Protein AF-0000000083603725 (afdb_homodimer)

InterPro domains:
  IPR007863 Peptidase M16, C-terminal [PF05193] (208-307)
  IPR011249 Metalloenzyme, LuxS/M16 peptidase-like [SSF63411] (32-245)
  IPR011249 Metalloenzyme, LuxS/M16 peptidase-like [SSF63411] (261-472)
  IPR011765 Peptidase M16, N-terminal [PF00675] (62-191)
  IPR050361 Mitochondrial Processing Peptidase/Ubiquinol-cytochrome c Reductase Complex [PTHR11851] (32-461)

Organism: Rodentolepis nana (NCBI:txid102285)

Radius of gyration: 27.7 Å; Cα contacts (8 Å, |Δi|>4): 2074; chains: 2; bounding box: 75×72×63 Å

Secondary structure (DSSP, 8-state):
-----GGG---S---S------EE-SS------EEEE-TTS-EEEEE----SEE-PEEEEEEES-SGGG--SGGGTTHHHHHHHTTTS-BSS--HHHHHHHHHHTT-EEEEEE-SS-EEEEEEE-GGGHHHHHHHHHHHHH-B---HHHIIIIIHHHHHHHHHHHHHT-HHHHHHHHHHHHHH---TT--STTS-SS--GGGTTT--HHHHHHHHHHHSSGGGEEEEEES--TTHHHHHHHHHHHHH--PPP---------------EEEEE-TT-S-EEEEEEEEEE-S-TTT-HHHHHHHHHHHHHSPP-EEEEETTTTEEE-S-SSEEEEEEEEE-SSEEEEEEEEEESSHHHHHHHHHHHHHHHHHHHHH---HHHHHHHHHHHHHHHHHHHH-HHHHHHHHHHHHHHHHHHT-S-TT----HHHHHHHHHH--HHHHHHHHHHHHTS---EEEEEESSGGGSPPHHHHHT-/-----GGG--SS---S------EE-SS------EEEE-TTS-EEEEE---SSEE-PEEEEEEES-SGGG--SGGGTTHHHHHHHTTTS-BSS--HHHHHHHHHHTT-EEEEEE-SS-EEEEEEE-GGGHHHHHHHHHHHHH-B---HHHIIIIIHHHHHHHHHHHHHT-HHHHHHHHHHHHHH---TT--STTS-SS--GGGTTT--HHHHHHHHHHHSSGGGEEEEEES--TTHHHHHHHHHHHHH--PPP---------------EEEEE-TT-S-EEEEEEEEEE-S-TTT-HHHHHHHHHHHHHSPP-EEEEETTTTEEE-S-SSEEEEEEEEE-SSEEEEEEEEEESSHHHHHHHHHHHHHHHHHHHHH---HHHHHHHHHHHHHHHHHHHH-HHHHHHHHHHHHHHHHHHT-S-TT-PPPHHHHHHHHHH--HHHHHHHHHHHHTS---EEEEEESSGGGSPPHHHHHT-

Structure (mmCIF, N/CA/C/O backbone):
data_AF-0000000083603725-model_v1
#
loop_
_entity.id
_entity.type
_entity.pdbx_description
1 polymer 'Peptidase_M16 domain-containing protein'
#
loop_
_atom_site.group_PDB
_atom_site.id
_atom_site.type_symbol
_atom_site.label_atom_id
_atom_site.label_alt_id
_atom_site.label_comp_id
_atom_site.label_asym_id
_atom_site.label_entity_id
_atom_site.label_seq_id
_atom_site.pdbx_PDB_ins_code
_atom_site.Cartn_x
_atom_site.Cartn_y
_atom_site.Cartn_z
_atom_site.occupancy
_atom_site.B_iso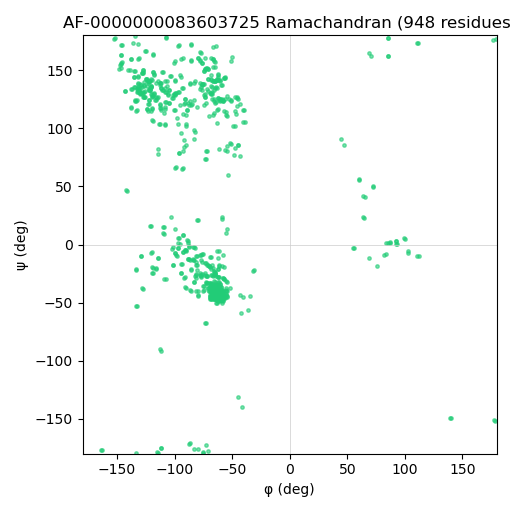_or_equiv
_atom_site.auth_seq_id
_atom_site.auth_comp_id
_atom_site.auth_asym_id
_atom_site.auth_atom_id
_atom_site.pdbx_PDB_model_num
ATOM 1 N N . MET A 1 1 ? 31.859 -22.109 -6.961 1 31.03 1 MET A N 1
ATOM 2 C CA . MET A 1 1 ? 31.594 -20.672 -7.004 1 31.03 1 MET A CA 1
ATOM 3 C C . MET A 1 1 ? 32.688 -19.938 -7.781 1 31.03 1 MET A C 1
ATOM 5 O O . MET A 1 1 ? 33.875 -20.219 -7.625 1 31.03 1 MET A O 1
ATOM 9 N N . LYS A 1 2 ? 32.312 -19.234 -8.898 1 45.28 2 LYS A N 1
ATOM 10 C CA . LYS A 1 2 ? 33.25 -18.719 -9.891 1 45.28 2 LYS A CA 1
ATOM 11 C C . LYS A 1 2 ? 34.188 -17.688 -9.273 1 45.28 2 LYS A C 1
ATOM 13 O O . LYS A 1 2 ? 33.75 -16.797 -8.547 1 45.28 2 LYS A O 1
ATOM 18 N N . SER A 1 3 ? 35.375 -17.922 -9 1 40.34 3 SER A N 1
ATOM 19 C CA . SER A 1 3 ? 36.406 -16.953 -8.695 1 40.34 3 SER A CA 1
ATOM 20 C C . SER A 1 3 ? 36.5 -15.898 -9.789 1 40.34 3 SER A C 1
ATOM 22 O O . SER A 1 3 ? 37.438 -15.094 -9.797 1 40.34 3 SER A O 1
ATOM 24 N N . VAL A 1 4 ? 35.562 -15.086 -10.18 1 41.72 4 VAL A N 1
ATOM 25 C CA . VAL A 1 4 ? 35.562 -14.398 -11.469 1 41.72 4 VAL A CA 1
ATOM 26 C C . VAL A 1 4 ? 36.344 -13.086 -11.359 1 41.72 4 VAL A C 1
ATOM 28 O O . VAL A 1 4 ? 36.312 -12.422 -10.32 1 41.72 4 VAL A O 1
ATOM 31 N N . ASN A 1 5 ? 37.312 -13.016 -12.219 1 36.88 5 ASN A N 1
ATOM 32 C CA . ASN A 1 5 ? 37.969 -11.773 -12.617 1 36.88 5 ASN A CA 1
ATOM 33 C C . ASN A 1 5 ? 36.969 -10.688 -12.961 1 36.88 5 ASN A C 1
ATOM 35 O O . ASN A 1 5 ? 36.281 -10.758 -13.992 1 36.88 5 ASN A O 1
ATOM 39 N N . ILE A 1 6 ? 36.406 -9.961 -12.195 1 41.91 6 ILE A N 1
ATOM 40 C CA . ILE A 1 6 ? 35.375 -8.914 -12.203 1 41.91 6 ILE A CA 1
ATOM 41 C C . ILE A 1 6 ? 35.812 -7.785 -13.133 1 41.91 6 ILE A C 1
ATOM 43 O O . ILE A 1 6 ? 35.062 -6.805 -13.312 1 41.91 6 ILE A O 1
ATOM 47 N N . SER A 1 7 ? 37 -7.684 -13.68 1 37.94 7 SER A N 1
ATOM 48 C CA . SER A 1 7 ? 37.438 -6.488 -14.383 1 37.94 7 SER A CA 1
ATOM 49 C C . SER A 1 7 ? 36.625 -6.238 -15.641 1 37.94 7 SER A C 1
ATOM 51 O O . SER A 1 7 ? 36.469 -5.094 -16.062 1 37.94 7 SER A O 1
ATOM 53 N N . LYS A 1 8 ? 36.312 -7.121 -16.547 1 38.62 8 LYS A N 1
ATOM 54 C CA . LYS A 1 8 ? 35.875 -6.945 -17.922 1 38.62 8 LYS A CA 1
ATOM 55 C C . LYS A 1 8 ? 34.375 -6.66 -17.984 1 38.62 8 LYS A C 1
ATOM 57 O O . LYS A 1 8 ? 33.812 -6.492 -19.078 1 38.62 8 LYS A O 1
ATOM 62 N N . ILE A 1 9 ? 33.531 -6.613 -17.094 1 39.38 9 ILE A N 1
ATOM 63 C CA . ILE A 1 9 ? 32.125 -6.926 -17.281 1 39.38 9 ILE A CA 1
ATOM 64 C C . ILE A 1 9 ? 31.328 -5.633 -17.438 1 39.38 9 ILE A C 1
ATOM 66 O O . ILE A 1 9 ? 30.109 -5.629 -17.297 1 39.38 9 ILE A O 1
ATOM 70 N N . LEU A 1 10 ? 32.031 -4.473 -17.672 1 45.28 10 LEU A N 1
ATOM 71 C CA . LEU A 1 10 ? 31.141 -3.311 -17.719 1 45.28 10 LEU A CA 1
ATOM 72 C C . LEU A 1 10 ? 30.688 -3.027 -19.141 1 45.28 10 LEU A C 1
ATOM 74 O O . LEU A 1 10 ? 31.484 -2.588 -19.984 1 45.28 10 LEU A O 1
ATOM 78 N N . LYS A 1 11 ? 29.641 -3.555 -19.609 1 51 11 LYS A N 1
ATOM 79 C CA . LYS A 1 11 ? 29.172 -3.338 -20.969 1 51 11 LYS A CA 1
ATOM 80 C C . LYS A 1 11 ? 28.672 -1.908 -21.141 1 51 11 LYS A C 1
ATOM 82 O O . LYS A 1 11 ? 28.859 -1.309 -22.203 1 51 11 LYS A O 1
ATOM 87 N N . LEU A 1 12 ? 27.875 -1.393 -20.125 1 48.69 12 LEU A N 1
ATOM 88 C CA . LEU A 1 12 ? 27.406 -0.02 -20.266 1 48.69 12 LEU A CA 1
ATOM 89 C C . LEU A 1 12 ? 28.109 0.899 -19.281 1 48.69 12 LEU A C 1
ATOM 91 O O . LEU A 1 12 ? 28.172 0.605 -18.078 1 48.69 12 LEU A O 1
ATOM 95 N N . PRO A 1 13 ? 28.953 1.837 -19.891 1 48.97 13 PRO A N 1
ATOM 96 C CA . PRO A 1 13 ? 29.578 2.766 -18.953 1 48.97 13 PRO A CA 1
ATOM 97 C C . PRO A 1 13 ? 28.578 3.465 -18.047 1 48.97 13 PRO A C 1
ATOM 99 O O . PRO A 1 13 ? 27.453 3.74 -18.469 1 48.97 13 PRO A O 1
ATOM 102 N N . VAL A 1 14 ? 28.828 3.336 -16.719 1 50.69 14 VAL A N 1
ATOM 103 C CA . VAL A 1 14 ? 28.031 4.121 -15.773 1 50.69 14 VAL A CA 1
ATOM 104 C C . VAL A 1 14 ? 28.141 5.602 -16.125 1 50.69 14 VAL A C 1
ATOM 106 O O . VAL A 1 14 ? 29.219 6.18 -16.109 1 50.69 14 VAL A O 1
ATOM 109 N N . ARG A 1 15 ? 27.344 6.051 -17.125 1 54.69 15 ARG A N 1
ATOM 110 C CA . ARG A 1 15 ? 27.328 7.445 -17.547 1 54.69 15 ARG A CA 1
ATOM 111 C C . ARG A 1 15 ? 26.766 8.344 -16.453 1 54.69 15 ARG A C 1
ATOM 113 O O . ARG A 1 15 ? 26.203 7.855 -15.469 1 54.69 15 ARG A O 1
ATOM 120 N N . ASN A 1 16 ? 26.906 9.664 -16.672 1 55.78 16 ASN A N 1
ATOM 121 C CA . ASN A 1 16 ? 26.312 10.75 -15.922 1 55.78 16 ASN A CA 1
ATOM 122 C C . ASN A 1 16 ? 24.797 10.555 -15.758 1 55.78 16 ASN A C 1
ATOM 124 O O . ASN A 1 16 ? 24.203 9.758 -16.469 1 55.78 16 ASN A O 1
ATOM 128 N N . ALA A 1 17 ? 24.312 11.18 -14.805 1 57.19 17 ALA A N 1
ATOM 129 C CA . ALA A 1 17 ? 22.891 11.164 -14.477 1 57.19 17 ALA A CA 1
ATOM 130 C C . ALA A 1 17 ? 22.031 11.289 -15.734 1 57.19 17 ALA A C 1
ATOM 132 O O . ALA A 1 17 ? 22.328 12.094 -16.609 1 57.19 17 ALA A O 1
ATOM 133 N N . ALA A 1 18 ? 21.125 10.234 -15.984 1 66.94 18 ALA A N 1
ATOM 134 C CA . ALA A 1 18 ? 20.156 10.328 -17.078 1 66.94 18 ALA A CA 1
ATOM 135 C C . ALA A 1 18 ? 19.078 11.359 -16.75 1 66.94 18 ALA A C 1
ATOM 137 O O . ALA A 1 18 ? 18.688 11.539 -15.594 1 66.94 18 ALA A O 1
ATOM 138 N N . ASN A 1 19 ? 18.766 12.25 -17.641 1 69.88 19 ASN A N 1
ATOM 139 C CA . ASN A 1 19 ? 17.75 13.273 -17.453 1 69.88 19 ASN A CA 1
ATOM 140 C C . ASN A 1 19 ? 16.344 12.719 -17.75 1 69.88 19 ASN A C 1
ATOM 142 O O . ASN A 1 19 ? 15.969 12.57 -18.906 1 69.88 19 ASN A O 1
ATOM 146 N N . PRO A 1 20 ? 15.711 12.375 -16.703 1 67.88 20 PRO A N 1
ATOM 147 C CA . PRO A 1 20 ? 14.344 11.906 -16.922 1 67.88 20 PRO A CA 1
ATOM 148 C C . PRO A 1 20 ? 13.469 12.945 -17.625 1 67.88 20 PRO A C 1
ATOM 150 O O . PRO A 1 20 ? 13.57 14.141 -17.328 1 67.88 20 PRO A O 1
ATOM 153 N N . ALA A 1 21 ? 12.906 12.594 -18.719 1 67.5 21 ALA A N 1
ATOM 154 C CA . ALA A 1 21 ? 12.016 13.492 -19.438 1 67.5 21 ALA A CA 1
ATOM 155 C C . ALA A 1 21 ? 10.633 12.867 -19.625 1 67.5 21 ALA A C 1
ATOM 157 O O . ALA A 1 21 ? 10.516 11.656 -19.797 1 67.5 21 ALA A O 1
ATOM 158 N N . LEU A 1 22 ? 9.609 13.781 -19.453 1 62.28 22 LEU A N 1
ATOM 159 C CA . LEU A 1 22 ? 8.242 13.352 -19.719 1 62.28 22 LEU A CA 1
ATOM 160 C C . LEU A 1 22 ? 7.977 13.273 -21.219 1 62.28 22 LEU A C 1
ATOM 162 O O . LEU A 1 22 ? 8.562 14.031 -22 1 62.28 22 LEU A O 1
ATOM 166 N N . LYS A 1 23 ? 7.324 12.289 -21.609 1 62 23 LYS A N 1
ATOM 167 C CA . LYS A 1 23 ? 6.859 12.203 -22.984 1 62 23 LYS A CA 1
ATOM 168 C C . LYS A 1 23 ? 5.391 12.594 -23.094 1 62 23 LYS A C 1
ATOM 170 O O . LYS A 1 23 ? 4.543 12.07 -22.375 1 62 23 LYS A O 1
ATOM 175 N N . ILE A 1 24 ? 5.133 13.656 -23.797 1 56.28 24 ILE A N 1
ATOM 176 C CA . ILE A 1 24 ? 3.762 14.117 -24.016 1 56.28 24 ILE A CA 1
ATOM 177 C C . ILE A 1 24 ? 3.221 13.523 -25.312 1 56.28 24 ILE A C 1
ATOM 179 O O . ILE A 1 24 ? 3.861 13.625 -26.359 1 56.28 24 ILE A O 1
ATOM 183 N N . TYR A 1 25 ? 2.227 12.633 -25.156 1 55.78 25 TYR A N 1
ATOM 184 C CA . TYR A 1 25 ? 1.653 12.062 -26.375 1 55.78 25 TYR A CA 1
ATOM 185 C C . TYR A 1 25 ? 0.505 12.922 -26.891 1 55.78 25 TYR A C 1
ATOM 187 O O . TYR A 1 25 ? -0.288 13.445 -26.109 1 55.78 25 TYR A O 1
ATOM 195 N N . ASP A 1 26 ? 0.643 13.414 -28.172 1 51.41 26 ASP A N 1
ATOM 196 C CA . ASP A 1 26 ? -0.365 14.258 -28.828 1 51.41 26 ASP A CA 1
ATOM 197 C C . ASP A 1 26 ? -1.707 13.531 -28.906 1 51.41 26 ASP A C 1
ATOM 199 O O . ASP A 1 26 ? -2.764 14.164 -28.891 1 51.41 26 ASP A O 1
ATOM 203 N N . GLU A 1 27 ? -1.714 12.219 -29.375 1 48.44 27 GLU A N 1
ATOM 204 C CA . GLU A 1 27 ? -2.982 11.531 -29.594 1 48.44 27 GLU A CA 1
ATOM 205 C C . GLU A 1 27 ? -3.23 10.477 -28.516 1 48.44 27 GLU A C 1
ATOM 207 O O . GLU A 1 27 ? -2.285 9.898 -27.969 1 48.44 27 GLU A O 1
ATOM 212 N N . ALA A 1 28 ? -4.516 10.539 -28.109 1 47.12 28 ALA A N 1
ATOM 213 C CA . ALA A 1 28 ? -4.945 9.492 -27.188 1 47.12 28 ALA A CA 1
ATOM 214 C C . ALA A 1 28 ? -4.609 8.109 -27.719 1 47.12 28 ALA A C 1
ATOM 216 O O . ALA A 1 28 ? -4.953 7.773 -28.859 1 47.12 28 ALA A O 1
ATOM 217 N N . ASN A 1 29 ? -3.426 7.539 -27.484 1 48.75 29 ASN A N 1
ATOM 218 C CA . ASN A 1 29 ? -3.084 6.199 -27.953 1 48.75 29 ASN A CA 1
ATOM 219 C C . ASN A 1 29 ? -4.211 5.207 -27.672 1 48.75 29 ASN A C 1
ATOM 221 O O . ASN A 1 29 ? -4.945 5.348 -26.703 1 48.75 29 ASN A O 1
ATOM 225 N N . GLU A 1 30 ? -4.59 4.543 -28.797 1 50.06 30 GLU A N 1
ATOM 226 C CA . GLU A 1 30 ? -5.547 3.445 -28.703 1 50.06 30 GLU A CA 1
ATOM 227 C C . GLU A 1 30 ? -5.262 2.58 -27.469 1 50.06 30 GLU A C 1
ATOM 229 O O . GLU A 1 30 ? -4.113 2.201 -27.234 1 50.06 30 GLU A O 1
ATOM 234 N N . GLN A 1 31 ? -6.039 2.631 -26.359 1 57.78 31 GLN A N 1
ATOM 235 C CA . GLN A 1 31 ? -6.004 2.014 -25.031 1 57.78 31 GLN A CA 1
ATOM 236 C C . GLN A 1 31 ? -6.031 0.491 -25.141 1 57.78 31 GLN A C 1
ATOM 238 O O . GLN A 1 31 ? -6.516 -0.19 -24.234 1 57.78 31 GLN A O 1
ATOM 243 N N . THR A 1 32 ? -5.582 -0.03 -26.312 1 66.56 32 THR A N 1
ATOM 244 C CA . THR A 1 32 ? -5.664 -1.485 -26.391 1 66.56 32 THR A CA 1
ATOM 245 C C . THR A 1 32 ? -4.305 -2.117 -26.094 1 66.56 32 THR A C 1
ATOM 247 O O . THR A 1 32 ? -3.279 -1.659 -26.609 1 66.56 32 THR A O 1
ATOM 250 N N . ILE A 1 33 ? -4.367 -3.033 -25.203 1 78.12 33 ILE A N 1
ATOM 251 C CA . ILE A 1 33 ? -3.174 -3.824 -24.922 1 78.12 33 ILE A CA 1
ATOM 252 C C . ILE A 1 33 ? -2.736 -4.57 -26.188 1 78.12 33 ILE A C 1
ATOM 254 O O . ILE A 1 33 ? -3.557 -5.203 -26.859 1 78.12 33 ILE A O 1
ATOM 258 N N . SER A 1 34 ? -1.527 -4.414 -26.609 1 80.62 34 SER A N 1
ATOM 259 C CA . SER A 1 34 ? -0.996 -5.105 -27.781 1 80.62 34 SER A CA 1
ATOM 260 C C . SER A 1 34 ? -0.063 -6.242 -27.375 1 80.62 34 SER A C 1
ATOM 262 O O . SER A 1 34 ? 0.778 -6.074 -26.484 1 80.62 34 SER A O 1
ATOM 264 N N . ILE A 1 35 ? -0.318 -7.348 -28.016 1 85.69 35 ILE A N 1
ATOM 265 C CA . ILE A 1 35 ? 0.517 -8.516 -27.734 1 85.69 35 ILE A CA 1
ATOM 266 C C . ILE A 1 35 ? 1.312 -8.883 -28.984 1 85.69 35 ILE A C 1
ATOM 268 O O . ILE A 1 35 ? 0.763 -8.922 -30.094 1 85.69 35 ILE A O 1
ATOM 272 N N . LEU A 1 36 ? 2.564 -8.992 -28.812 1 82.69 36 LEU A N 1
ATOM 273 C CA . LEU A 1 36 ? 3.447 -9.438 -29.891 1 82.69 36 LEU A CA 1
ATOM 274 C C . LEU A 1 36 ? 4.109 -10.766 -29.531 1 82.69 36 LEU A C 1
ATOM 276 O O . LEU A 1 36 ? 4.398 -11.023 -28.359 1 82.69 36 LEU A O 1
ATOM 280 N N . GLU A 1 37 ? 4.184 -11.602 -30.484 1 84.12 37 GLU A N 1
ATOM 281 C CA . GLU A 1 37 ? 4.871 -12.875 -30.297 1 84.12 37 GLU A CA 1
ATOM 282 C C . GLU A 1 37 ? 6.09 -12.992 -31.203 1 84.12 37 GLU A C 1
ATOM 284 O O . GLU A 1 37 ? 6.035 -12.609 -32.375 1 84.12 37 GLU A O 1
ATOM 289 N N . ARG A 1 38 ? 7.148 -13.273 -30.656 1 79.5 38 ARG A N 1
ATOM 290 C CA . ARG A 1 38 ? 8.367 -13.469 -31.438 1 79.5 38 ARG A CA 1
ATOM 291 C C . ARG A 1 38 ? 8.609 -14.953 -31.719 1 79.5 38 ARG A C 1
ATOM 293 O O . ARG A 1 38 ? 7.91 -15.812 -31.172 1 79.5 38 ARG A O 1
ATOM 300 N N . GLU A 1 39 ? 9.648 -15.062 -32.625 1 74.56 39 GLU A N 1
ATOM 301 C CA . GLU A 1 39 ? 10.055 -16.438 -32.938 1 74.56 39 GLU A CA 1
ATOM 302 C C . GLU A 1 39 ? 10.57 -17.141 -31.672 1 74.56 39 GLU A C 1
ATOM 304 O O . GLU A 1 39 ? 11.305 -16.547 -30.875 1 74.56 39 GLU A O 1
ATOM 309 N N . GLY A 1 40 ? 10.07 -18.281 -31.281 1 76.81 40 GLY A N 1
ATOM 310 C CA . GLY A 1 40 ? 10.422 -19.062 -30.094 1 76.81 40 GLY A CA 1
ATOM 311 C C . GLY A 1 40 ? 9.328 -19.094 -29.047 1 76.81 40 GLY A C 1
ATOM 312 O O . GLY A 1 40 ? 9.453 -19.781 -28.031 1 76.81 40 GLY A O 1
ATOM 313 N N . GLY A 1 41 ? 8.359 -18.25 -29.312 1 80 41 GLY A N 1
ATOM 314 C CA . GLY A 1 41 ? 7.18 -18.344 -28.469 1 80 41 GLY A CA 1
ATOM 315 C C . GLY A 1 41 ? 7.145 -17.312 -27.359 1 80 41 GLY A C 1
ATOM 316 O O . GLY A 1 41 ? 6.258 -17.328 -26.5 1 80 41 GLY A O 1
ATOM 317 N N . MET A 1 42 ? 8.156 -16.406 -27.422 1 86 42 MET A N 1
ATOM 318 C CA . MET A 1 42 ? 8.141 -15.367 -26.391 1 86 42 MET A CA 1
ATOM 319 C C . MET A 1 42 ? 7.062 -14.328 -26.672 1 86 42 MET A C 1
ATOM 321 O O . MET A 1 42 ? 6.871 -13.922 -27.812 1 86 42 MET A O 1
ATOM 325 N N . LYS A 1 43 ? 6.406 -13.938 -25.656 1 88.25 43 LYS A N 1
ATOM 326 C CA . LYS A 1 43 ? 5.316 -12.977 -25.797 1 88.25 43 LYS A CA 1
ATOM 327 C C . LYS A 1 43 ? 5.715 -11.609 -25.234 1 88.25 43 LYS A C 1
ATOM 329 O O . LYS A 1 43 ? 6.426 -11.523 -24.234 1 88.25 43 LYS A O 1
ATOM 334 N N . TYR A 1 44 ? 5.285 -10.641 -25.953 1 89.12 44 TYR A N 1
ATOM 335 C CA . TYR A 1 44 ? 5.492 -9.25 -25.562 1 89.12 44 TYR A CA 1
ATOM 336 C C . TYR A 1 44 ? 4.164 -8.523 -25.422 1 89.12 44 TYR A C 1
ATOM 338 O O . TYR A 1 44 ? 3.26 -8.703 -26.25 1 89.12 44 TYR A O 1
ATOM 346 N N . ALA A 1 45 ? 4.066 -7.832 -24.328 1 88.81 45 ALA A N 1
ATOM 347 C CA . ALA A 1 45 ? 2.834 -7.07 -24.141 1 88.81 45 ALA A CA 1
ATOM 348 C C . ALA A 1 45 ? 3.133 -5.586 -23.953 1 88.81 45 ALA A C 1
ATOM 350 O O . ALA A 1 45 ? 4.059 -5.215 -23.234 1 88.81 45 ALA A O 1
ATOM 351 N N . CYS A 1 46 ? 2.414 -4.789 -24.625 1 84.31 46 CYS A N 1
ATOM 352 C CA . CYS A 1 46 ? 2.461 -3.336 -24.484 1 84.31 46 CYS A CA 1
ATOM 353 C C . CYS A 1 46 ? 1.167 -2.799 -23.891 1 84.31 46 CYS A C 1
ATOM 355 O O . CYS A 1 46 ? 0.087 -3 -24.453 1 84.31 46 CYS A O 1
ATOM 357 N N . VAL A 1 47 ? 1.356 -2.174 -22.812 1 79.31 47 VAL A N 1
ATOM 358 C CA . VAL A 1 47 ? 0.198 -1.619 -22.125 1 79.31 47 VAL A CA 1
ATOM 359 C C . VAL A 1 47 ? 0.2 -0.097 -22.25 1 79.31 47 VAL A C 1
ATOM 361 O O . VAL A 1 47 ? 1.006 0.584 -21.609 1 79.31 47 VAL A O 1
ATOM 364 N N . PRO A 1 48 ? -0.641 0.294 -23.094 1 68.81 48 PRO A N 1
ATOM 365 C CA . PRO A 1 48 ? -0.658 1.749 -23.266 1 68.81 48 PRO A CA 1
ATOM 366 C C . PRO A 1 48 ? -1.131 2.482 -22 1 68.81 48 PRO A C 1
ATOM 368 O O . PRO A 1 48 ? -1.954 1.957 -21.25 1 68.81 48 PRO A O 1
ATOM 371 N N . LYS A 1 49 ? -0.341 3.408 -21.5 1 62.53 49 LYS A N 1
ATOM 372 C CA . LYS A 1 49 ? -0.822 4.223 -20.391 1 62.53 49 LYS A CA 1
ATOM 373 C C . LYS A 1 49 ? -1.677 5.383 -20.891 1 62.53 49 LYS A C 1
ATOM 375 O O . LYS A 1 49 ? -1.424 5.93 -21.969 1 62.53 49 LYS A O 1
ATOM 380 N N . PRO A 1 50 ? -2.85 5.438 -20.391 1 51.16 50 PRO A N 1
ATOM 381 C CA . PRO A 1 50 ? -3.793 6.449 -20.859 1 51.16 50 PRO A CA 1
ATOM 382 C C . PRO A 1 50 ? -3.211 7.863 -20.828 1 51.16 50 PRO A C 1
ATOM 384 O O . PRO A 1 50 ? -3.791 8.789 -21.406 1 51.16 50 PRO A O 1
ATOM 387 N N . ASN A 1 51 ? -2.361 8.25 -19.781 1 50.06 51 ASN A N 1
ATOM 388 C CA . ASN A 1 51 ? -2.156 9.664 -19.5 1 50.06 51 ASN A CA 1
ATOM 389 C C . ASN A 1 51 ? -1.396 10.359 -20.625 1 50.06 51 ASN A C 1
ATOM 391 O O . ASN A 1 51 ? -0.57 9.742 -21.297 1 50.06 51 ASN A O 1
ATOM 395 N N . MET A 1 52 ? -1.924 11.398 -21.156 1 43.22 52 MET A N 1
ATOM 396 C CA . MET A 1 52 ? -1.142 12.273 -22.031 1 43.22 52 MET A CA 1
ATOM 397 C C . MET A 1 52 ? 0.307 12.352 -21.562 1 43.22 52 MET A C 1
ATOM 399 O O . MET A 1 52 ? 1.197 12.695 -22.344 1 43.22 52 MET A O 1
ATOM 403 N N . TRP A 1 53 ? 0.412 12.492 -20.297 1 46.81 53 TRP A N 1
ATOM 404 C CA . TRP A 1 53 ? 1.798 12.531 -19.828 1 46.81 53 TRP A CA 1
ATOM 405 C C . TRP A 1 53 ? 2.293 11.125 -19.484 1 46.81 53 TRP A C 1
ATOM 407 O O . TRP A 1 53 ? 1.66 10.414 -18.703 1 46.81 53 TRP A O 1
ATOM 417 N N . ASN A 1 54 ? 2.744 10.484 -20.422 1 55.94 54 ASN A N 1
ATOM 418 C CA . ASN A 1 54 ? 3.324 9.172 -20.156 1 55.94 54 ASN A CA 1
ATOM 419 C C . ASN A 1 54 ? 4.199 9.195 -18.906 1 55.94 54 ASN A C 1
ATOM 421 O O . ASN A 1 54 ? 5.344 9.648 -18.953 1 55.94 54 ASN A O 1
ATOM 425 N N . GLY A 1 55 ? 3.547 9.203 -17.703 1 68.44 55 GLY A N 1
ATOM 426 C CA . GLY A 1 55 ? 4.305 9.133 -16.453 1 68.44 55 GLY A CA 1
ATOM 427 C C . GLY A 1 55 ? 5.406 8.086 -16.484 1 68.44 55 GLY A C 1
ATOM 428 O O . GLY A 1 55 ? 6.223 8.07 -17.422 1 68.44 55 GLY A O 1
ATOM 429 N N . LEU A 1 56 ? 5.555 7.27 -15.594 1 79.25 56 LEU A N 1
ATOM 430 C CA . LEU A 1 56 ? 6.613 6.273 -15.477 1 79.25 56 LEU A CA 1
ATOM 431 C C . LEU A 1 56 ? 6.371 5.105 -16.422 1 79.25 56 LEU A C 1
ATOM 433 O O . LEU A 1 56 ? 5.219 4.738 -16.672 1 79.25 56 LEU A O 1
ATOM 437 N N . THR A 1 57 ? 7.41 4.777 -17.078 1 85.06 57 THR A N 1
ATOM 438 C CA . THR A 1 57 ? 7.375 3.543 -17.844 1 85.06 57 THR A CA 1
ATOM 439 C C . THR A 1 57 ? 7.867 2.367 -17.016 1 85.06 57 THR A C 1
ATOM 441 O O . THR A 1 57 ? 8.961 2.416 -16.438 1 85.06 57 THR A O 1
ATOM 444 N N . ARG A 1 58 ? 7.055 1.419 -16.953 1 90.75 58 ARG A N 1
ATOM 445 C CA . ARG A 1 58 ? 7.445 0.196 -16.266 1 90.75 58 ARG A CA 1
ATOM 446 C C . ARG A 1 58 ? 7.855 -0.888 -17.25 1 90.75 58 ARG A C 1
ATOM 448 O O . ARG A 1 58 ? 7.129 -1.164 -18.219 1 90.75 58 ARG A O 1
ATOM 455 N N . ILE A 1 59 ? 8.961 -1.413 -17 1 93.38 59 ILE A N 1
ATOM 456 C CA . ILE A 1 59 ? 9.438 -2.566 -17.75 1 93.38 59 ILE A CA 1
ATOM 457 C C . ILE A 1 59 ? 9.43 -3.807 -16.859 1 93.38 59 ILE A C 1
ATOM 459 O O . ILE A 1 59 ? 9.898 -3.76 -15.727 1 93.38 59 ILE A O 1
ATOM 463 N N . MET A 1 60 ? 8.883 -4.883 -17.422 1 95.38 60 MET A N 1
ATOM 464 C CA . MET A 1 60 ? 8.75 -6.082 -16.594 1 95.38 60 MET A CA 1
ATOM 465 C C . MET A 1 60 ? 9.195 -7.32 -17.375 1 95.38 60 MET A C 1
ATOM 467 O O . MET A 1 60 ? 9.023 -7.391 -18.594 1 95.38 60 MET A O 1
ATOM 471 N N . ALA A 1 61 ? 9.781 -8.188 -16.719 1 96.5 61 ALA A N 1
ATOM 472 C CA . ALA A 1 61 ? 10.062 -9.555 -17.156 1 96.5 61 ALA A CA 1
ATOM 473 C C . ALA A 1 61 ? 9.461 -10.578 -16.203 1 96.5 61 ALA A C 1
ATOM 475 O O . ALA A 1 61 ? 9.789 -10.586 -15.016 1 96.5 61 ALA A O 1
ATOM 476 N N . VAL A 1 62 ? 8.594 -11.406 -16.75 1 95.75 62 VAL A N 1
ATOM 477 C CA . VAL A 1 62 ? 7.902 -12.383 -15.914 1 95.75 62 VAL A CA 1
ATOM 478 C C . VAL A 1 62 ? 8.203 -13.797 -16.422 1 95.75 62 VAL A C 1
ATOM 480 O O . VAL A 1 62 ? 8.164 -14.047 -17.625 1 95.75 62 VAL A O 1
ATOM 483 N N . PHE A 1 63 ? 8.539 -14.688 -15.578 1 94.5 63 PHE A N 1
ATOM 484 C CA . PHE A 1 63 ? 8.812 -16.078 -15.898 1 94.5 63 PHE A CA 1
ATOM 485 C C . PHE A 1 63 ? 7.922 -17.016 -15.086 1 94.5 63 PHE A C 1
ATOM 487 O O . PHE A 1 63 ? 7.676 -16.766 -13.906 1 94.5 63 PHE A O 1
ATOM 494 N N . ASN A 1 64 ? 7.438 -18.094 -15.703 1 91.56 64 ASN A N 1
ATOM 495 C CA . ASN A 1 64 ? 6.809 -19.156 -14.938 1 91.56 64 ASN A CA 1
ATOM 496 C C . ASN A 1 64 ? 7.84 -19.984 -14.164 1 91.56 64 ASN A C 1
ATOM 498 O O . ASN A 1 64 ? 8.125 -21.125 -14.516 1 91.56 64 ASN A O 1
ATOM 502 N N . ALA A 1 65 ? 8.305 -19.391 -13.172 1 93.31 65 ALA A N 1
ATOM 503 C CA . ALA A 1 65 ? 9.398 -19.969 -12.391 1 93.31 65 ALA A CA 1
ATOM 504 C C . ALA A 1 65 ? 9.211 -19.703 -10.898 1 93.31 65 ALA A C 1
ATOM 506 O O . ALA A 1 65 ? 10.141 -19.281 -10.211 1 93.31 65 ALA A O 1
ATOM 507 N N . GLY A 1 66 ? 8.016 -19.953 -10.438 1 92.94 66 GLY A N 1
ATOM 508 C CA . GLY A 1 66 ? 7.742 -19.797 -9.016 1 92.94 66 GLY A CA 1
ATOM 509 C C . GLY A 1 66 ? 8.055 -21.047 -8.211 1 92.94 66 GLY A C 1
ATOM 510 O O . GLY A 1 66 ? 8.695 -21.969 -8.719 1 92.94 66 GLY A O 1
ATOM 511 N N . SER A 1 67 ? 7.699 -21.078 -7.004 1 92.25 67 SER A N 1
ATOM 512 C CA . SER A 1 67 ? 8.07 -22.141 -6.086 1 92.25 67 SER A CA 1
ATOM 513 C C . SER A 1 67 ? 7.43 -23.469 -6.492 1 92.25 67 SER A C 1
ATOM 515 O O . SER A 1 67 ? 7.941 -24.531 -6.152 1 92.25 67 SER A O 1
ATOM 517 N N . ARG A 1 68 ? 6.309 -23.391 -7.176 1 89.94 68 ARG A N 1
ATOM 518 C CA . ARG A 1 68 ? 5.645 -24.625 -7.574 1 89.94 68 ARG A CA 1
ATOM 519 C C . ARG A 1 68 ? 6.535 -25.453 -8.5 1 89.94 68 ARG A C 1
ATOM 521 O O . ARG A 1 68 ? 6.348 -26.656 -8.633 1 89.94 68 ARG A O 1
ATOM 528 N N . PHE A 1 69 ? 7.551 -24.828 -9.102 1 88.56 69 PHE A N 1
ATOM 529 C CA . PHE A 1 69 ? 8.367 -25.484 -10.109 1 88.56 69 PHE A CA 1
ATOM 530 C C . PHE A 1 69 ? 9.633 -26.078 -9.477 1 88.56 69 PHE A C 1
ATOM 532 O O . PHE A 1 69 ? 10.508 -26.562 -10.188 1 88.56 69 PHE A O 1
ATOM 539 N N . GLU A 1 70 ? 9.719 -25.891 -8.219 1 89.81 70 GLU A N 1
ATOM 540 C CA . GLU A 1 70 ? 10.781 -26.594 -7.5 1 89.81 70 GLU A CA 1
ATOM 541 C C . GLU A 1 70 ? 10.469 -28.094 -7.398 1 89.81 70 GLU A C 1
ATOM 543 O O . GLU A 1 70 ? 10.164 -28.594 -6.316 1 89.81 70 GLU A O 1
ATOM 548 N N . ASN A 1 71 ? 10.711 -28.828 -8.383 1 82.12 71 ASN A N 1
ATOM 549 C CA . ASN A 1 71 ? 10.125 -30.141 -8.602 1 82.12 71 ASN A CA 1
ATOM 550 C C . ASN A 1 71 ? 10.938 -31.234 -7.926 1 82.12 71 ASN A C 1
ATOM 552 O O . ASN A 1 71 ? 10.609 -32.438 -8.047 1 82.12 71 ASN A O 1
ATOM 556 N N . ARG A 1 72 ? 12 -30.969 -7.305 1 83.62 72 ARG A N 1
ATOM 557 C CA . ARG A 1 72 ? 12.773 -31.938 -6.531 1 83.62 72 ARG A CA 1
ATOM 558 C C . ARG A 1 72 ? 13.039 -31.422 -5.121 1 83.62 72 ARG A C 1
ATOM 560 O O . ARG A 1 72 ? 13.195 -30.203 -4.914 1 83.62 72 ARG A O 1
ATOM 567 N N . PRO A 1 73 ? 13.141 -32.312 -4.254 1 82.38 73 PRO A N 1
ATOM 568 C CA . PRO A 1 73 ? 13.305 -31.891 -2.859 1 82.38 73 PRO A CA 1
ATOM 569 C C . PRO A 1 73 ? 14.547 -31.047 -2.645 1 82.38 73 PRO A C 1
ATOM 571 O O . PRO A 1 73 ? 14.523 -30.094 -1.854 1 82.38 73 PRO A O 1
ATOM 574 N N . HIS A 1 74 ? 15.602 -31.375 -3.357 1 86.38 74 HIS A N 1
ATOM 575 C CA . HIS A 1 74 ? 16.844 -30.641 -3.107 1 86.38 74 HIS A CA 1
ATOM 576 C C . HIS A 1 74 ? 16.812 -29.25 -3.744 1 86.38 74 HIS A C 1
ATOM 578 O O . HIS A 1 74 ? 17.641 -28.406 -3.438 1 86.38 74 HIS A O 1
ATOM 584 N N . LEU A 1 75 ? 15.781 -28.969 -4.582 1 89.31 75 LEU A N 1
ATOM 585 C CA . LEU A 1 75 ? 15.648 -27.656 -5.23 1 89.31 75 LEU A CA 1
ATOM 586 C C . LEU A 1 75 ? 14.781 -26.719 -4.395 1 89.31 75 LEU A C 1
ATOM 588 O O . LEU A 1 75 ? 14.68 -25.531 -4.691 1 89.31 75 LEU A O 1
ATOM 592 N N . HIS A 1 76 ? 14.211 -27.312 -3.316 1 89.56 76 HIS A N 1
ATOM 593 C CA . HIS A 1 76 ? 13.32 -26.469 -2.514 1 89.56 76 HIS A CA 1
ATOM 594 C C . HIS A 1 76 ? 14.062 -25.266 -1.937 1 89.56 76 HIS A C 1
ATOM 596 O O . HIS A 1 76 ? 15.109 -25.438 -1.301 1 89.56 76 HIS A O 1
ATOM 602 N N . GLY A 1 77 ? 13.516 -24.109 -2.271 1 93.31 77 GLY A N 1
ATOM 603 C CA . GLY A 1 77 ? 14.117 -22.891 -1.779 1 93.31 77 GLY A CA 1
ATOM 604 C C . GLY A 1 77 ? 14.945 -22.156 -2.83 1 93.31 77 GLY A C 1
ATOM 605 O O . GLY A 1 77 ? 15.422 -21.047 -2.596 1 93.31 77 GLY A O 1
ATOM 606 N N . ILE A 1 78 ? 15.086 -22.75 -3.939 1 94.94 78 ILE A N 1
ATOM 607 C CA . ILE A 1 78 ? 15.938 -22.172 -4.973 1 94.94 78 ILE A CA 1
ATOM 608 C C . ILE A 1 78 ? 15.336 -20.859 -5.465 1 94.94 78 ILE A C 1
ATOM 610 O O . ILE A 1 78 ? 16.062 -19.922 -5.781 1 94.94 78 ILE A O 1
ATOM 614 N N . THR A 1 79 ? 14 -20.734 -5.574 1 95.62 79 THR A N 1
ATOM 615 C CA . THR A 1 79 ? 13.367 -19.5 -6.012 1 95.62 79 THR A CA 1
ATOM 616 C C . THR A 1 79 ? 13.57 -18.391 -4.977 1 95.62 79 THR A C 1
ATOM 618 O O . THR A 1 79 ? 13.688 -17.219 -5.328 1 95.62 79 THR A O 1
ATOM 621 N N . HIS A 1 80 ? 13.523 -18.797 -3.693 1 95.62 80 HIS A N 1
ATOM 622 C CA . HIS A 1 80 ? 13.875 -17.859 -2.627 1 95.62 80 HIS A CA 1
ATOM 623 C C . HIS A 1 80 ? 15.281 -17.312 -2.824 1 95.62 80 HIS A C 1
ATOM 625 O O . HIS A 1 80 ? 15.5 -16.094 -2.695 1 95.62 80 HIS A O 1
ATOM 631 N N . LEU A 1 81 ? 16.203 -18.156 -3.139 1 96.5 81 LEU A N 1
ATOM 632 C CA . LEU A 1 81 ? 17.594 -17.766 -3.381 1 96.5 81 LEU A CA 1
ATOM 633 C C . LEU A 1 81 ? 17.703 -16.828 -4.582 1 96.5 81 LEU A C 1
ATOM 635 O O . LEU A 1 81 ? 18.359 -15.797 -4.508 1 96.5 81 LEU A O 1
ATOM 639 N N . ILE A 1 82 ? 17.047 -17.172 -5.648 1 96.44 82 ILE A N 1
ATOM 640 C CA . ILE A 1 82 ? 17.109 -16.391 -6.875 1 96.44 82 ILE A CA 1
ATOM 641 C C . ILE A 1 82 ? 16.5 -15.008 -6.637 1 96.44 82 ILE A C 1
ATOM 643 O O . ILE A 1 82 ? 17.062 -14 -7.07 1 96.44 82 ILE A O 1
ATOM 647 N N . ARG A 1 83 ? 15.375 -14.961 -5.992 1 95.06 83 ARG A N 1
ATOM 648 C CA . ARG A 1 83 ? 14.711 -13.703 -5.688 1 95.06 83 ARG A CA 1
ATOM 649 C C . ARG A 1 83 ? 15.641 -12.766 -4.914 1 95.06 83 ARG A C 1
ATOM 651 O O . ARG A 1 83 ? 15.758 -11.586 -5.242 1 95.06 83 ARG A O 1
ATOM 658 N N . ARG A 1 84 ? 16.328 -13.289 -3.943 1 93.69 84 ARG A N 1
ATOM 659 C CA . ARG A 1 84 ? 17.203 -12.484 -3.104 1 93.69 84 ARG A CA 1
ATOM 660 C C . ARG A 1 84 ? 18.5 -12.164 -3.83 1 93.69 84 ARG A C 1
ATOM 662 O O . ARG A 1 84 ? 19.266 -11.297 -3.395 1 93.69 84 ARG A O 1
ATOM 669 N N . SER A 1 85 ? 18.781 -12.805 -4.879 1 94.94 85 SER A N 1
ATOM 670 C CA . SER A 1 85 ? 20 -12.547 -5.641 1 94.94 85 SER A CA 1
ATOM 671 C C . SER A 1 85 ? 19.781 -11.461 -6.691 1 94.94 85 SER A C 1
ATOM 673 O O . SER A 1 85 ? 20.672 -11.172 -7.488 1 94.94 85 SER A O 1
ATOM 675 N N . CYS A 1 86 ? 18.578 -10.906 -6.676 1 93.5 86 CYS A N 1
ATOM 676 C CA . CYS A 1 86 ? 18.25 -9.836 -7.621 1 93.5 86 CYS A CA 1
ATOM 677 C C . CYS A 1 86 ? 19.188 -8.648 -7.441 1 93.5 86 CYS A C 1
ATOM 679 O O . CYS A 1 86 ? 19.312 -8.102 -6.344 1 93.5 86 CYS A O 1
ATOM 681 N N . GLY A 1 87 ? 19.844 -8.273 -8.523 1 92.12 87 GLY A N 1
ATOM 682 C CA . GLY A 1 87 ? 20.719 -7.105 -8.492 1 92.12 87 GLY A CA 1
ATOM 683 C C . GLY A 1 87 ? 22.156 -7.441 -8.18 1 92.12 87 GLY A C 1
ATOM 684 O O . GLY A 1 87 ? 23 -6.551 -8.078 1 92.12 87 GLY A O 1
ATOM 685 N N . LEU A 1 88 ? 22.453 -8.672 -7.996 1 93.94 88 LEU A N 1
ATOM 686 C CA . LEU A 1 88 ? 23.828 -9.086 -7.801 1 93.94 88 LEU A CA 1
ATOM 687 C C . LEU A 1 88 ? 24.594 -9.07 -9.117 1 93.94 88 LEU A C 1
ATOM 689 O O . LEU A 1 88 ? 24.047 -8.719 -10.164 1 93.94 88 LEU A O 1
ATOM 693 N N . SER A 1 89 ? 25.859 -9.469 -8.984 1 94.75 89 SER A N 1
ATOM 694 C CA . SER A 1 89 ? 26.734 -9.383 -10.156 1 94.75 89 SER A CA 1
ATOM 695 C C . SER A 1 89 ? 26.266 -10.328 -11.258 1 94.75 89 SER A C 1
ATOM 697 O O . SER A 1 89 ? 25.812 -11.438 -10.984 1 94.75 89 SER A O 1
ATOM 699 N N . THR A 1 90 ? 26.359 -9.859 -12.438 1 94.75 90 THR A N 1
ATOM 700 C CA . THR A 1 90 ? 26.047 -10.641 -13.625 1 94.75 90 THR A CA 1
ATOM 701 C C . THR A 1 90 ? 27.297 -10.875 -14.477 1 94.75 90 THR A C 1
ATOM 703 O O . THR A 1 90 ? 28.391 -10.469 -14.094 1 94.75 90 THR A O 1
ATOM 706 N N . THR A 1 91 ? 27.109 -11.57 -15.602 1 91.75 91 THR A N 1
ATOM 707 C CA . THR A 1 91 ? 28.219 -11.836 -16.516 1 91.75 91 THR A CA 1
ATOM 708 C C . THR A 1 91 ? 28.719 -10.547 -17.156 1 91.75 91 THR A C 1
ATOM 710 O O . THR A 1 91 ? 29.859 -10.461 -17.594 1 91.75 91 THR A O 1
ATOM 713 N N . ASP A 1 92 ? 27.828 -9.508 -17.125 1 91.12 92 ASP A N 1
ATOM 714 C CA . ASP A 1 92 ? 28.125 -8.289 -17.859 1 91.12 92 ASP A CA 1
ATOM 715 C C . ASP A 1 92 ? 28.5 -7.148 -16.922 1 91.12 92 ASP A C 1
ATOM 717 O O . ASP A 1 92 ? 29.234 -6.23 -17.297 1 91.12 92 ASP A O 1
ATOM 721 N N . TYR A 1 93 ? 27.938 -7.191 -15.695 1 91.94 93 TYR A N 1
ATOM 722 C CA . TYR A 1 93 ? 28.109 -6.074 -14.773 1 91.94 93 TYR A CA 1
ATOM 723 C C . TYR A 1 93 ? 28.328 -6.574 -13.352 1 91.94 93 TYR A C 1
ATOM 725 O O . TYR A 1 93 ? 27.781 -7.602 -12.953 1 91.94 93 TYR A O 1
ATOM 733 N N . THR A 1 94 ? 29.094 -5.746 -12.609 1 91.25 94 THR A N 1
ATOM 734 C CA . THR A 1 94 ? 29.172 -5.996 -11.18 1 91.25 94 THR A CA 1
ATOM 735 C C . THR A 1 94 ? 27.922 -5.48 -10.469 1 91.25 94 THR A C 1
ATOM 737 O O . THR A 1 94 ? 27.203 -4.641 -11.008 1 91.25 94 THR A O 1
ATOM 740 N N . ALA A 1 95 ? 27.672 -6.023 -9.305 1 91 95 ALA A N 1
ATOM 741 C CA . ALA A 1 95 ? 26.516 -5.59 -8.523 1 91 95 ALA A CA 1
ATOM 742 C C . ALA A 1 95 ? 26.531 -4.082 -8.297 1 91 95 ALA A C 1
ATOM 744 O O . ALA A 1 95 ? 25.5 -3.42 -8.398 1 91 95 ALA A O 1
ATOM 745 N N . VAL A 1 96 ? 27.641 -3.5 -8.047 1 87.94 96 VAL A N 1
ATOM 746 C CA . VAL A 1 96 ? 27.797 -2.072 -7.785 1 87.94 96 VAL A CA 1
ATOM 747 C C . VAL A 1 96 ? 27.469 -1.276 -9.039 1 87.94 96 VAL A C 1
ATOM 749 O O . VAL A 1 96 ? 26.781 -0.255 -8.977 1 87.94 96 VAL A O 1
ATOM 752 N N . ASN A 1 97 ? 27.969 -1.79 -10.172 1 89.25 97 ASN A N 1
ATOM 753 C CA . ASN A 1 97 ? 27.688 -1.116 -11.438 1 89.25 97 ASN A CA 1
ATOM 754 C C . ASN A 1 97 ? 26.188 -1.128 -11.75 1 89.25 97 ASN A C 1
ATOM 756 O O . ASN A 1 97 ? 25.641 -0.13 -12.227 1 89.25 97 ASN A O 1
ATOM 760 N N . LEU A 1 98 ? 25.578 -2.244 -11.562 1 90.88 98 LEU A N 1
ATOM 761 C CA . LEU A 1 98 ? 24.156 -2.352 -11.82 1 90.88 98 LEU A CA 1
ATOM 762 C C . LEU A 1 98 ? 23.375 -1.372 -10.945 1 90.88 98 LEU A C 1
ATOM 764 O O . LEU A 1 98 ? 22.469 -0.683 -11.43 1 90.88 98 LEU A O 1
ATOM 768 N N . THR A 1 99 ? 23.688 -1.3 -9.688 1 88.25 99 THR A N 1
ATOM 769 C CA . THR A 1 99 ? 23.031 -0.385 -8.758 1 88.25 99 THR A CA 1
ATOM 770 C C . THR A 1 99 ? 23.203 1.062 -9.211 1 88.25 99 THR A C 1
ATOM 772 O O . THR A 1 99 ? 22.281 1.863 -9.125 1 88.25 99 THR A O 1
ATOM 775 N N . ARG A 1 100 ? 24.359 1.375 -9.664 1 86.5 100 ARG A N 1
ATOM 776 C CA . ARG A 1 100 ? 24.641 2.73 -10.125 1 86.5 100 ARG A CA 1
ATOM 777 C C . ARG A 1 100 ? 23.797 3.072 -11.352 1 86.5 100 ARG A C 1
ATOM 779 O O . ARG A 1 100 ? 23.312 4.199 -11.484 1 86.5 100 ARG A O 1
ATOM 786 N N . HIS A 1 101 ? 23.734 2.105 -12.266 1 86.75 101 HIS A N 1
ATOM 787 C CA . HIS A 1 101 ? 22.906 2.334 -13.445 1 86.75 101 HIS A CA 1
ATOM 788 C C . HIS A 1 101 ? 21.453 2.623 -13.055 1 86.75 101 HIS A C 1
ATOM 790 O O . HIS A 1 101 ? 20.844 3.541 -13.594 1 86.75 101 HIS A O 1
ATOM 796 N N . VAL A 1 102 ? 20.938 1.859 -12.141 1 88.12 102 VAL A N 1
ATOM 797 C CA . VAL A 1 102 ? 19.562 2.039 -11.703 1 88.12 102 VAL A CA 1
ATOM 798 C C . VAL A 1 102 ? 19.406 3.396 -11.016 1 88.12 102 VAL A C 1
ATOM 800 O O . VAL A 1 102 ? 18.453 4.129 -11.289 1 88.12 102 VAL A O 1
ATOM 803 N N . GLN A 1 103 ? 20.344 3.773 -10.258 1 83.94 103 GLN A N 1
ATOM 804 C CA . GLN A 1 103 ? 20.297 5.035 -9.523 1 83.94 103 GLN A CA 1
ATOM 805 C C . GLN A 1 103 ? 20.359 6.223 -10.484 1 83.94 103 GLN A C 1
ATOM 807 O O . GLN A 1 103 ? 19.672 7.227 -10.281 1 83.94 103 GLN A O 1
ATOM 812 N N . GLN A 1 104 ? 21.266 6.086 -11.422 1 84.31 104 GLN A N 1
ATOM 813 C CA . GLN A 1 104 ? 21.438 7.164 -12.391 1 84.31 104 GLN A CA 1
ATOM 814 C C . GLN A 1 104 ? 20.141 7.457 -13.133 1 84.31 104 GLN A C 1
ATOM 816 O O . GLN A 1 104 ? 19.875 8.594 -13.523 1 84.31 104 GLN A O 1
ATOM 821 N N . MET A 1 105 ? 19.391 6.453 -13.227 1 86.5 105 MET A N 1
ATOM 822 C CA . MET A 1 105 ? 18.109 6.625 -13.922 1 86.5 105 MET A CA 1
ATOM 823 C C . MET A 1 105 ? 17 7.012 -12.945 1 86.5 105 MET A C 1
ATOM 825 O O . MET A 1 105 ? 15.875 7.27 -13.359 1 86.5 105 MET A O 1
ATOM 829 N N . GLY A 1 106 ? 17.312 7.043 -11.648 1 83.81 106 GLY A N 1
ATOM 830 C CA . GLY A 1 106 ? 16.281 7.234 -10.656 1 83.81 106 GLY A CA 1
ATOM 831 C C . GLY A 1 106 ? 15.266 6.105 -10.625 1 83.81 106 GLY A C 1
ATOM 832 O O . GLY A 1 106 ? 14.117 6.305 -10.227 1 83.81 106 GLY A O 1
ATOM 833 N N . GLY A 1 107 ? 15.719 5.027 -11.086 1 87.81 107 GLY A N 1
ATOM 834 C CA . GLY A 1 107 ? 14.82 3.9 -11.25 1 87.81 107 GLY A CA 1
ATOM 835 C C . GLY A 1 107 ? 14.555 3.15 -9.961 1 87.81 107 GLY A C 1
ATOM 836 O O . GLY A 1 107 ? 15.258 3.348 -8.969 1 87.81 107 GLY A O 1
ATOM 837 N N . GLN A 1 108 ? 13.492 2.412 -9.953 1 88.56 108 GLN A N 1
ATOM 838 C CA . GLN A 1 108 ? 13.141 1.527 -8.844 1 88.56 108 GLN A CA 1
ATOM 839 C C . GLN A 1 108 ? 13.062 0.075 -9.305 1 88.56 108 GLN A C 1
ATOM 841 O O . GLN A 1 108 ? 12.203 -0.276 -10.125 1 88.56 108 GLN A O 1
ATOM 846 N N . LEU A 1 109 ? 13.93 -0.684 -8.711 1 92.06 109 LEU A N 1
ATOM 847 C CA . LEU A 1 109 ? 13.984 -2.096 -9.078 1 92.06 109 LEU A CA 1
ATOM 848 C C . LEU A 1 109 ? 13.117 -2.932 -8.133 1 92.06 109 LEU A C 1
ATOM 850 O O . LEU A 1 109 ? 13.125 -2.715 -6.922 1 92.06 109 LEU A O 1
ATOM 854 N N . HIS A 1 110 ? 12.367 -3.805 -8.758 1 91.69 110 HIS A N 1
ATOM 855 C CA . HIS A 1 110 ? 11.492 -4.68 -7.992 1 91.69 110 HIS A CA 1
ATOM 856 C C . HIS A 1 110 ? 11.641 -6.133 -8.422 1 91.69 110 HIS A C 1
ATOM 858 O O . HIS A 1 110 ? 11.727 -6.426 -9.617 1 91.69 110 HIS A O 1
ATOM 864 N N . CYS A 1 111 ? 11.773 -6.984 -7.496 1 93.5 111 CYS A N 1
ATOM 865 C CA . CYS A 1 111 ? 11.75 -8.422 -7.73 1 93.5 111 CYS A CA 1
ATOM 866 C C . CYS A 1 111 ? 10.727 -9.102 -6.824 1 93.5 111 CYS A C 1
ATOM 868 O O . CYS A 1 111 ? 10.734 -8.898 -5.609 1 93.5 111 CYS A O 1
ATOM 870 N N . HIS A 1 112 ? 9.883 -9.844 -7.449 1 92.06 112 HIS A N 1
ATOM 871 C CA . HIS A 1 112 ? 8.742 -10.445 -6.766 1 92.06 112 HIS A CA 1
ATOM 872 C C . HIS A 1 112 ? 8.547 -11.898 -7.199 1 92.06 112 HIS A C 1
ATOM 874 O O . HIS A 1 112 ? 8.594 -12.203 -8.391 1 92.06 112 HIS A O 1
ATOM 880 N N . THR A 1 113 ? 8.344 -12.766 -6.203 1 94.31 113 THR A N 1
ATOM 881 C CA . THR A 1 113 ? 8.062 -14.156 -6.547 1 94.31 113 THR A CA 1
ATOM 882 C C . THR A 1 113 ? 6.707 -14.586 -6.004 1 94.31 113 THR A C 1
ATOM 884 O O . THR A 1 113 ? 6.332 -14.211 -4.891 1 94.31 113 THR A O 1
ATOM 887 N N . THR A 1 114 ? 5.953 -15.25 -6.77 1 93.38 114 THR A N 1
ATOM 888 C CA . THR A 1 114 ? 4.742 -15.953 -6.359 1 93.38 114 THR A CA 1
ATOM 889 C C . THR A 1 114 ? 4.934 -17.469 -6.469 1 93.38 114 THR A C 1
ATOM 891 O O . THR A 1 114 ? 6.039 -17.938 -6.754 1 93.38 114 THR A O 1
ATOM 894 N N . ARG A 1 115 ? 3.93 -18.203 -6.234 1 92.56 115 ARG A N 1
ATOM 895 C CA . ARG A 1 115 ? 4.055 -19.641 -6.336 1 92.56 115 ARG A CA 1
ATOM 896 C C . ARG A 1 115 ? 4.215 -20.078 -7.789 1 92.56 115 ARG A C 1
ATOM 898 O O . ARG A 1 115 ? 4.758 -21.156 -8.062 1 92.56 115 ARG A O 1
ATOM 905 N N . GLU A 1 116 ? 3.844 -19.188 -8.719 1 90.94 116 GLU A N 1
ATOM 906 C CA . GLU A 1 116 ? 3.918 -19.594 -10.117 1 90.94 116 GLU A CA 1
ATOM 907 C C . GLU A 1 116 ? 4.922 -18.75 -10.891 1 90.94 116 GLU A C 1
ATOM 909 O O . GLU A 1 116 ? 5.48 -19.203 -11.898 1 90.94 116 GLU A O 1
ATOM 914 N N . GLN A 1 117 ? 5.223 -17.594 -10.344 1 93.44 117 GLN A N 1
ATOM 915 C CA . GLN A 1 117 ? 5.949 -16.672 -11.227 1 93.44 117 GLN A CA 1
ATOM 916 C C . GLN A 1 117 ? 7.109 -16.016 -10.492 1 93.44 117 GLN A C 1
ATOM 918 O O . GLN A 1 117 ? 7.059 -15.836 -9.273 1 93.44 117 GLN A O 1
ATOM 923 N N . MET A 1 118 ? 8.117 -15.711 -11.234 1 96 118 MET A N 1
ATOM 924 C CA . MET A 1 118 ? 9.195 -14.789 -10.883 1 96 118 MET A CA 1
ATOM 925 C C . MET A 1 118 ? 9.094 -13.5 -11.688 1 96 118 MET A C 1
ATOM 927 O O . MET A 1 118 ? 9.086 -13.531 -12.922 1 96 118 MET A O 1
ATOM 931 N N . ILE A 1 119 ? 9 -12.398 -11.008 1 95.75 119 ILE A N 1
ATOM 932 C CA . ILE A 1 119 ? 8.695 -11.133 -11.672 1 95.75 119 ILE A CA 1
ATOM 933 C C . ILE A 1 119 ? 9.805 -10.125 -11.383 1 95.75 119 ILE A C 1
ATOM 935 O O . ILE A 1 119 ? 10.156 -9.891 -10.227 1 95.75 119 ILE A O 1
ATOM 939 N N . TYR A 1 120 ? 10.391 -9.594 -12.391 1 96.44 120 TYR A N 1
ATOM 940 C CA . TYR A 1 120 ? 11.32 -8.469 -12.32 1 96.44 120 TYR A CA 1
ATOM 941 C C . TYR A 1 120 ? 10.719 -7.223 -12.961 1 96.44 120 TYR A C 1
ATOM 943 O O . TYR A 1 120 ? 10.117 -7.293 -14.031 1 96.44 120 TYR A O 1
ATOM 951 N N . SER A 1 121 ? 10.852 -6.152 -12.305 1 94.81 121 SER A N 1
ATOM 952 C CA . SER A 1 121 ? 10.344 -4.918 -12.906 1 94.81 121 SER A CA 1
ATOM 953 C C . SER A 1 121 ? 11.203 -3.721 -12.508 1 94.81 121 SER A C 1
ATOM 955 O O . SER A 1 121 ? 11.891 -3.752 -11.492 1 94.81 121 SER A O 1
ATOM 957 N N . ILE A 1 122 ? 11.172 -2.725 -13.336 1 93.31 122 ILE A N 1
ATOM 958 C CA . ILE A 1 122 ? 11.859 -1.462 -13.086 1 93.31 122 ILE A CA 1
ATOM 959 C C . ILE A 1 122 ? 11.016 -0.302 -13.609 1 93.31 122 ILE A C 1
ATOM 961 O O . ILE A 1 122 ? 10.414 -0.4 -14.68 1 93.31 122 ILE A O 1
ATOM 965 N N . ASP A 1 123 ? 10.836 0.697 -12.852 1 90.19 123 ASP A N 1
ATOM 966 C CA . ASP A 1 123 ? 10.125 1.914 -13.227 1 90.19 123 ASP A CA 1
ATOM 967 C C . ASP A 1 123 ? 11.102 3.045 -13.555 1 90.19 123 ASP A C 1
ATOM 969 O O . ASP A 1 123 ? 11.969 3.377 -12.742 1 90.19 123 ASP A O 1
ATOM 973 N N . VAL A 1 124 ? 10.961 3.631 -14.719 1 88.62 124 VAL A N 1
ATOM 974 C CA . VAL A 1 124 ? 11.852 4.711 -15.141 1 88.62 124 VAL A CA 1
ATOM 975 C C . VAL A 1 124 ? 11.07 5.707 -16 1 88.62 124 VAL A C 1
ATOM 977 O O . VAL A 1 124 ? 9.914 5.465 -16.359 1 88.62 124 VAL A O 1
ATOM 980 N N . ALA A 1 125 ? 11.742 6.738 -16.25 1 83.94 125 ALA A N 1
ATOM 981 C CA . ALA A 1 125 ? 11.18 7.684 -17.203 1 83.94 125 ALA A CA 1
ATOM 982 C C . ALA A 1 125 ? 11.125 7.07 -18.609 1 83.94 125 ALA A C 1
ATOM 984 O O . ALA A 1 125 ? 11.969 6.254 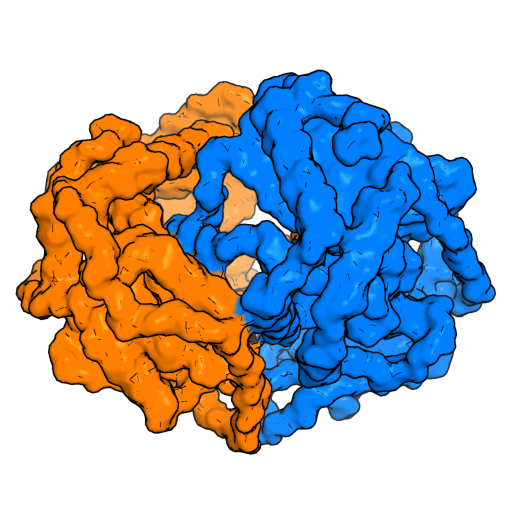-18.969 1 83.94 125 ALA A O 1
ATOM 985 N N . PRO A 1 126 ? 10.188 7.543 -19.391 1 79.81 126 PRO A N 1
ATOM 986 C CA . PRO A 1 126 ? 9.977 6.93 -20.719 1 79.81 126 PRO A CA 1
ATOM 987 C C . PRO A 1 126 ? 11.227 6.984 -21.594 1 79.81 126 PRO A C 1
ATOM 989 O O . PRO A 1 126 ? 11.516 6.039 -22.328 1 79.81 126 PRO A O 1
ATOM 992 N N . ASN A 1 127 ? 11.992 8.047 -21.594 1 81.44 127 ASN A N 1
ATOM 993 C CA . ASN A 1 127 ? 13.156 8.195 -22.453 1 81.44 127 ASN A CA 1
ATOM 994 C C . ASN A 1 127 ? 14.281 7.242 -22.047 1 81.44 127 ASN A C 1
ATOM 996 O O . ASN A 1 127 ? 15.219 7.023 -22.812 1 81.44 127 ASN A O 1
ATOM 1000 N N . LEU A 1 128 ? 14.164 6.629 -20.938 1 86.75 128 LEU A N 1
ATOM 1001 C CA . LEU A 1 128 ? 15.219 5.75 -20.438 1 86.75 128 LEU A CA 1
ATOM 1002 C C . LEU A 1 128 ? 14.773 4.293 -20.484 1 86.75 128 LEU A C 1
ATOM 1004 O O . LEU A 1 128 ? 15.484 3.408 -19.984 1 86.75 128 LEU A O 1
ATOM 1008 N N . ALA A 1 129 ? 13.695 4.043 -21.094 1 87.12 129 ALA A N 1
ATOM 1009 C CA . ALA A 1 129 ? 13.062 2.729 -21.078 1 87.12 129 ALA A CA 1
ATOM 1010 C C . ALA A 1 129 ? 13.953 1.678 -21.734 1 87.12 129 ALA A C 1
ATOM 1012 O O . ALA A 1 129 ? 14.078 0.559 -21.234 1 87.12 129 ALA A O 1
ATOM 1013 N N . SER A 1 130 ? 14.586 2.006 -22.859 1 87.62 130 SER A N 1
ATOM 1014 C CA . SER A 1 130 ? 15.422 1.036 -23.562 1 87.62 130 SER A CA 1
ATOM 1015 C C . SER A 1 130 ? 16.625 0.632 -22.719 1 87.62 130 SER A C 1
ATOM 1017 O O . SER A 1 130 ? 16.953 -0.553 -22.609 1 87.62 130 SER A O 1
ATOM 1019 N N . ARG A 1 131 ? 17.234 1.562 -22.125 1 88.31 131 ARG A N 1
ATOM 1020 C CA . ARG A 1 131 ? 18.359 1.293 -21.25 1 88.31 131 ARG A CA 1
ATOM 1021 C C . ARG A 1 131 ? 17.922 0.461 -20.047 1 88.31 131 ARG A C 1
ATOM 1023 O O . ARG A 1 131 ? 18.625 -0.482 -19.656 1 88.31 131 ARG A O 1
ATOM 1030 N N . ALA A 1 132 ? 16.828 0.812 -19.469 1 91.69 132 ALA A N 1
ATOM 1031 C CA . ALA A 1 132 ? 16.297 0.078 -18.328 1 91.69 132 ALA A CA 1
ATOM 1032 C C . ALA A 1 132 ? 15.961 -1.362 -18.703 1 91.69 132 ALA A C 1
ATOM 1034 O O . ALA A 1 132 ? 16.188 -2.283 -17.906 1 91.69 132 ALA A O 1
ATOM 1035 N N . GLY A 1 133 ? 15.438 -1.509 -19.922 1 93.19 133 GLY A N 1
ATOM 1036 C CA . GLY A 1 133 ? 15.133 -2.85 -20.391 1 93.19 133 GLY A CA 1
ATOM 1037 C C . GLY A 1 133 ? 16.359 -3.734 -20.5 1 93.19 133 GLY A C 1
ATOM 1038 O O . GLY A 1 133 ? 16.312 -4.91 -20.125 1 93.19 133 GLY A O 1
ATOM 1039 N N . LEU A 1 134 ? 17.406 -3.162 -21.016 1 93.5 134 LEU A N 1
ATOM 1040 C CA . LEU A 1 134 ? 18.656 -3.893 -21.141 1 93.5 134 LEU A CA 1
ATOM 1041 C C . LEU A 1 134 ? 19.156 -4.328 -19.766 1 93.5 134 LEU A C 1
ATOM 1043 O O . LEU A 1 134 ? 19.531 -5.488 -19.578 1 93.5 134 LEU A O 1
ATOM 1047 N N . ILE A 1 135 ? 19.125 -3.477 -18.828 1 93.75 135 ILE A N 1
ATOM 1048 C CA . ILE A 1 135 ? 19.625 -3.736 -17.484 1 93.75 135 ILE A CA 1
ATOM 1049 C C . ILE A 1 135 ? 18.766 -4.789 -16.812 1 93.75 135 ILE A C 1
ATOM 1051 O O . ILE A 1 135 ? 19.281 -5.719 -16.188 1 93.75 135 ILE A O 1
ATOM 1055 N N . LEU A 1 136 ? 17.453 -4.656 -16.953 1 96.06 136 LEU A N 1
ATOM 1056 C CA . LEU A 1 136 ? 16.531 -5.574 -16.297 1 96.06 136 LEU A CA 1
ATOM 1057 C C . LEU A 1 136 ? 16.703 -6.992 -16.844 1 96.06 136 LEU A C 1
ATOM 1059 O O . LEU A 1 136 ? 16.719 -7.957 -16.078 1 96.06 136 LEU A O 1
ATOM 1063 N N . ALA A 1 137 ? 16.781 -7.074 -18.156 1 95.62 137 ALA A N 1
ATOM 1064 C CA . ALA A 1 137 ? 16.953 -8.383 -18.781 1 95.62 137 ALA A CA 1
ATOM 1065 C C . ALA A 1 137 ? 18.25 -9.039 -18.312 1 95.62 137 ALA A C 1
ATOM 1067 O O . ALA A 1 137 ? 18.297 -10.25 -18.062 1 95.62 137 ALA A O 1
ATOM 1068 N N . THR A 1 138 ? 19.25 -8.266 -18.172 1 95.25 138 THR A N 1
ATOM 1069 C CA . THR A 1 138 ? 20.531 -8.75 -17.688 1 95.25 138 THR A CA 1
ATOM 1070 C C . THR A 1 138 ? 20.422 -9.234 -16.25 1 95.25 138 THR A C 1
ATOM 1072 O O . THR A 1 138 ? 20.906 -10.32 -15.914 1 95.25 138 THR A O 1
ATOM 1075 N N . ILE A 1 139 ? 19.781 -8.516 -15.414 1 96 139 ILE A N 1
ATOM 1076 C CA . ILE A 1 139 ? 19.594 -8.852 -14.008 1 96 139 ILE A CA 1
ATOM 1077 C C . ILE A 1 139 ? 18.797 -10.141 -13.883 1 96 139 ILE A C 1
ATOM 1079 O O . ILE A 1 139 ? 19.109 -11 -13.055 1 96 139 ILE A O 1
ATOM 1083 N N . ALA A 1 140 ? 17.859 -10.328 -14.688 1 96.62 140 ALA A N 1
ATOM 1084 C CA . ALA A 1 140 ? 16.922 -11.438 -14.578 1 96.62 140 ALA A CA 1
ATOM 1085 C C . ALA A 1 140 ? 17.547 -12.742 -15.062 1 96.62 140 ALA A C 1
ATOM 1087 O O . ALA A 1 140 ? 17.203 -13.82 -14.586 1 96.62 140 ALA A O 1
ATOM 1088 N N . THR A 1 141 ? 18.547 -12.648 -15.992 1 96.56 141 THR A N 1
ATOM 1089 C CA . THR A 1 141 ? 18.859 -13.898 -16.672 1 96.56 141 THR A CA 1
ATOM 1090 C C . THR A 1 141 ? 20.359 -14.172 -16.625 1 96.56 141 THR A C 1
ATOM 1092 O O . THR A 1 141 ? 20.812 -15.273 -16.938 1 96.56 141 THR A O 1
ATOM 1095 N N . LYS A 1 142 ? 21.156 -13.188 -16.188 1 95.31 142 LYS A N 1
ATOM 1096 C CA . LYS A 1 142 ? 22.609 -13.383 -16.328 1 95.31 142 LYS A CA 1
ATOM 1097 C C . LYS A 1 142 ? 23.297 -13.32 -14.961 1 95.31 142 LYS A C 1
ATOM 1099 O O . LYS A 1 142 ? 24.5 -13.07 -14.883 1 95.31 142 LYS A O 1
ATOM 1104 N N . THR A 1 143 ? 22.562 -13.438 -13.945 1 95.31 143 THR A N 1
ATOM 1105 C CA . THR A 1 143 ? 23.188 -13.422 -12.625 1 95.31 143 THR A CA 1
ATOM 1106 C C . THR A 1 143 ? 24.203 -14.547 -12.492 1 95.31 143 THR A C 1
ATOM 1108 O O . THR A 1 143 ? 23.938 -15.688 -12.891 1 95.31 143 THR A O 1
ATOM 1111 N N . THR A 1 144 ? 25.391 -14.312 -11.906 1 94.19 144 THR A N 1
ATOM 1112 C CA . THR A 1 144 ? 26.484 -15.281 -11.898 1 94.19 144 THR A CA 1
ATOM 1113 C C . THR A 1 144 ? 26.453 -16.109 -10.617 1 94.19 144 THR A C 1
ATOM 1115 O O . THR A 1 144 ? 27.031 -17.203 -10.562 1 94.19 144 THR A O 1
ATOM 1118 N N . PHE A 1 145 ? 25.891 -15.641 -9.539 1 95.19 145 PHE A N 1
ATOM 1119 C CA . PHE A 1 145 ? 25.766 -16.312 -8.25 1 95.19 145 PHE A CA 1
ATOM 1120 C C . PHE A 1 145 ? 27.141 -16.641 -7.68 1 95.19 145 PHE A C 1
ATOM 1122 O O . PHE A 1 145 ? 27.406 -17.766 -7.289 1 95.19 145 PHE A O 1
ATOM 1129 N N . TYR A 1 146 ? 28 -15.648 -7.531 1 93.81 146 TYR A N 1
ATOM 1130 C CA . TYR A 1 146 ? 29.297 -15.859 -6.918 1 93.81 146 TYR A CA 1
ATOM 1131 C C . TYR A 1 146 ? 29.156 -16.328 -5.477 1 93.81 146 TYR A C 1
ATOM 1133 O O . TYR A 1 146 ? 28.344 -15.805 -4.723 1 93.81 146 TYR A O 1
ATOM 1141 N N . ASP A 1 147 ? 30.016 -17.234 -5.098 1 91.81 147 ASP A N 1
ATOM 1142 C CA . ASP A 1 147 ? 29.953 -17.828 -3.771 1 91.81 147 ASP A CA 1
ATOM 1143 C C . ASP A 1 147 ? 30.094 -16.781 -2.68 1 91.81 147 ASP A C 1
ATOM 1145 O O . ASP A 1 147 ? 29.359 -16.812 -1.683 1 91.81 147 ASP A O 1
ATOM 1149 N N . TRP A 1 148 ? 30.953 -15.969 -2.896 1 90.94 148 TRP A N 1
ATOM 1150 C CA . TRP A 1 148 ? 31.203 -14.969 -1.861 1 90.94 148 TRP A CA 1
ATOM 1151 C C . TRP A 1 148 ? 30.031 -14.023 -1.725 1 90.94 148 TRP A C 1
ATOM 1153 O O . TRP A 1 148 ? 29.703 -13.578 -0.621 1 90.94 148 TRP A O 1
ATOM 1163 N N . GLU A 1 149 ? 29.328 -13.656 -2.752 1 91.5 149 GLU A N 1
ATOM 1164 C CA . GLU A 1 149 ? 28.156 -12.781 -2.676 1 91.5 149 GLU A CA 1
ATOM 1165 C C . GLU A 1 149 ? 27 -13.477 -1.974 1 91.5 149 GLU A C 1
ATOM 1167 O O . GLU A 1 149 ? 26.25 -12.844 -1.237 1 91.5 149 GLU A O 1
ATOM 1172 N N . LEU A 1 150 ? 26.891 -14.734 -2.244 1 93.44 150 LEU A N 1
ATOM 1173 C CA . LEU A 1 150 ? 25.812 -15.5 -1.623 1 93.44 150 LEU A CA 1
ATOM 1174 C C . LEU A 1 150 ? 26.031 -15.625 -0.119 1 93.44 150 LEU A C 1
ATOM 1176 O O . LEU A 1 150 ? 25.109 -15.391 0.669 1 93.44 150 LEU A O 1
ATOM 1180 N N . LYS A 1 151 ? 27.234 -15.953 0.244 1 90.88 151 LYS A N 1
ATOM 1181 C CA . LYS A 1 151 ? 27.562 -16.172 1.649 1 90.88 151 LYS A CA 1
ATOM 1182 C C . LYS A 1 151 ? 27.531 -14.867 2.436 1 90.88 151 LYS A C 1
ATOM 1184 O O . LYS A 1 151 ? 27.109 -14.844 3.592 1 90.88 151 LYS A O 1
ATOM 1189 N N . ASP A 1 152 ? 27.891 -13.859 1.776 1 84.94 152 ASP A N 1
ATOM 1190 C CA . ASP A 1 152 ? 28.031 -12.586 2.471 1 84.94 152 ASP A CA 1
ATOM 1191 C C . ASP A 1 152 ? 26.688 -11.883 2.623 1 84.94 152 ASP A C 1
ATOM 1193 O O . ASP A 1 152 ? 26.5 -11.086 3.541 1 84.94 152 ASP A O 1
ATOM 1197 N N . ASN A 1 153 ? 25.828 -12.18 1.729 1 86.19 153 ASN A N 1
ATOM 1198 C CA . ASN A 1 153 ? 24.641 -11.344 1.718 1 86.19 153 ASN A CA 1
ATOM 1199 C C . ASN A 1 153 ? 23.375 -12.18 1.614 1 86.19 153 ASN A C 1
ATOM 1201 O O . ASN A 1 153 ? 22.531 -12.148 2.51 1 86.19 153 ASN A O 1
ATOM 1205 N N . VAL A 1 154 ? 23.312 -13.016 0.665 1 91.38 154 VAL A N 1
ATOM 1206 C CA . VAL A 1 154 ? 22.047 -13.641 0.276 1 91.38 154 VAL A CA 1
ATOM 1207 C C . VAL A 1 154 ? 21.594 -14.602 1.371 1 91.38 154 VAL A C 1
ATOM 1209 O O . VAL A 1 154 ? 20.453 -14.539 1.823 1 91.38 154 VAL A O 1
ATOM 1212 N N . TYR A 1 155 ? 22.516 -15.43 1.844 1 93.06 155 TYR A N 1
ATOM 1213 C CA . TYR A 1 155 ? 22.141 -16.422 2.844 1 93.06 155 TYR A CA 1
ATOM 1214 C C . TYR A 1 155 ? 21.719 -15.75 4.145 1 93.06 155 TYR A C 1
ATOM 1216 O O . TYR A 1 155 ? 20.797 -16.219 4.816 1 93.06 155 TYR A O 1
ATOM 1224 N N . LYS A 1 156 ? 22.359 -14.695 4.48 1 88.81 156 LYS A N 1
ATOM 1225 C CA . LYS A 1 156 ? 21.984 -13.961 5.684 1 88.81 156 LYS A CA 1
ATOM 1226 C C . LYS A 1 156 ? 20.594 -13.352 5.547 1 88.81 156 LYS A C 1
ATOM 1228 O O . LYS A 1 156 ? 19.797 -13.391 6.488 1 88.81 156 LYS A O 1
ATOM 1233 N N . LEU A 1 157 ? 20.312 -12.828 4.406 1 88.62 157 LEU A N 1
ATOM 1234 C CA . LEU A 1 157 ? 19.016 -12.211 4.16 1 88.62 157 LEU A CA 1
ATOM 1235 C C . LEU A 1 157 ? 17.922 -13.273 4.117 1 88.62 157 LEU A C 1
ATOM 1237 O O . LEU A 1 157 ? 16.797 -13.023 4.57 1 88.62 157 LEU A O 1
ATOM 1241 N N . MET A 1 158 ? 18.234 -14.414 3.562 1 93.19 158 MET A N 1
ATOM 1242 C CA . MET A 1 158 ? 17.281 -15.508 3.549 1 93.19 158 MET A CA 1
ATOM 1243 C C . MET A 1 158 ? 16.922 -15.938 4.969 1 93.19 158 MET A C 1
ATOM 1245 O O . MET A 1 158 ? 15.75 -16.188 5.27 1 93.19 158 MET A O 1
ATOM 1249 N N . ARG A 1 159 ? 17.906 -16.016 5.77 1 90.75 159 ARG A N 1
ATOM 1250 C CA . ARG A 1 159 ? 17.656 -16.391 7.164 1 90.75 159 ARG A CA 1
ATOM 1251 C C . ARG A 1 159 ? 16.828 -15.328 7.867 1 90.75 159 ARG A C 1
ATOM 1253 O O . ARG A 1 159 ? 15.961 -15.648 8.68 1 90.75 159 ARG A O 1
ATOM 1260 N N . LYS A 1 160 ? 17.125 -14.172 7.52 1 86.12 160 LYS A N 1
ATOM 1261 C CA . LYS A 1 160 ? 16.328 -13.086 8.094 1 86.12 160 LYS A CA 1
ATOM 1262 C C . LYS A 1 160 ? 14.875 -13.172 7.645 1 86.12 160 LYS A C 1
ATOM 1264 O O . LYS A 1 160 ? 13.961 -12.922 8.438 1 86.12 160 LYS A O 1
ATOM 1269 N N . ASP A 1 161 ? 14.672 -13.445 6.387 1 89.5 161 ASP A N 1
ATOM 1270 C CA . ASP A 1 161 ? 13.312 -13.625 5.883 1 89.5 161 ASP A CA 1
ATOM 1271 C C . ASP A 1 161 ? 12.562 -14.68 6.684 1 89.5 161 ASP A C 1
ATOM 1273 O O . ASP A 1 161 ? 11.398 -14.492 7.031 1 89.5 161 ASP A O 1
ATOM 1277 N N . LEU A 1 162 ? 13.258 -15.734 6.906 1 91.25 162 LEU A N 1
ATOM 1278 C CA . LEU A 1 162 ? 12.648 -16.844 7.641 1 91.25 162 LEU A CA 1
ATOM 1279 C C . LEU A 1 162 ? 12.352 -16.438 9.086 1 91.25 162 LEU A C 1
ATOM 1281 O O . LEU A 1 162 ? 11.328 -16.828 9.641 1 91.25 162 LEU A O 1
ATOM 1285 N N . ASP A 1 163 ? 13.227 -15.711 9.641 1 86.06 163 ASP A N 1
ATOM 1286 C CA . ASP A 1 163 ? 13 -15.219 10.992 1 86.06 163 ASP A CA 1
ATOM 1287 C C . ASP A 1 163 ? 11.781 -14.312 11.055 1 86.06 163 ASP A C 1
ATOM 1289 O O . ASP A 1 163 ? 10.969 -14.414 11.977 1 86.06 163 ASP A O 1
ATOM 1293 N N . MET A 1 164 ? 11.703 -13.484 10.094 1 83.31 164 MET A N 1
ATOM 1294 C CA . MET A 1 164 ? 10.555 -12.586 10.031 1 83.31 164 MET A CA 1
ATOM 1295 C C . MET A 1 164 ? 9.258 -13.367 9.852 1 83.31 164 MET A C 1
ATOM 1297 O O . MET A 1 164 ? 8.25 -13.07 10.5 1 83.31 164 MET A O 1
ATOM 1301 N N . LEU A 1 165 ? 9.281 -14.328 8.992 1 87.56 165 LEU A N 1
ATOM 1302 C CA . LEU A 1 165 ? 8.109 -15.164 8.742 1 87.56 165 LEU A CA 1
ATOM 1303 C C . LEU A 1 165 ? 7.656 -15.859 10.023 1 87.56 165 LEU A C 1
ATOM 1305 O O . LEU A 1 165 ? 6.465 -15.867 10.336 1 87.56 165 LEU A O 1
ATOM 1309 N N . ASN A 1 166 ? 8.547 -16.344 10.773 1 87.81 166 ASN A N 1
ATOM 1310 C CA . ASN A 1 166 ? 8.227 -17.203 11.906 1 87.81 166 ASN A CA 1
ATOM 1311 C C . ASN A 1 166 ? 7.945 -16.391 13.164 1 87.81 166 ASN A C 1
ATOM 1313 O O . ASN A 1 166 ? 7.344 -16.891 14.109 1 87.81 166 ASN A O 1
ATOM 1317 N N . ARG A 1 167 ? 8.297 -15.125 13.117 1 81.06 167 ARG A N 1
ATOM 1318 C CA . ARG A 1 167 ? 8.18 -14.391 14.375 1 81.06 167 ARG A CA 1
ATOM 1319 C C . ARG A 1 167 ? 7.199 -13.227 14.234 1 81.06 167 ARG A C 1
ATOM 1321 O O . ARG A 1 167 ? 6.633 -12.766 15.227 1 81.06 167 ARG A O 1
ATOM 1328 N N . ARG A 1 168 ? 7.047 -12.773 13.016 1 77.56 168 ARG A N 1
ATOM 1329 C CA . ARG A 1 168 ? 6.324 -11.516 12.891 1 77.56 168 ARG A CA 1
ATOM 1330 C C . ARG A 1 168 ? 5.176 -11.641 11.891 1 77.56 168 ARG A C 1
ATOM 1332 O O . ARG A 1 168 ? 4.113 -11.039 12.086 1 77.56 168 ARG A O 1
ATOM 1339 N N . ARG A 1 169 ? 5.367 -12.305 10.891 1 84.38 169 ARG A N 1
ATOM 1340 C CA . ARG A 1 169 ? 4.391 -12.352 9.812 1 84.38 169 ARG A CA 1
ATOM 1341 C C . ARG A 1 169 ? 3.535 -13.609 9.898 1 84.38 169 ARG A C 1
ATOM 1343 O O . ARG A 1 169 ? 3.533 -14.438 8.984 1 84.38 169 ARG A O 1
ATOM 1350 N N . PHE A 1 170 ? 2.738 -13.664 10.938 1 90.06 170 PHE A N 1
ATOM 1351 C CA . PHE A 1 170 ? 1.915 -14.844 11.172 1 90.06 170 PHE A CA 1
ATOM 1352 C C . PHE A 1 170 ? 0.832 -14.969 10.109 1 90.06 170 PHE A C 1
ATOM 1354 O O . PHE A 1 170 ? 0.362 -16.078 9.828 1 90.06 170 PHE A O 1
ATOM 1361 N N . ASP A 1 171 ? 0.457 -13.867 9.539 1 89.31 171 ASP A N 1
ATOM 1362 C CA . ASP A 1 171 ? -0.473 -13.906 8.414 1 89.31 171 ASP A CA 1
ATOM 1363 C C . ASP A 1 171 ? 0.129 -14.664 7.23 1 89.31 171 ASP A C 1
ATOM 1365 O O . ASP A 1 171 ? -0.514 -15.547 6.66 1 89.31 171 ASP A O 1
ATOM 1369 N N . ALA A 1 172 ? 1.362 -14.328 6.906 1 91.94 172 ALA A N 1
ATOM 1370 C CA . ALA A 1 172 ? 2.045 -15 5.805 1 91.94 172 ALA A CA 1
ATOM 1371 C C . ALA A 1 172 ? 2.324 -16.453 6.145 1 91.94 172 ALA A C 1
ATOM 1373 O O . ALA A 1 172 ? 2.223 -17.328 5.281 1 91.94 172 ALA A O 1
ATOM 1374 N N . LEU A 1 173 ? 2.691 -16.672 7.336 1 94.5 173 LEU A N 1
ATOM 1375 C CA . LEU A 1 173 ? 2.951 -18.031 7.77 1 94.5 173 LEU A CA 1
ATOM 1376 C C . LEU A 1 173 ? 1.694 -18.891 7.648 1 94.5 173 LEU A C 1
ATOM 1378 O O . LEU A 1 173 ? 1.769 -20.062 7.262 1 94.5 173 LEU A O 1
ATOM 1382 N N . THR A 1 174 ? 0.593 -18.344 8.008 1 96.44 174 THR A N 1
ATOM 1383 C CA . THR A 1 174 ? -0.672 -19.062 7.91 1 96.44 174 THR A CA 1
ATOM 1384 C C . THR A 1 174 ? -0.945 -19.469 6.465 1 96.44 174 THR A C 1
ATOM 1386 O O . THR A 1 174 ? -1.367 -20.594 6.207 1 96.44 174 THR A O 1
ATOM 1389 N N . ILE A 1 175 ? -0.679 -18.594 5.516 1 95.5 175 ILE A N 1
ATOM 1390 C CA . ILE A 1 175 ? -0.923 -18.875 4.109 1 95.5 175 ILE A CA 1
ATOM 1391 C C . ILE A 1 175 ? 0.036 -19.969 3.631 1 95.5 175 ILE A C 1
ATOM 1393 O O . ILE A 1 175 ? -0.346 -20.844 2.848 1 95.5 175 ILE A O 1
ATOM 1397 N N . GLU A 1 176 ? 1.295 -19.906 4.047 1 94.06 176 GLU A N 1
ATOM 1398 C CA . GLU A 1 176 ? 2.254 -20.953 3.711 1 94.06 176 GLU A CA 1
ATOM 1399 C C . GLU A 1 176 ? 1.781 -22.328 4.211 1 94.06 176 GLU A C 1
ATOM 1401 O O . GLU A 1 176 ? 1.775 -23.297 3.457 1 94.06 176 GLU A O 1
ATOM 1406 N N . LEU A 1 177 ? 1.367 -22.359 5.438 1 95.5 177 LEU A N 1
ATOM 1407 C CA . LEU A 1 177 ? 0.921 -23.609 6.027 1 95.5 177 LEU A CA 1
ATOM 1408 C C . LEU A 1 177 ? -0.383 -24.078 5.391 1 95.5 177 LEU A C 1
ATOM 1410 O O . LEU A 1 177 ? -0.618 -25.281 5.258 1 95.5 177 LEU A O 1
ATOM 1414 N N . LEU A 1 178 ? -1.184 -23.125 5.047 1 96.31 178 LEU A N 1
ATOM 1415 C CA . LEU A 1 178 ? -2.445 -23.453 4.395 1 96.31 178 LEU A CA 1
ATOM 1416 C C . LEU A 1 178 ? -2.203 -24.188 3.076 1 96.31 178 LEU A C 1
ATOM 1418 O O . LEU A 1 178 ? -2.857 -25.188 2.785 1 96.31 178 LEU A O 1
ATOM 1422 N N . HIS A 1 179 ? -1.315 -23.719 2.295 1 94.75 179 HIS A N 1
ATOM 1423 C CA . HIS A 1 179 ? -1.018 -24.344 1.015 1 94.75 179 HIS A CA 1
ATOM 1424 C C . HIS A 1 179 ? -0.368 -25.719 1.214 1 94.75 179 HIS A C 1
ATOM 1426 O O . HIS A 1 179 ? -0.608 -26.641 0.435 1 94.75 179 HIS A O 1
ATOM 1432 N N . GLU A 1 180 ? 0.465 -25.766 2.178 1 93.19 180 GLU A N 1
ATOM 1433 C CA . GLU A 1 180 ? 1.019 -27.078 2.516 1 93.19 180 GLU A CA 1
ATOM 1434 C C . GLU A 1 180 ? -0.082 -28.047 2.912 1 93.19 180 GLU A C 1
ATOM 1436 O O . GLU A 1 180 ? -0.049 -29.219 2.523 1 93.19 180 GLU A O 1
ATOM 1441 N N . ALA A 1 181 ? -1.011 -27.578 3.697 1 94.62 181 ALA A N 1
ATOM 1442 C CA . ALA A 1 181 ? -2.125 -28.422 4.125 1 94.62 181 ALA A CA 1
ATOM 1443 C C . ALA A 1 181 ? -3.008 -28.812 2.943 1 94.62 181 ALA A C 1
ATOM 1445 O O . ALA A 1 181 ? -3.494 -29.938 2.867 1 94.62 181 ALA A O 1
ATOM 1446 N N . ALA A 1 182 ? -3.23 -27.906 2.059 1 94 182 ALA A N 1
ATOM 1447 C CA . ALA A 1 182 ? -4.156 -28.094 0.946 1 94 182 ALA A CA 1
ATOM 1448 C C . ALA A 1 182 ? -3.553 -29 -0.124 1 94 182 ALA A C 1
ATOM 1450 O O . ALA A 1 182 ? -4.25 -29.812 -0.719 1 94 182 ALA A O 1
ATOM 1451 N N . TYR A 1 183 ? -2.227 -28.812 -0.394 1 90.38 183 TYR A N 1
ATOM 1452 C CA . TYR A 1 183 ? -1.659 -29.484 -1.56 1 90.38 183 TYR A CA 1
ATOM 1453 C C . TYR A 1 183 ? -0.532 -30.422 -1.154 1 90.38 183 TYR A C 1
ATOM 1455 O O . TYR A 1 183 ? -0.064 -31.234 -1.965 1 90.38 183 TYR A O 1
ATOM 1463 N N . GLY A 1 184 ? -0.15 -30.438 0.016 1 83.75 184 GLY A N 1
ATOM 1464 C CA . GLY A 1 184 ? 0.904 -31.312 0.493 1 83.75 184 GLY A CA 1
ATOM 1465 C C . GLY A 1 184 ? 2.273 -30.953 -0.051 1 83.75 184 GLY A C 1
ATOM 1466 O O . GLY A 1 184 ? 2.41 -30.016 -0.831 1 83.75 184 GLY A O 1
ATOM 1467 N N . GLN A 1 185 ? 3.268 -31.562 0.657 1 68.88 185 GLN A N 1
ATOM 1468 C CA . GLN A 1 185 ? 4.617 -31.5 0.106 1 68.88 185 GLN A CA 1
ATOM 1469 C C . GLN A 1 185 ? 4.91 -32.719 -0.769 1 68.88 185 GLN A C 1
ATOM 1471 O O . GLN A 1 185 ? 4.703 -33.875 -0.346 1 68.88 185 GLN A O 1
ATOM 1476 N N . HIS A 1 186 ? 4.469 -32.75 -2.021 1 56.88 186 HIS A N 1
ATOM 1477 C CA . HIS A 1 186 ? 4.516 -33.938 -2.879 1 56.88 186 HIS A CA 1
ATOM 1478 C C . HIS A 1 186 ? 5.93 -34.5 -2.977 1 56.88 186 HIS A C 1
ATOM 1480 O O . HIS A 1 186 ? 6.902 -33.719 -2.99 1 56.88 186 HIS A O 1
ATOM 1486 N N . PRO A 1 187 ? 6.086 -35.906 -2.684 1 53.25 187 PRO A N 1
ATOM 1487 C CA . PRO A 1 187 ? 7.402 -36.5 -2.873 1 53.25 187 PRO A CA 1
ATOM 1488 C C . PRO A 1 187 ? 8.086 -36.062 -4.156 1 53.25 187 PRO A C 1
ATOM 1490 O O . PRO A 1 187 ? 9.32 -35.969 -4.211 1 53.25 187 PRO A O 1
ATOM 1493 N N . ASP A 1 188 ? 7.336 -36.031 -5.211 1 51.47 188 ASP A N 1
ATOM 1494 C CA . ASP A 1 188 ? 8 -35.562 -6.422 1 51.47 188 ASP A CA 1
ATOM 1495 C C . ASP A 1 188 ? 8.094 -34.031 -6.438 1 51.47 188 ASP A C 1
ATOM 1497 O O . ASP A 1 188 ? 8.445 -33.438 -7.457 1 51.47 188 ASP A O 1
ATOM 1501 N N . GLY A 1 189 ? 7.988 -33.406 -5.246 1 54.53 189 GLY A N 1
ATOM 1502 C CA . GLY A 1 189 ? 8.398 -32.062 -4.883 1 54.53 189 GLY A CA 1
ATOM 1503 C C . GLY A 1 189 ? 7.566 -30.984 -5.551 1 54.53 189 GLY A C 1
ATOM 1504 O O . GLY A 1 189 ? 7.828 -29.797 -5.375 1 54.53 189 GLY A O 1
ATOM 1505 N N . THR A 1 190 ? 6.672 -31.375 -6.617 1 56.78 190 THR A N 1
ATOM 1506 C CA . THR A 1 190 ? 6.109 -30.359 -7.5 1 56.78 190 THR A CA 1
ATOM 1507 C C . THR A 1 190 ? 4.707 -29.969 -7.047 1 56.78 190 THR A C 1
ATOM 1509 O O . THR A 1 190 ? 3.865 -30.828 -6.793 1 56.78 190 THR A O 1
ATOM 1512 N N . GLY A 1 191 ? 4.559 -28.719 -6.367 1 80.12 191 GLY A N 1
ATOM 1513 C CA . GLY A 1 191 ? 3.154 -28.328 -6.32 1 80.12 191 GLY A CA 1
ATOM 1514 C C . GLY A 1 191 ? 2.914 -27.016 -5.594 1 80.12 191 GLY A C 1
ATOM 1515 O O . GLY A 1 191 ? 3.861 -26.297 -5.273 1 80.12 191 GLY A O 1
ATOM 1516 N N . LEU A 1 192 ? 1.748 -26.656 -5.609 1 88.88 192 LEU A N 1
ATOM 1517 C CA . LEU A 1 192 ? 1.253 -25.422 -5.008 1 88.88 192 LEU A CA 1
ATOM 1518 C C . LEU A 1 192 ? 1.463 -25.422 -3.498 1 88.88 192 LEU A C 1
ATOM 1520 O O . LEU A 1 192 ? 1.349 -24.391 -2.846 1 88.88 192 LEU A O 1
ATOM 1524 N N . GLY A 1 193 ? 1.945 -26.594 -2.963 1 90.44 193 GLY A N 1
ATOM 1525 C CA . GLY A 1 193 ? 2.221 -26.703 -1.54 1 90.44 193 GLY A CA 1
ATOM 1526 C C . GLY A 1 193 ? 3.625 -26.266 -1.168 1 90.44 193 GLY A C 1
ATOM 1527 O O . GLY A 1 193 ? 3.932 -26.094 0.013 1 90.44 193 GLY A O 1
ATOM 1528 N N . ASN A 1 194 ? 4.508 -26.094 -2.201 1 91 194 ASN A N 1
ATOM 1529 C CA . ASN A 1 194 ? 5.871 -25.641 -1.938 1 91 194 ASN A CA 1
ATOM 1530 C C . ASN A 1 194 ? 5.887 -24.234 -1.345 1 91 194 ASN A C 1
ATOM 1532 O O . ASN A 1 194 ? 5.188 -23.344 -1.826 1 91 194 ASN A O 1
ATOM 1536 N N . SER A 1 195 ? 6.676 -24.094 -0.36 1 92.19 195 SER A N 1
ATOM 1537 C CA . SER A 1 195 ? 6.785 -22.797 0.308 1 92.19 195 SER A CA 1
ATOM 1538 C C . SER A 1 195 ? 7.531 -21.797 -0.557 1 92.19 195 SER A C 1
ATOM 1540 O O . SER A 1 195 ? 8.383 -22.172 -1.368 1 92.19 195 SER A O 1
ATOM 1542 N N . LEU A 1 196 ? 7.207 -20.547 -0.375 1 94.12 196 LEU A N 1
ATOM 1543 C CA . LEU A 1 196 ? 7.926 -19.469 -1.036 1 94.12 196 LEU A CA 1
ATOM 1544 C C . LEU A 1 196 ? 9.281 -19.234 -0.375 1 94.12 196 LEU A C 1
ATOM 1546 O O . LEU A 1 196 ? 10.109 -18.469 -0.894 1 94.12 196 LEU A O 1
ATOM 1550 N N . PHE A 1 197 ? 9.5 -19.906 0.753 1 93.81 197 PHE A N 1
ATOM 1551 C CA . PHE A 1 197 ? 10.727 -19.75 1.521 1 93.81 197 PHE A CA 1
ATOM 1552 C C . PHE A 1 197 ? 11.484 -21.062 1.612 1 93.81 197 PHE A C 1
ATOM 1554 O O . PHE A 1 197 ? 10.875 -22.141 1.64 1 93.81 197 PHE A O 1
ATOM 1561 N N . ALA A 1 198 ? 12.75 -20.922 1.67 1 93.81 198 ALA A N 1
ATOM 1562 C CA . ALA A 1 198 ? 13.594 -22.109 1.824 1 93.81 198 ALA A CA 1
ATOM 1563 C C . ALA A 1 198 ? 13.5 -22.656 3.242 1 93.81 198 ALA A C 1
ATOM 1565 O O . ALA A 1 198 ? 13.195 -21.922 4.184 1 93.81 198 ALA A O 1
ATOM 1566 N N . ASN A 1 199 ? 13.695 -23.953 3.271 1 89.88 199 ASN A N 1
ATOM 1567 C CA . ASN A 1 199 ? 13.891 -24.516 4.602 1 89.88 199 ASN A CA 1
ATOM 1568 C C . ASN A 1 199 ? 15.203 -24.031 5.223 1 89.88 199 ASN A C 1
ATOM 1570 O O . ASN A 1 199 ? 16.219 -23.922 4.535 1 89.88 199 ASN A O 1
ATOM 1574 N N . PRO A 1 200 ? 15.148 -23.766 6.508 1 90.5 200 PRO A N 1
ATOM 1575 C CA . PRO A 1 200 ? 16.344 -23.25 7.152 1 90.5 200 PRO A CA 1
ATOM 1576 C C . PRO A 1 200 ? 17.562 -24.141 6.949 1 90.5 200 PRO A C 1
ATOM 1578 O O . PRO A 1 200 ? 18.688 -23.656 6.781 1 90.5 200 PRO A O 1
ATOM 1581 N N . TYR A 1 201 ? 17.391 -25.438 6.855 1 89.06 201 TYR A N 1
ATOM 1582 C CA . TYR A 1 201 ? 18.5 -26.375 6.738 1 89.06 201 TYR A CA 1
ATOM 1583 C C . TYR A 1 201 ? 19 -26.438 5.301 1 89.06 201 TYR A C 1
ATOM 1585 O O . TYR A 1 201 ? 20.078 -26.984 5.039 1 89.06 201 TYR A O 1
ATOM 1593 N N . ARG A 1 202 ? 18.281 -25.844 4.387 1 89.38 202 ARG A N 1
ATOM 1594 C CA . ARG A 1 202 ? 18.656 -25.906 2.979 1 89.38 202 ARG A CA 1
ATOM 1595 C C . ARG A 1 202 ? 19.406 -24.641 2.557 1 89.38 202 ARG A C 1
ATOM 1597 O O . ARG A 1 202 ? 19.984 -24.594 1.473 1 89.38 202 ARG A O 1
ATOM 1604 N N . ILE A 1 203 ? 19.406 -23.688 3.416 1 93.62 203 ILE A N 1
ATOM 1605 C CA . ILE A 1 203 ? 20.109 -22.453 3.07 1 93.62 203 ILE A CA 1
ATOM 1606 C C . ILE A 1 203 ? 21.594 -22.719 2.922 1 93.62 203 ILE A C 1
ATOM 1608 O O . ILE A 1 203 ? 22.234 -23.219 3.848 1 93.62 203 ILE A O 1
ATOM 1612 N N . GLY A 1 204 ? 22.125 -22.422 1.797 1 92.44 204 GLY A N 1
ATOM 1613 C CA . GLY A 1 204 ? 23.547 -22.578 1.528 1 92.44 204 GLY A CA 1
ATOM 1614 C C . GLY A 1 204 ? 23.891 -23.922 0.918 1 92.44 204 GLY A C 1
ATOM 1615 O O . GLY A 1 204 ? 25.062 -24.203 0.646 1 92.44 204 GLY A O 1
ATOM 1616 N N . THR A 1 205 ? 22.891 -24.719 0.654 1 92.25 205 THR A N 1
ATOM 1617 C CA . THR A 1 205 ? 23.172 -26.078 0.179 1 92.25 205 THR A CA 1
ATOM 1618 C C . THR A 1 205 ? 22.984 -26.172 -1.332 1 92.25 205 THR A C 1
ATOM 1620 O O . THR A 1 205 ? 23.406 -27.125 -1.961 1 92.25 205 THR A O 1
ATOM 1623 N N . HIS A 1 206 ? 22.312 -25.25 -1.911 1 93.25 206 HIS A N 1
ATOM 1624 C CA . HIS A 1 206 ? 22.094 -25.297 -3.354 1 93.25 206 HIS A CA 1
ATOM 1625 C C . HIS A 1 206 ? 23.406 -25.125 -4.113 1 93.25 206 HIS A C 1
ATOM 1627 O O . HIS A 1 206 ? 24.188 -24.219 -3.824 1 93.25 206 HIS A O 1
ATOM 1633 N N . LYS A 1 207 ? 23.562 -25.969 -5.039 1 92.5 207 LYS A N 1
ATOM 1634 C CA . LYS A 1 207 ? 24.75 -25.891 -5.879 1 92.5 207 LYS A CA 1
ATOM 1635 C C . LYS A 1 207 ? 24.484 -25.062 -7.133 1 92.5 207 LYS A C 1
ATOM 1637 O O . LYS A 1 207 ? 23.328 -24.859 -7.516 1 92.5 207 LYS A O 1
ATOM 1642 N N . LEU A 1 208 ? 25.578 -24.609 -7.719 1 93.12 208 LEU A N 1
ATOM 1643 C CA . LEU A 1 208 ? 25.469 -23.812 -8.938 1 93.12 208 LEU A CA 1
ATOM 1644 C C . LEU A 1 208 ? 24.828 -24.625 -10.055 1 93.12 208 LEU A C 1
ATOM 1646 O O . LEU A 1 208 ? 24.094 -24.062 -10.875 1 93.12 208 LEU A O 1
ATOM 1650 N N . GLU A 1 209 ? 25.125 -25.875 -10.023 1 93.69 209 GLU A N 1
ATOM 1651 C CA . GLU A 1 209 ? 24.547 -26.75 -11.039 1 93.69 209 GLU A CA 1
ATOM 1652 C C . GLU A 1 209 ? 23.031 -26.797 -10.93 1 93.69 209 GLU A C 1
ATOM 1654 O O . GLU A 1 209 ? 22.328 -26.875 -11.938 1 93.69 209 GLU A O 1
ATOM 1659 N N . ASP A 1 210 ? 22.547 -26.781 -9.734 1 93.75 210 ASP A N 1
ATOM 1660 C CA . ASP A 1 210 ? 21.109 -26.766 -9.5 1 93.75 210 ASP A CA 1
ATOM 1661 C C . ASP A 1 210 ? 20.484 -25.484 -10.031 1 93.75 210 ASP A C 1
ATOM 1663 O O . ASP A 1 210 ? 19.422 -25.516 -10.664 1 93.75 210 ASP A O 1
ATOM 1667 N N . ILE A 1 211 ? 21.125 -24.359 -9.781 1 94.62 211 ILE A N 1
ATOM 1668 C CA . ILE A 1 211 ? 20.625 -23.062 -10.219 1 94.62 211 ILE A CA 1
ATOM 1669 C C . ILE A 1 211 ? 20.594 -23 -11.742 1 94.62 211 ILE A C 1
ATOM 1671 O O . ILE A 1 211 ? 19.609 -22.578 -12.336 1 94.62 211 ILE A O 1
ATOM 1675 N N . GLU A 1 212 ? 21.656 -23.453 -12.305 1 93.12 212 GLU A N 1
ATOM 1676 C CA . GLU A 1 212 ? 21.734 -23.453 -13.758 1 93.12 212 GLU A CA 1
ATOM 1677 C C . GLU A 1 212 ? 20.672 -24.359 -14.375 1 93.12 212 GLU A C 1
ATOM 1679 O O . GLU A 1 212 ? 20.078 -24.016 -15.398 1 93.12 212 GLU A O 1
ATOM 1684 N N . SER A 1 213 ? 20.516 -25.484 -13.766 1 92.25 213 SER A N 1
ATOM 1685 C CA . SER A 1 213 ? 19.484 -26.391 -14.25 1 92.25 213 SER A CA 1
ATOM 1686 C C . SER A 1 213 ? 18.109 -25.75 -14.18 1 92.25 213 SER A C 1
ATOM 1688 O O . SER A 1 213 ? 17.297 -25.922 -15.086 1 92.25 213 SER A O 1
ATOM 1690 N N . PHE A 1 214 ? 17.828 -25.094 -13.086 1 93.44 214 PHE A N 1
ATOM 1691 C CA . PHE A 1 214 ? 16.562 -24.391 -12.93 1 93.44 214 PHE A CA 1
ATOM 1692 C C . PHE A 1 214 ? 16.391 -23.328 -14 1 93.44 214 PHE A C 1
ATOM 1694 O O . PHE A 1 214 ? 15.328 -23.219 -14.617 1 93.44 214 PHE A O 1
ATOM 1701 N N . TYR A 1 215 ? 17.438 -22.531 -14.281 1 94.44 215 TYR A N 1
ATOM 1702 C CA . TYR A 1 215 ? 17.391 -21.5 -15.32 1 94.44 215 TYR A CA 1
ATOM 1703 C C . TYR A 1 215 ? 17.172 -22.141 -16.688 1 94.44 215 TYR A C 1
ATOM 1705 O O . TYR A 1 215 ? 16.391 -21.625 -17.5 1 94.44 215 TYR A O 1
ATOM 1713 N N . ASN A 1 216 ? 17.844 -23.234 -16.922 1 92.81 216 ASN A N 1
ATOM 1714 C CA . ASN A 1 216 ? 17.734 -23.922 -18.203 1 92.81 216 ASN A CA 1
ATOM 1715 C C . ASN A 1 216 ? 16.312 -24.422 -18.469 1 92.81 216 ASN A C 1
ATOM 1717 O O . ASN A 1 216 ? 15.875 -24.469 -19.609 1 92.81 216 ASN A O 1
ATOM 1721 N N . THR A 1 217 ? 15.656 -24.672 -17.438 1 90.69 217 THR A N 1
ATOM 1722 C CA . THR A 1 217 ? 14.336 -25.266 -17.594 1 90.69 217 THR A CA 1
ATOM 1723 C C . THR A 1 217 ? 13.266 -24.172 -17.688 1 90.69 217 THR A C 1
ATOM 1725 O O . THR A 1 217 ? 12.312 -24.312 -18.469 1 90.69 217 THR A O 1
ATOM 1728 N N . TYR A 1 218 ? 13.438 -23.094 -16.938 1 91.69 218 TYR A N 1
ATOM 1729 C CA . TYR A 1 218 ? 12.258 -22.25 -16.766 1 91.69 218 TYR A CA 1
ATOM 1730 C C . TYR A 1 218 ? 12.508 -20.859 -17.312 1 91.69 218 TYR A C 1
ATOM 1732 O O . TYR A 1 218 ? 11.562 -20.078 -17.5 1 91.69 218 TYR A O 1
ATOM 1740 N N . PHE A 1 219 ? 13.711 -20.453 -17.469 1 93.62 219 PHE A N 1
ATOM 1741 C CA . PHE A 1 219 ? 13.992 -19.141 -18.062 1 93.62 219 PHE A CA 1
ATOM 1742 C C . PHE A 1 219 ? 14.195 -19.25 -19.562 1 93.62 219 PHE A C 1
ATOM 1744 O O . PHE A 1 219 ? 15.289 -19 -20.062 1 93.62 219 PHE A O 1
ATOM 1751 N N . THR A 1 220 ? 13.125 -19.609 -20.203 1 92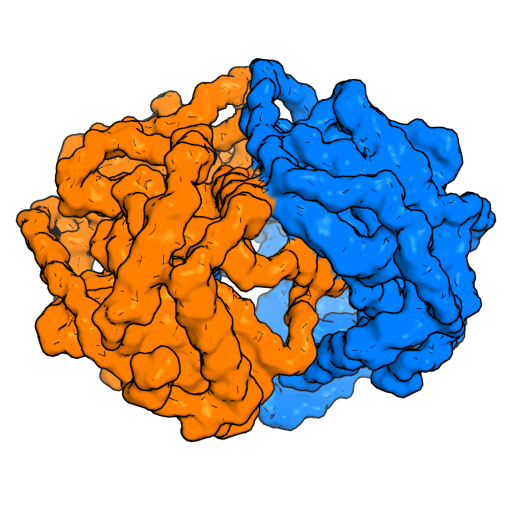.56 220 THR A N 1
ATOM 1752 C CA . THR A 1 220 ? 13.07 -19.844 -21.641 1 92.56 220 THR A CA 1
ATOM 1753 C C . THR A 1 220 ? 12.094 -18.891 -22.312 1 92.56 220 THR A C 1
ATOM 1755 O O . THR A 1 220 ? 11.242 -18.297 -21.641 1 92.56 220 THR A O 1
ATOM 1758 N N . PRO A 1 221 ? 12.156 -18.75 -23.609 1 89.62 221 PRO A N 1
ATOM 1759 C CA . PRO A 1 221 ? 11.266 -17.812 -24.312 1 89.62 221 PRO A CA 1
ATOM 1760 C C . PRO A 1 221 ? 9.797 -18.188 -24.156 1 89.62 221 PRO A C 1
ATOM 1762 O O . PRO A 1 221 ? 8.953 -17.312 -23.969 1 89.62 221 PRO A O 1
ATOM 1765 N N . SER A 1 222 ? 9.414 -19.453 -24.188 1 86.5 222 SER A N 1
ATOM 1766 C CA . SER A 1 222 ? 8.023 -19.875 -24.125 1 86.5 222 SER A CA 1
ATOM 1767 C C . SER A 1 222 ? 7.457 -19.703 -22.719 1 86.5 222 SER A C 1
ATOM 1769 O O . SER A 1 222 ? 6.238 -19.703 -22.516 1 86.5 222 SER A O 1
ATOM 1771 N N . ASN A 1 223 ? 8.352 -19.531 -21.781 1 89.81 223 ASN A N 1
ATOM 1772 C CA . ASN A 1 223 ? 7.949 -19.406 -20.391 1 89.81 223 ASN A CA 1
ATOM 1773 C C . ASN A 1 223 ? 8.156 -17.984 -19.875 1 89.81 223 ASN A C 1
ATOM 1775 O O . ASN A 1 223 ? 8.227 -17.75 -18.672 1 89.81 223 ASN A O 1
ATOM 1779 N N . ALA A 1 224 ? 8.352 -17.094 -20.828 1 91.94 224 ALA A N 1
ATOM 1780 C CA . ALA A 1 224 ? 8.656 -15.727 -20.438 1 91.94 224 ALA A CA 1
ATOM 1781 C C . ALA A 1 224 ? 7.723 -14.734 -21.125 1 91.94 224 ALA A C 1
ATOM 1783 O O . ALA A 1 224 ? 7.266 -14.984 -22.25 1 91.94 224 ALA A O 1
ATOM 1784 N N . VAL A 1 225 ? 7.434 -13.68 -20.469 1 92.88 225 VAL A N 1
ATOM 1785 C CA . VAL A 1 225 ? 6.699 -12.555 -21.016 1 92.88 225 VAL A CA 1
ATOM 1786 C C . VAL A 1 225 ? 7.41 -11.25 -20.656 1 92.88 225 VAL A C 1
ATOM 1788 O O . VAL A 1 225 ? 7.762 -11.016 -19.5 1 92.88 225 VAL A O 1
ATOM 1791 N N . PHE A 1 226 ? 7.734 -10.477 -21.672 1 93.88 226 PHE A N 1
ATOM 1792 C CA . PHE A 1 226 ? 8.195 -9.109 -21.453 1 93.88 226 PHE A CA 1
ATOM 1793 C C . PHE A 1 226 ? 7.051 -8.117 -21.609 1 93.88 226 PHE A C 1
ATOM 1795 O O . PHE A 1 226 ? 6.227 -8.25 -22.516 1 93.88 226 PHE A O 1
ATOM 1802 N N . LEU A 1 227 ? 6.953 -7.258 -20.641 1 92.69 227 LEU A N 1
ATOM 1803 C CA . LEU A 1 227 ? 5.875 -6.281 -20.641 1 92.69 227 LEU A CA 1
ATOM 1804 C C . LEU A 1 227 ? 6.422 -4.863 -20.5 1 92.69 227 LEU A C 1
ATOM 1806 O O . LEU A 1 227 ? 7.344 -4.633 -19.719 1 92.69 227 LEU A O 1
ATOM 1810 N N . VAL A 1 228 ? 5.895 -3.906 -21.281 1 89.81 228 VAL A N 1
ATOM 1811 C CA . VAL A 1 228 ? 6.234 -2.49 -21.172 1 89.81 228 VAL A CA 1
ATOM 1812 C C . VAL A 1 228 ? 4.953 -1.659 -21.094 1 89.81 228 VAL A C 1
ATOM 1814 O O . VAL A 1 228 ? 3.99 -1.917 -21.812 1 89.81 228 VAL A O 1
ATOM 1817 N N . THR A 1 229 ? 4.965 -0.796 -20.109 1 84.25 229 THR A N 1
ATOM 1818 C CA . THR A 1 229 ? 3.812 0.088 -19.969 1 84.25 229 THR A CA 1
ATOM 1819 C C . THR A 1 229 ? 4.125 1.469 -20.547 1 84.25 229 THR A C 1
ATOM 1821 O O . THR A 1 229 ? 5.281 1.889 -20.578 1 84.25 229 THR A O 1
ATOM 1824 N N . GLY A 1 230 ? 3.076 2.221 -20.938 1 71.06 230 GLY A N 1
ATOM 1825 C CA . GLY A 1 230 ? 3.191 3.615 -21.328 1 71.06 230 GLY A CA 1
ATOM 1826 C C . GLY A 1 230 ? 3.559 3.797 -22.781 1 71.06 230 GLY A C 1
ATOM 1827 O O . GLY A 1 230 ? 3.932 4.895 -23.203 1 71.06 230 GLY A O 1
ATOM 1828 N N . CYS A 1 231 ? 3.697 2.689 -23.484 1 64.25 231 CYS A N 1
ATOM 1829 C CA . CYS A 1 231 ? 4.066 2.824 -24.891 1 64.25 231 CYS A CA 1
ATOM 1830 C C . CYS A 1 231 ? 3.074 2.092 -25.797 1 64.25 231 CYS A C 1
ATOM 1832 O O . CYS A 1 231 ? 2.465 1.105 -25.375 1 64.25 231 CYS A O 1
ATOM 1834 N N . GLY A 1 232 ? 2.684 2.789 -26.781 1 61 232 GLY A N 1
ATOM 1835 C CA . GLY A 1 232 ? 1.881 2.104 -27.781 1 61 232 GLY A CA 1
ATOM 1836 C C . GLY A 1 232 ? 2.664 1.07 -28.562 1 61 232 GLY A C 1
ATOM 1837 O O . GLY A 1 232 ? 3.875 0.931 -28.391 1 61 232 GLY A O 1
ATOM 1838 N N . PRO A 1 233 ? 1.863 0.17 -29.156 1 59.72 233 PRO A N 1
ATOM 1839 C CA . PRO A 1 233 ? 2.502 -0.877 -29.953 1 59.72 233 PRO A CA 1
ATOM 1840 C C . PRO A 1 233 ? 3.434 -0.314 -31.016 1 59.72 233 PRO A C 1
ATOM 1842 O O . PRO A 1 233 ? 4.008 -1.073 -31.812 1 59.72 233 PRO A O 1
ATOM 1845 N N . GLU A 1 234 ? 3.635 0.873 -30.781 1 62.53 234 GLU A N 1
ATOM 1846 C CA . GLU A 1 234 ? 4.422 1.548 -31.812 1 62.53 234 GLU A CA 1
ATOM 1847 C C . GLU A 1 234 ? 5.875 1.081 -31.781 1 62.53 234 GLU A C 1
ATOM 1849 O O . GLU A 1 234 ? 6.238 0.201 -31 1 62.53 234 GLU A O 1
ATOM 1854 N N . THR A 1 235 ? 6.574 1.612 -32.562 1 64.06 235 THR A N 1
ATOM 1855 C CA . THR A 1 235 ? 7.977 1.332 -32.844 1 64.06 235 THR A CA 1
ATOM 1856 C C . THR A 1 235 ? 8.82 1.466 -31.594 1 64.06 235 THR A C 1
ATOM 1858 O O . THR A 1 235 ? 9.781 0.717 -31.391 1 64.06 235 THR A O 1
ATOM 1861 N N . GLU A 1 236 ? 8.305 2.135 -30.656 1 75.06 236 GLU A N 1
ATOM 1862 C CA . GLU A 1 236 ? 9.141 2.35 -29.484 1 75.06 236 GLU A CA 1
ATOM 1863 C C . GLU A 1 236 ? 9.148 1.122 -28.578 1 75.06 236 GLU A C 1
ATOM 1865 O O . GLU A 1 236 ? 10.195 0.719 -28.062 1 75.06 236 GLU A O 1
ATOM 1870 N N . SER A 1 237 ? 8.023 0.532 -28.453 1 80.31 237 SER A N 1
ATOM 1871 C CA . SER A 1 237 ? 7.941 -0.646 -27.609 1 80.31 237 SER A CA 1
ATOM 1872 C C . SER A 1 237 ? 8.719 -1.815 -28.188 1 80.31 237 SER A C 1
ATOM 1874 O O . SER A 1 237 ? 9.367 -2.566 -27.469 1 80.31 237 SER A O 1
ATOM 1876 N N . VAL A 1 238 ? 8.672 -1.883 -29.469 1 82.25 238 VAL A N 1
ATOM 1877 C CA . VAL A 1 238 ? 9.375 -2.969 -30.141 1 82.25 238 VAL A CA 1
ATOM 1878 C C . VAL A 1 238 ? 10.883 -2.809 -29.938 1 82.25 238 VAL A C 1
ATOM 1880 O O . VAL A 1 238 ? 11.594 -3.791 -29.719 1 82.25 238 VAL A O 1
ATOM 1883 N N . GLN A 1 239 ? 11.289 -1.629 -29.938 1 84.19 239 GLN A N 1
ATOM 1884 C CA . GLN A 1 239 ? 12.711 -1.376 -29.734 1 84.19 239 GLN A CA 1
ATOM 1885 C C . GLN A 1 239 ? 13.141 -1.771 -28.328 1 84.19 239 GLN A C 1
ATOM 1887 O O . GLN A 1 239 ? 14.219 -2.33 -28.141 1 84.19 239 GLN A O 1
ATOM 1892 N N . ILE A 1 240 ? 12.312 -1.442 -27.406 1 88.31 240 ILE A N 1
ATOM 1893 C CA . ILE A 1 240 ? 12.609 -1.805 -26.031 1 88.31 240 ILE A CA 1
ATOM 1894 C C . ILE A 1 240 ? 12.68 -3.324 -25.891 1 88.31 240 ILE A C 1
ATOM 1896 O O . ILE A 1 240 ? 13.602 -3.861 -25.281 1 88.31 240 ILE A O 1
ATOM 1900 N N . PHE A 1 241 ? 11.758 -3.982 -26.547 1 89.5 241 PHE A N 1
ATOM 1901 C CA . PHE A 1 241 ? 11.711 -5.438 -26.484 1 89.5 241 PHE A CA 1
ATOM 1902 C C . PHE A 1 241 ? 12.93 -6.051 -27.156 1 89.5 241 PHE A C 1
ATOM 1904 O O . PHE A 1 241 ? 13.5 -7.023 -26.641 1 89.5 241 PHE A O 1
ATOM 1911 N N . ASP A 1 242 ? 13.297 -5.496 -28.234 1 87.88 242 ASP A N 1
ATOM 1912 C CA . ASP A 1 242 ? 14.477 -5.992 -28.922 1 87.88 242 ASP A CA 1
ATOM 1913 C C . ASP A 1 242 ? 15.727 -5.84 -28.062 1 87.88 242 ASP A C 1
ATOM 1915 O O . ASP A 1 242 ? 16.547 -6.754 -27.984 1 87.88 242 ASP A O 1
ATOM 1919 N N . THR A 1 243 ? 15.789 -4.754 -27.469 1 89.5 243 THR A N 1
ATOM 1920 C CA . THR A 1 243 ? 16.922 -4.512 -26.578 1 89.5 243 THR A CA 1
ATOM 1921 C C . THR A 1 243 ? 16.922 -5.5 -25.422 1 89.5 243 THR A C 1
ATOM 1923 O O . THR A 1 243 ? 17.984 -6.016 -25.047 1 89.5 243 THR A O 1
ATOM 1926 N N . MET A 1 244 ? 15.789 -5.746 -24.891 1 91.75 244 MET A N 1
ATOM 1927 C CA . MET A 1 244 ? 15.672 -6.699 -23.797 1 91.75 244 MET A CA 1
ATOM 1928 C C . MET A 1 244 ? 16.047 -8.102 -24.25 1 91.75 244 MET A C 1
ATOM 1930 O O . MET A 1 244 ? 16.812 -8.797 -23.562 1 91.75 244 MET A O 1
ATOM 1934 N N . TYR A 1 245 ? 15.523 -8.445 -25.375 1 89.31 245 TYR A N 1
ATOM 1935 C CA . TYR A 1 245 ? 15.758 -9.797 -25.875 1 89.31 245 TYR A CA 1
ATOM 1936 C C . TYR A 1 245 ? 17.234 -10.016 -26.172 1 89.31 245 TYR A C 1
ATOM 1938 O O . TYR A 1 245 ? 17.797 -11.062 -25.844 1 89.31 245 TYR A O 1
ATOM 1946 N N . ASP A 1 246 ? 17.812 -9.055 -26.734 1 88 246 ASP A N 1
ATOM 1947 C CA . ASP A 1 246 ? 19.234 -9.148 -27.062 1 88 246 ASP A CA 1
ATOM 1948 C C . ASP A 1 246 ? 20.094 -9.242 -25.812 1 88 246 ASP A C 1
ATOM 1950 O O . ASP A 1 246 ? 21.125 -9.93 -25.797 1 88 246 ASP A O 1
ATOM 1954 N N . ALA A 1 247 ? 19.656 -8.578 -24.844 1 87.94 247 ALA A N 1
ATOM 1955 C CA . ALA A 1 247 ? 20.438 -8.539 -23.609 1 87.94 247 ALA A CA 1
ATOM 1956 C C . ALA A 1 247 ? 20.188 -9.781 -22.766 1 87.94 247 ALA A C 1
ATOM 1958 O O . ALA A 1 247 ? 21.031 -10.18 -21.969 1 87.94 247 ALA A O 1
ATOM 1959 N N . ALA A 1 248 ? 19.047 -10.383 -22.953 1 89.94 248 ALA A N 1
ATOM 1960 C CA . ALA A 1 248 ? 18.641 -11.508 -22.125 1 89.94 248 ALA A CA 1
ATOM 1961 C C . ALA A 1 248 ? 19.375 -12.781 -22.531 1 89.94 248 ALA A C 1
ATOM 1963 O O . ALA A 1 248 ? 19.609 -13.023 -23.719 1 89.94 248 ALA A O 1
ATOM 1964 N N . LEU A 1 249 ? 19.797 -13.523 -21.516 1 84.44 249 LEU A N 1
ATOM 1965 C CA . LEU A 1 249 ? 20.281 -14.875 -21.75 1 84.44 249 LEU A CA 1
ATOM 1966 C C . LEU A 1 249 ? 19.188 -15.906 -21.516 1 84.44 249 LEU A C 1
ATOM 1968 O O . LEU A 1 249 ? 19.141 -16.547 -20.469 1 84.44 249 LEU A O 1
ATOM 1972 N N . LEU A 1 250 ? 18.312 -16.047 -22.469 1 89 250 LEU A N 1
ATOM 1973 C CA . LEU A 1 250 ? 17.25 -17.031 -22.391 1 89 250 LEU A CA 1
ATOM 1974 C C . LEU A 1 250 ? 17.719 -18.391 -22.922 1 89 250 LEU A C 1
ATOM 1976 O O . LEU A 1 250 ? 18.453 -18.438 -23.922 1 89 250 LEU A O 1
ATOM 1980 N N . ARG A 1 251 ? 17.297 -19.359 -22.203 1 89.5 251 ARG A N 1
ATOM 1981 C CA . ARG A 1 251 ? 17.688 -20.719 -22.594 1 89.5 251 ARG A CA 1
ATOM 1982 C C . ARG A 1 251 ? 16.734 -21.297 -23.625 1 89.5 251 ARG A C 1
ATOM 1984 O O . ARG A 1 251 ? 15.625 -20.781 -23.812 1 89.5 251 ARG A O 1
ATOM 1991 N N . PRO A 1 252 ? 17.266 -22.297 -24.344 1 86.94 252 PRO A N 1
ATOM 1992 C CA . PRO A 1 252 ? 16.391 -22.891 -25.344 1 86.94 252 PRO A CA 1
ATOM 1993 C C . PRO A 1 252 ? 15.156 -23.547 -24.719 1 86.94 252 PRO A C 1
ATOM 1995 O O . PRO A 1 252 ? 15.234 -24.109 -23.625 1 86.94 252 PRO A O 1
ATOM 1998 N N . ASN A 1 253 ? 14.055 -23.406 -25.469 1 83.69 253 ASN A N 1
ATOM 1999 C CA . ASN A 1 253 ? 12.812 -24 -25 1 83.69 253 ASN A CA 1
ATOM 2000 C C . ASN A 1 253 ? 12.961 -25.5 -24.766 1 83.69 253 ASN A C 1
ATOM 2002 O O . ASN A 1 253 ? 13.57 -26.203 -25.594 1 83.69 253 ASN A O 1
ATOM 2006 N N . ALA A 1 254 ? 12.828 -25.844 -23.516 1 70.44 254 ALA A N 1
ATOM 2007 C CA . ALA A 1 254 ? 12.805 -27.266 -23.25 1 70.44 254 ALA A CA 1
ATOM 2008 C C . ALA A 1 254 ? 11.453 -27.875 -23.625 1 70.44 254 ALA A C 1
ATOM 2010 O O . ALA A 1 254 ? 10.484 -27.156 -23.875 1 70.44 254 ALA A O 1
ATOM 2011 N N . SER A 1 255 ? 11.375 -29.203 -23.906 1 60.62 255 SER A N 1
ATOM 2012 C CA . SER A 1 255 ? 10.109 -29.891 -24.172 1 60.62 255 SER A CA 1
ATOM 2013 C C . SER A 1 255 ? 9.094 -29.609 -23.078 1 60.62 255 SER A C 1
ATOM 2015 O O . SER A 1 255 ? 9.445 -29.562 -21.891 1 60.62 255 SER A O 1
ATOM 2017 N N . PRO A 1 256 ? 7.93 -29.094 -23.547 1 54.91 256 PRO A N 1
ATOM 2018 C CA . PRO A 1 256 ? 6.918 -28.734 -22.547 1 54.91 256 PRO A CA 1
ATOM 2019 C C . PRO A 1 256 ? 6.738 -29.812 -21.484 1 54.91 256 PRO A C 1
ATOM 2021 O O . PRO A 1 256 ? 6.562 -31 -21.812 1 54.91 256 PRO A O 1
ATOM 2024 N N . SER A 1 257 ? 7.484 -29.844 -20.484 1 52.75 257 SER A N 1
ATOM 2025 C CA . SER A 1 257 ? 7.109 -30.812 -19.469 1 52.75 257 SER A CA 1
ATOM 2026 C C . SER A 1 257 ? 5.824 -30.406 -18.75 1 52.75 257 SER A C 1
ATOM 2028 O O . SER A 1 257 ? 5.645 -29.234 -18.406 1 52.75 257 SER A O 1
ATOM 2030 N N . SER A 1 258 ? 4.742 -31.172 -19 1 50.12 258 SER A N 1
ATOM 2031 C CA . SER A 1 258 ? 3.447 -30.938 -18.359 1 50.12 258 SER A CA 1
ATOM 2032 C C . SER A 1 258 ? 3.592 -30.797 -16.844 1 50.12 258 SER A C 1
ATOM 2034 O O . SER A 1 258 ? 4.25 -31.609 -16.203 1 50.12 258 SER A O 1
ATOM 2036 N N . ALA A 1 259 ? 3.547 -29.609 -16.359 1 55.59 259 ALA A N 1
ATOM 2037 C CA . ALA A 1 259 ? 3.523 -29.5 -14.898 1 55.59 259 ALA A CA 1
ATOM 2038 C C . ALA A 1 259 ? 2.629 -30.562 -14.281 1 55.59 259 ALA A C 1
ATOM 2040 O O . ALA A 1 259 ? 1.549 -30.859 -14.805 1 55.59 259 ALA A O 1
ATOM 2041 N N . PRO A 1 260 ? 3.23 -31.516 -13.453 1 56.88 260 PRO A N 1
ATOM 2042 C CA . PRO A 1 260 ? 2.369 -32.531 -12.844 1 56.88 260 PRO A CA 1
ATOM 2043 C C . PRO A 1 260 ? 1.101 -31.938 -12.234 1 56.88 260 PRO A C 1
ATOM 2045 O O . PRO A 1 260 ? 1.115 -30.797 -11.75 1 56.88 260 PRO A O 1
ATOM 2048 N N . LYS A 1 261 ? -0.04 -32.531 -12.672 1 60.19 261 LYS A N 1
ATOM 2049 C CA . LYS A 1 261 ? -1.332 -32.125 -12.125 1 60.19 261 LYS A CA 1
ATOM 2050 C C . LYS A 1 261 ? -1.343 -32.25 -10.602 1 60.19 261 LYS A C 1
ATOM 2052 O O . LYS A 1 261 ? -0.93 -33.281 -10.055 1 60.19 261 LYS A O 1
ATOM 2057 N N . HIS A 1 262 ? -1.395 -31.156 -9.906 1 67.69 262 HIS A N 1
ATOM 2058 C CA . HIS A 1 262 ? -1.459 -31.125 -8.453 1 67.69 262 HIS A CA 1
ATOM 2059 C C . HIS A 1 262 ? -2.863 -31.453 -7.949 1 67.69 262 HIS A C 1
ATOM 2061 O O . HIS A 1 262 ? -3.848 -31.203 -8.648 1 67.69 262 HIS A O 1
ATOM 2067 N N . THR A 1 263 ? -2.787 -32.312 -6.926 1 78.06 263 THR A N 1
ATOM 2068 C CA . THR A 1 263 ? -4.086 -32.656 -6.367 1 78.06 263 THR A CA 1
ATOM 2069 C C . THR A 1 263 ? -4.266 -32.062 -4.984 1 78.06 263 THR A C 1
ATOM 2071 O O . THR A 1 263 ? -3.293 -31.859 -4.25 1 78.06 263 THR A O 1
ATOM 2074 N N . PHE A 1 264 ? -5.445 -31.75 -4.684 1 88.5 264 PHE A N 1
ATOM 2075 C CA . PHE A 1 264 ? -5.84 -31.25 -3.371 1 88.5 264 PHE A CA 1
ATOM 2076 C C . PHE A 1 264 ? -5.82 -32.375 -2.338 1 88.5 264 PHE A C 1
ATOM 2078 O O . PHE A 1 264 ? -6.406 -33.438 -2.555 1 88.5 264 PHE A O 1
ATOM 2085 N N . VAL A 1 265 ? -5.102 -32.406 -1.218 1 85.44 265 VAL A N 1
ATOM 2086 C CA . VAL A 1 265 ? -4.891 -33.5 -0.27 1 85.44 265 VAL A CA 1
ATOM 2087 C C . VAL A 1 265 ? -5.754 -33.281 0.97 1 85.44 265 VAL A C 1
ATOM 2089 O O . VAL A 1 265 ? -6.039 -34.219 1.712 1 85.44 265 VAL A O 1
ATOM 2092 N N . SER A 1 266 ? -6.504 -32.25 1.201 1 86.25 266 SER A N 1
ATOM 2093 C CA . SER A 1 266 ? -7.281 -31.938 2.393 1 86.25 266 SER A CA 1
ATOM 2094 C C . SER A 1 266 ? -6.461 -32.125 3.66 1 86.25 266 SER A C 1
ATOM 2096 O O . SER A 1 266 ? -6.461 -33.219 4.246 1 86.25 266 SER A O 1
ATOM 2098 N N . GLY A 1 267 ? -5.719 -31.344 4.199 1 91.88 267 GLY A N 1
ATOM 2099 C CA . GLY A 1 267 ? -4.891 -31.5 5.383 1 91.88 267 GLY A CA 1
ATOM 2100 C C . GLY A 1 267 ? -5.035 -30.359 6.371 1 91.88 267 GLY A C 1
ATOM 2101 O O . GLY A 1 267 ? -5.875 -29.484 6.184 1 91.88 267 GLY A O 1
ATOM 2102 N N . GLU A 1 268 ? -4.387 -30.609 7.52 1 96.12 268 GLU A N 1
ATOM 2103 C CA . GLU A 1 268 ? -4.391 -29.609 8.586 1 96.12 268 GLU A CA 1
ATOM 2104 C C . GLU A 1 268 ? -2.977 -29.312 9.078 1 96.12 268 GLU A C 1
ATOM 2106 O O . GLU A 1 268 ? -2.15 -30.219 9.188 1 96.12 268 GLU A O 1
ATOM 2111 N N . ARG A 1 269 ? -2.717 -28.047 9.242 1 96.44 269 ARG A N 1
ATOM 2112 C CA . ARG A 1 269 ? -1.461 -27.609 9.844 1 96.44 269 ARG A CA 1
ATOM 2113 C C . ARG A 1 269 ? -1.707 -26.578 10.938 1 96.44 269 ARG A C 1
ATOM 2115 O O . ARG A 1 269 ? -2.539 -25.688 10.781 1 96.44 269 ARG A O 1
ATOM 2122 N N . ARG A 1 270 ? -1.018 -26.781 12.094 1 97 270 ARG A N 1
ATOM 2123 C CA . ARG A 1 270 ? -1.135 -25.844 13.219 1 97 270 ARG A CA 1
ATOM 2124 C C . ARG A 1 270 ? 0.24 -25.453 13.75 1 97 270 ARG A C 1
ATOM 2126 O O . ARG A 1 270 ? 1.151 -26.281 13.805 1 97 270 ARG A O 1
ATOM 2133 N N . ARG A 1 271 ? 0.39 -24.266 14.039 1 96.94 271 ARG A N 1
ATOM 2134 C CA . ARG A 1 271 ? 1.618 -23.781 14.664 1 96.94 271 ARG A CA 1
ATOM 2135 C C . ARG A 1 271 ? 1.311 -22.891 15.859 1 96.94 271 ARG A C 1
ATOM 2137 O O . ARG A 1 271 ? 0.792 -21.781 15.703 1 96.94 271 ARG A O 1
ATOM 2144 N N . GLU A 1 272 ? 1.701 -23.328 17 1 96.44 272 GLU A N 1
ATOM 2145 C CA . GLU A 1 272 ? 1.527 -22.578 18.234 1 96.44 272 GLU A CA 1
ATOM 2146 C C . GLU A 1 272 ? 2.676 -21.594 18.453 1 96.44 272 GLU A C 1
ATOM 2148 O O . GLU A 1 272 ? 3.844 -21.984 18.453 1 96.44 272 GLU A O 1
ATOM 2153 N N . ILE A 1 273 ? 2.363 -20.406 18.531 1 93.31 273 ILE A N 1
ATOM 2154 C CA . ILE A 1 273 ? 3.33 -19.359 18.859 1 93.31 273 ILE A CA 1
ATOM 2155 C C . ILE A 1 273 ? 2.912 -18.672 20.141 1 93.31 273 ILE A C 1
ATOM 2157 O O . ILE A 1 273 ? 2.078 -17.75 20.125 1 93.31 273 ILE A O 1
ATOM 2161 N N . THR A 1 274 ? 3.596 -18.953 21.109 1 87.44 274 THR A N 1
ATOM 2162 C CA . THR A 1 274 ? 3.248 -18.438 22.438 1 87.44 274 THR A CA 1
ATOM 2163 C C . THR A 1 274 ? 3.457 -16.922 22.5 1 87.44 274 THR A C 1
ATOM 2165 O O . THR A 1 274 ? 4.52 -16.422 22.125 1 87.44 274 THR A O 1
ATOM 2168 N N . GLY A 1 275 ? 2.441 -16.25 22.969 1 78.94 275 GLY A N 1
ATOM 2169 C CA . GLY A 1 275 ? 2.549 -14.812 23.156 1 78.94 275 GLY A CA 1
ATOM 2170 C C . GLY A 1 275 ? 2.203 -14.008 21.922 1 78.94 275 GLY A C 1
ATOM 2171 O O . GLY A 1 275 ? 2.305 -12.781 21.922 1 78.94 275 GLY A O 1
ATOM 2172 N N . ALA A 1 276 ? 1.833 -14.727 20.875 1 83.44 276 ALA A N 1
ATOM 2173 C CA . ALA A 1 276 ? 1.405 -13.992 19.688 1 83.44 276 ALA A CA 1
ATOM 2174 C C . ALA A 1 276 ? 0.197 -13.109 19.984 1 83.44 276 ALA A C 1
ATOM 2176 O O . ALA A 1 276 ? -0.705 -13.516 20.734 1 83.44 276 ALA A O 1
ATOM 2177 N N . ASP A 1 277 ? 0.145 -11.953 19.438 1 76.5 277 ASP A N 1
ATOM 2178 C CA . ASP A 1 277 ? -0.928 -11 19.703 1 76.5 277 ASP A CA 1
ATOM 2179 C C . ASP A 1 277 ? -2.125 -11.25 18.797 1 76.5 277 ASP A C 1
ATOM 2181 O O . ASP A 1 277 ? -3.227 -10.758 19.047 1 76.5 277 ASP A O 1
ATOM 2185 N N . THR A 1 278 ? -1.89 -11.906 17.703 1 84.69 278 THR A N 1
ATOM 2186 C CA . THR A 1 278 ? -2.955 -12.211 16.766 1 84.69 278 THR A CA 1
ATOM 2187 C C . THR A 1 278 ? -2.91 -13.68 16.359 1 84.69 278 THR A C 1
ATOM 2189 O O . THR A 1 278 ? -1.832 -14.25 16.172 1 84.69 278 THR A O 1
ATOM 2192 N N . THR A 1 279 ? -4.031 -14.273 16.344 1 92.81 279 THR A N 1
ATOM 2193 C CA . THR A 1 279 ? -4.172 -15.648 15.883 1 92.81 279 THR A CA 1
ATOM 2194 C C . THR A 1 279 ? -4.98 -15.703 14.594 1 92.81 279 THR A C 1
ATOM 2196 O O . THR A 1 279 ? -5.941 -14.953 14.422 1 92.81 279 THR A O 1
ATOM 2199 N N . TYR A 1 280 ? -4.539 -16.547 13.695 1 95.75 280 TYR A N 1
ATOM 2200 C CA . TYR A 1 280 ? -5.168 -16.703 12.383 1 95.75 280 TYR A CA 1
ATOM 2201 C C . TYR A 1 280 ? -5.66 -18.125 12.18 1 95.75 280 TYR A C 1
ATOM 2203 O O . TYR A 1 280 ? -4.992 -19.094 12.578 1 95.75 280 TYR A O 1
ATOM 2211 N N . ALA A 1 281 ? -6.73 -18.281 11.586 1 97.69 281 ALA A N 1
ATOM 2212 C CA . ALA A 1 281 ? -7.234 -19.562 11.086 1 97.69 281 ALA A CA 1
ATOM 2213 C C . ALA A 1 281 ? -7.762 -19.422 9.664 1 97.69 281 ALA A C 1
ATOM 2215 O O . ALA A 1 281 ? -8.633 -18.594 9.391 1 97.69 281 ALA A O 1
ATOM 2216 N N . ALA A 1 282 ? -7.246 -20.203 8.789 1 97.88 282 ALA A N 1
ATOM 2217 C CA . ALA A 1 282 ? -7.676 -20.203 7.395 1 97.88 282 ALA A CA 1
ATOM 2218 C C . ALA A 1 282 ? -8.281 -21.547 7.008 1 97.88 282 ALA A C 1
ATOM 2220 O O . ALA A 1 282 ? -7.648 -22.594 7.188 1 97.88 282 ALA A O 1
ATOM 2221 N N . LEU A 1 283 ? -9.445 -21.531 6.527 1 97.88 283 LEU A N 1
ATOM 2222 C CA . LEU A 1 283 ? -10.172 -22.703 6.062 1 97.88 283 LEU A CA 1
ATOM 2223 C C . LEU A 1 283 ? -10.531 -22.578 4.586 1 97.88 283 LEU A C 1
ATOM 2225 O O . LEU A 1 283 ? -11.133 -21.594 4.172 1 97.88 283 LEU A O 1
ATOM 2229 N N . VAL A 1 284 ? -10.148 -23.625 3.793 1 97.38 284 VAL A N 1
ATOM 2230 C CA . VAL A 1 284 ? -10.359 -23.422 2.361 1 97.38 284 VAL A CA 1
ATOM 2231 C C . VAL A 1 284 ? -10.922 -24.703 1.745 1 97.38 284 VAL A C 1
ATOM 2233 O O . VAL A 1 284 ? -10.805 -25.781 2.328 1 97.38 284 VAL A O 1
ATOM 2236 N N . TRP A 1 285 ? -11.562 -24.594 0.575 1 96.81 285 TRP A N 1
ATOM 2237 C CA . TRP A 1 285 ? -12.031 -25.641 -0.332 1 96.81 285 TRP A CA 1
ATOM 2238 C C . TRP A 1 285 ? -11.336 -25.531 -1.687 1 96.81 285 TRP A C 1
ATOM 2240 O O . TRP A 1 285 ? -10.969 -24.438 -2.117 1 96.81 285 TRP A O 1
ATOM 2250 N N . PRO A 1 286 ? -11.117 -26.656 -2.293 1 93.75 286 PRO A N 1
ATOM 2251 C CA . PRO A 1 286 ? -10.531 -26.578 -3.635 1 93.75 286 PRO A CA 1
ATOM 2252 C C . PRO A 1 286 ? -11.508 -26.047 -4.676 1 93.75 286 PRO A C 1
ATOM 2254 O O . PRO A 1 286 ? -12.719 -26.281 -4.57 1 93.75 286 PRO A O 1
ATOM 2257 N N . THR A 1 287 ? -11.086 -25.297 -5.574 1 92 287 THR A N 1
ATOM 2258 C CA . THR A 1 287 ? -11.836 -24.812 -6.727 1 92 287 THR A CA 1
ATOM 2259 C C . THR A 1 287 ? -11.016 -24.969 -8.008 1 92 287 THR A C 1
ATOM 2261 O O . THR A 1 287 ? -9.891 -25.469 -7.973 1 92 287 THR A O 1
ATOM 2264 N N . THR A 1 288 ? -11.75 -24.5 -9.055 1 87.25 288 THR A N 1
ATOM 2265 C CA . THR A 1 288 ? -11.031 -24.547 -10.32 1 87.25 288 THR A CA 1
ATOM 2266 C C . THR A 1 288 ? -10.125 -23.328 -10.469 1 87.25 288 THR A C 1
ATOM 2268 O O . THR A 1 288 ? -10.383 -22.281 -9.875 1 87.25 288 THR A O 1
ATOM 2271 N N . GLY A 1 289 ? -8.953 -23.5 -10.953 1 85.12 289 GLY A N 1
ATOM 2272 C CA . GLY A 1 289 ? -8.039 -22.406 -11.227 1 85.12 289 GLY A CA 1
ATOM 2273 C C . GLY A 1 289 ? -8.344 -21.688 -12.539 1 85.12 289 GLY A C 1
ATOM 2274 O O . GLY A 1 289 ? -9.461 -21.781 -13.055 1 85.12 289 GLY A O 1
ATOM 2275 N N . GLY A 1 290 ? -7.473 -20.719 -12.883 1 84.44 290 GLY A N 1
ATOM 2276 C CA . GLY A 1 290 ? -7.637 -19.969 -14.117 1 84.44 290 GLY A CA 1
ATOM 2277 C C . GLY A 1 290 ? -8.023 -18.531 -13.906 1 84.44 290 GLY A C 1
ATOM 2278 O O . GLY A 1 290 ? -8.266 -18.109 -12.766 1 84.44 290 GLY A O 1
ATOM 2279 N N . HIS A 1 291 ? -8.039 -17.859 -14.992 1 87 291 HIS A N 1
ATOM 2280 C CA . HIS A 1 291 ? -8.422 -16.453 -14.938 1 87 291 HIS A CA 1
ATOM 2281 C C . HIS A 1 291 ? -9.93 -16.297 -14.742 1 87 291 HIS A C 1
ATOM 2283 O O . HIS A 1 291 ? -10.711 -17.109 -15.242 1 87 291 HIS A O 1
ATOM 2289 N N . LEU A 1 292 ? -10.375 -15.273 -14.094 1 84.88 292 LEU A N 1
ATOM 2290 C CA . LEU A 1 292 ? -11.766 -15.031 -13.734 1 84.88 292 LEU A CA 1
ATOM 2291 C C . LEU A 1 292 ? -12.656 -15.023 -14.977 1 84.88 292 LEU A C 1
ATOM 2293 O O . LEU A 1 292 ? -13.812 -15.445 -14.914 1 84.88 292 LEU A O 1
ATOM 2297 N N . SER A 1 293 ? -12.125 -14.641 -16.094 1 82 293 SER A N 1
ATOM 2298 C CA . SER A 1 293 ? -12.945 -14.531 -17.297 1 82 293 SER A CA 1
ATOM 2299 C C . SER A 1 293 ? -13.133 -15.891 -17.953 1 82 293 SER A C 1
ATOM 2301 O O . SER A 1 293 ? -14.055 -16.078 -18.75 1 82 293 SER A O 1
ATOM 2303 N N . THR A 1 294 ? -12.359 -16.828 -17.656 1 82.12 294 THR A N 1
ATOM 2304 C CA . THR A 1 294 ? -12.422 -18.094 -18.359 1 82.12 294 THR A CA 1
ATOM 2305 C C . THR A 1 294 ? -12.875 -19.219 -17.422 1 82.12 294 THR A C 1
ATOM 2307 O O . THR A 1 294 ? -13.188 -20.328 -17.875 1 82.12 294 THR A O 1
ATOM 2310 N N . SER A 1 295 ? -12.898 -18.969 -16.203 1 88.12 295 SER A N 1
ATOM 2311 C CA . SER A 1 295 ? -13.289 -19.969 -15.227 1 88.12 295 SER A CA 1
ATOM 2312 C C . SER A 1 295 ? -14.609 -19.609 -14.547 1 88.12 295 SER A C 1
ATOM 2314 O O . SER A 1 295 ? -14.625 -18.828 -13.602 1 88.12 295 SER A O 1
ATOM 2316 N N . PRO A 1 296 ? -15.641 -20.234 -14.922 1 90.81 296 PRO A N 1
ATOM 2317 C CA . PRO A 1 296 ? -16.938 -19.938 -14.32 1 90.81 296 PRO A CA 1
ATOM 2318 C C . PRO A 1 296 ? -16.969 -20.188 -12.82 1 90.81 296 PRO A C 1
ATOM 2320 O O . PRO A 1 296 ? -17.609 -19.438 -12.07 1 90.81 296 PRO A O 1
ATOM 2323 N N . ASP A 1 297 ? -16.328 -21.25 -12.375 1 93.5 297 ASP A N 1
ATOM 2324 C CA . ASP A 1 297 ? -16.297 -21.547 -10.945 1 93.5 297 ASP A CA 1
ATOM 2325 C C . ASP A 1 297 ? -15.586 -20.438 -10.164 1 93.5 297 ASP A C 1
ATOM 2327 O O . ASP A 1 297 ? -16.062 -20 -9.117 1 93.5 297 ASP A O 1
ATOM 2331 N N . ALA A 1 298 ? -14.453 -20.094 -10.75 1 91.38 298 ALA A N 1
ATOM 2332 C CA . ALA A 1 298 ? -13.703 -19.031 -10.094 1 91.38 298 ALA A CA 1
ATOM 2333 C C . ALA A 1 298 ? -14.508 -17.734 -10.031 1 91.38 298 ALA A C 1
ATOM 2335 O O . ALA A 1 298 ? -14.523 -17.047 -9.016 1 91.38 298 ALA A O 1
ATOM 2336 N N . MET A 1 299 ? -15.188 -17.438 -11.078 1 93.5 299 MET A N 1
ATOM 2337 C CA . MET A 1 299 ? -16.031 -16.234 -11.148 1 93.5 299 MET A CA 1
ATOM 2338 C C . MET A 1 299 ? -17.141 -16.297 -10.117 1 93.5 299 MET A C 1
ATOM 2340 O O . MET A 1 299 ? -17.375 -15.336 -9.383 1 93.5 299 MET A O 1
ATOM 2344 N N . ALA A 1 300 ? -17.781 -17.391 -10.078 1 95.69 300 ALA A N 1
ATOM 2345 C CA . ALA A 1 300 ? -18.891 -17.562 -9.156 1 95.69 300 ALA A CA 1
ATOM 2346 C C . ALA A 1 300 ? -18.438 -17.422 -7.707 1 95.69 300 ALA A C 1
ATOM 2348 O O . ALA A 1 300 ? -19.078 -16.719 -6.914 1 95.69 300 ALA A O 1
ATOM 2349 N N . LEU A 1 301 ? -17.375 -18.047 -7.371 1 95.69 301 LEU A N 1
ATOM 2350 C CA . LEU A 1 301 ? -16.906 -18.031 -5.992 1 95.69 301 LEU A CA 1
ATOM 2351 C C . LEU A 1 301 ? -16.344 -16.656 -5.625 1 95.69 301 LEU A C 1
ATOM 2353 O O . LEU A 1 301 ? -16.422 -16.234 -4.465 1 95.69 301 LEU A O 1
ATOM 2357 N N . THR A 1 302 ? -15.742 -15.977 -6.609 1 94.56 302 THR A N 1
ATOM 2358 C CA . THR A 1 302 ? -15.312 -14.602 -6.371 1 94.56 302 THR A CA 1
ATOM 2359 C C . THR A 1 302 ? -16.516 -13.711 -6.086 1 94.56 302 THR A C 1
ATOM 2361 O O . THR A 1 302 ? -16.438 -12.789 -5.27 1 94.56 302 THR A O 1
ATOM 2364 N N . LEU A 1 303 ? -17.578 -13.977 -6.746 1 94.94 303 LEU A N 1
ATOM 2365 C CA . LEU A 1 303 ? -18.797 -13.234 -6.496 1 94.94 303 LEU A CA 1
ATOM 2366 C C . LEU A 1 303 ? -19.344 -13.531 -5.102 1 94.94 303 LEU A C 1
ATOM 2368 O O . LEU A 1 303 ? -19.828 -12.625 -4.414 1 94.94 303 LEU A O 1
ATOM 2372 N N . VAL A 1 304 ? -19.281 -14.742 -4.719 1 95.56 304 VAL A N 1
ATOM 2373 C CA . VAL A 1 304 ? -19.688 -15.102 -3.367 1 95.56 304 VAL A CA 1
ATOM 2374 C C . VAL A 1 304 ? -18.812 -14.375 -2.35 1 95.56 304 VAL A C 1
ATOM 2376 O O . VAL A 1 304 ? -19.328 -13.844 -1.36 1 95.56 304 VAL A O 1
ATOM 2379 N N . ALA A 1 305 ? -17.531 -14.398 -2.621 1 94.19 305 ALA A N 1
ATOM 2380 C CA . ALA A 1 305 ? -16.609 -13.688 -1.741 1 94.19 305 ALA A CA 1
ATOM 2381 C C . ALA A 1 305 ? -16.984 -12.211 -1.632 1 94.19 305 ALA A C 1
ATOM 2383 O O . ALA A 1 305 ? -16.938 -11.633 -0.542 1 94.19 305 ALA A O 1
ATOM 2384 N N . ALA A 1 306 ? -17.281 -11.633 -2.736 1 91.69 306 ALA A N 1
ATOM 2385 C CA . ALA A 1 306 ? -17.688 -10.227 -2.742 1 91.69 306 ALA A CA 1
ATOM 2386 C C . ALA A 1 306 ? -18.953 -10.023 -1.916 1 91.69 306 ALA A C 1
ATOM 2388 O O . ALA A 1 306 ? -19.109 -8.984 -1.263 1 91.69 306 ALA A O 1
ATOM 2389 N N . ALA A 1 307 ? -19.812 -10.977 -1.914 1 91.75 307 ALA A N 1
ATOM 2390 C CA . ALA A 1 307 ? -21.094 -10.875 -1.216 1 91.75 307 ALA A CA 1
ATOM 2391 C C . ALA A 1 307 ? -20.906 -10.953 0.296 1 91.75 307 ALA A C 1
ATOM 2393 O O . ALA A 1 307 ? -21.641 -10.328 1.057 1 91.75 307 ALA A O 1
ATOM 2394 N N . ILE A 1 308 ? -19.953 -11.695 0.707 1 90.25 308 ILE A N 1
ATOM 2395 C CA . ILE A 1 308 ? -19.844 -11.93 2.141 1 90.25 308 ILE A CA 1
ATOM 2396 C C . ILE A 1 308 ? -18.781 -11.008 2.738 1 90.25 308 ILE A C 1
ATOM 2398 O O . ILE A 1 308 ? -18.578 -10.984 3.955 1 90.25 308 ILE A O 1
ATOM 2402 N N . THR A 1 309 ? -18.062 -10.312 1.942 1 87.62 309 THR A N 1
ATOM 2403 C CA . THR A 1 309 ? -17.078 -9.352 2.438 1 87.62 309 THR A CA 1
ATOM 2404 C C . THR A 1 309 ? -17.781 -8.164 3.109 1 87.62 309 THR A C 1
ATOM 2406 O O . THR A 1 309 ? -18.703 -7.586 2.549 1 87.62 309 THR A O 1
ATOM 2409 N N . PRO A 1 310 ? -17.328 -7.871 4.254 1 78.38 310 PRO A N 1
ATOM 2410 C CA . PRO A 1 310 ? -17.922 -6.707 4.918 1 78.38 310 PRO A CA 1
ATOM 2411 C C . PRO A 1 310 ? -17.625 -5.398 4.184 1 78.38 310 PRO A C 1
ATOM 2413 O O . PRO A 1 310 ? -16.688 -5.336 3.387 1 78.38 310 PRO A O 1
ATOM 2416 N N . PRO A 1 311 ? -18.484 -4.457 4.469 1 76.44 311 PRO A N 1
ATOM 2417 C CA . PRO A 1 311 ? -18.25 -3.166 3.82 1 76.44 311 PRO A CA 1
ATOM 2418 C C . PRO A 1 311 ? -16.859 -2.602 4.113 1 76.44 311 PRO A C 1
ATOM 2420 O O . PRO A 1 311 ? -16.359 -2.742 5.23 1 76.44 311 PRO A O 1
ATOM 2423 N N . ARG A 1 312 ? -16.391 -1.997 3.078 1 70.44 312 ARG A N 1
ATOM 2424 C CA . ARG A 1 312 ? -15.016 -1.497 3.164 1 70.44 312 ARG A CA 1
ATOM 2425 C C . ARG A 1 312 ? -14.984 -0.073 3.707 1 70.44 312 ARG A C 1
ATOM 2427 O O . ARG A 1 312 ? -15.5 0.851 3.072 1 70.44 312 ARG A O 1
ATOM 2434 N N . LYS A 1 313 ? -14.672 0.041 4.895 1 78.38 313 LYS A N 1
ATOM 2435 C CA . LYS A 1 313 ? -14.406 1.324 5.539 1 78.38 313 LYS A CA 1
ATOM 2436 C C . LYS A 1 313 ? -12.992 1.375 6.105 1 78.38 313 LYS A C 1
ATOM 2438 O O . LYS A 1 313 ? -12.609 0.526 6.914 1 78.38 313 LYS A O 1
ATOM 2443 N N . THR A 1 314 ? -12.258 2.279 5.484 1 77.06 314 THR A N 1
ATOM 2444 C CA . THR A 1 314 ? -10.875 2.402 5.93 1 77.06 314 THR A CA 1
ATOM 2445 C C . THR A 1 314 ? -10.688 3.656 6.781 1 77.06 314 THR A C 1
ATOM 2447 O O . THR A 1 314 ? -11.062 4.754 6.367 1 77.06 314 THR A O 1
ATOM 2450 N N . ILE A 1 315 ? -10.227 3.443 7.992 1 81.5 315 ILE A N 1
ATOM 2451 C CA . ILE A 1 315 ? -9.875 4.547 8.883 1 81.5 315 ILE A CA 1
ATOM 2452 C C . ILE A 1 315 ? -8.359 4.621 9.031 1 81.5 315 ILE A C 1
ATOM 2454 O O . ILE A 1 315 ? -7.727 3.654 9.461 1 81.5 315 ILE A O 1
ATOM 2458 N N . ALA A 1 316 ? -7.809 5.715 8.586 1 80.31 316 ALA A N 1
ATOM 2459 C CA . ALA A 1 316 ? -6.355 5.844 8.555 1 80.31 316 ALA A CA 1
ATOM 2460 C C . ALA A 1 316 ? -5.902 7.09 9.312 1 80.31 316 ALA A C 1
ATOM 2462 O O . ALA A 1 316 ? -6.727 7.875 9.781 1 80.31 316 ALA A O 1
ATOM 2463 N N . TYR A 1 317 ? -4.559 7.156 9.586 1 80.69 317 TYR A N 1
ATOM 2464 C CA . TYR A 1 317 ? -3.988 8.305 10.281 1 80.69 317 TYR A CA 1
ATOM 2465 C C . TYR A 1 317 ? -2.58 8.602 9.773 1 80.69 317 TYR A C 1
ATOM 2467 O O . TYR A 1 317 ? -1.933 7.738 9.18 1 80.69 317 TYR A O 1
ATOM 2475 N N . GLY A 1 318 ? -2.188 9.836 9.961 1 79.81 318 GLY A N 1
ATOM 2476 C CA . GLY A 1 318 ? -0.816 10.219 9.672 1 79.81 318 GLY A CA 1
ATOM 2477 C C . GLY A 1 318 ? -0.592 10.594 8.219 1 79.81 318 GLY A C 1
ATOM 2478 O O . GLY A 1 318 ? -1.496 10.453 7.391 1 79.81 318 GLY A O 1
ATOM 2479 N N . SER A 1 319 ? 0.609 10.977 7.973 1 68.06 319 SER A N 1
ATOM 2480 C CA . SER A 1 319 ? 0.951 11.453 6.637 1 68.06 319 SER A CA 1
ATOM 2481 C C . SER A 1 319 ? 1.022 10.305 5.637 1 68.06 319 SER A C 1
ATOM 2483 O O . SER A 1 319 ? 0.784 10.492 4.445 1 68.06 319 SER A O 1
ATOM 2485 N N . THR A 1 320 ? 1.325 9.133 6.125 1 60.16 320 THR A N 1
ATOM 2486 C CA . THR A 1 320 ? 1.502 8.008 5.215 1 60.16 320 THR A CA 1
ATOM 2487 C C . THR A 1 320 ? 0.228 7.176 5.133 1 60.16 320 THR A C 1
ATOM 2489 O O . THR A 1 320 ? 0.145 6.238 4.336 1 60.16 320 THR A O 1
ATOM 2492 N N . GLY A 1 321 ? -0.763 7.539 5.906 1 68.81 321 GLY A N 1
ATOM 2493 C CA . GLY A 1 321 ? -2.029 6.828 5.844 1 68.81 321 GLY A CA 1
ATOM 2494 C C . GLY A 1 321 ? -1.966 5.445 6.461 1 68.81 321 GLY A C 1
ATOM 2495 O O . GLY A 1 321 ? -2.391 4.465 5.848 1 68.81 321 GLY A O 1
ATOM 2496 N N . ASN A 1 322 ? -1.443 5.359 7.668 1 69.19 322 ASN A N 1
ATOM 2497 C CA . ASN A 1 322 ? -1.389 4.09 8.383 1 69.19 322 ASN A CA 1
ATOM 2498 C C . ASN A 1 322 ? -2.781 3.602 8.773 1 69.19 322 ASN A C 1
ATOM 2500 O O . ASN A 1 322 ? -3.652 4.406 9.109 1 69.19 322 ASN A O 1
ATOM 2504 N N . PHE A 1 323 ? -3.016 2.361 8.562 1 68.62 323 PHE A N 1
ATOM 2505 C CA . PHE A 1 323 ? -4.355 1.81 8.719 1 68.62 323 PHE A CA 1
ATOM 2506 C C . PHE A 1 323 ? -4.535 1.219 10.117 1 68.62 323 PHE A C 1
ATOM 2508 O O . PHE A 1 323 ? -3.582 0.7 10.703 1 68.62 323 PHE A O 1
ATOM 2515 N N . MET A 1 324 ? -5.797 1.417 10.578 1 65.75 324 MET A N 1
ATOM 2516 C CA . MET A 1 324 ? -6.223 0.782 11.828 1 65.75 324 MET A CA 1
ATOM 2517 C C . MET A 1 324 ? -7.285 -0.279 11.555 1 65.75 324 MET A C 1
ATOM 2519 O O . MET A 1 324 ? -8.164 -0.088 10.711 1 65.75 324 MET A O 1
ATOM 2523 N N . PRO A 1 325 ? -7.188 -1.382 12.18 1 64.38 325 PRO A N 1
ATOM 2524 C CA . PRO A 1 325 ? -8.18 -2.438 11.945 1 64.38 325 PRO A CA 1
ATOM 2525 C C . PRO A 1 325 ? -9.594 -2.014 12.336 1 64.38 325 PRO A C 1
ATOM 2527 O O . PRO A 1 325 ? -9.773 -1.25 13.289 1 64.38 325 PRO A O 1
ATOM 2530 N N . PRO A 1 326 ? -10.57 -2.475 11.625 1 56.06 326 PRO A N 1
ATOM 2531 C CA . PRO A 1 326 ? -11.961 -2.059 11.812 1 56.06 326 PRO A CA 1
ATOM 2532 C C . PRO A 1 326 ? -12.625 -2.734 13.016 1 56.06 326 PRO A C 1
ATOM 2534 O O . PRO A 1 326 ? -13.719 -2.338 13.422 1 56.06 326 PRO A O 1
ATOM 2537 N N . SER A 1 327 ? -12.164 -3.883 13.438 1 61.97 327 SER A N 1
ATOM 2538 C CA . SER A 1 327 ? -12.922 -4.559 14.484 1 61.97 327 SER A CA 1
ATOM 2539 C C . SER A 1 327 ? -12.031 -4.902 15.672 1 61.97 327 SER A C 1
ATOM 2541 O O . SER A 1 327 ? -10.891 -5.332 15.5 1 61.97 327 SER A O 1
ATOM 2543 N N . PRO A 1 328 ? -12.672 -4.695 16.844 1 57.28 328 PRO A N 1
ATOM 2544 C CA . PRO A 1 328 ? -11.93 -4.984 18.062 1 57.28 328 PRO A CA 1
ATOM 2545 C C . PRO A 1 328 ? -11.773 -6.48 18.328 1 57.28 328 PRO A C 1
ATOM 2547 O O . PRO A 1 328 ? -10.852 -6.895 19.031 1 57.28 328 PRO A O 1
ATOM 2550 N N . ASP A 1 329 ? -12.594 -7.273 17.844 1 68.56 329 ASP A N 1
ATOM 2551 C CA . ASP A 1 329 ? -12.586 -8.633 18.375 1 68.56 329 ASP A CA 1
ATOM 2552 C C . ASP A 1 329 ? -12.102 -9.633 17.328 1 68.56 329 ASP A C 1
ATOM 2554 O O . ASP A 1 329 ? -11.031 -10.211 17.469 1 68.56 329 ASP A O 1
ATOM 2558 N N . ALA A 1 330 ? -12.961 -10.18 16.594 1 77.19 330 ALA A N 1
ATOM 2559 C CA . ALA A 1 330 ? -12.617 -11.148 15.562 1 77.19 330 ALA A CA 1
ATOM 2560 C C . ALA A 1 330 ? -13.148 -10.703 14.203 1 77.19 330 ALA A C 1
ATOM 2562 O O . ALA A 1 330 ? -14.164 -10.008 14.117 1 77.19 330 ALA A O 1
ATOM 2563 N N . LEU A 1 331 ? -12.359 -10.953 13.188 1 84.81 331 LEU A N 1
ATOM 2564 C CA . LEU A 1 331 ? -12.742 -10.602 11.828 1 84.81 331 LEU A CA 1
ATOM 2565 C C . LEU A 1 331 ? -12.625 -11.805 10.898 1 84.81 331 LEU A C 1
ATOM 2567 O O . LEU A 1 331 ? -11.641 -12.547 10.961 1 84.81 331 LEU A O 1
ATOM 2571 N N . ALA A 1 332 ? -13.711 -12.086 10.203 1 90 332 ALA A N 1
ATOM 2572 C CA . ALA A 1 332 ? -13.688 -13.117 9.172 1 90 332 ALA A CA 1
ATOM 2573 C C . ALA A 1 332 ? -13.703 -12.492 7.777 1 90 332 ALA A C 1
ATOM 2575 O O . ALA A 1 332 ? -14.539 -11.641 7.48 1 90 332 ALA A O 1
ATOM 2576 N N . MET A 1 333 ? -12.789 -12.906 6.949 1 90.44 333 MET A N 1
ATOM 2577 C CA . MET A 1 333 ? -12.695 -12.43 5.574 1 90.44 333 MET A CA 1
ATOM 2578 C C . MET A 1 333 ? -12.641 -13.602 4.594 1 90.44 333 MET A C 1
ATOM 2580 O O . MET A 1 333 ? -12.086 -14.656 4.914 1 90.44 333 MET A O 1
ATOM 2584 N N . PRO A 1 334 ? -13.203 -13.352 3.447 1 93.69 334 PRO A N 1
ATOM 2585 C CA . PRO A 1 334 ? -13.078 -14.406 2.441 1 93.69 334 PRO A CA 1
ATOM 2586 C C . PRO A 1 334 ? -11.656 -14.539 1.899 1 93.69 334 PRO A C 1
ATOM 2588 O O . PRO A 1 334 ? -10.898 -13.562 1.888 1 93.69 334 PRO A O 1
ATOM 2591 N N . LEU A 1 335 ? -11.266 -15.711 1.485 1 93.88 335 LEU A N 1
ATOM 2592 C CA . LEU A 1 335 ? -9.992 -16.031 0.852 1 93.88 335 LEU A CA 1
ATOM 2593 C C . LEU A 1 335 ? -10.203 -16.609 -0.544 1 93.88 335 LEU A C 1
ATOM 2595 O O . LEU A 1 335 ? -11.062 -17.469 -0.743 1 93.88 335 LEU A O 1
ATOM 2599 N N . ASN A 1 336 ? -9.5 -16.031 -1.457 1 91.62 336 ASN A N 1
ATOM 2600 C CA . ASN A 1 336 ? -9.562 -16.531 -2.828 1 91.62 336 ASN A CA 1
ATOM 2601 C C . ASN A 1 336 ? -8.172 -16.562 -3.471 1 91.62 336 ASN A C 1
ATOM 2603 O O . ASN A 1 336 ? -7.516 -15.531 -3.594 1 91.62 336 ASN A O 1
ATOM 2607 N N . PHE A 1 337 ? -7.727 -17.734 -3.82 1 92.06 337 PHE A N 1
ATOM 2608 C CA . PHE A 1 337 ? -6.5 -17.906 -4.59 1 92.06 337 PHE A CA 1
ATOM 2609 C C . PHE A 1 337 ? -6.793 -18.562 -5.938 1 92.06 337 PHE A C 1
ATOM 2611 O O . PHE A 1 337 ? -7.547 -19.531 -6.012 1 92.06 337 PHE A O 1
ATOM 2618 N N . SER A 1 338 ? -6.289 -17.969 -6.938 1 89.81 338 SER A N 1
ATOM 2619 C CA . SER A 1 338 ? -6.457 -18.531 -8.273 1 89.81 338 SER A CA 1
ATOM 2620 C C . SER A 1 338 ? -5.109 -18.766 -8.945 1 89.81 338 SER A C 1
ATOM 2622 O O . SER A 1 338 ? -4.352 -17.812 -9.18 1 89.81 338 SER A O 1
ATOM 2624 N N . TYR A 1 339 ? -4.836 -19.969 -9.211 1 89.69 339 TYR A N 1
ATOM 2625 C CA . TYR A 1 339 ? -3.648 -20.359 -9.961 1 89.69 339 TYR A CA 1
ATOM 2626 C C . TYR A 1 339 ? -4.023 -20.828 -11.367 1 89.69 339 TYR A C 1
ATOM 2628 O O . TYR A 1 339 ? -5.195 -20.797 -11.742 1 89.69 339 TYR A O 1
ATOM 2636 N N . SER A 1 340 ? -3.082 -21.172 -12.211 1 86 340 SER A N 1
ATOM 2637 C CA . SER A 1 340 ? -3.312 -21.5 -13.609 1 86 340 SER A CA 1
ATOM 2638 C C . SER A 1 340 ? -4.223 -22.719 -13.742 1 86 340 SER A C 1
ATOM 2640 O O . SER A 1 340 ? -5.012 -22.812 -14.688 1 86 340 SER A O 1
ATOM 2642 N N . ASP A 1 341 ? -4.223 -23.625 -12.773 1 85.62 341 ASP A N 1
ATOM 2643 C CA . ASP A 1 341 ? -4.961 -24.875 -12.93 1 85.62 341 ASP A CA 1
ATOM 2644 C C . ASP A 1 341 ? -5.789 -25.188 -11.688 1 85.62 341 ASP A C 1
ATOM 2646 O O . ASP A 1 341 ? -6.672 -26.047 -11.727 1 85.62 341 ASP A O 1
ATOM 2650 N N . HIS A 1 342 ? -5.441 -24.625 -10.578 1 88.06 342 HIS A N 1
ATOM 2651 C CA . HIS A 1 342 ? -6.141 -24.875 -9.32 1 88.06 342 HIS A CA 1
ATOM 2652 C C . HIS A 1 342 ? -6.477 -23.562 -8.609 1 88.06 342 HIS A C 1
ATOM 2654 O O . HIS A 1 342 ? -5.91 -22.516 -8.938 1 88.06 342 HIS A O 1
ATOM 2660 N N . GLY A 1 343 ? -7.398 -23.656 -7.758 1 90.5 343 GLY A N 1
ATOM 2661 C CA . GLY A 1 343 ? -7.75 -22.5 -6.938 1 90.5 343 GLY A CA 1
ATOM 2662 C C . GLY A 1 343 ? -8.195 -22.891 -5.535 1 90.5 343 GLY A C 1
ATOM 2663 O O . GLY A 1 343 ? -8.414 -24.062 -5.25 1 90.5 343 GLY A O 1
ATOM 2664 N N . LEU A 1 344 ? -8.203 -21.984 -4.668 1 94.19 344 LEU A N 1
ATOM 2665 C CA . LEU A 1 344 ? -8.672 -22.156 -3.299 1 94.19 344 LEU A CA 1
ATOM 2666 C C . LEU A 1 344 ? -9.695 -21.078 -2.943 1 94.19 344 LEU A C 1
ATOM 2668 O O . LEU A 1 344 ? -9.5 -19.906 -3.264 1 94.19 344 LEU A O 1
ATOM 2672 N N . PHE A 1 345 ? -10.797 -21.562 -2.418 1 96.56 345 PHE A N 1
ATOM 2673 C CA . PHE A 1 345 ? -11.82 -20.672 -1.875 1 96.56 345 PHE A CA 1
ATOM 2674 C C . PHE A 1 345 ? -12.055 -20.953 -0.396 1 96.56 345 PHE A C 1
ATOM 2676 O O . PHE A 1 345 ? -12.07 -22.109 0.024 1 96.56 345 PHE A O 1
ATOM 2683 N N . GLY A 1 346 ? -12.148 -19.797 0.371 1 96.62 346 GLY A N 1
ATOM 2684 C CA . GLY A 1 346 ? -12.438 -20.094 1.766 1 96.62 346 GLY A CA 1
ATOM 2685 C C . GLY A 1 346 ? -12.5 -18.844 2.633 1 96.62 346 GLY A C 1
ATOM 2686 O O . GLY A 1 346 ? -12.969 -17.797 2.188 1 96.62 346 GLY A O 1
ATOM 2687 N N . LEU A 1 347 ? -12.156 -19.047 3.971 1 95.94 347 LEU A N 1
ATOM 2688 C CA . LEU A 1 347 ? -12.281 -18.016 4.984 1 95.94 347 LEU A CA 1
ATOM 2689 C C . LEU A 1 347 ? -10.984 -17.859 5.773 1 95.94 347 LEU A C 1
ATOM 2691 O O . LEU A 1 347 ? -10.32 -18.859 6.086 1 95.94 347 LEU A O 1
ATOM 2695 N N . LEU A 1 348 ? -10.656 -16.641 5.988 1 95.94 348 LEU A N 1
ATOM 2696 C CA . LEU A 1 348 ? -9.594 -16.312 6.926 1 95.94 348 LEU A CA 1
ATOM 2697 C C . LEU A 1 348 ? -10.156 -15.594 8.156 1 95.94 348 LEU A C 1
ATOM 2699 O O . LEU A 1 348 ? -10.766 -14.531 8.039 1 95.94 348 LEU A O 1
ATOM 2703 N N . VAL A 1 349 ? -10.016 -16.188 9.312 1 94.56 349 VAL A N 1
ATOM 2704 C CA . VAL A 1 349 ? -10.492 -15.594 10.562 1 94.56 349 VAL A CA 1
ATOM 2705 C C . VAL A 1 349 ? -9.305 -15.117 11.391 1 94.56 349 VAL A C 1
ATOM 2707 O O . VAL A 1 349 ? -8.312 -15.844 11.555 1 94.56 349 VAL A O 1
ATOM 2710 N N . THR A 1 350 ? -9.391 -13.906 11.867 1 91.75 350 THR A N 1
ATOM 2711 C CA . THR A 1 350 ? -8.359 -13.297 12.695 1 91.75 350 THR A CA 1
ATOM 2712 C C . THR A 1 350 ? -8.93 -12.883 14.055 1 91.75 350 THR A C 1
ATOM 2714 O O . THR A 1 350 ? -10.062 -12.406 14.133 1 91.75 350 THR A O 1
ATOM 2717 N N . GLY A 1 351 ? -8.148 -13.086 15.07 1 87.81 351 GLY A N 1
ATOM 2718 C CA . GLY A 1 351 ? -8.562 -12.711 16.406 1 87.81 351 GLY A CA 1
ATOM 2719 C C . GLY A 1 351 ? -7.406 -12.648 17.391 1 87.81 351 GLY A C 1
ATOM 2720 O O . GLY A 1 351 ? -6.258 -12.898 17.031 1 87.81 351 GLY A O 1
ATOM 2721 N N . SER A 1 352 ? -7.758 -12.383 18.625 1 83.62 352 SER A N 1
ATOM 2722 C CA . SER A 1 352 ? -6.746 -12.156 19.656 1 83.62 352 SER A CA 1
ATOM 2723 C C . SER A 1 352 ? -6.098 -13.469 20.078 1 83.62 352 SER A C 1
ATOM 2725 O O . SER A 1 352 ? -4.93 -13.492 20.469 1 83.62 352 SER A O 1
ATOM 2727 N N . ASN A 1 353 ? -6.918 -14.539 20.109 1 90 353 ASN A N 1
ATOM 2728 C CA . ASN A 1 353 ? -6.402 -15.852 20.484 1 90 353 ASN A CA 1
ATOM 2729 C C . ASN A 1 353 ? -7.211 -16.984 19.844 1 90 353 ASN A C 1
ATOM 2731 O O . ASN A 1 353 ? -8.188 -16.719 19.141 1 90 353 ASN A O 1
ATOM 2735 N N . GLY A 1 354 ? -6.758 -18.172 20.094 1 93.19 354 GLY A N 1
ATOM 2736 C CA . GLY A 1 354 ? -7.375 -19.328 19.469 1 93.19 354 GLY A CA 1
ATOM 2737 C C . GLY A 1 354 ? -8.812 -19.547 19.906 1 93.19 354 GLY A C 1
ATOM 2738 O O . GLY A 1 354 ? -9.625 -20.078 19.141 1 93.19 354 GLY A O 1
ATOM 2739 N N . GLN A 1 355 ? -9.141 -19.219 21.094 1 93.56 355 GLN A N 1
ATOM 2740 C CA . GLN A 1 355 ? -10.508 -19.375 21.578 1 93.56 355 GLN A CA 1
ATOM 2741 C C . GLN A 1 355 ? -11.469 -18.484 20.797 1 93.56 355 GLN A C 1
ATOM 2743 O O . GLN A 1 355 ? -12.523 -18.938 20.359 1 93.56 355 GLN A O 1
ATOM 2748 N N . VAL A 1 356 ? -11.086 -17.266 20.625 1 91.31 356 VAL A N 1
ATOM 2749 C CA . VAL A 1 356 ? -11.898 -16.297 19.891 1 91.31 356 VAL A CA 1
ATOM 2750 C C . VAL A 1 356 ? -11.984 -16.719 18.422 1 91.31 356 VAL A C 1
ATOM 2752 O O . VAL A 1 356 ? -13.078 -16.734 17.828 1 91.31 356 VAL A O 1
ATOM 2755 N N . VAL A 1 357 ? -10.891 -17.047 17.859 1 94.5 357 VAL A N 1
ATOM 2756 C CA . VAL A 1 357 ? -10.812 -17.422 16.453 1 94.5 357 VAL A CA 1
ATOM 2757 C C . VAL A 1 357 ? -11.602 -18.703 16.203 1 94.5 357 VAL A C 1
ATOM 2759 O O . VAL A 1 357 ? -12.32 -18.812 15.211 1 94.5 357 VAL A O 1
ATOM 2762 N N . GLY A 1 358 ? -11.445 -19.656 17.094 1 95.38 358 GLY A N 1
ATOM 2763 C CA . GLY A 1 358 ? -12.188 -20.891 16.969 1 95.38 358 GLY A CA 1
ATOM 2764 C C . GLY A 1 358 ? -13.688 -20.703 16.969 1 95.38 358 GLY A C 1
ATOM 2765 O O . GLY A 1 358 ? -14.398 -21.25 16.125 1 95.38 358 GLY A O 1
ATOM 2766 N N . GLY A 1 359 ? -14.109 -19.969 17.953 1 94.38 359 GLY A N 1
ATOM 2767 C CA . GLY A 1 359 ? -15.531 -19.656 18.016 1 94.38 359 GLY A CA 1
ATOM 2768 C C . GLY A 1 359 ? -16.047 -18.953 16.766 1 94.38 359 GLY A C 1
ATOM 2769 O O . GLY A 1 359 ? -17.094 -19.328 16.219 1 94.38 359 GLY A O 1
ATOM 2770 N N . HIS A 1 360 ? -15.336 -18 16.312 1 93.88 360 HIS A N 1
ATOM 2771 C CA . HIS A 1 360 ? -15.75 -17.234 15.141 1 93.88 360 HIS A CA 1
ATOM 2772 C C . HIS A 1 360 ? -15.68 -18.078 13.867 1 93.88 360 HIS A C 1
ATOM 2774 O O . HIS A 1 360 ? -16.469 -17.875 12.945 1 93.88 360 HIS A O 1
ATOM 2780 N N . LEU A 1 361 ? -14.703 -18.922 13.805 1 95.69 361 LEU A N 1
ATOM 2781 C CA . LEU A 1 361 ? -14.586 -19.812 12.648 1 95.69 361 LEU A CA 1
ATOM 2782 C C . LEU A 1 361 ? -15.805 -20.734 12.539 1 95.69 361 LEU A C 1
ATOM 2784 O O . LEU A 1 361 ? -16.359 -20.906 11.453 1 95.69 361 LEU A O 1
ATOM 2788 N N . VAL A 1 362 ? -16.219 -21.281 13.656 1 95.94 362 VAL A N 1
ATOM 2789 C CA . VAL A 1 362 ? -17.391 -22.156 13.688 1 95.94 362 VAL A CA 1
ATOM 2790 C C . VAL A 1 362 ? -18.625 -21.359 13.25 1 95.94 362 VAL A C 1
ATOM 2792 O O . VAL A 1 362 ? -19.406 -21.844 12.422 1 95.94 362 VAL A O 1
ATOM 2795 N N . ASP A 1 363 ? -18.766 -20.188 13.758 1 95 363 ASP A N 1
ATOM 2796 C CA . ASP A 1 363 ? -19.906 -19.359 13.398 1 95 363 ASP A CA 1
ATOM 2797 C C . ASP A 1 363 ? -19.891 -19.016 11.914 1 95 363 ASP A C 1
ATOM 2799 O O . ASP A 1 363 ? -20.938 -19.047 11.25 1 95 363 ASP A O 1
ATOM 2803 N N . SER A 1 364 ? -18.781 -18.641 11.422 1 94.12 364 SER A N 1
ATOM 2804 C CA . SER A 1 364 ? -18.641 -18.281 10.008 1 94.12 364 SER A CA 1
ATOM 2805 C C . SER A 1 364 ? -18.922 -19.484 9.109 1 94.12 364 SER A C 1
ATOM 2807 O O . SER A 1 364 ? -19.547 -19.328 8.055 1 94.12 364 SER A O 1
ATOM 2809 N N . LEU A 1 365 ? -18.438 -20.609 9.508 1 95.12 365 LEU A N 1
ATOM 2810 C CA . LEU A 1 365 ? -18.672 -21.828 8.727 1 95.12 365 LEU A CA 1
ATOM 2811 C C . LEU A 1 365 ? -20.156 -22.172 8.703 1 95.12 365 LEU A C 1
ATOM 2813 O O . LEU A 1 365 ? -20.703 -22.531 7.656 1 95.12 365 LEU A O 1
ATOM 2817 N N . LYS A 1 366 ? -20.812 -22.094 9.812 1 94.69 366 LYS A N 1
ATOM 2818 C CA . LYS A 1 366 ? -22.25 -22.328 9.867 1 94.69 366 LYS A CA 1
ATOM 2819 C C . LYS A 1 366 ? -23 -21.375 8.953 1 94.69 366 LYS A C 1
ATOM 2821 O O . LYS A 1 366 ? -23.922 -21.766 8.25 1 94.69 366 LYS A O 1
ATOM 2826 N N . ALA A 1 367 ? -22.562 -20.156 9.039 1 94 367 ALA A N 1
ATOM 2827 C CA . ALA A 1 367 ? -23.188 -19.141 8.18 1 94 367 ALA A CA 1
ATOM 2828 C C . ALA A 1 367 ? -22.969 -19.469 6.703 1 94 367 ALA A C 1
ATOM 2830 O O . ALA A 1 367 ? -23.875 -19.297 5.883 1 94 367 ALA A O 1
ATOM 2831 N N . LEU A 1 368 ? -21.812 -19.875 6.367 1 94.44 368 LEU A N 1
ATOM 2832 C CA . LEU A 1 368 ? -21.5 -20.219 4.984 1 94.44 368 LEU A CA 1
ATOM 2833 C C . LEU A 1 368 ? -22.281 -21.438 4.539 1 94.44 368 LEU A C 1
ATOM 2835 O O . LEU A 1 368 ? -22.766 -21.5 3.404 1 94.44 368 LEU A O 1
ATOM 2839 N N . ASN A 1 369 ? -22.406 -22.438 5.398 1 94.44 369 ASN A N 1
ATOM 2840 C CA . ASN A 1 369 ? -23.203 -23.609 5.102 1 94.44 369 ASN A CA 1
ATOM 2841 C C . ASN A 1 369 ? -24.672 -23.25 4.863 1 94.44 369 ASN A C 1
ATOM 2843 O O . ASN A 1 369 ? -25.297 -23.766 3.943 1 94.44 369 ASN A O 1
ATOM 2847 N N . LEU A 1 370 ? -25.141 -22.391 5.699 1 94.5 370 LEU A N 1
ATOM 2848 C CA . LEU A 1 370 ? -26.516 -21.938 5.527 1 94.5 370 LEU A CA 1
ATOM 2849 C C . LEU A 1 370 ? -26.688 -21.203 4.195 1 94.5 370 LEU A C 1
ATOM 2851 O O . LEU A 1 370 ? -27.703 -21.375 3.514 1 94.5 370 LEU A O 1
ATOM 2855 N N . LEU A 1 371 ? -25.734 -20.422 3.879 1 94.62 371 LEU A N 1
ATOM 2856 C CA . LEU A 1 371 ? -25.766 -19.719 2.604 1 94.62 371 LEU A CA 1
ATOM 2857 C C . LEU A 1 371 ? -25.719 -20.703 1.436 1 94.62 371 LEU A C 1
ATOM 2859 O O . LEU A 1 371 ? -26.391 -20.484 0.417 1 94.62 371 LEU A O 1
ATOM 2863 N N . ALA A 1 372 ? -24.906 -21.688 1.535 1 94.75 372 ALA A N 1
ATOM 2864 C CA . ALA A 1 372 ? -24.812 -22.703 0.492 1 94.75 372 ALA A CA 1
ATOM 2865 C C . ALA A 1 372 ? -26.125 -23.438 0.312 1 94.75 372 ALA A C 1
ATOM 2867 O O . ALA A 1 372 ? -26.469 -23.859 -0.798 1 94.75 372 ALA A O 1
ATOM 2868 N N . GLN A 1 373 ? -26.859 -23.609 1.334 1 94.31 373 GLN A N 1
ATOM 2869 C CA . GLN A 1 373 ? -28.125 -24.312 1.296 1 94.31 373 GLN A CA 1
ATOM 2870 C C . GLN A 1 373 ? -29.234 -23.406 0.747 1 94.31 373 GLN A C 1
ATOM 2872 O O . GLN A 1 373 ? -30.047 -23.844 -0.083 1 94.31 373 GLN A O 1
ATOM 2877 N N . ASN A 1 374 ? -29.25 -22.172 1.215 1 94.75 374 ASN A N 1
ATOM 2878 C CA . ASN A 1 374 ? -30.344 -21.266 0.875 1 94.75 374 ASN A CA 1
ATOM 2879 C C . ASN A 1 374 ? -30.031 -20.453 -0.377 1 94.75 374 ASN A C 1
ATOM 2881 O O . ASN A 1 374 ? -30.938 -20 -1.074 1 94.75 374 ASN A O 1
ATOM 2885 N N . GLY A 1 375 ? -28.781 -20.25 -0.567 1 94.25 375 GLY A N 1
ATOM 2886 C CA . GLY A 1 375 ? -28.344 -19.438 -1.687 1 94.25 375 GLY A CA 1
ATOM 2887 C C . GLY A 1 375 ? -28.344 -17.953 -1.378 1 94.25 375 GLY A C 1
ATOM 2888 O O . GLY A 1 375 ? -28.969 -17.516 -0.413 1 94.25 375 GLY A O 1
ATOM 2889 N N . LEU A 1 376 ? -27.625 -17.219 -2.191 1 93.81 376 LEU A N 1
ATOM 2890 C CA . LEU A 1 376 ? -27.672 -15.766 -2.16 1 93.81 376 LEU A CA 1
ATOM 2891 C C . LEU A 1 376 ? -29.031 -15.266 -2.641 1 93.81 376 LEU A C 1
ATOM 2893 O O . LEU A 1 376 ? -29.625 -15.836 -3.561 1 93.81 376 LEU A O 1
ATOM 2897 N N . ASN A 1 377 ? -29.484 -14.273 -2.045 1 90.31 377 ASN A N 1
ATOM 2898 C CA . ASN A 1 377 ? -30.703 -13.656 -2.572 1 90.31 377 ASN A CA 1
ATOM 2899 C C . ASN A 1 377 ? -30.391 -12.641 -3.662 1 90.31 377 ASN A C 1
ATOM 2901 O O . ASN A 1 377 ? -29.219 -12.32 -3.898 1 90.31 377 ASN A O 1
ATOM 2905 N N . GLY A 1 378 ? -31.453 -12.156 -4.312 1 88.38 378 GLY A N 1
ATOM 2906 C CA . GLY A 1 378 ? -31.297 -11.266 -5.449 1 88.38 378 GLY A CA 1
ATOM 2907 C C . GLY A 1 378 ? -30.562 -9.977 -5.105 1 88.38 378 GLY A C 1
ATOM 2908 O O . GLY A 1 378 ? -29.688 -9.539 -5.848 1 88.38 378 GLY A O 1
ATOM 2909 N N . LYS A 1 379 ? -30.844 -9.422 -4.02 1 84.69 379 LYS A N 1
ATOM 2910 C CA . LYS A 1 379 ? -30.234 -8.164 -3.617 1 84.69 379 LYS A CA 1
ATOM 2911 C C . LYS A 1 379 ? -28.75 -8.344 -3.303 1 84.69 379 LYS A C 1
ATOM 2913 O O . LYS A 1 379 ? -27.922 -7.535 -3.719 1 84.69 379 LYS A O 1
ATOM 2918 N N . GLN A 1 380 ? -28.5 -9.383 -2.557 1 88.31 380 GLN A N 1
ATOM 2919 C CA . GLN A 1 380 ? -27.109 -9.695 -2.244 1 88.31 380 GLN A CA 1
ATOM 2920 C C . GLN A 1 380 ? -26.297 -9.906 -3.516 1 88.31 380 GLN A C 1
ATOM 2922 O O . GLN A 1 380 ? -25.141 -9.461 -3.605 1 88.31 380 GLN A O 1
ATOM 2927 N N . PHE A 1 381 ? -26.938 -10.555 -4.422 1 92.38 381 PHE A N 1
ATOM 2928 C CA . PHE A 1 381 ? -26.281 -10.875 -5.684 1 92.38 381 PHE A CA 1
ATOM 2929 C C . PHE A 1 381 ? -25.984 -9.602 -6.477 1 92.38 381 PHE A C 1
ATOM 2931 O O . PHE A 1 381 ? -24.875 -9.43 -6.996 1 92.38 381 PHE A O 1
ATOM 2938 N N . GLU A 1 382 ? -26.859 -8.703 -6.543 1 87.94 382 GLU A N 1
ATOM 2939 C CA . GLU A 1 382 ? -26.688 -7.449 -7.266 1 87.94 382 GLU A CA 1
ATOM 2940 C C . GLU A 1 382 ? -25.609 -6.59 -6.613 1 87.94 382 GLU A C 1
ATOM 2942 O O . GLU A 1 382 ? -24.797 -5.957 -7.301 1 87.94 382 GLU A O 1
ATOM 2947 N N . ASN A 1 383 ? -25.625 -6.586 -5.324 1 85.56 383 ASN A N 1
ATOM 2948 C CA . ASN A 1 383 ? -24.594 -5.848 -4.609 1 85.56 383 ASN A CA 1
ATOM 2949 C C . ASN A 1 383 ? -23.203 -6.438 -4.852 1 85.56 383 ASN A C 1
ATOM 2951 O O . ASN A 1 383 ? -22.234 -5.699 -4.98 1 85.56 383 ASN A O 1
ATOM 2955 N N . ALA A 1 384 ? -23.188 -7.73 -4.836 1 91.75 384 ALA A N 1
ATOM 2956 C CA . ALA A 1 384 ? -21.922 -8.414 -5.078 1 91.75 384 ALA A CA 1
ATOM 2957 C C . ALA A 1 384 ? -21.391 -8.102 -6.473 1 91.75 384 ALA A C 1
ATOM 2959 O O . ALA A 1 384 ? -20.188 -7.895 -6.648 1 91.75 384 ALA A O 1
ATOM 2960 N N . LYS A 1 385 ? -22.266 -8.078 -7.434 1 90.56 385 LYS A N 1
ATOM 2961 C CA . LYS A 1 385 ? -21.875 -7.746 -8.797 1 90.56 385 LYS A CA 1
ATOM 2962 C C . LYS A 1 385 ? -21.312 -6.324 -8.875 1 90.56 385 LYS A C 1
ATOM 2964 O O . LYS A 1 385 ? -20.281 -6.086 -9.5 1 90.56 385 LYS A O 1
ATOM 2969 N N . ALA A 1 386 ? -22.016 -5.461 -8.25 1 86.25 386 ALA A N 1
ATOM 2970 C CA . ALA A 1 386 ? -21.562 -4.074 -8.227 1 86.25 386 ALA A CA 1
ATOM 2971 C C . ALA A 1 386 ? -20.188 -3.957 -7.594 1 86.25 386 ALA A C 1
ATOM 2973 O O . ALA A 1 386 ? -19.312 -3.258 -8.117 1 86.25 386 ALA A O 1
ATOM 2974 N N . ARG A 1 387 ? -19.984 -4.59 -6.516 1 88.25 387 ARG A N 1
ATOM 2975 C CA . ARG A 1 387 ? -18.703 -4.559 -5.816 1 88.25 387 ARG A CA 1
ATOM 2976 C C . ARG A 1 387 ? -17.594 -5.145 -6.68 1 88.25 387 ARG A C 1
ATOM 2978 O O . ARG A 1 387 ? -16.5 -4.59 -6.746 1 88.25 387 ARG A O 1
ATOM 2985 N N . LEU A 1 388 ? -17.875 -6.285 -7.262 1 91.31 388 LEU A N 1
ATOM 2986 C CA . LEU A 1 388 ? -16.859 -6.945 -8.07 1 91.31 388 LEU A CA 1
ATOM 2987 C C . LEU A 1 388 ? -16.484 -6.09 -9.273 1 91.31 388 LEU A C 1
ATOM 2989 O O . LEU A 1 388 ? -15.32 -6.051 -9.672 1 91.31 388 LEU A O 1
ATOM 2993 N N . ILE A 1 389 ? -17.453 -5.449 -9.852 1 88.75 389 ILE A N 1
ATOM 2994 C CA . ILE A 1 389 ? -17.188 -4.555 -10.969 1 88.75 389 ILE A CA 1
ATOM 2995 C C . ILE A 1 389 ? -16.312 -3.391 -10.508 1 88.75 389 ILE A C 1
ATOM 2997 O O . ILE A 1 389 ? -15.344 -3.029 -11.18 1 88.75 389 ILE A O 1
ATOM 3001 N N . MET A 1 390 ? -16.594 -2.832 -9.32 1 87.12 390 MET A N 1
ATOM 3002 C CA . MET A 1 390 ? -15.797 -1.744 -8.773 1 87.12 390 MET A CA 1
ATOM 3003 C C . MET A 1 390 ? -14.367 -2.205 -8.508 1 87.12 390 MET A C 1
ATOM 3005 O O . MET A 1 390 ? -13.414 -1.467 -8.766 1 87.12 390 MET A O 1
ATOM 3009 N N . GLU A 1 391 ? -14.297 -3.367 -8 1 88.12 391 GLU A N 1
ATOM 3010 C CA . GLU A 1 391 ? -12.969 -3.924 -7.738 1 88.12 391 GLU A CA 1
ATOM 3011 C C . GLU A 1 391 ? -12.195 -4.141 -9.039 1 88.12 391 GLU A C 1
ATOM 3013 O O . GLU A 1 391 ? -10.984 -3.922 -9.086 1 88.12 391 GLU A O 1
ATOM 3018 N N . ALA A 1 392 ? -12.891 -4.594 -10.039 1 87.75 392 ALA A N 1
ATOM 3019 C CA . ALA A 1 392 ? -12.258 -4.797 -11.344 1 87.75 392 ALA A CA 1
ATOM 3020 C C . ALA A 1 392 ? -11.758 -3.477 -11.922 1 87.75 392 ALA A C 1
ATOM 3022 O O . ALA A 1 392 ? -10.656 -3.41 -12.469 1 87.75 392 ALA A O 1
ATOM 3023 N N . ILE A 1 393 ? -12.539 -2.447 -11.789 1 83.5 393 ILE A N 1
ATOM 3024 C CA . ILE A 1 393 ? -12.148 -1.128 -12.266 1 83.5 393 ILE A CA 1
ATOM 3025 C C . ILE A 1 393 ? -10.93 -0.634 -11.484 1 83.5 393 ILE A C 1
ATOM 3027 O O . ILE A 1 393 ? -9.961 -0.153 -12.07 1 83.5 393 ILE A O 1
ATOM 3031 N N . SER A 1 394 ? -11.016 -0.78 -10.195 1 83.81 394 SER A N 1
ATOM 3032 C CA . SER A 1 394 ? -9.906 -0.353 -9.336 1 83.81 394 SER A CA 1
ATOM 3033 C C . SER A 1 394 ? -8.617 -1.079 -9.703 1 83.81 394 SER A C 1
ATOM 3035 O O . SER A 1 394 ? -7.551 -0.464 -9.766 1 83.81 394 SER A O 1
ATOM 3037 N N . LYS A 1 395 ? -8.672 -2.344 -9.906 1 83.88 395 LYS A N 1
ATOM 3038 C CA . LYS A 1 395 ? -7.512 -3.15 -10.258 1 83.88 395 LYS A CA 1
ATOM 3039 C C . LYS A 1 395 ? -6.93 -2.717 -11.602 1 83.88 395 LYS A C 1
ATOM 3041 O O . LYS A 1 395 ? -5.715 -2.764 -11.805 1 83.88 395 LYS A O 1
ATOM 3046 N N . SER A 1 396 ? -7.746 -2.312 -12.5 1 80.5 396 SER A N 1
ATOM 3047 C CA . SER A 1 396 ? -7.301 -1.908 -13.828 1 80.5 396 SER A CA 1
ATOM 3048 C C . SER A 1 396 ? -6.562 -0.575 -13.781 1 80.5 396 SER A C 1
ATOM 3050 O O . SER A 1 396 ? -5.785 -0.257 -14.68 1 80.5 396 SER A O 1
ATOM 3052 N N . GLU A 1 397 ? -6.762 0.123 -12.695 1 78.19 397 GLU A N 1
ATOM 3053 C CA . GLU A 1 397 ? -6.102 1.419 -12.562 1 78.19 397 GLU A CA 1
ATOM 3054 C C . GLU A 1 397 ? -4.781 1.292 -11.805 1 78.19 397 GLU A C 1
ATOM 3056 O O . GLU A 1 397 ? -3.945 2.195 -11.852 1 78.19 397 GLU A O 1
ATOM 3061 N N . ASP A 1 398 ? -4.641 0.274 -11.188 1 79.75 398 ASP A N 1
ATOM 3062 C CA . ASP A 1 398 ? -3.383 -0.023 -10.508 1 79.75 398 ASP A CA 1
ATOM 3063 C C . ASP A 1 398 ? -2.422 -0.767 -11.438 1 79.75 398 ASP A C 1
ATOM 3065 O O . ASP A 1 398 ? -2.646 -1.933 -11.766 1 79.75 398 ASP A O 1
ATOM 3069 N N . ILE A 1 399 ? -1.361 -0.161 -11.734 1 78.12 399 ILE A N 1
ATOM 3070 C CA . ILE A 1 399 ? -0.451 -0.665 -12.758 1 78.12 399 ILE A CA 1
ATOM 3071 C C . ILE A 1 399 ? 0.129 -2.008 -12.312 1 78.12 399 ILE A C 1
ATOM 3073 O O . ILE A 1 399 ? 0.359 -2.893 -13.141 1 78.12 399 ILE A O 1
ATOM 3077 N N . ASN A 1 400 ? 0.388 -2.164 -11.031 1 79.31 400 ASN A N 1
ATOM 3078 C CA . ASN A 1 400 ? 0.929 -3.428 -10.539 1 79.31 400 ASN A CA 1
ATOM 3079 C C . ASN A 1 400 ? -0.064 -4.57 -10.727 1 79.31 400 ASN A C 1
ATOM 3081 O O . ASN A 1 400 ? 0.304 -5.645 -11.211 1 79.31 400 ASN A O 1
ATOM 3085 N N . GLN A 1 401 ? -1.245 -4.289 -10.375 1 84.81 401 GLN A N 1
ATOM 3086 C CA . GLN A 1 401 ? -2.266 -5.324 -10.508 1 84.81 401 GLN A CA 1
ATOM 3087 C C . GLN A 1 401 ? -2.584 -5.598 -11.969 1 84.81 401 GLN A C 1
ATOM 3089 O O . GLN A 1 401 ? -2.766 -6.75 -12.367 1 84.81 401 GLN A O 1
ATOM 3094 N N . LEU A 1 402 ? -2.641 -4.59 -12.75 1 85.19 402 LEU A N 1
ATOM 3095 C CA . LEU A 1 402 ? -2.957 -4.734 -14.172 1 85.19 402 LEU A CA 1
ATOM 3096 C C . LEU A 1 402 ? -1.887 -5.551 -14.883 1 85.19 402 LEU A C 1
ATOM 3098 O O . LEU A 1 402 ? -2.203 -6.504 -15.602 1 85.19 402 LEU A O 1
ATOM 3102 N N . THR A 1 403 ? -0.65 -5.172 -14.68 1 87.5 403 THR A N 1
ATOM 3103 C CA . THR A 1 403 ? 0.429 -5.863 -15.375 1 87.5 403 THR A CA 1
ATOM 3104 C C . THR A 1 403 ? 0.552 -7.305 -14.883 1 87.5 403 THR A C 1
ATOM 3106 O O . THR A 1 403 ? 0.863 -8.203 -15.656 1 87.5 403 THR A O 1
ATOM 3109 N N . GLY A 1 404 ? 0.346 -7.5 -13.602 1 87.06 404 GLY A N 1
ATOM 3110 C CA . GLY A 1 404 ? 0.339 -8.859 -13.086 1 87.06 404 GLY A CA 1
ATOM 3111 C C . GLY A 1 404 ? -0.745 -9.727 -13.695 1 87.06 404 GLY A C 1
ATOM 3112 O O . GLY A 1 404 ? -0.515 -10.898 -13.992 1 87.06 404 GLY A O 1
ATOM 3113 N N . ASP A 1 405 ? -1.868 -9.133 -13.852 1 88.38 405 ASP A N 1
ATOM 3114 C CA . ASP A 1 405 ? -2.986 -9.859 -14.445 1 88.38 405 ASP A CA 1
ATOM 3115 C C . ASP A 1 405 ? -2.701 -10.211 -15.898 1 88.38 405 ASP A C 1
ATOM 3117 O O . ASP A 1 405 ? -3.018 -11.312 -16.359 1 88.38 405 ASP A O 1
ATOM 3121 N N . ILE A 1 406 ? -2.15 -9.297 -16.641 1 88.69 406 ILE A N 1
ATOM 3122 C CA . ILE A 1 406 ? -1.817 -9.531 -18.047 1 88.69 406 ILE A CA 1
ATOM 3123 C C . ILE A 1 406 ? -0.789 -10.656 -18.156 1 88.69 406 ILE A C 1
ATOM 3125 O O . ILE A 1 406 ? -0.939 -11.562 -18.969 1 88.69 406 ILE A O 1
ATOM 3129 N N . ALA A 1 407 ? 0.215 -10.539 -17.312 1 89.81 407 ALA A N 1
ATOM 3130 C CA . ALA A 1 407 ? 1.245 -11.57 -17.328 1 89.81 407 ALA A CA 1
ATOM 3131 C C . ALA A 1 407 ? 0.653 -12.938 -17 1 89.81 407 ALA A C 1
ATOM 3133 O O . ALA A 1 407 ? 0.996 -13.938 -17.625 1 89.81 407 ALA A O 1
ATOM 3134 N N . PHE A 1 408 ? -0.205 -12.969 -16.094 1 89.06 408 PHE A N 1
ATOM 3135 C CA . PHE A 1 408 ? -0.861 -14.211 -15.688 1 89.06 408 PHE A CA 1
ATOM 3136 C C . PHE A 1 408 ? -1.655 -14.797 -16.844 1 89.06 408 PHE A C 1
ATOM 3138 O O . PHE A 1 408 ? -1.569 -15.992 -17.125 1 89.06 408 PHE A O 1
ATOM 3145 N N . GLN A 1 409 ? -2.408 -14.016 -17.484 1 88.62 409 GLN A N 1
ATOM 3146 C CA . GLN A 1 409 ? -3.225 -14.477 -18.594 1 88.62 409 GLN A CA 1
ATOM 3147 C C . GLN A 1 409 ? -2.354 -15.023 -19.719 1 88.62 409 GLN A C 1
ATOM 3149 O O . GLN A 1 409 ? -2.668 -16.062 -20.312 1 88.62 409 GLN A O 1
ATOM 3154 N N . LEU A 1 410 ? -1.287 -14.352 -20 1 87.5 410 LEU A N 1
ATOM 3155 C CA . LEU A 1 410 ? -0.43 -14.742 -21.109 1 87.5 410 LEU A CA 1
ATOM 3156 C C . LEU A 1 410 ? 0.319 -16.031 -20.797 1 87.5 410 LEU A C 1
ATOM 3158 O O . LEU A 1 410 ? 0.503 -16.875 -21.672 1 87.5 410 LEU A O 1
ATOM 3162 N N . LEU A 1 411 ? 0.697 -16.141 -19.594 1 85.94 411 LEU A N 1
ATOM 3163 C CA . LEU A 1 411 ? 1.487 -17.312 -19.219 1 85.94 411 LEU A CA 1
ATOM 3164 C C . LEU A 1 411 ? 0.586 -18.5 -18.922 1 85.94 411 LEU A C 1
ATOM 3166 O O . LEU A 1 411 ? 0.996 -19.656 -19.094 1 85.94 411 LEU A O 1
ATOM 3170 N N . CYS A 1 412 ? -0.631 -18.234 -18.391 1 77.69 412 CYS A N 1
ATOM 3171 C CA . CYS A 1 412 ? -1.59 -19.312 -18.188 1 77.69 412 CYS A CA 1
ATOM 3172 C C . CYS A 1 412 ? -2.084 -19.875 -19.516 1 77.69 412 CYS A C 1
ATOM 3174 O O . CYS A 1 412 ? -2.266 -21.078 -19.656 1 77.69 412 CYS A O 1
ATOM 3176 N N . ALA A 1 413 ? -2.453 -19.031 -20.453 1 64.12 413 ALA A N 1
ATOM 3177 C CA . ALA A 1 413 ? -2.902 -19.453 -21.781 1 64.12 413 ALA A CA 1
ATOM 3178 C C . ALA A 1 413 ? -1.86 -20.328 -22.469 1 64.12 413 ALA A C 1
ATOM 3180 O O . ALA A 1 413 ? -2.209 -21.281 -23.156 1 64.12 413 ALA A O 1
ATOM 3181 N N . SER A 1 414 ? -0.735 -20.031 -22.297 1 57.09 414 SER A N 1
ATOM 3182 C CA . SER A 1 414 ? 0.347 -20.797 -22.906 1 57.09 414 SER A CA 1
ATOM 3183 C C . SER A 1 414 ? 0.399 -22.219 -22.359 1 57.09 414 SER A C 1
ATOM 3185 O O . SER A 1 414 ? 0.71 -23.156 -23.094 1 57.09 414 SER A O 1
ATOM 3187 N N . ARG A 1 415 ? -0.074 -22.359 -21.25 1 54.38 415 ARG A N 1
ATOM 3188 C CA . ARG A 1 415 ? 0.011 -23.656 -20.594 1 54.38 415 ARG A CA 1
ATOM 3189 C C . ARG A 1 415 ? -1.15 -24.562 -21.016 1 54.38 415 ARG A C 1
ATOM 3191 O O . ARG A 1 415 ? -0.977 -25.766 -21.188 1 54.38 415 ARG A O 1
ATOM 3198 N N . ASN A 1 416 ? -2.309 -23.891 -21.109 1 53.25 416 ASN A N 1
ATOM 3199 C CA . ASN A 1 416 ? -3.5 -24.703 -21.344 1 53.25 416 ASN A CA 1
ATOM 3200 C C . ASN A 1 416 ? -3.797 -24.828 -22.844 1 53.25 416 ASN A C 1
ATOM 3202 O O . ASN A 1 416 ? -4.676 -25.594 -23.234 1 53.25 416 ASN A O 1
ATOM 3206 N N . GLY A 1 417 ? -2.889 -24.359 -23.719 1 52.16 417 GLY A N 1
ATOM 3207 C CA . GLY A 1 417 ? -3.109 -24.438 -25.156 1 52.16 417 GLY A CA 1
ATOM 3208 C C . GLY A 1 417 ? -4.406 -23.781 -25.594 1 52.16 417 GLY A C 1
ATOM 3209 O O . GLY A 1 417 ? -4.891 -24.047 -26.703 1 52.16 417 GLY A O 1
ATOM 3210 N N . GLU A 1 418 ? -5.137 -23.312 -24.734 1 50.34 418 GLU A N 1
ATOM 3211 C CA . GLU A 1 418 ? -6.543 -22.984 -24.969 1 50.34 418 GLU A CA 1
ATOM 3212 C C . GLU A 1 418 ? -6.68 -21.734 -25.828 1 50.34 418 GLU A C 1
ATOM 3214 O O . GLU A 1 418 ? -7.648 -21.594 -26.578 1 50.34 418 GLU A O 1
ATOM 3219 N N . ARG A 1 419 ? -6.348 -20.5 -25.453 1 52.97 419 ARG A N 1
ATOM 3220 C CA . ARG A 1 419 ? -6.719 -19.25 -26.109 1 52.97 419 ARG A CA 1
ATOM 3221 C C . ARG A 1 419 ? -5.582 -18.734 -26.984 1 52.97 419 ARG A C 1
ATOM 3223 O O . ARG A 1 419 ? -4.406 -18.969 -26.688 1 52.97 419 ARG A O 1
ATOM 3230 N N . LYS A 1 420 ? -5.957 -18.438 -28.125 1 52.38 420 LYS A N 1
ATOM 3231 C CA . LYS A 1 420 ? -5.051 -17.672 -28.984 1 52.38 420 LYS A CA 1
ATOM 3232 C C . LYS A 1 420 ? -4.469 -16.469 -28.219 1 52.38 420 LYS A C 1
ATOM 3234 O O . LYS A 1 420 ? -5.184 -15.797 -27.469 1 52.38 420 LYS A O 1
ATOM 3239 N N . SER A 1 421 ? -3.125 -16.422 -27.953 1 51.94 421 SER A N 1
ATOM 3240 C CA . SER A 1 421 ? -2.248 -15.492 -27.25 1 51.94 421 SER A CA 1
ATOM 3241 C C . SER A 1 421 ? -2.748 -14.062 -27.375 1 51.94 421 SER A C 1
ATOM 3243 O O . SER A 1 421 ? -2.525 -13.242 -26.484 1 51.94 421 SER A O 1
ATOM 3245 N N . SER A 1 422 ? -3.555 -13.859 -28.438 1 55.62 422 SER A N 1
ATOM 3246 C CA . SER A 1 422 ? -3.859 -12.469 -28.75 1 55.62 422 SER A CA 1
ATOM 3247 C C . SER A 1 422 ? -5.008 -11.945 -27.891 1 55.62 422 SER A C 1
ATOM 3249 O O . SER A 1 422 ? -5.25 -10.742 -27.844 1 55.62 422 SER A O 1
ATOM 3251 N N . ASP A 1 423 ? -5.574 -12.883 -27.016 1 68.25 423 ASP A N 1
ATOM 3252 C CA . ASP A 1 423 ? -6.84 -12.383 -26.484 1 68.25 423 ASP A CA 1
ATOM 3253 C C . ASP A 1 423 ? -6.758 -12.133 -24.984 1 68.25 423 ASP A C 1
ATOM 3255 O O . ASP A 1 423 ? -7.086 -13.016 -24.188 1 68.25 423 ASP A O 1
ATOM 3259 N N . ILE A 1 424 ? -6.199 -11.102 -24.562 1 81.38 424 ILE A N 1
ATOM 3260 C CA . ILE A 1 424 ? -6.242 -10.68 -23.156 1 81.38 424 ILE A CA 1
ATOM 3261 C C . ILE A 1 424 ? -7.629 -10.133 -22.828 1 81.38 424 ILE A C 1
ATOM 3263 O O . ILE A 1 424 ? -8.227 -9.414 -23.641 1 81.38 424 ILE A O 1
ATOM 3267 N N . CYS A 1 425 ? -8.133 -10.656 -21.766 1 84.44 425 CYS A N 1
ATOM 3268 C CA . CYS A 1 425 ? -9.43 -10.172 -21.297 1 84.44 425 CYS A CA 1
ATOM 3269 C C . CYS A 1 425 ? -9.352 -8.695 -20.906 1 84.44 425 CYS A C 1
ATOM 3271 O O . CYS A 1 425 ? -8.609 -8.328 -20 1 84.44 425 CYS A O 1
ATOM 3273 N N . SER A 1 426 ? -10.086 -7.918 -21.641 1 79.69 426 SER A N 1
ATOM 3274 C CA . SER A 1 426 ? -10.125 -6.492 -21.328 1 79.69 426 SER A CA 1
ATOM 3275 C C . SER A 1 426 ? -11.023 -6.223 -20.125 1 79.69 426 SER A C 1
ATOM 3277 O O . SER A 1 426 ? -11.781 -7.094 -19.703 1 79.69 426 SER A O 1
ATOM 3279 N N . LEU A 1 427 ? -10.883 -5.043 -19.578 1 81.5 427 LEU A N 1
ATOM 3280 C CA . LEU A 1 427 ? -11.75 -4.656 -18.469 1 81.5 427 LEU A CA 1
ATOM 3281 C C . LEU A 1 427 ? -13.219 -4.734 -18.875 1 81.5 427 LEU A C 1
ATOM 3283 O O . LEU A 1 427 ? -14.055 -5.219 -18.109 1 81.5 427 LEU A O 1
ATOM 3287 N N . VAL A 1 428 ? -13.531 -4.297 -20.078 1 79.69 428 VAL A N 1
ATOM 3288 C CA . VAL A 1 428 ? -14.898 -4.312 -20.578 1 79.69 428 VAL A CA 1
ATOM 3289 C C . VAL A 1 428 ? -15.398 -5.754 -20.688 1 79.69 428 VAL A C 1
ATOM 3291 O O . VAL A 1 428 ? -16.531 -6.055 -20.328 1 79.69 428 VAL A O 1
ATOM 3294 N N . ASP A 1 429 ? -14.508 -6.547 -21.156 1 84.38 429 ASP A N 1
ATOM 3295 C CA . ASP A 1 429 ? -14.867 -7.957 -21.266 1 84.38 429 ASP A CA 1
ATOM 3296 C C . ASP A 1 429 ? -15.117 -8.562 -19.891 1 84.38 429 ASP A C 1
ATOM 3298 O O . ASP A 1 429 ? -16.031 -9.367 -19.719 1 84.38 429 ASP A O 1
ATOM 3302 N N . LEU A 1 430 ? -14.258 -8.219 -19 1 87.75 430 LEU A N 1
ATOM 3303 C CA . LEU A 1 430 ? -14.414 -8.742 -17.641 1 87.75 430 LEU A CA 1
ATOM 3304 C C . LEU A 1 430 ? -15.719 -8.258 -17.031 1 87.75 430 LEU A C 1
ATOM 3306 O O . LEU A 1 430 ? -16.438 -9.031 -16.375 1 87.75 430 LEU A O 1
ATOM 3310 N N . MET A 1 431 ? -16.047 -7.031 -17.203 1 86.75 431 MET A N 1
ATOM 3311 C CA . MET A 1 431 ? -17.281 -6.48 -16.672 1 86.75 431 MET A CA 1
ATOM 3312 C C . MET A 1 431 ? -18.5 -7.172 -17.297 1 86.75 431 MET A C 1
ATOM 3314 O O . MET A 1 431 ? -19.469 -7.488 -16.594 1 86.75 431 MET A O 1
ATOM 3318 N N . THR A 1 432 ? -18.406 -7.41 -18.578 1 87.56 432 THR A N 1
ATOM 3319 C CA . THR A 1 432 ? -19.469 -8.109 -19.266 1 87.56 432 THR A CA 1
ATOM 3320 C C . THR A 1 432 ? -19.625 -9.531 -18.734 1 87.56 432 THR A C 1
ATOM 3322 O O . THR A 1 432 ? -20.734 -10.031 -18.578 1 87.56 432 THR A O 1
ATOM 3325 N N . ALA A 1 433 ? -18.484 -10.109 -18.531 1 90.12 433 ALA A N 1
ATOM 3326 C CA . ALA A 1 433 ? -18.5 -11.461 -17.984 1 90.12 433 ALA A CA 1
ATOM 3327 C C . ALA A 1 433 ? -19.156 -11.477 -16.594 1 90.12 433 ALA A C 1
ATOM 3329 O O . ALA A 1 433 ? -19.938 -12.375 -16.297 1 90.12 433 ALA A O 1
ATOM 3330 N N . ILE A 1 434 ? -18.875 -10.547 -15.75 1 92.25 434 ILE A N 1
ATOM 3331 C CA . ILE A 1 434 ? -19.453 -10.445 -14.414 1 92.25 434 ILE A CA 1
ATOM 3332 C C . ILE A 1 434 ? -20.953 -10.242 -14.516 1 92.25 434 ILE A C 1
ATOM 3334 O O . ILE A 1 434 ? -21.734 -10.898 -13.812 1 92.25 434 ILE A O 1
ATOM 3338 N N . GLU A 1 435 ? -21.391 -9.453 -15.43 1 90.12 435 GLU A N 1
ATOM 3339 C CA . GLU A 1 435 ? -22.797 -9.141 -15.578 1 90.12 435 GLU A CA 1
ATOM 3340 C C . GLU A 1 435 ? -23.578 -10.336 -16.125 1 90.12 435 GLU A C 1
ATOM 3342 O O . GLU A 1 435 ? -24.766 -10.492 -15.828 1 90.12 435 GLU A O 1
ATOM 3347 N N . SER A 1 436 ? -22.938 -11.133 -16.812 1 92.38 436 SER A N 1
ATOM 3348 C CA . SER A 1 436 ? -23.609 -12.242 -17.484 1 92.38 436 SER A CA 1
ATOM 3349 C C . SER A 1 436 ? -23.781 -13.43 -16.547 1 92.38 436 SER A C 1
ATOM 3351 O O . SER A 1 436 ? -24.531 -14.359 -16.844 1 92.38 436 SER A O 1
ATOM 3353 N N . VAL A 1 437 ? -23.141 -13.43 -15.469 1 95.25 437 VAL A N 1
ATOM 3354 C CA . VAL A 1 437 ? -23.234 -14.539 -14.531 1 95.25 437 VAL A CA 1
ATOM 3355 C C . VAL A 1 437 ? -24.672 -14.641 -14 1 95.25 437 VAL A C 1
ATOM 3357 O O . VAL A 1 437 ? -25.297 -13.625 -13.711 1 95.25 437 VAL A O 1
ATOM 3360 N N . LYS A 1 438 ? -25.109 -15.828 -13.836 1 96.19 438 LYS A N 1
ATOM 3361 C CA . LYS A 1 438 ? -26.453 -16.062 -13.328 1 96.19 438 LYS A CA 1
ATOM 3362 C C . LYS A 1 438 ? -26.422 -16.5 -11.867 1 96.19 438 LYS A C 1
ATOM 3364 O O . LYS A 1 438 ? -25.547 -17.234 -11.445 1 96.19 438 LYS A O 1
ATOM 3369 N N . LEU A 1 439 ? -27.469 -16.031 -11.125 1 96.81 439 LEU A N 1
ATOM 3370 C CA . LEU A 1 439 ? -27.562 -16.297 -9.695 1 96.81 439 LEU A CA 1
ATOM 3371 C C . LEU A 1 439 ? -27.625 -17.797 -9.422 1 96.81 439 LEU A C 1
ATOM 3373 O O . LEU A 1 439 ? -26.969 -18.297 -8.508 1 96.81 439 LEU A O 1
ATOM 3377 N N . ASP A 1 440 ? -28.344 -18.469 -10.242 1 96.88 440 ASP A N 1
ATOM 3378 C CA . ASP A 1 440 ? -28.516 -19.906 -10.047 1 96.88 440 ASP A CA 1
ATOM 3379 C C . ASP A 1 440 ? -27.188 -20.641 -10.18 1 96.88 440 ASP A C 1
ATOM 3381 O O . ASP A 1 440 ? -26.922 -21.609 -9.461 1 96.88 440 ASP A O 1
ATOM 3385 N N . ASP A 1 441 ? -26.406 -20.203 -11.055 1 96.81 441 ASP A N 1
ATOM 3386 C CA . ASP A 1 441 ? -25.094 -20.828 -11.25 1 96.81 441 ASP A CA 1
ATOM 3387 C C . ASP A 1 441 ? -24.188 -20.594 -10.047 1 96.81 441 ASP A C 1
ATOM 3389 O O . ASP A 1 441 ? -23.469 -21.484 -9.609 1 96.81 441 ASP A O 1
ATOM 3393 N N . VAL A 1 442 ? -24.234 -19.391 -9.547 1 97.31 442 VAL A N 1
ATOM 3394 C CA . VAL A 1 442 ? -23.422 -19.031 -8.391 1 97.31 442 VAL A CA 1
ATOM 3395 C C . VAL A 1 442 ? -23.812 -19.906 -7.195 1 97.31 442 VAL A C 1
ATOM 3397 O O . VAL A 1 442 ? -22.953 -20.453 -6.516 1 97.31 442 VAL A O 1
ATOM 3400 N N . ASN A 1 443 ? -25.125 -20.062 -7.012 1 97.56 443 ASN A N 1
ATOM 3401 C CA . ASN A 1 443 ? -25.609 -20.844 -5.883 1 97.56 443 ASN A CA 1
ATOM 3402 C C . ASN A 1 443 ? -25.266 -22.328 -6.043 1 97.56 443 ASN A C 1
ATOM 3404 O O . ASN A 1 443 ? -24.906 -22.984 -5.07 1 97.56 443 ASN A O 1
ATOM 3408 N N . ARG A 1 444 ? -25.406 -22.766 -7.199 1 97.31 444 ARG A N 1
ATOM 3409 C CA . ARG A 1 444 ? -25.078 -24.156 -7.473 1 97.31 444 ARG A CA 1
ATOM 3410 C C . ARG A 1 444 ? -23.594 -24.438 -7.215 1 97.31 444 ARG A C 1
ATOM 3412 O O . ARG A 1 444 ? -23.25 -25.438 -6.574 1 97.31 444 ARG A O 1
ATOM 3419 N N . ILE A 1 445 ? -22.766 -23.609 -7.727 1 96.75 445 ILE A N 1
ATOM 3420 C CA . ILE A 1 445 ? -21.328 -23.797 -7.602 1 96.75 445 ILE A CA 1
ATOM 3421 C C . ILE A 1 445 ? -20.906 -23.656 -6.137 1 96.75 445 ILE A C 1
ATOM 3423 O O . ILE A 1 445 ? -20.062 -24.422 -5.652 1 96.75 445 ILE A O 1
ATOM 3427 N N . LEU A 1 446 ? -21.5 -22.688 -5.406 1 96.94 446 LEU A N 1
ATOM 3428 C CA . LEU A 1 446 ? -21.219 -22.531 -3.984 1 96.94 446 LEU A CA 1
ATOM 3429 C C . LEU A 1 446 ? -21.594 -23.797 -3.215 1 96.94 446 LEU A C 1
ATOM 3431 O O . LEU A 1 446 ? -20.812 -24.297 -2.414 1 96.94 446 LEU A O 1
ATOM 3435 N N . ALA A 1 447 ? -22.797 -24.281 -3.5 1 96.69 447 ALA A N 1
ATOM 3436 C CA . ALA A 1 447 ? -23.266 -25.5 -2.824 1 96.69 447 ALA A CA 1
ATOM 3437 C C . ALA A 1 447 ? -22.344 -26.672 -3.113 1 96.69 447 ALA A C 1
ATOM 3439 O O . ALA A 1 447 ? -21.969 -27.406 -2.199 1 96.69 447 ALA A O 1
ATOM 3440 N N . LYS A 1 448 ? -22 -26.812 -4.309 1 96.06 448 LYS A N 1
ATOM 3441 C CA . LYS A 1 448 ? -21.125 -27.906 -4.719 1 96.06 448 LYS A CA 1
ATOM 3442 C C . LYS A 1 448 ? -19.766 -27.812 -4.02 1 96.06 448 LYS A C 1
ATOM 3444 O O . LYS A 1 448 ? -19.219 -28.828 -3.584 1 96.06 448 LYS A O 1
ATOM 3449 N N . THR A 1 449 ? -19.203 -26.641 -3.926 1 95.31 449 THR A N 1
ATOM 3450 C CA . THR A 1 449 ? -17.875 -26.422 -3.354 1 95.31 449 THR A CA 1
ATOM 3451 C C . THR A 1 449 ? -17.891 -26.703 -1.854 1 95.31 449 THR A C 1
ATOM 3453 O O . THR A 1 449 ? -17.047 -27.453 -1.35 1 95.31 449 THR A O 1
ATOM 3456 N N . VAL A 1 450 ? -18.875 -26.219 -1.146 1 93.81 450 VAL A N 1
ATOM 3457 C CA . VAL A 1 450 ? -18.906 -26.281 0.311 1 93.81 450 VAL A CA 1
ATOM 3458 C C . VAL A 1 450 ? -19.281 -27.688 0.764 1 93.81 450 VAL A C 1
ATOM 3460 O O . VAL A 1 450 ? -18.859 -28.141 1.824 1 93.81 450 VAL A O 1
ATOM 3463 N N . THR A 1 451 ? -20.016 -28.406 -0.096 1 91.5 451 THR A N 1
ATOM 3464 C CA . THR A 1 451 ? -20.469 -29.734 0.286 1 91.5 451 THR A CA 1
ATOM 3465 C C . THR A 1 451 ? -19.531 -30.797 -0.259 1 91.5 451 THR A C 1
ATOM 3467 O O . THR A 1 451 ? -19.812 -32 -0.172 1 91.5 451 THR A O 1
ATOM 3470 N N . SER A 1 452 ? -18.469 -30.438 -0.854 1 89.38 452 SER A N 1
ATOM 3471 C CA . SER A 1 452 ? -17.562 -31.391 -1.49 1 89.38 452 SER A CA 1
ATOM 3472 C C . SER A 1 452 ? -16.906 -32.312 -0.461 1 89.38 452 SER A C 1
ATOM 3474 O O . SER A 1 452 ? -16.375 -33.375 -0.809 1 89.38 452 SER A O 1
ATOM 3476 N N . GLY A 1 453 ? -16.828 -31.875 0.75 1 86.56 453 GLY A N 1
ATOM 3477 C CA . GLY A 1 453 ? -16.172 -32.656 1.784 1 86.56 453 GLY A CA 1
ATOM 3478 C C . GLY A 1 453 ? -14.664 -32.469 1.793 1 86.56 453 GLY A C 1
ATOM 3479 O O . GLY A 1 453 ? -13.969 -33 2.662 1 86.56 453 GLY A O 1
ATOM 3480 N N . LYS A 1 454 ? -14.117 -31.828 0.868 1 93 454 LYS A N 1
ATOM 3481 C CA . LYS A 1 454 ? -12.688 -31.516 0.811 1 93 454 LYS A CA 1
ATOM 3482 C C . LYS A 1 454 ? -12.391 -30.156 1.447 1 93 454 LYS A C 1
ATOM 3484 O O . LYS A 1 454 ? -12.992 -29.156 1.077 1 93 454 LYS A O 1
ATOM 3489 N N . MET A 1 455 ? -11.555 -30.219 2.445 1 95.81 455 MET A N 1
ATOM 3490 C CA . MET A 1 455 ? -11.195 -29 3.156 1 95.81 455 MET A CA 1
ATOM 3491 C C . MET A 1 455 ? -9.758 -29.047 3.652 1 95.81 455 MET A C 1
ATOM 3493 O O . MET A 1 455 ? -9.219 -30.141 3.877 1 95.81 455 MET A O 1
ATOM 3497 N N . ALA A 1 456 ? -9.195 -27.922 3.76 1 96.62 456 ALA A N 1
ATOM 3498 C CA . ALA A 1 456 ? -7.891 -27.797 4.41 1 96.62 456 ALA A CA 1
ATOM 3499 C C . ALA A 1 456 ? -7.895 -26.656 5.43 1 96.62 456 ALA A C 1
ATOM 3501 O O . ALA A 1 456 ? -8.594 -25.672 5.254 1 96.62 456 ALA A O 1
ATOM 3502 N N . LEU A 1 457 ? -7.176 -26.844 6.52 1 98.12 457 LEU A N 1
ATOM 3503 C CA . LEU A 1 457 ? -7.172 -25.891 7.629 1 98.12 457 LEU A CA 1
ATOM 3504 C C . LEU A 1 457 ? -5.746 -25.578 8.078 1 98.12 457 LEU A C 1
ATOM 3506 O O . LEU A 1 457 ? -4.918 -26.484 8.188 1 98.12 457 LEU A O 1
ATOM 3510 N N . ALA A 1 458 ? -5.422 -24.312 8.219 1 98.06 458 ALA A N 1
ATOM 3511 C CA . ALA A 1 458 ? -4.172 -23.859 8.836 1 98.06 458 ALA A CA 1
ATOM 3512 C C . ALA A 1 458 ? -4.441 -22.859 9.953 1 98.06 458 ALA A C 1
ATOM 3514 O O . ALA A 1 458 ? -5.266 -21.953 9.797 1 98.06 458 ALA A O 1
ATOM 3515 N N . THR A 1 459 ? -3.855 -23.031 11.109 1 98.19 459 THR A N 1
ATOM 3516 C CA . THR A 1 459 ? -4.008 -22.125 12.242 1 98.19 459 THR A CA 1
ATOM 3517 C C . THR A 1 459 ? -2.645 -21.734 12.805 1 98.19 459 THR A C 1
ATOM 3519 O O . THR A 1 459 ? -1.789 -22.594 13.031 1 98.19 459 THR A O 1
ATOM 3522 N N . VAL A 1 460 ? -2.42 -20.484 12.977 1 97.5 460 VAL A N 1
ATOM 3523 C CA . VAL A 1 460 ? -1.164 -19.969 13.508 1 97.5 460 VAL A CA 1
ATOM 3524 C C . VAL A 1 460 ? -1.45 -18.906 14.57 1 97.5 460 VAL A C 1
ATOM 3526 O O . VAL A 1 460 ? -2.293 -18.031 14.367 1 97.5 460 VAL A O 1
ATOM 3529 N N . GLY A 1 461 ? -0.797 -18.906 15.672 1 95.31 461 GLY A N 1
ATOM 3530 C CA . GLY A 1 461 ? -0.934 -17.906 16.719 1 95.31 461 GLY A CA 1
ATOM 3531 C C . GLY A 1 461 ? -0.908 -18.5 18.125 1 95.31 461 GLY A C 1
ATOM 3532 O O . GLY A 1 461 ? -0.232 -19.516 18.359 1 95.31 461 GLY A O 1
ATOM 3533 N N . THR A 1 462 ? -1.621 -17.844 19.016 1 93.88 462 THR A N 1
ATOM 3534 C CA . THR A 1 462 ? -1.663 -18.312 20.391 1 93.88 462 THR A CA 1
ATOM 3535 C C . THR A 1 462 ? -2.939 -19.094 20.656 1 93.88 462 THR A C 1
ATOM 3537 O O . THR A 1 462 ? -3.998 -18.781 20.109 1 93.88 462 THR A O 1
ATOM 3540 N N . ASP A 1 463 ? -2.889 -20.172 21.422 1 95.25 463 ASP A N 1
ATOM 3541 C CA . ASP A 1 463 ? -4.008 -20.984 21.859 1 95.25 463 ASP A CA 1
ATOM 3542 C C . ASP A 1 463 ? -4.684 -21.672 20.672 1 95.25 463 ASP A C 1
ATOM 3544 O O . ASP A 1 463 ? -5.914 -21.703 20.578 1 95.25 463 ASP A O 1
ATOM 3548 N N . VAL A 1 464 ? -3.891 -22.125 19.797 1 96.31 464 VAL A N 1
ATOM 3549 C CA . VAL A 1 464 ? -4.426 -22.688 18.547 1 96.31 464 VAL A CA 1
ATOM 3550 C C . VAL A 1 464 ? -5.172 -23.984 18.859 1 96.31 464 VAL A C 1
ATOM 3552 O O . VAL A 1 464 ? -6.004 -24.422 18.062 1 96.31 464 VAL A O 1
ATOM 3555 N N . ALA A 1 465 ? -4.898 -24.609 19.969 1 95.38 465 ALA A N 1
ATOM 3556 C CA . ALA A 1 465 ? -5.547 -25.859 20.359 1 95.38 465 ALA A CA 1
ATOM 3557 C C . ALA A 1 465 ? -7.055 -25.672 20.531 1 95.38 465 ALA A C 1
ATOM 3559 O O . ALA A 1 465 ? -7.82 -26.625 20.438 1 95.38 465 ALA A O 1
ATOM 3560 N N . TYR A 1 466 ? -7.441 -24.438 20.734 1 95.56 466 TYR A N 1
ATOM 3561 C CA . TYR A 1 466 ? -8.859 -24.172 20.969 1 95.56 466 TYR A CA 1
ATOM 3562 C C . TYR A 1 466 ? -9.617 -24.078 19.641 1 95.56 466 TYR A C 1
ATOM 3564 O O . TYR A 1 466 ? -10.844 -24.047 19.625 1 95.56 466 TYR A O 1
ATOM 3572 N N . VAL A 1 467 ? -8.977 -23.969 18.562 1 97.06 467 VAL A N 1
ATOM 3573 C CA . VAL A 1 467 ? -9.633 -24.031 17.266 1 97.06 467 VAL A CA 1
ATOM 3574 C C . VAL A 1 467 ? -10.039 -25.469 16.953 1 97.06 467 VAL A C 1
ATOM 3576 O O . VAL A 1 467 ? -9.211 -26.375 17.016 1 97.06 467 VAL A O 1
ATOM 3579 N N . PRO A 1 468 ? -11.203 -25.703 16.641 1 97.06 468 PRO A N 1
ATOM 3580 C CA . PRO A 1 468 ? -11.641 -27.078 16.359 1 97.06 468 PRO A CA 1
ATOM 3581 C C . PRO A 1 468 ? -10.836 -27.734 15.25 1 97.06 468 PRO A C 1
ATOM 3583 O O . PRO A 1 468 ? -10.469 -27.078 14.273 1 97.06 468 PRO A O 1
ATOM 3586 N N . PRO A 1 469 ? -10.586 -29.031 15.406 1 96.38 469 PRO A N 1
ATOM 3587 C CA . PRO A 1 469 ? -9.875 -29.75 14.344 1 96.38 469 PRO A CA 1
ATOM 3588 C C . PRO A 1 469 ? -10.695 -29.859 13.055 1 96.38 469 PRO A C 1
ATOM 3590 O O . PRO A 1 469 ? -11.914 -29.688 13.078 1 96.38 469 PRO A O 1
ATOM 3593 N N . LEU A 1 470 ? -9.969 -30.094 12.016 1 96.62 470 LEU A N 1
ATOM 3594 C CA . LEU A 1 470 ? -10.562 -30.125 10.688 1 96.62 470 LEU A CA 1
ATOM 3595 C C . LEU A 1 470 ? -11.711 -31.125 10.641 1 96.62 470 LEU A C 1
ATOM 3597 O O . LEU A 1 470 ? -12.758 -30.859 10.039 1 96.62 470 LEU A O 1
ATOM 3601 N N . ASP A 1 471 ? -11.578 -32.281 11.203 1 94.81 471 ASP A N 1
ATOM 3602 C CA . ASP A 1 471 ? -12.602 -33.312 11.172 1 94.81 471 ASP A CA 1
ATOM 3603 C C . ASP A 1 471 ? -13.891 -32.844 11.852 1 94.81 471 ASP A C 1
ATOM 3605 O O . ASP A 1 471 ? -14.984 -33.188 11.406 1 94.81 471 ASP A O 1
ATOM 3609 N N . ALA A 1 472 ? -13.703 -32.094 12.891 1 95.25 472 ALA A N 1
ATOM 3610 C CA . ALA A 1 472 ? -14.867 -31.547 13.578 1 95.25 472 ALA A CA 1
ATOM 3611 C C . ALA A 1 472 ? -15.578 -30.516 12.719 1 95.25 472 ALA A C 1
ATOM 3613 O O . ALA A 1 472 ? -16.812 -30.406 12.742 1 95.25 472 ALA A O 1
ATOM 3614 N N . LEU A 1 473 ? -14.82 -29.734 12.031 1 95.06 473 LEU A N 1
ATOM 3615 C CA . LEU A 1 473 ? -15.391 -28.703 11.172 1 95.06 473 LEU A CA 1
ATOM 3616 C C . LEU A 1 473 ? -16.125 -29.328 9.984 1 95.06 473 LEU A C 1
ATOM 3618 O O . LEU A 1 473 ? -17.156 -28.812 9.539 1 95.06 473 LEU A O 1
ATOM 3622 N N . LYS A 1 474 ? -15.648 -30.469 9.469 1 92.31 474 LYS A N 1
ATOM 3623 C CA . LYS A 1 474 ? -16.281 -31.156 8.359 1 92.31 474 LYS A CA 1
ATOM 3624 C C . LYS A 1 474 ? -17.672 -31.672 8.742 1 92.31 474 LYS A C 1
ATOM 3626 O O . LYS A 1 474 ? -18.531 -31.844 7.887 1 92.31 474 LYS A O 1
ATOM 3631 N N . SER A 1 475 ? -17.828 -31.875 10.023 1 89.81 475 SER A N 1
ATOM 3632 C CA . SER A 1 475 ? -19.078 -32.5 10.5 1 89.81 475 SER A CA 1
ATOM 3633 C C . SER A 1 475 ? -20.125 -31.422 10.82 1 89.81 475 SER A C 1
ATOM 3635 O O . SER A 1 475 ? -21.25 -31.766 11.18 1 89.81 475 SER A O 1
ATOM 3637 N N . LEU A 1 476 ? -19.781 -30.25 10.727 1 86.31 476 LEU A N 1
ATOM 3638 C CA . LEU A 1 476 ? -20.75 -29.172 10.992 1 86.31 476 LEU A CA 1
ATOM 3639 C C . LEU A 1 476 ? -21.734 -29.031 9.844 1 86.31 476 LEU A C 1
ATOM 3641 O O . LEU A 1 476 ? -21.344 -29.094 8.672 1 86.31 476 LEU A O 1
ATOM 3645 N N . MET B 1 1 ? -24.734 13.414 24.594 1 35.81 1 MET B N 1
ATOM 3646 C CA . MET B 1 1 ? -24.969 12.586 23.406 1 35.81 1 MET B CA 1
ATOM 3647 C C . MET B 1 1 ? -26.453 12.453 23.125 1 35.81 1 MET B C 1
ATOM 3649 O O . MET B 1 1 ? -27.281 12.5 24.031 1 35.81 1 MET B O 1
ATOM 3653 N N . LYS B 1 2 ? -26.875 12.773 21.875 1 50.47 2 LYS B N 1
ATOM 3654 C CA . LYS B 1 2 ? -28.281 12.938 21.531 1 50.47 2 LYS B CA 1
ATOM 3655 C C . LYS B 1 2 ? -29.047 11.617 21.641 1 50.47 2 LYS B C 1
ATOM 3657 O O . LYS B 1 2 ? -28.516 10.57 21.25 1 50.47 2 LYS B O 1
ATOM 3662 N N . SER B 1 3 ? -29.922 11.383 22.469 1 41.34 3 SER B N 1
ATOM 3663 C CA . SER B 1 3 ? -30.859 10.266 22.5 1 41.34 3 SER B CA 1
ATOM 3664 C C . SER B 1 3 ? -31.75 10.258 21.266 1 41.34 3 SER B C 1
ATOM 3666 O O . SER B 1 3 ? -32.406 11.258 20.969 1 41.34 3 SER B O 1
ATOM 3668 N N . VAL B 1 4 ? -31.469 9.781 20.062 1 43.19 4 VAL B N 1
ATOM 3669 C CA . VAL B 1 4 ? -32.219 10.07 18.844 1 43.19 4 VAL B CA 1
ATOM 3670 C C . VAL B 1 4 ? -33.25 8.969 18.594 1 43.19 4 VAL B C 1
ATOM 3672 O O . VAL B 1 4 ? -32.969 7.789 18.844 1 43.19 4 VAL B O 1
ATOM 3675 N N . ASN B 1 5 ? -34.469 9.445 18.578 1 37.19 5 ASN B N 1
ATOM 3676 C CA . ASN B 1 5 ? -35.5 8.695 17.859 1 37.19 5 ASN B CA 1
ATOM 3677 C C . ASN B 1 5 ? -35.062 8.43 16.406 1 37.19 5 ASN B C 1
ATOM 3679 O O . ASN B 1 5 ? -35.031 9.344 15.586 1 37.19 5 ASN B O 1
ATOM 3683 N N . ILE B 1 6 ? -34.375 7.543 15.977 1 43.03 6 ILE B N 1
ATOM 3684 C CA . ILE B 1 6 ? -33.688 7.102 14.773 1 43.03 6 ILE B CA 1
ATOM 3685 C C . ILE B 1 6 ? -34.688 6.855 13.648 1 43.03 6 ILE B C 1
ATOM 3687 O O . ILE B 1 6 ? -34.312 6.562 12.516 1 43.03 6 ILE B O 1
ATOM 3691 N N . SER B 1 7 ? -36 6.805 13.82 1 38.66 7 SER B N 1
ATOM 3692 C CA . SER B 1 7 ? -36.906 6.305 12.789 1 38.66 7 SER B CA 1
ATOM 3693 C C . SER B 1 7 ? -36.906 7.207 11.562 1 38.66 7 SER B C 1
ATOM 3695 O O . SER B 1 7 ? -37.156 6.746 10.445 1 38.66 7 SER B O 1
ATOM 3697 N N . LYS B 1 8 ? -36.969 8.539 11.531 1 39.44 8 LYS B N 1
ATOM 3698 C CA . LYS B 1 8 ? -37.375 9.438 10.453 1 39.44 8 LYS B CA 1
ATOM 3699 C C . LYS B 1 8 ? -36.219 9.805 9.562 1 39.44 8 LYS B C 1
ATOM 3701 O O . LYS B 1 8 ? -36.344 10.562 8.602 1 39.44 8 LYS B O 1
ATOM 3706 N N . ILE B 1 9 ? -35.062 9.453 9.602 1 40.53 9 ILE B N 1
ATOM 3707 C CA . ILE B 1 9 ? -33.969 10.281 9.086 1 40.53 9 ILE B CA 1
ATOM 3708 C C . ILE B 1 9 ? -33.5 9.742 7.734 1 40.53 9 ILE B C 1
ATOM 3710 O O . ILE B 1 9 ? -32.344 9.914 7.355 1 40.53 9 ILE B O 1
ATOM 3714 N N . LEU B 1 10 ? -34.406 8.977 7.008 1 46.81 10 LEU B N 1
ATOM 3715 C CA . LEU B 1 10 ? -33.812 8.484 5.77 1 46.81 10 LEU B CA 1
ATOM 3716 C C . LEU B 1 10 ? -34.125 9.414 4.605 1 46.81 10 LEU B C 1
ATOM 3718 O O . LEU B 1 10 ? -35.281 9.531 4.199 1 46.81 10 LEU B O 1
ATOM 3722 N N . LYS B 1 11 ? -33.344 10.328 4.191 1 53.78 11 LYS B N 1
ATOM 3723 C CA . LYS B 1 11 ? -33.562 11.258 3.086 1 53.78 11 LYS B CA 1
ATOM 3724 C C . LYS B 1 11 ? -33.531 10.531 1.744 1 53.78 11 LYS B C 1
ATOM 3726 O O . LYS B 1 11 ? -34.344 10.828 0.853 1 53.78 11 LYS B O 1
ATOM 3731 N N . LEU B 1 12 ? -32.5 9.586 1.546 1 49.5 12 LEU B N 1
ATOM 3732 C CA . LEU B 1 12 ? -32.438 8.828 0.301 1 49.5 12 LEU B CA 1
ATOM 3733 C C . LEU B 1 12 ? -32.75 7.355 0.537 1 49.5 12 LEU B C 1
ATOM 3735 O O . LEU B 1 12 ? -32.188 6.723 1.431 1 49.5 12 LEU B O 1
ATOM 3739 N N . PRO B 1 13 ? -33.938 6.957 -0.12 1 49.84 13 PRO B N 1
ATOM 3740 C CA . PRO B 1 13 ? -34.25 5.535 0.045 1 49.84 13 PRO B CA 1
ATOM 3741 C C . PRO B 1 13 ? -33.125 4.629 -0.412 1 49.84 13 PRO B C 1
ATOM 3743 O O . PRO B 1 13 ? -32.375 4.965 -1.353 1 49.84 13 PRO B O 1
ATOM 3746 N N . VAL B 1 14 ? -32.688 3.734 0.502 1 51.41 14 VAL B N 1
ATOM 3747 C CA . VAL B 1 14 ? -31.734 2.699 0.104 1 51.41 14 VAL B CA 1
ATOM 3748 C C . VAL B 1 14 ? -32.281 1.925 -1.091 1 51.41 14 VAL B C 1
ATOM 3750 O O . VAL B 1 14 ? -33.375 1.324 -1.006 1 51.41 14 VAL B O 1
ATOM 3753 N N . ARG B 1 15 ? -32.125 2.508 -2.32 1 55.16 15 ARG B N 1
ATOM 3754 C CA . ARG B 1 15 ? -32.594 1.854 -3.535 1 55.16 15 ARG B CA 1
ATOM 3755 C C . ARG B 1 15 ? -31.844 0.557 -3.791 1 55.16 15 ARG B C 1
ATOM 3757 O O . ARG B 1 15 ? -30.859 0.263 -3.109 1 55.16 15 ARG B O 1
ATOM 3764 N N . ASN B 1 16 ? -32.344 -0.191 -4.781 1 53.81 16 ASN B N 1
ATOM 3765 C CA . ASN B 1 16 ? -31.719 -1.354 -5.387 1 53.81 16 ASN B CA 1
ATOM 3766 C C . ASN B 1 16 ? -30.281 -1.056 -5.785 1 53.81 16 ASN B C 1
ATOM 3768 O O . ASN B 1 16 ? -29.875 0.108 -5.859 1 53.81 16 ASN B O 1
ATOM 3772 N N . ALA B 1 17 ? -29.562 -2.074 -5.969 1 56.25 17 ALA B N 1
ATOM 3773 C CA . ALA B 1 17 ? -28.156 -2.043 -6.371 1 56.25 17 ALA B CA 1
ATOM 3774 C C . ALA B 1 17 ? -27.938 -1.052 -7.512 1 56.25 17 ALA B C 1
ATOM 3776 O O . ALA B 1 17 ? -28.719 -1 -8.461 1 56.25 17 ALA B O 1
ATOM 3777 N N . ALA B 1 18 ? -27.062 0.003 -7.246 1 65.94 18 ALA B N 1
ATOM 3778 C CA . ALA B 1 18 ? -26.672 0.91 -8.32 1 65.94 18 ALA B CA 1
ATOM 3779 C C . ALA B 1 18 ? -25.812 0.194 -9.359 1 65.94 18 ALA B C 1
ATOM 3781 O O . ALA B 1 18 ? -25.062 -0.723 -9.023 1 65.94 18 ALA B O 1
ATOM 3782 N N . ASN B 1 19 ? -26.094 0.301 -10.609 1 69.5 19 ASN B N 1
ATOM 3783 C CA . ASN B 1 19 ? -25.328 -0.305 -11.695 1 69.5 19 ASN B CA 1
ATOM 3784 C C . ASN B 1 19 ? -24.125 0.541 -12.07 1 69.5 19 ASN B C 1
ATOM 3786 O O . ASN B 1 19 ? -24.25 1.532 -12.789 1 69.5 19 ASN B O 1
ATOM 3790 N N . PRO B 1 20 ? -23.031 0.152 -11.5 1 67.56 20 PRO B N 1
ATOM 3791 C CA . PRO B 1 20 ? -21.828 0.892 -11.883 1 67.56 20 PRO B CA 1
ATOM 3792 C C . PRO B 1 20 ? -21.562 0.848 -13.391 1 67.56 20 PRO B C 1
ATOM 3794 O O . PRO B 1 20 ? -21.781 -0.188 -14.023 1 67.56 20 PRO B O 1
ATOM 3797 N N . ALA B 1 21 ? -21.469 1.968 -14.008 1 67.06 21 ALA B N 1
ATOM 3798 C CA . ALA B 1 21 ? -21.188 2.041 -15.438 1 67.06 21 ALA B CA 1
ATOM 3799 C C . ALA B 1 21 ? -19.938 2.885 -15.695 1 67.06 21 ALA B C 1
ATOM 3801 O O . ALA B 1 21 ? -19.672 3.861 -14.992 1 67.06 21 ALA B O 1
ATOM 3802 N N . LEU B 1 22 ? -19.125 2.334 -16.688 1 61.62 22 LEU B N 1
ATOM 3803 C CA . LEU B 1 22 ? -17.969 3.092 -17.125 1 61.62 22 LEU B CA 1
ATOM 3804 C C . LEU B 1 22 ? -18.375 4.242 -18.047 1 61.62 22 LEU B C 1
ATOM 3806 O O . LEU B 1 22 ? -19.391 4.156 -18.734 1 61.62 22 LEU B O 1
ATOM 3810 N N . LYS B 1 23 ? -17.781 5.324 -17.828 1 61.88 23 LYS B N 1
ATOM 3811 C CA . LYS B 1 23 ? -17.969 6.441 -18.75 1 61.88 23 LYS B CA 1
ATOM 3812 C C . LYS B 1 23 ? -16.797 6.555 -19.719 1 61.88 23 LYS B C 1
ATOM 3814 O O . LYS B 1 23 ? -15.633 6.535 -19.312 1 61.88 23 LYS B O 1
ATOM 3819 N N . ILE B 1 24 ? -17.062 6.352 -21 1 55.72 24 ILE B N 1
ATOM 3820 C CA . ILE B 1 24 ? -16.047 6.5 -22.031 1 55.72 24 ILE B CA 1
ATOM 3821 C C . ILE B 1 24 ? -16.031 7.938 -22.547 1 55.72 24 ILE B C 1
ATOM 3823 O O . ILE B 1 24 ? -17.078 8.477 -22.922 1 55.72 24 ILE B O 1
ATOM 3827 N N . TYR B 1 25 ? -14.922 8.648 -22.234 1 55 25 TYR B N 1
ATOM 3828 C CA . TYR B 1 25 ? -14.852 10.016 -22.734 1 55 25 TYR B CA 1
ATOM 3829 C C . TYR B 1 25 ? -14.242 10.055 -24.125 1 55 25 TYR B C 1
ATOM 3831 O O . TYR B 1 25 ? -13.289 9.328 -24.422 1 55 25 TYR B O 1
ATOM 3839 N N . ASP B 1 26 ? -15.047 10.594 -25.141 1 50.78 26 ASP B N 1
ATOM 3840 C CA . ASP B 1 26 ? -14.609 10.703 -26.531 1 50.78 26 ASP B CA 1
ATOM 3841 C C . ASP B 1 26 ? -13.336 11.547 -26.641 1 50.78 26 ASP B C 1
ATOM 3843 O O . ASP B 1 26 ? -12.523 11.344 -27.547 1 50.78 26 ASP B O 1
ATOM 3847 N N . GLU B 1 27 ? -13.289 12.766 -25.922 1 48.16 27 GLU B N 1
ATOM 3848 C CA . GLU B 1 27 ? -12.164 13.672 -26.125 1 48.16 27 GLU B CA 1
ATOM 3849 C C . GLU B 1 27 ? -11.25 13.688 -24.906 1 48.16 27 GLU B C 1
ATOM 3851 O O . GLU B 1 27 ? -11.703 13.5 -23.766 1 48.16 27 GLU B O 1
ATOM 3856 N N . ALA B 1 28 ? -9.914 13.609 -25.281 1 47.38 28 ALA B N 1
ATOM 3857 C CA . ALA B 1 28 ? -8.906 13.742 -24.234 1 47.38 28 ALA B CA 1
ATOM 3858 C C . ALA B 1 28 ? -9.156 14.992 -23.391 1 47.38 28 ALA B C 1
ATOM 3860 O O . ALA B 1 28 ? -9.305 16.094 -23.922 1 47.38 28 ALA B O 1
ATOM 3861 N N . ASN B 1 29 ? -9.961 14.969 -22.359 1 48.84 29 ASN B N 1
ATOM 3862 C CA . ASN B 1 29 ? -10.188 16.141 -21.5 1 48.84 29 ASN B CA 1
ATOM 3863 C C . ASN B 1 29 ? -8.875 16.828 -21.156 1 48.84 29 ASN B C 1
ATOM 3865 O O . ASN B 1 29 ? -7.828 16.188 -21.047 1 48.84 29 ASN B O 1
ATOM 3869 N N . GLU B 1 30 ? -8.906 18.156 -21.484 1 50.06 30 GLU B N 1
ATOM 3870 C CA . GLU B 1 30 ? -7.801 19.016 -21.062 1 50.06 30 GLU B CA 1
ATOM 3871 C C . GLU B 1 30 ? -7.328 18.656 -19.672 1 50.06 30 GLU B C 1
ATOM 3873 O O . GLU B 1 30 ? -8.141 18.484 -18.75 1 50.06 30 GLU B O 1
ATOM 3878 N N . GLN B 1 31 ? -6.156 17.984 -19.438 1 57.62 31 GLN B N 1
ATOM 3879 C CA . GLN B 1 31 ? -5.461 17.422 -18.281 1 57.62 31 GLN B CA 1
ATOM 3880 C C . GLN B 1 31 ? -5.168 18.5 -17.25 1 57.62 31 GLN B C 1
ATOM 3882 O O . GLN B 1 31 ? -4.227 18.375 -16.453 1 57.62 31 GLN B O 1
ATOM 3887 N N . THR B 1 32 ? -5.934 19.625 -17.297 1 66.69 32 THR B N 1
ATOM 3888 C CA . THR B 1 32 ? -5.586 20.656 -16.328 1 66.69 32 THR B CA 1
ATOM 3889 C C . THR B 1 32 ? -6.535 20.609 -15.125 1 66.69 32 THR B C 1
ATOM 3891 O O . THR B 1 32 ? -7.746 20.469 -15.297 1 66.69 32 THR B O 1
ATOM 3894 N N . ILE B 1 33 ? -5.922 20.594 -14.016 1 77.94 33 ILE B N 1
ATOM 3895 C CA . ILE B 1 33 ? -6.691 20.688 -12.781 1 77.94 33 ILE B CA 1
ATOM 3896 C C . ILE B 1 33 ? -7.469 22 -12.758 1 77.94 33 ILE B C 1
ATOM 3898 O O . ILE B 1 33 ? -6.914 23.062 -13.039 1 77.94 33 ILE B O 1
ATOM 3902 N N . SER B 1 34 ? -8.742 21.953 -12.578 1 80.69 34 SER B N 1
ATOM 3903 C CA . SER B 1 34 ? -9.57 23.141 -12.5 1 80.69 34 SER B CA 1
ATOM 3904 C C . SER B 1 34 ? -10 23.438 -11.07 1 80.69 34 SER B C 1
ATOM 3906 O O . SER B 1 34 ? -10.383 22.531 -10.336 1 80.69 34 SER B O 1
ATOM 3908 N N . ILE B 1 35 ? -9.844 24.688 -10.734 1 85.94 35 ILE B N 1
ATOM 3909 C CA . ILE B 1 35 ? -10.234 25.109 -9.391 1 85.94 35 ILE B CA 1
ATOM 3910 C C . ILE B 1 35 ? -11.406 26.094 -9.477 1 85.94 35 ILE B C 1
ATOM 3912 O O . ILE B 1 35 ? -11.391 27.016 -10.289 1 85.94 35 ILE B O 1
ATOM 3916 N N . LEU B 1 36 ? -12.406 25.781 -8.781 1 82.69 36 LEU B N 1
ATOM 3917 C CA . LEU B 1 36 ? -13.555 26.672 -8.672 1 82.69 36 LEU B CA 1
ATOM 3918 C C . LEU B 1 36 ? -13.719 27.188 -7.246 1 82.69 36 LEU B C 1
ATOM 3920 O O . LEU B 1 36 ? -13.398 26.469 -6.289 1 82.69 36 LEU B O 1
ATOM 3924 N N . GLU B 1 37 ? -14.07 28.406 -7.145 1 84.19 37 GLU B N 1
ATOM 3925 C CA . GLU B 1 37 ? -14.328 28.984 -5.832 1 84.19 37 GLU B CA 1
ATOM 3926 C C . GLU B 1 37 ? -15.766 29.484 -5.723 1 84.19 37 GLU B C 1
ATOM 3928 O O . GLU B 1 37 ? -16.312 30.062 -6.668 1 84.19 37 GLU B O 1
ATOM 3933 N N . ARG B 1 38 ? -16.391 29.078 -4.766 1 79.38 38 ARG B N 1
ATOM 3934 C CA . ARG B 1 38 ? -17.766 29.531 -4.523 1 79.38 38 ARG B CA 1
ATOM 3935 C C . ARG B 1 38 ? -17.781 30.688 -3.521 1 79.38 38 ARG B C 1
ATOM 3937 O O . ARG B 1 38 ? -16.766 31 -2.91 1 79.38 38 ARG B O 1
ATOM 3944 N N . GLU B 1 39 ? -19.094 31.188 -3.498 1 74.44 39 GLU B N 1
ATOM 3945 C CA . GLU B 1 39 ? -19.297 32.25 -2.514 1 74.44 39 GLU B CA 1
ATOM 3946 C C . GLU B 1 39 ? -19.062 31.734 -1.096 1 74.44 39 GLU B C 1
ATOM 3948 O O . GLU B 1 39 ? -19.484 30.625 -0.756 1 74.44 39 GLU B O 1
ATOM 3953 N N . GLY B 1 40 ? -18.219 32.312 -0.265 1 76.69 40 GLY B N 1
ATOM 3954 C CA . GLY B 1 40 ? -17.875 31.938 1.09 1 76.69 40 GLY B CA 1
ATOM 3955 C C . GLY B 1 40 ? -16.438 31.438 1.209 1 76.69 40 GLY B C 1
ATOM 3956 O O . GLY B 1 40 ? -15.969 31.141 2.311 1 76.69 40 GLY B O 1
ATOM 3957 N N . GLY B 1 41 ? -15.875 31.25 0.04 1 80.06 41 GLY B N 1
ATOM 3958 C CA . GLY B 1 41 ? -14.453 30.953 0.069 1 80.06 41 GLY B CA 1
ATOM 3959 C C . GLY B 1 41 ? -14.148 29.469 -0.077 1 80.06 41 GLY B C 1
ATOM 3960 O O . GLY B 1 41 ? -12.992 29.062 0.031 1 80.06 41 GLY B O 1
ATOM 3961 N N . MET B 1 42 ? -15.242 28.703 -0.312 1 86.19 42 MET B N 1
ATOM 3962 C CA . MET B 1 42 ? -14.992 27.266 -0.469 1 86.19 42 MET B CA 1
ATOM 3963 C C . MET B 1 42 ? -14.375 26.969 -1.832 1 86.19 42 MET B C 1
ATOM 3965 O O . MET B 1 42 ? -14.789 27.547 -2.842 1 86.19 42 MET B O 1
ATOM 3969 N N . LYS B 1 43 ? -13.43 26.125 -1.823 1 88.56 43 LYS B N 1
ATOM 3970 C CA . LYS B 1 43 ? -12.727 25.781 -3.059 1 88.56 43 LYS B CA 1
ATOM 3971 C C . LYS B 1 43 ? -13.109 24.391 -3.553 1 88.56 43 LYS B C 1
ATOM 3973 O O . LYS B 1 43 ? -13.328 23.484 -2.75 1 88.56 43 LYS B O 1
ATOM 3978 N N . TYR B 1 44 ? -13.227 24.328 -4.828 1 89.31 44 TYR B N 1
ATOM 3979 C CA . TYR B 1 44 ? -13.516 23.062 -5.508 1 89.31 44 TYR B CA 1
ATOM 3980 C C . TYR B 1 44 ? -12.438 22.734 -6.531 1 89.31 44 TYR B C 1
ATOM 3982 O O . TYR B 1 44 ? -11.961 23.625 -7.25 1 89.31 44 TYR B O 1
ATOM 3990 N N . ALA B 1 45 ? -12.016 21.516 -6.461 1 89 45 ALA B N 1
ATOM 3991 C CA . ALA B 1 45 ? -11 21.109 -7.434 1 89 45 ALA B CA 1
ATOM 3992 C C . ALA B 1 45 ? -11.484 19.922 -8.266 1 89 45 ALA B C 1
ATOM 3994 O O . ALA B 1 45 ? -12.047 18.969 -7.73 1 89 45 ALA B O 1
ATOM 3995 N N . CYS B 1 46 ? -11.305 20 -9.516 1 84.38 46 CYS B N 1
ATOM 3996 C CA . CYS B 1 46 ? -11.586 18.938 -10.4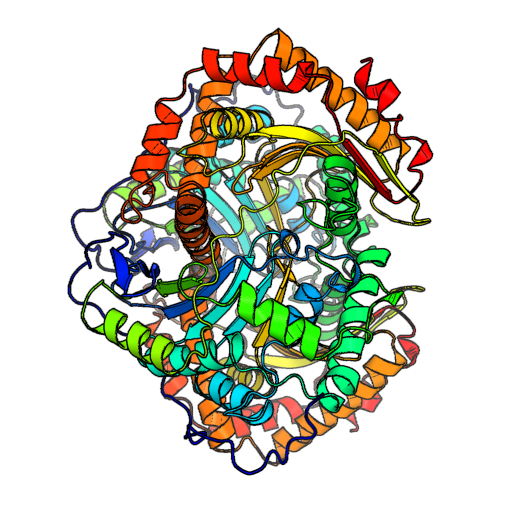61 1 84.38 46 CYS B CA 1
ATOM 3997 C C . CYS B 1 46 ? -10.297 18.406 -11.078 1 84.38 46 CYS B C 1
ATOM 3999 O O . CYS B 1 46 ? -9.547 19.156 -11.711 1 84.38 46 CYS B O 1
ATOM 4001 N N . VAL B 1 47 ? -10.102 17.188 -10.859 1 79.81 47 VAL B N 1
ATOM 4002 C CA . VAL B 1 47 ? -8.891 16.562 -11.375 1 79.81 47 VAL B CA 1
ATOM 4003 C C . VAL B 1 47 ? -9.242 15.625 -12.531 1 79.81 47 VAL B C 1
ATOM 4005 O O . VAL B 1 47 ? -9.781 14.539 -12.32 1 79.81 47 VAL B O 1
ATOM 4008 N N . PRO B 1 48 ? -8.953 16.172 -13.641 1 68.69 48 PRO B N 1
ATOM 4009 C CA . PRO B 1 48 ? -9.305 15.336 -14.789 1 68.69 48 PRO B CA 1
ATOM 4010 C C . PRO B 1 48 ? -8.492 14.047 -14.859 1 68.69 48 PRO B C 1
ATOM 4012 O O . PRO B 1 48 ? -7.32 14.031 -14.461 1 68.69 48 PRO B O 1
ATOM 4015 N N . LYS B 1 49 ? -9.148 12.922 -14.891 1 62.12 49 LYS B N 1
ATOM 4016 C CA . LYS B 1 49 ? -8.422 11.68 -15.141 1 62.12 49 LYS B CA 1
ATOM 4017 C C . LYS B 1 49 ? -8.148 11.492 -16.625 1 62.12 49 LYS B C 1
ATOM 4019 O O . LYS B 1 49 ? -8.953 11.906 -17.469 1 62.12 49 LYS B O 1
ATOM 4024 N N . PRO B 1 50 ? -6.922 11.438 -16.984 1 49.22 50 PRO B N 1
ATOM 4025 C CA . PRO B 1 50 ? -6.59 11.375 -18.406 1 49.22 50 PRO B CA 1
ATOM 4026 C C . PRO B 1 50 ? -7.5 10.43 -19.188 1 49.22 50 PRO B C 1
ATOM 4028 O O . PRO B 1 50 ? -7.598 10.539 -20.422 1 49.22 50 PRO B O 1
ATOM 4031 N N . ASN B 1 51 ? -7.57 9.078 -18.828 1 47.41 51 ASN B N 1
ATOM 4032 C CA . ASN B 1 51 ? -7.953 8.039 -19.781 1 47.41 51 ASN B CA 1
ATOM 4033 C C . ASN B 1 51 ? -9.422 8.156 -20.188 1 47.41 51 ASN B C 1
ATOM 4035 O O . ASN B 1 51 ? -10.219 8.758 -19.469 1 47.41 51 ASN B O 1
ATOM 4039 N N . MET B 1 52 ? -9.633 7.828 -21.344 1 42.03 52 MET B N 1
ATOM 4040 C CA . MET B 1 52 ? -10.938 7.539 -21.922 1 42.03 52 MET B CA 1
ATOM 4041 C C . MET B 1 52 ? -11.844 6.844 -20.906 1 42.03 52 MET B C 1
ATOM 4043 O O . MET B 1 52 ? -13.07 6.867 -21.047 1 42.03 52 MET B O 1
ATOM 4047 N N . TRP B 1 53 ? -11.328 5.738 -20.422 1 45.56 53 TRP B N 1
ATOM 4048 C CA . TRP B 1 53 ? -12.273 5.07 -19.531 1 45.56 53 TRP B CA 1
ATOM 4049 C C . TRP B 1 53 ? -12.211 5.664 -18.125 1 45.56 53 TRP B C 1
ATOM 4051 O O . TRP B 1 53 ? -11.141 5.738 -17.531 1 45.56 53 TRP B O 1
ATOM 4061 N N . ASN B 1 54 ? -12.984 6.602 -17.891 1 56.28 54 ASN B N 1
ATOM 4062 C CA . ASN B 1 54 ? -13.086 7.168 -16.562 1 56.28 54 ASN B CA 1
ATOM 4063 C C . ASN B 1 54 ? -13.258 6.082 -15.5 1 56.28 54 ASN B C 1
ATOM 4065 O O . ASN B 1 54 ? -14.336 5.496 -15.375 1 56.28 54 ASN B O 1
ATOM 4069 N N . GLY B 1 55 ? -12.125 5.383 -15.148 1 68.56 55 GLY B N 1
ATOM 4070 C CA . GLY B 1 55 ? -12.164 4.453 -14.031 1 68.56 55 GLY B CA 1
ATOM 4071 C C . GLY B 1 55 ? -12.953 4.98 -12.844 1 68.56 55 GLY B C 1
ATOM 4072 O O . GLY B 1 55 ? -14.039 5.531 -13.008 1 68.56 55 GLY B O 1
ATOM 4073 N N . LEU B 1 56 ? -12.547 4.785 -11.695 1 79.38 56 LEU B N 1
ATOM 4074 C CA . LEU B 1 56 ? -13.242 5.176 -10.469 1 79.38 56 LEU B CA 1
ATOM 4075 C C . LEU B 1 56 ? -13.188 6.688 -10.273 1 79.38 56 LEU B C 1
ATOM 4077 O O . LEU B 1 56 ? -12.219 7.336 -10.664 1 79.38 56 LEU B O 1
ATOM 4081 N N . THR B 1 57 ? -14.305 7.176 -9.953 1 85 57 THR B N 1
ATOM 4082 C CA . THR B 1 57 ? -14.352 8.57 -9.523 1 85 57 THR B CA 1
ATOM 4083 C C . THR B 1 57 ? -14.195 8.672 -8.008 1 85 57 THR B C 1
ATOM 4085 O O . THR B 1 57 ? -14.914 8.016 -7.258 1 85 57 THR B O 1
ATOM 4088 N N . ARG B 1 58 ? -13.25 9.43 -7.664 1 90.94 58 ARG B N 1
ATOM 4089 C CA . ARG B 1 58 ? -13.047 9.688 -6.242 1 90.94 58 ARG B CA 1
ATOM 4090 C C . ARG B 1 58 ? -13.625 11.039 -5.844 1 90.94 58 ARG B C 1
ATOM 4092 O O . ARG B 1 58 ? -13.352 12.055 -6.496 1 90.94 58 ARG B O 1
ATOM 4099 N N . ILE B 1 59 ? -14.375 10.992 -4.852 1 93.5 59 ILE B N 1
ATOM 4100 C CA . ILE B 1 59 ? -14.898 12.211 -4.242 1 93.5 59 ILE B CA 1
ATOM 4101 C C . ILE B 1 59 ? -14.266 12.414 -2.867 1 93.5 59 ILE B C 1
ATOM 4103 O O . ILE B 1 59 ? -14.188 11.484 -2.066 1 93.5 59 ILE B O 1
ATOM 4107 N N . MET B 1 60 ? -13.82 13.648 -2.645 1 95.5 60 MET B N 1
ATOM 4108 C CA . MET B 1 60 ? -13.109 13.898 -1.393 1 95.5 60 MET B CA 1
ATOM 4109 C C . MET B 1 60 ? -13.594 15.195 -0.748 1 95.5 60 MET B C 1
ATOM 4111 O O . MET B 1 60 ? -13.953 16.141 -1.445 1 95.5 60 MET B O 1
ATOM 4115 N N . ALA B 1 61 ? -13.648 15.195 0.489 1 96.62 61 ALA B N 1
ATOM 4116 C CA . ALA B 1 61 ? -13.82 16.375 1.33 1 96.62 61 ALA B CA 1
ATOM 4117 C C . ALA B 1 61 ? -12.68 16.516 2.334 1 96.62 61 ALA B C 1
ATOM 4119 O O . ALA B 1 61 ? -12.453 15.609 3.145 1 96.62 61 ALA B O 1
ATOM 4120 N N . VAL B 1 62 ? -12 17.625 2.25 1 95.88 62 VAL B N 1
ATOM 4121 C CA . VAL B 1 62 ? -10.836 17.828 3.107 1 95.88 62 VAL B CA 1
ATOM 4122 C C . VAL B 1 62 ? -11.039 19.094 3.951 1 95.88 62 VAL B C 1
ATOM 4124 O O . VAL B 1 62 ? -11.477 20.125 3.443 1 95.88 62 VAL B O 1
ATOM 4127 N N . PHE B 1 63 ? -10.789 19.016 5.207 1 94.56 63 PHE B N 1
ATOM 4128 C CA . PHE B 1 63 ? -10.891 20.125 6.141 1 94.56 63 PHE B CA 1
ATOM 4129 C C . PHE B 1 63 ? -9.578 20.359 6.867 1 94.56 63 PHE B C 1
ATOM 4131 O O . PHE B 1 63 ? -8.898 19.391 7.246 1 94.56 63 PHE B O 1
ATOM 4138 N N . ASN B 1 64 ? -9.203 21.609 7.078 1 91.69 64 ASN B N 1
ATOM 4139 C CA . ASN B 1 64 ? -8.102 21.906 7.992 1 91.69 64 ASN B CA 1
ATOM 4140 C C . ASN B 1 64 ? -8.516 21.703 9.445 1 91.69 64 ASN B C 1
ATOM 4142 O O . ASN B 1 64 ? -8.695 22.672 10.188 1 91.69 64 ASN B O 1
ATOM 4146 N N . ALA B 1 65 ? -8.617 20.531 9.781 1 93.38 65 ALA B N 1
ATOM 4147 C CA . ALA B 1 65 ? -9.133 20.141 11.094 1 93.38 65 ALA B CA 1
ATOM 4148 C C . ALA B 1 65 ? -8.375 18.953 11.656 1 93.38 65 ALA B C 1
ATOM 4150 O O . ALA B 1 65 ? -8.984 17.984 12.141 1 93.38 65 ALA B O 1
ATOM 4151 N N . GLY B 1 66 ? -7.074 19.016 11.57 1 92.94 66 GLY B N 1
ATOM 4152 C CA . GLY B 1 66 ? -6.25 17.953 12.133 1 92.94 66 GLY B CA 1
ATOM 4153 C C . GLY B 1 66 ? -5.93 18.156 13.602 1 92.94 66 GLY B C 1
ATOM 4154 O O . GLY B 1 66 ? -6.527 19.016 14.258 1 92.94 66 GLY B O 1
ATOM 4155 N N . SER B 1 67 ? -5.082 17.391 14.141 1 92.31 67 SER B N 1
ATOM 4156 C CA . SER B 1 67 ? -4.797 17.391 15.57 1 92.31 67 SER B CA 1
ATOM 4157 C C . SER B 1 67 ? -4.148 18.703 16 1 92.31 67 SER B C 1
ATOM 4159 O O . SER B 1 67 ? -4.238 19.078 17.172 1 92.31 67 SER B O 1
ATOM 4161 N N . ARG B 1 68 ? -3.465 19.359 15.086 1 89.94 68 ARG B N 1
ATOM 4162 C CA . ARG B 1 68 ? -2.807 20.609 15.453 1 89.94 68 ARG B CA 1
ATOM 4163 C C . ARG B 1 68 ? -3.822 21.641 15.906 1 89.94 68 ARG B C 1
ATOM 4165 O O . ARG B 1 68 ? -3.473 22.594 16.609 1 89.94 68 ARG B O 1
ATOM 4172 N N . PHE B 1 69 ? -5.098 21.438 15.578 1 88.69 69 PHE B N 1
ATOM 4173 C CA . PHE B 1 69 ? -6.121 22.453 15.836 1 88.69 69 PHE B CA 1
ATOM 4174 C C . PHE B 1 69 ? -6.844 22.156 17.141 1 88.69 69 PHE B C 1
ATOM 4176 O O . PHE B 1 69 ? -7.824 22.812 17.484 1 88.69 69 PHE B O 1
ATOM 4183 N N . GLU B 1 70 ? -6.426 21.125 17.766 1 90 70 GLU B N 1
ATOM 4184 C CA . GLU B 1 70 ? -6.906 20.891 19.109 1 90 70 GLU B CA 1
ATOM 4185 C C . GLU B 1 70 ? -6.289 21.875 20.109 1 90 70 GLU B C 1
ATOM 4187 O O . GLU B 1 70 ? -5.445 21.5 20.922 1 90 70 GLU B O 1
ATOM 4192 N N . ASN B 1 71 ? -6.77 23.031 20.188 1 82.38 71 ASN B N 1
ATOM 4193 C CA . ASN B 1 71 ? -6.082 24.188 20.75 1 82.38 71 ASN B CA 1
ATOM 4194 C C . ASN B 1 71 ? -6.285 24.297 22.25 1 82.38 71 ASN B C 1
ATOM 4196 O O . ASN B 1 71 ? -5.82 25.234 22.891 1 82.38 71 ASN B O 1
ATOM 4200 N N . ARG B 1 72 ? -7.008 23.453 22.859 1 83.62 72 ARG B N 1
ATOM 4201 C CA . ARG B 1 72 ? -7.168 23.391 24.312 1 83.62 72 ARG B CA 1
ATOM 4202 C C . ARG B 1 72 ? -6.895 22 24.844 1 83.62 72 ARG B C 1
ATOM 4204 O O . ARG B 1 72 ? -7.176 21 24.156 1 83.62 72 ARG B O 1
ATOM 4211 N N . PRO B 1 73 ? -6.441 21.969 26 1 82.31 73 PRO B N 1
ATOM 4212 C CA . PRO B 1 73 ? -6.066 20.656 26.562 1 82.31 73 PRO B CA 1
ATOM 4213 C C . PRO B 1 73 ? -7.242 19.688 26.609 1 82.31 73 PRO B C 1
ATOM 4215 O O . PRO B 1 73 ? -7.062 18.484 26.359 1 82.31 73 PRO B O 1
ATOM 4218 N N . HIS B 1 74 ? -8.406 20.203 26.891 1 86.25 74 HIS B N 1
ATOM 4219 C CA . HIS B 1 74 ? -9.531 19.281 27.047 1 86.25 74 HIS B CA 1
ATOM 4220 C C . HIS B 1 74 ? -10.055 18.812 25.703 1 86.25 74 HIS B C 1
ATOM 4222 O O . HIS B 1 74 ? -10.828 17.859 25.625 1 86.25 74 HIS B O 1
ATOM 4228 N N . LEU B 1 75 ? -9.57 19.422 24.594 1 89.25 75 LEU B N 1
ATOM 4229 C CA . LEU B 1 75 ? -9.992 19.031 23.25 1 89.25 75 LEU B CA 1
ATOM 4230 C C . LEU B 1 75 ? -9.055 17.984 22.672 1 89.25 75 LEU B C 1
ATOM 4232 O O . LEU B 1 75 ? -9.328 17.406 21.609 1 89.25 75 LEU B O 1
ATOM 4236 N N . HIS B 1 76 ? -7.977 17.719 23.422 1 89.69 76 HIS B N 1
ATOM 4237 C CA . HIS B 1 76 ? -7.016 16.766 22.891 1 89.69 76 HIS B CA 1
ATOM 4238 C C . HIS B 1 76 ? -7.66 15.398 22.688 1 89.69 76 HIS B C 1
ATOM 4240 O O . HIS B 1 76 ? -8.273 14.852 23.594 1 89.69 76 HIS B O 1
ATOM 4246 N N . GLY B 1 77 ? -7.539 14.945 21.438 1 93.25 77 GLY B N 1
ATOM 4247 C CA . GLY B 1 77 ? -8.109 13.648 21.109 1 93.25 77 GLY B CA 1
ATOM 4248 C C . GLY B 1 77 ? -9.422 13.742 20.359 1 93.25 77 GLY B C 1
ATOM 4249 O O . GLY B 1 77 ? -9.961 12.734 19.891 1 93.25 77 GLY B O 1
ATOM 4250 N N . ILE B 1 78 ? -9.922 14.898 20.234 1 94.81 78 ILE B N 1
ATOM 4251 C CA . ILE B 1 78 ? -11.227 15.078 19.625 1 94.81 78 ILE B CA 1
ATOM 4252 C C . ILE B 1 78 ? -11.18 14.656 18.156 1 94.81 78 ILE B C 1
ATOM 4254 O O . ILE B 1 78 ? -12.141 14.109 17.625 1 94.81 78 ILE B O 1
ATOM 4258 N N . THR B 1 79 ? -10.07 14.93 17.422 1 95.56 79 THR B N 1
ATOM 4259 C CA . THR B 1 79 ? -9.953 14.523 16.031 1 95.56 79 THR B CA 1
ATOM 4260 C C . THR B 1 79 ? -9.906 13.008 15.898 1 95.56 79 THR B C 1
ATOM 4262 O O . THR B 1 79 ? -10.398 12.438 14.922 1 95.56 79 THR B O 1
ATOM 4265 N N . HIS B 1 80 ? -9.227 12.359 16.875 1 95.38 80 HIS B N 1
ATOM 4266 C CA . HIS B 1 80 ? -9.258 10.906 16.953 1 95.38 80 HIS B CA 1
ATOM 4267 C C . HIS B 1 80 ? -10.695 10.398 17.047 1 95.38 80 HIS B C 1
ATOM 4269 O O . HIS B 1 80 ? -11.07 9.445 16.359 1 95.38 80 HIS B O 1
ATOM 4275 N N . LEU B 1 81 ? -11.477 11 17.875 1 96.38 81 LEU B N 1
ATOM 4276 C CA . LEU B 1 81 ? -12.875 10.648 18.078 1 96.38 81 LEU B CA 1
ATOM 4277 C C . LEU B 1 81 ? -13.672 10.852 16.781 1 96.38 81 LEU B C 1
ATOM 4279 O O . LEU B 1 81 ? -14.422 9.961 16.375 1 96.38 81 LEU B O 1
ATOM 4283 N N . ILE B 1 82 ? -13.5 11.969 16.172 1 96.38 82 ILE B N 1
ATOM 4284 C CA . ILE B 1 82 ? -14.242 12.305 14.953 1 96.38 82 ILE B CA 1
ATOM 4285 C C . ILE B 1 82 ? -13.875 11.32 13.844 1 96.38 82 ILE B C 1
ATOM 4287 O O . ILE B 1 82 ? -14.75 10.836 13.125 1 96.38 82 ILE B O 1
ATOM 4291 N N . ARG B 1 83 ? -12.617 11.055 13.68 1 95.06 83 ARG B N 1
ATOM 4292 C CA . ARG B 1 83 ? -12.156 10.117 12.664 1 95.06 83 ARG B CA 1
ATOM 4293 C C . ARG B 1 83 ? -12.82 8.758 12.828 1 95.06 83 ARG B C 1
ATOM 4295 O O . ARG B 1 83 ? -13.297 8.172 11.859 1 95.06 83 ARG B O 1
ATOM 4302 N N . ARG B 1 84 ? -12.898 8.281 14.031 1 93.56 84 ARG B N 1
ATOM 4303 C CA . ARG B 1 84 ? -13.469 6.969 14.312 1 93.56 84 ARG B CA 1
ATOM 4304 C C . ARG B 1 84 ? -14.992 7.008 14.234 1 93.56 84 ARG B C 1
ATOM 4306 O O . ARG B 1 84 ? -15.648 5.965 14.195 1 93.56 84 ARG B O 1
ATOM 4313 N N . SER B 1 85 ? -15.555 8.133 14.234 1 94.81 85 SER B N 1
ATOM 4314 C CA . SER B 1 85 ? -17 8.258 14.148 1 94.81 85 SER B CA 1
ATOM 4315 C C . SER B 1 85 ? -17.469 8.312 12.703 1 94.81 85 SER B C 1
ATOM 4317 O O . SER B 1 85 ? -18.656 8.5 12.438 1 94.81 85 SER B O 1
ATOM 4319 N N . CYS B 1 86 ? -16.531 8.172 11.797 1 93.44 86 CYS B N 1
ATOM 4320 C CA . CYS B 1 86 ? -16.875 8.18 10.383 1 93.44 86 CYS B CA 1
ATOM 4321 C C . CYS B 1 86 ? -17.859 7.066 10.047 1 93.44 86 CYS B C 1
ATOM 4323 O O . CYS B 1 86 ? -17.594 5.898 10.32 1 93.44 86 CYS B O 1
ATOM 4325 N N . GLY B 1 87 ? -18.969 7.453 9.445 1 92.06 87 GLY B N 1
ATOM 4326 C CA . GLY B 1 87 ? -19.953 6.473 9.008 1 92.06 87 GLY B CA 1
ATOM 4327 C C . GLY B 1 87 ? -21.016 6.199 10.047 1 92.06 87 GLY B C 1
ATOM 4328 O O . GLY B 1 87 ? -21.906 5.359 9.836 1 92.06 87 GLY B O 1
ATOM 4329 N N . LEU B 1 88 ? -20.953 6.836 11.156 1 93.88 88 LEU B N 1
ATOM 4330 C CA . LEU B 1 88 ? -22 6.699 12.164 1 93.88 88 LEU B CA 1
ATOM 4331 C C . LEU B 1 88 ? -23.25 7.48 11.75 1 93.88 88 LEU B C 1
ATOM 4333 O O . LEU B 1 88 ? -23.266 8.094 10.68 1 93.88 88 LEU B O 1
ATOM 4337 N N . SER B 1 89 ? -24.219 7.402 12.641 1 94.75 89 SER B N 1
ATOM 4338 C CA . SER B 1 89 ? -25.516 8.008 12.312 1 94.75 89 SER B CA 1
ATOM 4339 C C . SER B 1 89 ? -25.391 9.516 12.172 1 94.75 89 SER B C 1
ATOM 4341 O O . SER B 1 89 ? -24.656 10.164 12.922 1 94.75 89 SER B O 1
ATOM 4343 N N . THR B 1 90 ? -26.094 10.023 11.211 1 94.75 90 THR B N 1
ATOM 4344 C CA . THR B 1 90 ? -26.156 11.461 10.969 1 94.75 90 THR B CA 1
ATOM 4345 C C . THR B 1 90 ? -27.578 11.977 11.203 1 94.75 90 THR B C 1
ATOM 4347 O O . THR B 1 90 ? -28.469 11.219 11.609 1 94.75 90 THR B O 1
ATOM 4350 N N . THR B 1 91 ? -27.781 13.281 10.992 1 91.81 91 THR B N 1
ATOM 4351 C CA . THR B 1 91 ? -29.094 13.883 11.156 1 91.81 91 THR B CA 1
ATOM 4352 C C . THR B 1 91 ? -30.062 13.383 10.086 1 91.81 91 THR B C 1
ATOM 4354 O O . THR B 1 91 ? -31.281 13.406 10.281 1 91.81 91 THR B O 1
ATOM 4357 N N . ASP B 1 92 ? -29.469 12.812 8.992 1 91.12 92 ASP B N 1
ATOM 4358 C CA . ASP B 1 92 ? -30.312 12.453 7.852 1 91.12 92 ASP B CA 1
ATOM 4359 C C . ASP B 1 92 ? -30.453 10.938 7.73 1 91.12 92 ASP B C 1
ATOM 4361 O O . ASP B 1 92 ? -31.453 10.445 7.195 1 91.12 92 ASP B O 1
ATOM 4365 N N . TYR B 1 93 ? -29.406 10.219 8.18 1 91.88 93 TYR B N 1
ATOM 4366 C CA . TYR B 1 93 ? -29.375 8.773 7.977 1 91.88 93 TYR B CA 1
ATOM 4367 C C . TYR B 1 93 ? -28.859 8.062 9.219 1 91.88 93 TYR B C 1
ATOM 4369 O O . TYR B 1 93 ? -27.984 8.586 9.922 1 91.88 93 TYR B O 1
ATOM 4377 N N . THR B 1 94 ? -29.359 6.836 9.391 1 91.31 94 THR B N 1
ATOM 4378 C CA . THR B 1 94 ? -28.75 5.973 10.391 1 91.31 94 THR B CA 1
ATOM 4379 C C . THR B 1 94 ? -27.453 5.371 9.875 1 91.31 94 THR B C 1
ATOM 4381 O O . THR B 1 94 ? -27.219 5.328 8.664 1 91.31 94 THR B O 1
ATOM 4384 N N . ALA B 1 95 ? -26.625 4.945 10.805 1 91 95 ALA B N 1
ATOM 4385 C CA . ALA B 1 95 ? -25.359 4.328 10.43 1 91 95 ALA B CA 1
ATOM 4386 C C . ALA B 1 95 ? -25.578 3.143 9.492 1 91 95 ALA B C 1
ATOM 4388 O O 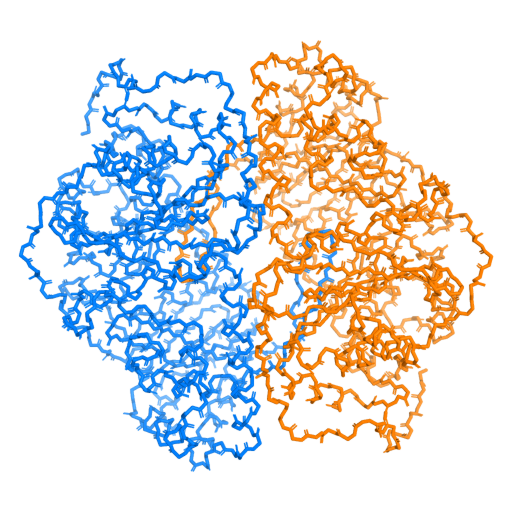. ALA B 1 95 ? -24.844 2.969 8.516 1 91 95 ALA B O 1
ATOM 4389 N N . VAL B 1 96 ? -26.562 2.35 9.695 1 88 96 VAL B N 1
ATOM 4390 C CA . VAL B 1 96 ? -26.875 1.17 8.898 1 88 96 VAL B CA 1
ATOM 4391 C C . VAL B 1 96 ? -27.281 1.593 7.484 1 88 96 VAL B C 1
ATOM 4393 O O . VAL B 1 96 ? -26.844 0.987 6.504 1 88 96 VAL B O 1
ATOM 4396 N N . ASN B 1 97 ? -28.109 2.639 7.445 1 89.25 97 ASN B N 1
ATOM 4397 C CA . ASN B 1 97 ? -28.531 3.135 6.141 1 89.25 97 ASN B CA 1
ATOM 4398 C C . ASN B 1 97 ? -27.359 3.666 5.324 1 89.25 97 ASN B C 1
ATOM 4400 O O . ASN B 1 97 ? -27.281 3.438 4.117 1 89.25 97 ASN B O 1
ATOM 4404 N N . LEU B 1 98 ? -26.516 4.41 5.969 1 90.88 98 LEU B N 1
ATOM 4405 C CA . LEU B 1 98 ? -25.344 4.945 5.285 1 90.88 98 LEU B CA 1
ATOM 4406 C C . LEU B 1 98 ? -24.484 3.82 4.734 1 90.88 98 LEU B C 1
ATOM 4408 O O . LEU B 1 98 ? -24.031 3.877 3.588 1 90.88 98 LEU B O 1
ATOM 4412 N N . THR B 1 99 ? -24.219 2.814 5.512 1 88.19 99 THR B N 1
ATOM 4413 C CA . THR B 1 99 ? -23.422 1.665 5.094 1 88.19 99 THR B CA 1
ATOM 4414 C C . THR B 1 99 ? -24.062 0.975 3.889 1 88.19 99 THR B C 1
ATOM 4416 O O . THR B 1 99 ? -23.359 0.555 2.965 1 88.19 99 THR B O 1
ATOM 4419 N N . ARG B 1 100 ? -25.328 0.859 3.912 1 86.25 100 ARG B N 1
ATOM 4420 C CA . ARG B 1 100 ? -26.047 0.219 2.812 1 86.25 100 ARG B CA 1
ATOM 4421 C C . ARG B 1 100 ? -25.906 1.025 1.526 1 86.25 100 ARG B C 1
ATOM 4423 O O . ARG B 1 100 ? -25.766 0.456 0.443 1 86.25 100 ARG B O 1
ATOM 4430 N N . HIS B 1 101 ? -26.047 2.34 1.675 1 86.56 101 HIS B N 1
ATOM 4431 C CA . HIS B 1 101 ? -25.875 3.188 0.501 1 86.56 101 HIS B CA 1
ATOM 4432 C C . HIS B 1 101 ? -24.484 2.992 -0.112 1 86.56 101 HIS B C 1
ATOM 4434 O O . HIS B 1 101 ? -24.359 2.877 -1.332 1 86.56 101 HIS B O 1
ATOM 4440 N N . VAL B 1 102 ? -23.484 2.957 0.712 1 88.06 102 VAL B N 1
ATOM 4441 C CA . VAL B 1 102 ? -22.109 2.793 0.233 1 88.06 102 VAL B CA 1
ATOM 4442 C C . VAL B 1 102 ? -21.953 1.421 -0.419 1 88.06 102 VAL B C 1
ATOM 4444 O O . VAL B 1 102 ? -21.375 1.304 -1.501 1 88.06 102 VAL B O 1
ATOM 4447 N N . GLN B 1 103 ? -22.516 0.444 0.144 1 83.88 103 GLN B N 1
ATOM 4448 C CA . GLN B 1 103 ? -22.422 -0.921 -0.364 1 83.88 103 GLN B CA 1
ATOM 4449 C C . GLN B 1 103 ? -23.125 -1.055 -1.713 1 83.88 103 GLN B C 1
ATOM 4451 O O . GLN B 1 103 ? -22.625 -1.731 -2.613 1 83.88 103 GLN B O 1
ATOM 4456 N N . GLN B 1 104 ? -24.297 -0.472 -1.75 1 84.31 104 GLN B N 1
ATOM 4457 C CA . GLN B 1 104 ? -25.078 -0.551 -2.98 1 84.31 104 GLN B CA 1
ATOM 4458 C C . GLN B 1 104 ? -24.312 0.038 -4.16 1 84.31 104 GLN B C 1
ATOM 4460 O O . GLN B 1 104 ? -24.469 -0.406 -5.297 1 84.31 104 GLN B O 1
ATOM 4465 N N . MET B 1 105 ? -23.5 0.936 -3.824 1 86.19 105 MET B N 1
ATOM 4466 C CA . MET B 1 105 ? -22.703 1.565 -4.883 1 86.19 105 MET B CA 1
ATOM 4467 C C . MET B 1 105 ? -21.391 0.825 -5.102 1 86.19 105 MET B C 1
ATOM 4469 O O . MET B 1 105 ? -20.625 1.159 -6.012 1 86.19 105 MET B O 1
ATOM 4473 N N . GLY B 1 106 ? -21.109 -0.168 -4.258 1 83.62 106 GLY B N 1
ATOM 4474 C CA . GLY B 1 106 ? -19.797 -0.801 -4.297 1 83.62 106 GLY B CA 1
ATOM 4475 C C . GLY B 1 106 ? -18.672 0.139 -3.918 1 83.62 106 GLY B C 1
ATOM 4476 O O . GLY B 1 106 ? -17.531 -0.054 -4.336 1 83.62 106 GLY B O 1
ATOM 4477 N N . GLY B 1 107 ? -19.062 1.107 -3.211 1 87.69 107 GLY B N 1
ATOM 4478 C CA . GLY B 1 107 ? -18.109 2.164 -2.893 1 87.69 107 GLY B CA 1
ATOM 4479 C C . GLY B 1 107 ? -17.172 1.801 -1.758 1 87.69 107 GLY B C 1
ATOM 4480 O O . GLY B 1 107 ? -17.406 0.819 -1.048 1 87.69 107 GLY B O 1
ATOM 4481 N N . GLN B 1 108 ? -16.078 2.504 -1.692 1 88.44 108 GLN B N 1
ATOM 4482 C CA . GLN B 1 108 ? -15.117 2.381 -0.604 1 88.44 108 GLN B CA 1
ATOM 4483 C C . GLN B 1 108 ? -14.961 3.703 0.142 1 88.44 108 GLN B C 1
ATOM 4485 O O . GLN B 1 108 ? -14.484 4.688 -0.425 1 88.44 108 GLN B O 1
ATOM 4490 N N . LEU B 1 109 ? -15.344 3.621 1.377 1 91.94 109 LEU B N 1
ATOM 4491 C CA . LEU B 1 109 ? -15.273 4.816 2.207 1 91.94 109 LEU B CA 1
ATOM 4492 C C . LEU B 1 109 ? -13.945 4.883 2.955 1 91.94 109 LEU B C 1
ATOM 4494 O O . LEU B 1 109 ? -13.469 3.873 3.477 1 91.94 109 LEU B O 1
ATOM 4498 N N . HIS B 1 110 ? -13.383 6.07 2.906 1 91.62 110 HIS B N 1
ATOM 4499 C CA . HIS B 1 110 ? -12.102 6.285 3.572 1 91.62 110 HIS B CA 1
ATOM 4500 C C . HIS B 1 110 ? -12.133 7.543 4.434 1 91.62 110 HIS B C 1
ATOM 4502 O O . HIS B 1 110 ? -12.656 8.578 4.012 1 91.62 110 HIS B O 1
ATOM 4508 N N . CYS B 1 111 ? -11.688 7.426 5.605 1 93.5 111 CYS B N 1
ATOM 4509 C CA . CYS B 1 111 ? -11.477 8.57 6.492 1 93.5 111 CYS B CA 1
ATOM 4510 C C . CYS B 1 111 ? -10.055 8.586 7.035 1 93.5 111 CYS B C 1
ATOM 4512 O O . CYS B 1 111 ? -9.578 7.578 7.562 1 93.5 111 CYS B O 1
ATOM 4514 N N . HIS B 1 112 ? -9.43 9.695 6.863 1 92 112 HIS B N 1
ATOM 4515 C CA . HIS B 1 112 ? -8.016 9.844 7.172 1 92 112 HIS B CA 1
ATOM 4516 C C . HIS B 1 112 ? -7.738 11.172 7.875 1 92 112 HIS B C 1
ATOM 4518 O O . HIS B 1 112 ? -8.242 12.219 7.453 1 92 112 HIS B O 1
ATOM 4524 N N . THR B 1 113 ? -6.953 11.094 8.953 1 94.19 113 THR B N 1
ATOM 4525 C CA . THR B 1 113 ? -6.578 12.328 9.625 1 94.19 113 THR B CA 1
ATOM 4526 C C . THR B 1 113 ? -5.062 12.5 9.648 1 94.19 113 THR B C 1
ATOM 4528 O O . THR B 1 113 ? -4.328 11.523 9.836 1 94.19 113 THR B O 1
ATOM 4531 N N . THR B 1 114 ? -4.602 13.641 9.367 1 93.38 114 THR B N 1
ATOM 4532 C CA . THR B 1 114 ? -3.221 14.062 9.578 1 93.38 114 THR B CA 1
ATOM 4533 C C . THR B 1 114 ? -3.141 15.125 10.672 1 93.38 114 THR B C 1
ATOM 4535 O O . THR B 1 114 ? -4.141 15.422 11.336 1 93.38 114 THR B O 1
ATOM 4538 N N . ARG B 1 115 ? -2.002 15.648 10.891 1 92.62 115 ARG B N 1
ATOM 4539 C CA . ARG B 1 115 ? -1.871 16.672 11.922 1 92.62 115 ARG B CA 1
ATOM 4540 C C . ARG B 1 115 ? -2.553 17.969 11.492 1 92.62 115 ARG B C 1
ATOM 4542 O O . ARG B 1 115 ? -2.932 18.781 12.336 1 92.62 115 ARG B O 1
ATOM 4549 N N . GLU B 1 116 ? -2.809 18.109 10.18 1 91 116 GLU B N 1
ATOM 4550 C CA . GLU B 1 116 ? -3.398 19.359 9.727 1 91 116 GLU B CA 1
ATOM 4551 C C . GLU B 1 116 ? -4.785 19.141 9.133 1 91 116 GLU B C 1
ATOM 4553 O O . GLU B 1 116 ? -5.621 20.047 9.133 1 91 116 GLU B O 1
ATOM 4558 N N . GLN B 1 117 ? -5.039 17.906 8.734 1 93.44 117 GLN B N 1
ATOM 4559 C CA . GLN B 1 117 ? -6.238 17.766 7.914 1 93.44 117 GLN B CA 1
ATOM 4560 C C . GLN B 1 117 ? -7.078 16.578 8.352 1 93.44 117 GLN B C 1
ATOM 4562 O O . GLN B 1 117 ? -6.543 15.594 8.875 1 93.44 117 GLN B O 1
ATOM 4567 N N . MET B 1 118 ? -8.344 16.703 8.172 1 96.06 118 MET B N 1
ATOM 4568 C CA . MET B 1 118 ? -9.328 15.625 8.18 1 96.06 118 MET B CA 1
ATOM 4569 C C . MET B 1 118 ? -9.836 15.344 6.766 1 96.06 118 MET B C 1
ATOM 4571 O O . MET B 1 118 ? -10.344 16.25 6.094 1 96.06 118 MET B O 1
ATOM 4575 N N . ILE B 1 119 ? -9.68 14.133 6.324 1 95.88 119 ILE B N 1
ATOM 4576 C CA . ILE B 1 119 ? -9.945 13.812 4.926 1 95.88 119 ILE B CA 1
ATOM 4577 C C . ILE B 1 119 ? -11 12.711 4.84 1 95.88 119 ILE B C 1
ATOM 4579 O O . ILE B 1 119 ? -10.859 11.656 5.469 1 95.88 119 ILE B O 1
ATOM 4583 N N . TYR B 1 120 ? -12.055 12.945 4.148 1 96.5 120 TYR B N 1
ATOM 4584 C CA . TYR B 1 120 ? -13.07 11.961 3.791 1 96.5 120 TYR B CA 1
ATOM 4585 C C . TYR B 1 120 ? -13.055 11.688 2.291 1 96.5 120 TYR B C 1
ATOM 4587 O O . TYR B 1 120 ? -12.977 12.617 1.485 1 96.5 120 TYR B O 1
ATOM 4595 N N . SER B 1 121 ? -13.109 10.469 1.943 1 94.88 121 SER B N 1
ATOM 4596 C CA . SER B 1 121 ? -13.164 10.156 0.517 1 94.88 121 SER B CA 1
ATOM 4597 C C . SER B 1 121 ? -13.984 8.898 0.252 1 94.88 121 SER B C 1
ATOM 4599 O O . SER B 1 121 ? -14.148 8.062 1.139 1 94.88 121 SER B O 1
ATOM 4601 N N . ILE B 1 122 ? -14.516 8.828 -0.93 1 93.31 122 ILE B N 1
ATOM 4602 C CA . ILE B 1 122 ? -15.258 7.656 -1.393 1 93.31 122 ILE B CA 1
ATOM 4603 C C . ILE B 1 122 ? -14.977 7.418 -2.873 1 93.31 122 ILE B C 1
ATOM 4605 O O . ILE B 1 122 ? -14.898 8.367 -3.658 1 93.31 122 ILE B O 1
ATOM 4609 N N . ASP B 1 123 ? -14.672 6.246 -3.242 1 90.19 123 ASP B N 1
ATOM 4610 C CA . ASP B 1 123 ? -14.445 5.836 -4.625 1 90.19 123 ASP B CA 1
ATOM 4611 C C . ASP B 1 123 ? -15.664 5.109 -5.188 1 90.19 123 ASP B C 1
ATOM 4613 O O . ASP B 1 123 ? -16.141 4.137 -4.602 1 90.19 123 ASP B O 1
ATOM 4617 N N . VAL B 1 124 ? -16.172 5.57 -6.309 1 88.5 124 VAL B N 1
ATOM 4618 C CA . VAL B 1 124 ? -17.344 4.969 -6.926 1 88.5 124 VAL B CA 1
ATOM 4619 C C . VAL B 1 124 ? -17.234 5.055 -8.445 1 88.5 124 VAL B C 1
ATOM 4621 O O . VAL B 1 124 ? -16.328 5.703 -8.969 1 88.5 124 VAL B O 1
ATOM 4624 N N . ALA B 1 125 ? -18.141 4.395 -9.039 1 83.88 125 ALA B N 1
ATOM 4625 C CA . ALA B 1 125 ? -18.266 4.555 -10.484 1 83.88 125 ALA B CA 1
ATOM 4626 C C . ALA B 1 125 ? -18.688 5.973 -10.844 1 83.88 125 ALA B C 1
ATOM 4628 O O . ALA B 1 125 ? -19.438 6.609 -10.102 1 83.88 125 ALA B O 1
ATOM 4629 N N . PRO B 1 126 ? -18.312 6.406 -12.016 1 79.69 126 PRO B N 1
ATOM 4630 C CA . PRO B 1 126 ? -18.578 7.793 -12.391 1 79.69 126 PRO B CA 1
ATOM 4631 C C . PRO B 1 126 ? -20.062 8.133 -12.375 1 79.69 126 PRO B C 1
ATOM 4633 O O . PRO B 1 126 ? -20.453 9.242 -11.984 1 79.69 126 PRO B O 1
ATOM 4636 N N . ASN B 1 127 ? -20.953 7.262 -12.805 1 81.25 127 ASN B N 1
ATOM 4637 C CA . ASN B 1 127 ? -22.375 7.555 -12.883 1 81.25 127 ASN B CA 1
ATOM 4638 C C . ASN B 1 127 ? -23 7.695 -11.492 1 81.25 127 ASN B C 1
ATOM 4640 O O . ASN B 1 127 ? -24.109 8.203 -11.352 1 81.25 127 ASN B O 1
ATOM 4644 N N . LEU B 1 128 ? -22.281 7.332 -10.484 1 86.56 128 LEU B N 1
ATOM 4645 C CA . LEU B 1 128 ? -22.812 7.359 -9.125 1 86.56 128 LEU B CA 1
ATOM 4646 C C . LEU B 1 128 ? -22.156 8.469 -8.305 1 86.56 128 LEU B C 1
ATOM 4648 O O . LEU B 1 128 ? -22.391 8.57 -7.102 1 86.56 128 LEU B O 1
ATOM 4652 N N . ALA B 1 129 ? -21.422 9.289 -8.945 1 87.06 129 ALA B N 1
ATOM 4653 C CA . ALA B 1 129 ? -20.594 10.289 -8.273 1 87.06 129 ALA B CA 1
ATOM 4654 C C . ALA B 1 129 ? -21.453 11.289 -7.508 1 87.06 129 ALA B C 1
ATOM 4656 O O . ALA B 1 129 ? -21.125 11.656 -6.379 1 87.06 129 ALA B O 1
ATOM 4657 N N . SER B 1 130 ? -22.578 11.734 -8.086 1 87.38 130 SER B N 1
ATOM 4658 C CA . SER B 1 130 ? -23.422 12.719 -7.418 1 87.38 130 SER B CA 1
ATOM 4659 C C . SER B 1 130 ? -24.031 12.156 -6.145 1 87.38 130 SER B C 1
ATOM 4661 O O . SER B 1 130 ? -24.031 12.82 -5.102 1 87.38 130 SER B O 1
ATOM 4663 N N . ARG B 1 131 ? -24.484 11.008 -6.215 1 88.38 131 ARG B N 1
ATOM 4664 C CA . ARG B 1 131 ? -25.047 10.336 -5.043 1 88.38 131 ARG B CA 1
ATOM 4665 C C . ARG B 1 131 ? -23.984 10.125 -3.973 1 88.38 131 ARG B C 1
ATOM 4667 O O . ARG B 1 131 ? -24.234 10.352 -2.787 1 88.38 131 ARG B O 1
ATOM 4674 N N . ALA B 1 132 ? -22.844 9.688 -4.383 1 91.62 132 ALA B N 1
ATOM 4675 C CA . ALA B 1 132 ? -21.734 9.469 -3.457 1 91.62 132 ALA B CA 1
ATOM 4676 C C . ALA B 1 132 ? -21.312 10.773 -2.785 1 91.62 132 ALA B C 1
ATOM 4678 O O . ALA B 1 132 ? -20.984 10.789 -1.598 1 91.62 132 ALA B O 1
ATOM 4679 N N . GLY B 1 133 ? -21.344 11.844 -3.586 1 93.19 133 GLY B N 1
ATOM 4680 C CA . GLY B 1 133 ? -21.016 13.148 -3.027 1 93.19 133 GLY B CA 1
ATOM 4681 C C . GLY B 1 133 ? -21.953 13.586 -1.929 1 93.19 133 GLY B C 1
ATOM 4682 O O . GLY B 1 133 ? -21.531 14.117 -0.904 1 93.19 133 GLY B O 1
ATOM 4683 N N . LEU B 1 134 ? -23.219 13.367 -2.178 1 93.44 134 LEU B N 1
ATOM 4684 C CA . LEU B 1 134 ? -24.219 13.695 -1.18 1 93.44 134 LEU B CA 1
ATOM 4685 C C . LEU B 1 134 ? -24 12.906 0.108 1 93.44 134 LEU B C 1
ATOM 4687 O O . LEU B 1 134 ? -24.016 13.484 1.2 1 93.44 134 LEU B O 1
ATOM 4691 N N . ILE B 1 135 ? -23.75 11.688 0.007 1 93.81 135 ILE B N 1
ATOM 4692 C CA . ILE B 1 135 ? -23.562 10.805 1.154 1 93.81 135 ILE B CA 1
ATOM 4693 C C . ILE B 1 135 ? -22.297 11.203 1.907 1 93.81 135 ILE B C 1
ATOM 4695 O O . ILE B 1 135 ? -22.297 11.281 3.137 1 93.81 135 ILE B O 1
ATOM 4699 N N . LEU B 1 136 ? -21.219 11.453 1.174 1 96.12 136 LEU B N 1
ATOM 4700 C CA . LEU B 1 136 ? -19.938 11.805 1.785 1 96.12 136 LEU B CA 1
ATOM 4701 C C . LEU B 1 136 ? -20.047 13.109 2.564 1 96.12 136 LEU B C 1
ATOM 4703 O O . LEU B 1 136 ? -19.531 13.211 3.686 1 96.12 136 LEU B O 1
ATOM 4707 N N . ALA B 1 137 ? -20.672 14.086 1.93 1 95.62 137 ALA B N 1
ATOM 4708 C CA . ALA B 1 137 ? -20.828 15.375 2.596 1 95.62 137 ALA B CA 1
ATOM 4709 C C . ALA B 1 137 ? -21.641 15.227 3.883 1 95.62 137 ALA B C 1
ATOM 4711 O O . ALA B 1 137 ? -21.328 15.867 4.891 1 95.62 137 ALA B O 1
ATOM 4712 N N . THR B 1 138 ? -22.625 14.414 3.832 1 95.31 138 THR B N 1
ATOM 4713 C CA . THR B 1 138 ? -23.453 14.141 5.004 1 95.31 138 THR B CA 1
ATOM 4714 C C . THR B 1 138 ? -22.625 13.469 6.098 1 95.31 138 THR B C 1
ATOM 4716 O O . THR B 1 138 ? -22.688 13.867 7.266 1 95.31 138 THR B O 1
ATOM 4719 N N . ILE B 1 139 ? -21.844 12.516 5.773 1 96 139 ILE B N 1
ATOM 4720 C CA . ILE B 1 139 ? -21 11.781 6.719 1 96 139 ILE B CA 1
ATOM 4721 C C . ILE B 1 139 ? -19.984 12.719 7.359 1 96 139 ILE B C 1
ATOM 4723 O O . ILE B 1 139 ? -19.75 12.656 8.57 1 96 139 ILE B O 1
ATOM 4727 N N . ALA B 1 140 ? -19.484 13.609 6.633 1 96.62 140 ALA B N 1
ATOM 4728 C CA . ALA B 1 140 ? -18.391 14.469 7.074 1 96.62 140 ALA B CA 1
ATOM 4729 C C . ALA B 1 140 ? -18.891 15.562 8.008 1 96.62 140 ALA B C 1
ATOM 4731 O O . ALA B 1 140 ? -18.156 16.031 8.891 1 96.62 140 ALA B O 1
ATOM 4732 N N . THR B 1 141 ? -20.188 15.969 7.852 1 96.56 141 THR B N 1
ATOM 4733 C CA . THR B 1 141 ? -20.516 17.234 8.492 1 96.56 141 THR B CA 1
ATOM 4734 C C . THR B 1 141 ? -21.766 17.094 9.359 1 96.56 141 THR B C 1
ATOM 4736 O O . THR B 1 141 ? -22.078 17.969 10.164 1 96.56 141 THR B O 1
ATOM 4739 N N . LYS B 1 142 ? -22.469 15.961 9.258 1 95.38 142 LYS B N 1
ATOM 4740 C CA . LYS B 1 142 ? -23.75 15.898 9.945 1 95.38 142 LYS B CA 1
ATOM 4741 C C . LYS B 1 142 ? -23.781 14.75 10.945 1 95.38 142 LYS B C 1
ATOM 4743 O O . LYS B 1 142 ? -24.859 14.297 11.344 1 95.38 142 LYS B O 1
ATOM 4748 N N . THR B 1 143 ? -22.688 14.25 11.273 1 95.44 143 THR B N 1
ATOM 4749 C CA . THR B 1 143 ? -22.672 13.172 12.266 1 95.44 143 THR B CA 1
ATOM 4750 C C . THR B 1 143 ? -23.281 13.641 13.586 1 95.44 143 THR B C 1
ATOM 4752 O O . THR B 1 143 ? -23 14.75 14.047 1 95.44 143 THR B O 1
ATOM 4755 N N . THR B 1 144 ? -24.125 12.852 14.266 1 94.19 144 THR B N 1
ATOM 4756 C CA . THR B 1 144 ? -24.891 13.289 15.43 1 94.19 144 THR B CA 1
ATOM 4757 C C . THR B 1 144 ? -24.141 12.945 16.719 1 94.19 144 THR B C 1
ATOM 4759 O O . THR B 1 144 ? -24.406 13.539 17.766 1 94.19 144 THR B O 1
ATOM 4762 N N . PHE B 1 145 ? -23.266 11.961 16.719 1 95.12 145 PHE B N 1
ATOM 4763 C CA . PHE B 1 145 ? -22.469 11.523 17.859 1 95.12 145 PHE B CA 1
ATOM 4764 C C . PHE B 1 145 ? -23.375 11.07 19 1 95.12 145 PHE B C 1
ATOM 4766 O O . PHE B 1 145 ? -23.219 11.516 20.141 1 95.12 145 PHE B O 1
ATOM 4773 N N . TYR B 1 146 ? -24.25 10.133 18.766 1 93.69 146 TYR B N 1
ATOM 4774 C CA . TYR B 1 146 ? -25.094 9.578 19.812 1 93.69 146 TYR B CA 1
ATOM 4775 C C . TYR B 1 146 ? -24.25 8.898 20.891 1 93.69 146 TYR B C 1
ATOM 4777 O O . TYR B 1 146 ? -23.297 8.18 20.578 1 93.69 146 TYR B O 1
ATOM 4785 N N . ASP B 1 147 ? -24.672 9.055 22.109 1 91.62 147 ASP B N 1
ATOM 4786 C CA . ASP B 1 147 ? -23.922 8.531 23.25 1 91.62 147 ASP B CA 1
ATOM 4787 C C . ASP B 1 147 ? -23.781 7.016 23.156 1 91.62 147 ASP B C 1
ATOM 4789 O O . ASP B 1 147 ? -22.703 6.469 23.422 1 91.62 147 ASP B O 1
ATOM 4793 N N . TRP B 1 148 ? -24.797 6.449 22.844 1 90.56 148 TRP B N 1
ATOM 4794 C CA . TRP B 1 148 ? -24.766 4.988 22.828 1 90.56 148 TRP B CA 1
ATOM 4795 C C . TRP B 1 148 ? -23.844 4.484 21.719 1 90.56 148 TRP B C 1
ATOM 4797 O O . TRP B 1 148 ? -23.172 3.467 21.875 1 90.56 148 TRP B O 1
ATOM 4807 N N . GLU B 1 149 ? -23.766 5.109 20.578 1 91.38 149 GLU B N 1
ATOM 4808 C CA . GLU B 1 149 ? -22.875 4.695 19.5 1 91.38 149 GLU B CA 1
ATOM 4809 C C . GLU B 1 149 ? -21.406 4.895 19.875 1 91.38 149 GLU B C 1
ATOM 4811 O O . GLU B 1 149 ? -20.547 4.09 19.5 1 91.38 149 GLU B O 1
ATOM 4816 N N . LEU B 1 150 ? -21.172 5.961 20.562 1 93.25 150 LEU B N 1
ATOM 4817 C CA . LEU B 1 150 ? -19.812 6.25 20.984 1 93.25 150 LEU B CA 1
ATOM 4818 C C . LEU B 1 150 ? -19.328 5.223 22.016 1 93.25 150 LEU B C 1
ATOM 4820 O O . LEU B 1 150 ? -18.219 4.688 21.891 1 93.25 150 LEU B O 1
ATOM 4824 N N . LYS B 1 151 ? -20.172 4.941 22.969 1 90.62 151 LYS B N 1
ATOM 4825 C CA . LYS B 1 151 ? -19.812 4.031 24.047 1 90.62 151 LYS B CA 1
ATOM 4826 C C . LYS B 1 151 ? -19.703 2.594 23.547 1 90.62 151 LYS B C 1
ATOM 4828 O O . LYS B 1 151 ? -18.828 1.839 23.984 1 90.62 151 LYS B O 1
ATOM 4833 N N . ASP B 1 152 ? -20.5 2.316 22.625 1 84.88 152 ASP B N 1
ATOM 4834 C CA . ASP B 1 152 ? -20.578 0.932 22.156 1 84.88 152 ASP B CA 1
ATOM 4835 C C . ASP B 1 152 ? -19.453 0.616 21.172 1 84.88 152 ASP B C 1
ATOM 4837 O O . ASP B 1 152 ? -19.047 -0.539 21.031 1 84.88 152 ASP B O 1
ATOM 4841 N N . ASN B 1 153 ? -19.047 1.612 20.5 1 85.81 153 ASN B N 1
ATOM 4842 C CA . ASN B 1 153 ? -18.156 1.285 19.391 1 85.81 153 ASN B CA 1
ATOM 4843 C C . ASN B 1 153 ? -16.922 2.174 19.375 1 85.81 153 ASN B C 1
ATOM 4845 O O . ASN B 1 153 ? -15.797 1.682 19.484 1 85.81 153 ASN B O 1
ATOM 4849 N N . VAL B 1 154 ? -17.109 3.434 19.406 1 91 154 VAL B N 1
ATOM 4850 C CA . VAL B 1 154 ? -16.047 4.383 19.094 1 91 154 VAL B CA 1
ATOM 4851 C C . VAL B 1 154 ? -14.984 4.344 20.188 1 91 154 VAL B C 1
ATOM 4853 O O . VAL B 1 154 ? -13.789 4.203 19.906 1 91 154 VAL B O 1
ATOM 4856 N N . TYR B 1 155 ? -15.43 4.379 21.438 1 92.75 155 TYR B N 1
ATOM 4857 C CA . TYR B 1 155 ? -14.469 4.414 22.531 1 92.75 155 TYR B CA 1
ATOM 4858 C C . TYR B 1 155 ? -13.664 3.119 22.594 1 92.75 155 TYR B C 1
ATOM 4860 O O . TYR B 1 155 ? -12.469 3.139 22.906 1 92.75 155 TYR B O 1
ATOM 4868 N N . LYS B 1 156 ? -14.297 2.051 22.297 1 88.44 156 LYS B N 1
ATOM 4869 C CA . LYS B 1 156 ? -13.586 0.771 22.281 1 88.44 156 LYS B CA 1
ATOM 4870 C C . LYS B 1 156 ? -12.539 0.735 21.172 1 88.44 156 LYS B C 1
ATOM 4872 O O . LYS B 1 156 ? -11.43 0.249 21.391 1 88.44 156 LYS B O 1
ATOM 4877 N N . LEU B 1 157 ? -12.898 1.243 20.047 1 88.31 157 LEU B N 1
ATOM 4878 C CA . LEU B 1 157 ? -11.984 1.263 18.922 1 88.31 157 LEU B CA 1
ATOM 4879 C C . LEU B 1 157 ? -10.82 2.221 19.172 1 88.31 157 LEU B C 1
ATOM 4881 O O . LEU B 1 157 ? -9.688 1.951 18.766 1 88.31 157 LEU B O 1
ATOM 4885 N N . MET B 1 158 ? -11.125 3.322 19.812 1 92.94 158 MET B N 1
ATOM 4886 C CA . MET B 1 158 ? -10.07 4.266 20.172 1 92.94 158 MET B CA 1
ATOM 4887 C C . MET B 1 158 ? -9.055 3.615 21.109 1 92.94 158 MET B C 1
ATOM 4889 O O . MET B 1 158 ? -7.848 3.801 20.953 1 92.94 158 MET B O 1
ATOM 4893 N N . ARG B 1 159 ? -9.555 2.908 22.047 1 90.56 159 ARG B N 1
ATOM 4894 C CA . ARG B 1 159 ? -8.664 2.215 22.969 1 90.56 159 ARG B CA 1
ATOM 4895 C C . ARG B 1 159 ? -7.836 1.16 22.25 1 90.56 159 ARG B C 1
ATOM 4897 O O . ARG B 1 159 ? -6.656 0.974 22.562 1 90.56 159 ARG B O 1
ATOM 4904 N N . LYS B 1 160 ? -8.469 0.577 21.359 1 85.81 160 LYS B N 1
ATOM 4905 C CA . LYS B 1 160 ? -7.742 -0.411 20.562 1 85.81 160 LYS B CA 1
ATOM 4906 C C . LYS B 1 160 ? -6.637 0.247 19.75 1 85.81 160 LYS B C 1
ATOM 4908 O O . LYS B 1 160 ? -5.543 -0.308 19.609 1 85.81 160 LYS B O 1
ATOM 4913 N N . ASP B 1 161 ? -6.953 1.364 19.156 1 89.25 161 ASP B N 1
ATOM 4914 C CA . ASP B 1 161 ? -5.941 2.107 18.406 1 89.25 161 ASP B CA 1
ATOM 4915 C C . ASP B 1 161 ? -4.723 2.402 19.281 1 89.25 161 ASP B C 1
ATOM 4917 O O . ASP B 1 161 ? -3.584 2.254 18.844 1 89.25 161 ASP B O 1
ATOM 4921 N N . LEU B 1 162 ? -5.02 2.811 20.453 1 90.94 162 LEU B N 1
ATOM 4922 C CA . LEU B 1 162 ? -3.951 3.152 21.391 1 90.94 162 LEU B CA 1
ATOM 4923 C C . LEU B 1 162 ? -3.148 1.914 21.781 1 90.94 162 LEU B C 1
ATOM 4925 O O . LEU B 1 162 ? -1.925 1.979 21.906 1 90.94 162 LEU B O 1
ATOM 4929 N N . ASP B 1 163 ? -3.822 0.858 21.938 1 85.75 163 ASP B N 1
ATOM 4930 C CA . ASP B 1 163 ? -3.141 -0.395 22.25 1 85.75 163 ASP B CA 1
ATOM 4931 C C . ASP B 1 163 ? -2.219 -0.816 21.109 1 85.75 163 ASP B C 1
ATOM 4933 O O . ASP B 1 163 ? -1.084 -1.239 21.344 1 85.75 163 ASP B O 1
ATOM 4937 N N . MET B 1 164 ? -2.729 -0.679 19.953 1 83 164 MET B N 1
ATOM 4938 C CA . MET B 1 164 ? -1.925 -1.024 18.781 1 83 164 MET B CA 1
ATOM 4939 C C . MET B 1 164 ? -0.704 -0.117 18.672 1 83 164 MET B C 1
ATOM 4941 O O . MET B 1 164 ? 0.398 -0.585 18.375 1 83 164 MET B O 1
ATOM 4945 N N . LEU B 1 165 ? -0.915 1.135 18.891 1 87.12 165 LEU B N 1
ATOM 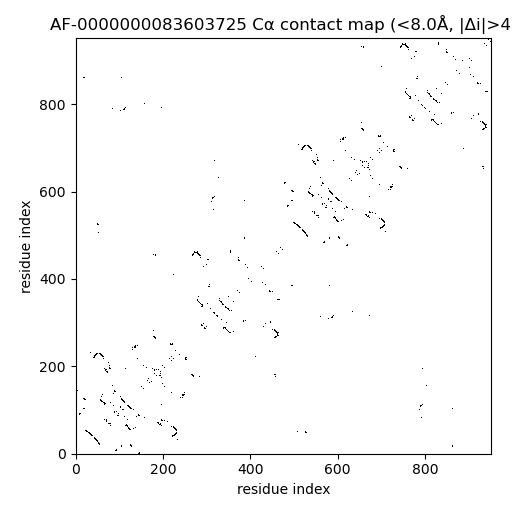4946 C CA . LEU B 1 165 ? 0.172 2.107 18.828 1 87.12 165 LEU B CA 1
ATOM 4947 C C . LEU B 1 165 ? 1.266 1.756 19.828 1 87.12 165 LEU B C 1
ATOM 4949 O O . LEU B 1 165 ? 2.451 1.77 19.5 1 87.12 165 LEU B O 1
ATOM 4953 N N . ASN B 1 166 ? 0.911 1.369 20.984 1 87.38 166 ASN B N 1
ATOM 4954 C CA . ASN B 1 166 ? 1.856 1.206 22.078 1 87.38 166 ASN B CA 1
ATOM 4955 C C . ASN B 1 166 ? 2.484 -0.185 22.078 1 87.38 166 ASN B C 1
ATOM 4957 O O . ASN B 1 166 ? 3.521 -0.405 22.703 1 87.38 166 ASN B O 1
ATOM 4961 N N . ARG B 1 167 ? 1.909 -1.078 21.297 1 80.69 167 ARG B N 1
ATOM 4962 C CA . ARG B 1 167 ? 2.408 -2.443 21.422 1 80.69 167 ARG B CA 1
ATOM 4963 C C . ARG B 1 167 ? 2.973 -2.939 20.094 1 80.69 167 ARG B C 1
ATOM 4965 O O . ARG B 1 167 ? 3.797 -3.857 20.062 1 80.69 167 ARG B O 1
ATOM 4972 N N . ARG B 1 168 ? 2.496 -2.346 19.031 1 77.12 168 ARG B N 1
ATOM 4973 C CA . ARG B 1 168 ? 2.822 -2.967 17.75 1 77.12 168 ARG B CA 1
ATOM 4974 C C . ARG B 1 168 ? 3.42 -1.948 16.781 1 77.12 168 ARG B C 1
ATOM 4976 O O . ARG B 1 168 ? 4.293 -2.283 15.984 1 77.12 168 ARG B O 1
ATOM 4983 N N . ARG B 1 169 ? 2.965 -0.813 16.797 1 84.06 169 ARG B N 1
ATOM 4984 C CA . ARG B 1 169 ? 3.357 0.185 15.812 1 84.06 169 ARG B CA 1
ATOM 4985 C C . ARG B 1 169 ? 4.406 1.137 16.375 1 84.06 169 ARG B C 1
ATOM 4987 O O . ARG B 1 169 ? 4.18 2.346 16.453 1 84.06 169 ARG B O 1
ATOM 4994 N N . PHE B 1 170 ? 5.562 0.581 16.656 1 89.94 170 PHE B N 1
ATOM 4995 C CA . PHE B 1 170 ? 6.629 1.365 17.266 1 89.94 170 PHE B CA 1
ATOM 4996 C C . PHE B 1 170 ? 7.148 2.424 16.297 1 89.94 170 PHE B C 1
ATOM 4998 O O . PHE B 1 170 ? 7.656 3.463 16.719 1 89.94 170 PHE B O 1
ATOM 5005 N N . ASP B 1 171 ? 7.004 2.168 15.023 1 89.38 171 ASP B N 1
ATOM 5006 C CA . ASP B 1 171 ? 7.34 3.176 14.023 1 89.38 171 ASP B CA 1
ATOM 5007 C C . ASP B 1 171 ? 6.453 4.41 14.172 1 89.38 171 ASP B C 1
ATOM 5009 O O . ASP B 1 171 ? 6.949 5.539 14.203 1 89.38 171 ASP B O 1
ATOM 5013 N N . ALA B 1 172 ? 5.16 4.172 14.281 1 91.94 172 ALA B N 1
ATOM 5014 C CA . ALA B 1 172 ? 4.219 5.273 14.453 1 91.94 172 ALA B CA 1
ATOM 5015 C C . ALA B 1 172 ? 4.41 5.965 15.797 1 91.94 172 ALA B C 1
ATOM 5017 O O . ALA B 1 172 ? 4.301 7.188 15.898 1 91.94 172 ALA B O 1
ATOM 5018 N N . LEU B 1 173 ? 4.645 5.199 16.766 1 94.44 173 LEU B N 1
ATOM 5019 C CA . LEU B 1 173 ? 4.875 5.758 18.094 1 94.44 173 LEU B CA 1
ATOM 5020 C C . LEU B 1 173 ? 6.102 6.664 18.094 1 94.44 173 LEU B C 1
ATOM 5022 O O . LEU B 1 173 ? 6.102 7.715 18.75 1 94.44 173 LEU B O 1
ATOM 5026 N N . THR B 1 174 ? 7.113 6.25 17.422 1 96.38 174 THR B N 1
ATOM 5027 C CA . THR B 1 174 ? 8.328 7.055 17.328 1 96.38 174 THR B CA 1
ATOM 5028 C C . THR B 1 174 ? 8.031 8.414 16.703 1 96.38 174 THR B C 1
ATOM 5030 O O . THR B 1 174 ? 8.516 9.438 17.172 1 96.38 174 THR B O 1
ATOM 5033 N N . ILE B 1 175 ? 7.211 8.445 15.672 1 95.44 175 ILE B N 1
ATOM 5034 C CA . ILE B 1 175 ? 6.875 9.688 14.984 1 95.44 175 ILE B CA 1
ATOM 5035 C C . ILE B 1 175 ? 6.039 10.578 15.906 1 95.44 175 ILE B C 1
ATOM 5037 O O . ILE B 1 175 ? 6.207 11.797 15.93 1 95.44 175 ILE B O 1
ATOM 5041 N N . GLU B 1 176 ? 5.105 9.992 16.641 1 94.06 176 GLU B N 1
ATOM 5042 C CA . GLU B 1 176 ? 4.324 10.742 17.625 1 94.06 176 GLU B CA 1
ATOM 5043 C C . GLU B 1 176 ? 5.227 11.406 18.656 1 94.06 176 GLU B C 1
ATOM 5045 O O . GLU B 1 176 ? 5.094 12.594 18.938 1 94.06 176 GLU B O 1
ATOM 5050 N N . LEU B 1 177 ? 6.121 10.641 19.188 1 95.5 177 LEU B N 1
ATOM 5051 C CA . LEU B 1 177 ? 7.02 11.156 20.219 1 95.5 177 LEU B CA 1
ATOM 5052 C C . LEU B 1 177 ? 7.984 12.188 19.625 1 95.5 177 LEU B C 1
ATOM 5054 O O . LEU B 1 177 ? 8.367 13.133 20.312 1 95.5 177 LEU B O 1
ATOM 5058 N N . LEU B 1 178 ? 8.344 11.945 18.422 1 96.25 178 LEU B N 1
ATOM 5059 C CA . LEU B 1 178 ? 9.242 12.883 17.734 1 96.25 178 LEU B CA 1
ATOM 5060 C C . LEU B 1 178 ? 8.602 14.258 17.641 1 96.25 178 LEU B C 1
ATOM 5062 O O . LEU B 1 178 ? 9.25 15.273 17.906 1 96.25 178 LEU B O 1
ATOM 5066 N N . HIS B 1 179 ? 7.395 14.32 17.25 1 94.81 179 HIS B N 1
ATOM 5067 C CA . HIS B 1 179 ? 6.703 15.602 17.125 1 94.81 179 HIS B CA 1
ATOM 5068 C C . HIS B 1 179 ? 6.484 16.25 18.484 1 94.81 179 HIS B C 1
ATOM 5070 O O . HIS B 1 179 ? 6.547 17.469 18.609 1 94.81 179 HIS B O 1
ATOM 5076 N N . GLU B 1 180 ? 6.184 15.438 19.422 1 93.25 180 GLU B N 1
ATOM 5077 C CA . GLU B 1 180 ? 6.102 15.969 20.781 1 93.25 180 GLU B CA 1
ATOM 5078 C C . GLU B 1 180 ? 7.434 16.562 21.219 1 93.25 180 GLU B C 1
ATOM 5080 O O . GLU B 1 180 ? 7.465 17.625 21.844 1 93.25 180 GLU B O 1
ATOM 5085 N N . ALA B 1 181 ? 8.492 15.883 20.922 1 94.62 181 ALA B N 1
ATOM 5086 C CA . ALA B 1 181 ? 9.82 16.359 21.266 1 94.62 181 ALA B CA 1
ATOM 5087 C C . ALA B 1 181 ? 10.164 17.641 20.516 1 94.62 181 ALA B C 1
ATOM 5089 O O . ALA B 1 181 ? 10.781 18.547 21.062 1 94.62 181 ALA B O 1
ATOM 5090 N N . ALA B 1 182 ? 9.805 17.703 19.266 1 94.25 182 ALA B N 1
ATOM 5091 C CA . ALA B 1 182 ? 10.18 18.797 18.391 1 94.25 182 ALA B CA 1
ATOM 5092 C C . ALA B 1 182 ? 9.367 20.047 18.703 1 94.25 182 ALA B C 1
ATOM 5094 O O . ALA B 1 182 ? 9.891 21.172 18.656 1 94.25 182 ALA B O 1
ATOM 5095 N N . TYR B 1 183 ? 8.047 19.859 19 1 90.56 183 TYR B N 1
ATOM 5096 C CA . TYR B 1 183 ? 7.18 21.031 19.062 1 90.56 183 TYR B CA 1
ATOM 5097 C C . TYR B 1 183 ? 6.551 21.156 20.453 1 90.56 183 TYR B C 1
ATOM 5099 O O . TYR B 1 183 ? 5.949 22.188 20.766 1 90.56 183 TYR B O 1
ATOM 5107 N N . GLY B 1 184 ? 6.711 20.25 21.266 1 84.25 184 GLY B N 1
ATOM 5108 C CA . GLY B 1 184 ? 6.164 20.297 22.625 1 84.25 184 GLY B CA 1
ATOM 5109 C C . GLY B 1 184 ? 4.656 20.156 22.656 1 84.25 184 GLY B C 1
ATOM 5110 O O . GLY B 1 184 ? 4.012 20.031 21.609 1 84.25 184 GLY B O 1
ATOM 5111 N N . GLN B 1 185 ? 4.23 19.812 23.906 1 69.62 185 GLN B N 1
ATOM 5112 C CA . GLN B 1 185 ? 2.795 19.891 24.141 1 69.62 185 GLN B CA 1
ATOM 5113 C C . GLN B 1 185 ? 2.396 21.266 24.688 1 69.62 185 GLN B C 1
ATOM 5115 O O . GLN B 1 185 ? 2.996 21.75 25.656 1 69.62 185 GLN B O 1
ATOM 5120 N N . HIS B 1 186 ? 2.193 22.266 23.859 1 56.75 186 HIS B N 1
ATOM 5121 C CA . HIS B 1 186 ? 2.041 23.672 24.25 1 56.75 186 HIS B CA 1
ATOM 5122 C C . HIS B 1 186 ? 0.882 23.844 25.219 1 56.75 186 HIS B C 1
ATOM 5124 O O . HIS B 1 186 ? -0.158 23.203 25.078 1 56.75 186 HIS B O 1
ATOM 5130 N N . PRO B 1 187 ? 1.185 24.484 26.484 1 52.62 187 PRO B N 1
ATOM 5131 C CA . PRO B 1 187 ? 0.094 24.812 27.406 1 52.62 187 PRO B CA 1
ATOM 5132 C C . PRO B 1 187 ? -1.141 25.359 26.688 1 52.62 187 PRO B C 1
ATOM 5134 O O . PRO B 1 187 ? -2.268 25.141 27.125 1 52.62 187 PRO B O 1
ATOM 5137 N N . ASP B 1 188 ? -0.9 26.266 25.766 1 50.28 188 ASP B N 1
ATOM 5138 C CA . ASP B 1 188 ? -2.068 26.781 25.047 1 50.28 188 ASP B CA 1
ATOM 5139 C C . ASP B 1 188 ? -2.506 25.828 23.953 1 50.28 188 ASP B C 1
ATOM 5141 O O . ASP B 1 188 ? -3.35 26.172 23.109 1 50.28 188 ASP B O 1
ATOM 5145 N N . GLY B 1 189 ? -2.119 24.5 24.031 1 54.03 189 GLY B N 1
ATOM 5146 C CA . GLY B 1 189 ? -2.678 23.312 23.422 1 54.03 189 GLY B CA 1
ATOM 5147 C C . GLY B 1 189 ? -2.344 23.188 21.953 1 54.03 189 GLY B C 1
ATOM 5148 O O . GLY B 1 189 ? -2.729 22.203 21.297 1 54.03 189 GLY B O 1
ATOM 5149 N N . THR B 1 190 ? -1.925 24.344 21.266 1 56.5 190 THR B N 1
ATOM 5150 C CA . THR B 1 190 ? -2.006 24.344 19.812 1 56.5 190 THR B CA 1
ATOM 5151 C C . THR B 1 190 ? -0.656 24 19.203 1 56.5 190 THR B C 1
ATOM 5153 O O . THR B 1 190 ? 0.384 24.484 19.656 1 56.5 190 THR B O 1
ATOM 5156 N N . GLY B 1 191 ? -0.458 22.75 18.562 1 80.06 191 GLY B N 1
ATOM 5157 C CA . GLY B 1 191 ? 0.7 22.719 17.688 1 80.06 191 GLY B CA 1
ATOM 5158 C C . GLY B 1 191 ? 0.955 21.359 17.062 1 80.06 191 GLY B C 1
ATOM 5159 O O . GLY B 1 191 ? 0.108 20.469 17.141 1 80.06 191 GLY B O 1
ATOM 5160 N N . LEU B 1 192 ? 1.867 21.328 16.281 1 88.81 192 LEU B N 1
ATOM 5161 C CA . LEU B 1 192 ? 2.32 20.172 15.523 1 88.81 192 LEU B CA 1
ATOM 5162 C C . LEU B 1 192 ? 2.797 19.062 16.469 1 88.81 192 LEU B C 1
ATOM 5164 O O . LEU B 1 192 ? 2.979 17.922 16.047 1 88.81 192 LEU B O 1
ATOM 5168 N N . GLY B 1 193 ? 2.824 19.391 17.812 1 90.5 193 GLY B N 1
ATOM 5169 C CA . GLY B 1 193 ? 3.217 18.391 18.797 1 90.5 193 GLY B CA 1
ATOM 5170 C C . GLY B 1 193 ? 2.059 17.547 19.297 1 90.5 193 GLY B C 1
ATOM 5171 O O . GLY B 1 193 ? 2.264 16.531 19.953 1 90.5 193 GLY B O 1
ATOM 5172 N N . ASN B 1 194 ? 0.798 18 18.984 1 91 194 ASN B N 1
ATOM 5173 C CA . ASN B 1 194 ? -0.377 17.234 19.391 1 91 194 ASN B CA 1
ATOM 5174 C C . ASN B 1 194 ? -0.411 15.859 18.719 1 91 194 ASN B C 1
ATOM 5176 O O . ASN B 1 194 ? -0.183 15.734 17.516 1 91 194 ASN B O 1
ATOM 5180 N N . SER B 1 195 ? -0.7 14.906 19.516 1 92.12 195 SER B N 1
ATOM 5181 C CA . SER B 1 195 ? -0.77 13.531 19.016 1 92.12 195 SER B CA 1
ATOM 5182 C C . SER B 1 195 ? -2.004 13.328 18.141 1 92.12 195 SER B C 1
ATOM 5184 O O . SER B 1 195 ? -3.021 14 18.328 1 92.12 195 SER B O 1
ATOM 5186 N N . LEU B 1 196 ? -1.885 12.414 17.219 1 94.06 196 LEU B N 1
ATOM 5187 C CA . LEU B 1 196 ? -3.02 12.023 16.391 1 94.06 196 LEU B CA 1
ATOM 5188 C C . LEU B 1 196 ? -3.98 11.133 17.172 1 94.06 196 LEU B C 1
ATOM 5190 O O . LEU B 1 196 ? -5.082 10.836 16.703 1 94.06 196 LEU B O 1
ATOM 5194 N N . PHE B 1 197 ? -3.551 10.742 18.375 1 93.56 197 PHE B N 1
ATOM 5195 C CA . PHE B 1 197 ? -4.336 9.844 19.219 1 93.56 197 PHE B CA 1
ATOM 5196 C C . PHE B 1 197 ? -4.703 10.523 20.531 1 93.56 197 PHE B C 1
ATOM 5198 O O . PHE B 1 197 ? -3.941 11.344 21.047 1 93.56 197 PHE B O 1
ATOM 5205 N N . ALA B 1 198 ? -5.816 10.141 21.016 1 93.62 198 ALA B N 1
ATOM 5206 C CA . ALA B 1 198 ? -6.25 10.664 22.312 1 93.62 198 ALA B CA 1
ATOM 5207 C C . ALA B 1 198 ? -5.438 10.047 23.438 1 93.62 198 ALA B C 1
ATOM 5209 O O . ALA B 1 198 ? -4.91 8.945 23.312 1 93.62 198 ALA B O 1
ATOM 5210 N N . ASN B 1 199 ? -5.34 10.852 24.453 1 89.88 199 ASN B N 1
ATOM 5211 C CA . ASN B 1 199 ? -4.824 10.25 25.688 1 89.88 199 ASN B CA 1
ATOM 5212 C C . ASN B 1 199 ? -5.801 9.227 26.25 1 89.88 199 ASN B C 1
ATOM 5214 O O . ASN B 1 199 ? -7.012 9.438 26.234 1 89.88 199 ASN B O 1
ATOM 5218 N N . PRO B 1 200 ? -5.258 8.141 26.75 1 90.25 200 PRO B N 1
ATOM 5219 C CA . PRO B 1 200 ? -6.137 7.09 27.266 1 90.25 200 PRO B CA 1
ATOM 5220 C C . PRO B 1 200 ? -7.113 7.602 28.328 1 90.25 200 PRO B C 1
ATOM 5222 O O . PRO B 1 200 ? -8.266 7.16 28.375 1 90.25 200 PRO B O 1
ATOM 5225 N N . TYR B 1 201 ? -6.738 8.586 29.109 1 88.94 201 TYR B N 1
ATOM 5226 C CA . TYR B 1 201 ? -7.574 9.078 30.188 1 88.94 201 TYR B CA 1
ATOM 5227 C C . TYR B 1 201 ? -8.625 10.047 29.672 1 88.94 201 TYR B C 1
ATOM 5229 O O . TYR B 1 201 ? -9.578 10.383 30.375 1 88.94 201 TYR B O 1
ATOM 5237 N N . ARG B 1 202 ? -8.508 10.438 28.422 1 89.12 202 ARG B N 1
ATOM 5238 C CA . ARG B 1 202 ? -9.438 11.406 27.859 1 89.12 202 ARG B CA 1
ATOM 5239 C C . ARG B 1 202 ? -10.531 10.711 27.047 1 89.12 202 ARG B C 1
ATOM 5241 O O . ARG B 1 202 ? -11.523 11.336 26.672 1 89.12 202 ARG B O 1
ATOM 5248 N N . ILE B 1 203 ? -10.359 9.445 26.844 1 93.38 203 ILE B N 1
ATOM 5249 C CA . ILE B 1 203 ? -11.359 8.727 26.078 1 93.38 203 ILE B CA 1
ATOM 5250 C C . ILE B 1 203 ? -12.688 8.719 26.828 1 93.38 203 ILE B C 1
ATOM 5252 O O . ILE B 1 203 ? -12.758 8.273 27.969 1 93.38 203 ILE B O 1
ATOM 5256 N N . GLY B 1 204 ? -13.703 9.227 26.219 1 92.25 204 GLY B N 1
ATOM 5257 C CA . GLY B 1 204 ? -15.039 9.25 26.797 1 92.25 204 GLY B CA 1
ATOM 5258 C C . GLY B 1 204 ? -15.336 10.523 27.562 1 92.25 204 GLY B C 1
ATOM 5259 O O . GLY B 1 204 ? -16.422 10.68 28.125 1 92.25 204 GLY B O 1
ATOM 5260 N N . THR B 1 205 ? -14.406 11.453 27.562 1 91.94 205 THR B N 1
ATOM 5261 C CA . THR B 1 205 ? -14.586 12.648 28.375 1 91.94 205 THR B CA 1
ATOM 5262 C C . THR B 1 205 ? -15.047 13.82 27.516 1 91.94 205 THR B C 1
ATOM 5264 O O . THR B 1 205 ? -15.516 14.836 28.047 1 91.94 205 THR B O 1
ATOM 5267 N N . HIS B 1 206 ? -14.883 13.742 26.25 1 93.06 206 HIS B N 1
ATOM 5268 C CA . HIS B 1 206 ? -15.312 14.844 25.391 1 93.06 206 HIS B CA 1
ATOM 5269 C C . HIS B 1 206 ? -16.828 15.016 25.438 1 93.06 206 HIS B C 1
ATOM 5271 O O . HIS B 1 206 ? -17.562 14.031 25.312 1 93.06 206 HIS B O 1
ATOM 5277 N N . LYS B 1 207 ? -17.203 16.219 25.562 1 92.38 207 LYS B N 1
ATOM 5278 C CA . LYS B 1 207 ? -18.625 16.531 25.562 1 92.38 207 LYS B CA 1
ATOM 5279 C C . LYS B 1 207 ? -19.109 16.922 24.172 1 92.38 207 LYS B C 1
ATOM 5281 O O . LYS B 1 207 ? -18.297 17.266 23.312 1 92.38 207 LYS B O 1
ATOM 5286 N N . LEU B 1 208 ? -20.422 16.812 24 1 93.06 208 LEU B N 1
ATOM 5287 C CA . LEU B 1 208 ? -21.016 17.156 22.719 1 93.06 208 LEU B CA 1
ATOM 5288 C C . LEU B 1 208 ? -20.766 18.625 22.391 1 93.06 208 LEU B C 1
ATOM 5290 O O . LEU B 1 208 ? -20.578 18.984 21.219 1 93.06 208 LEU B O 1
ATOM 5294 N N . GLU B 1 209 ? -20.781 19.406 23.422 1 93.56 209 GLU B N 1
ATOM 5295 C CA . GLU B 1 209 ? -20.516 20.828 23.219 1 93.56 209 GLU B CA 1
ATOM 5296 C C . GLU B 1 209 ? -19.125 21.062 22.656 1 93.56 209 GLU B C 1
ATOM 5298 O O . GLU B 1 209 ? -18.922 21.969 21.844 1 93.56 209 GLU B O 1
ATOM 5303 N N . ASP B 1 210 ? -18.188 20.281 23.109 1 93.75 210 ASP B N 1
ATOM 5304 C CA . ASP B 1 210 ? -16.812 20.375 22.609 1 93.75 210 ASP B CA 1
ATOM 5305 C C . ASP B 1 210 ? -16.75 20.016 21.125 1 93.75 210 ASP B C 1
ATOM 5307 O O . ASP B 1 210 ? -16.094 20.703 20.344 1 93.75 210 ASP B O 1
ATOM 5311 N N . ILE B 1 211 ? -17.438 18.969 20.75 1 94.69 211 ILE B N 1
ATOM 5312 C CA . ILE B 1 211 ? -17.453 18.5 19.359 1 94.69 211 ILE B CA 1
ATOM 5313 C C . ILE B 1 211 ? -18.094 19.547 18.469 1 94.69 211 ILE B C 1
ATOM 5315 O O . ILE B 1 211 ? -17.562 19.875 17.406 1 94.69 211 ILE B O 1
ATOM 5319 N N . GLU B 1 212 ? -19.172 20.047 18.922 1 93.19 212 GLU B N 1
ATOM 5320 C CA . GLU B 1 212 ? -19.875 21.062 18.141 1 93.19 212 GLU B CA 1
ATOM 5321 C C . GLU B 1 212 ? -19.031 22.328 17.984 1 93.19 212 GLU B C 1
ATOM 5323 O O . GLU B 1 212 ? -19.016 22.938 16.922 1 93.19 212 GLU B O 1
ATOM 5328 N N . SER B 1 213 ? -18.422 22.688 19.062 1 92.31 213 SER B N 1
ATOM 5329 C CA . SER B 1 213 ? -17.531 23.844 18.984 1 92.31 213 SER B CA 1
ATOM 5330 C C . SER B 1 213 ? -16.406 23.625 17.969 1 92.31 213 SER B C 1
ATOM 5332 O O . SER B 1 213 ? -16.047 24.547 17.234 1 92.31 213 SER B O 1
ATOM 5334 N N . PHE B 1 214 ? -15.836 22.453 18 1 93.5 214 PHE B N 1
ATOM 5335 C CA . PHE B 1 214 ? -14.789 22.109 17.047 1 93.5 214 PHE B CA 1
ATOM 5336 C C . PHE B 1 214 ? -15.32 22.188 15.609 1 93.5 214 PHE B C 1
ATOM 5338 O O . PHE B 1 214 ? -14.664 22.766 14.734 1 93.5 214 PHE B O 1
ATOM 5345 N N . TYR B 1 215 ? -16.5 21.656 15.336 1 94.56 215 TYR B N 1
ATOM 5346 C CA . TYR B 1 215 ? -17.125 21.719 14.016 1 94.56 215 TYR B CA 1
ATOM 5347 C C . TYR B 1 215 ? -17.406 23.156 13.617 1 94.56 215 TYR B C 1
ATOM 5349 O O . TYR B 1 215 ? -17.156 23.547 12.469 1 94.56 215 TYR B O 1
ATOM 5357 N N . ASN B 1 216 ? -17.859 23.938 14.555 1 93 216 ASN B N 1
ATOM 5358 C CA . ASN B 1 216 ? -18.188 25.328 14.281 1 93 216 ASN B CA 1
ATOM 5359 C C . ASN B 1 216 ? -16.953 26.125 13.883 1 93 216 ASN B C 1
ATOM 5361 O O . ASN B 1 216 ? -17.047 27.062 13.094 1 93 216 ASN B O 1
ATOM 5365 N N . THR B 1 217 ? -15.875 25.688 14.352 1 90.88 217 THR B N 1
ATOM 5366 C CA . THR B 1 217 ? -14.656 26.453 14.117 1 90.88 217 THR B CA 1
ATOM 5367 C C . THR B 1 217 ? -13.977 26.016 12.828 1 90.88 217 THR B C 1
ATOM 5369 O O . THR B 1 217 ? -13.445 26.844 12.078 1 90.88 217 THR B O 1
ATOM 5372 N N . TYR B 1 218 ? -14.023 24.703 12.555 1 91.81 218 TYR B N 1
ATOM 5373 C CA . TYR B 1 218 ? -13.078 24.25 11.539 1 91.81 218 TYR B CA 1
ATOM 5374 C C . TYR B 1 218 ? -13.812 23.641 10.344 1 91.81 218 TYR B C 1
ATOM 5376 O O . TYR B 1 218 ? -13.219 23.438 9.281 1 91.81 218 TYR B O 1
ATOM 5384 N N . PHE B 1 219 ? -15.031 23.25 10.484 1 93.69 219 PHE B N 1
ATOM 5385 C CA . PHE B 1 219 ? -15.789 22.734 9.359 1 93.69 219 PHE B CA 1
ATOM 5386 C C . PHE B 1 219 ? -16.594 23.828 8.688 1 93.69 219 PHE B C 1
ATOM 5388 O O . PHE B 1 219 ? -17.828 23.812 8.695 1 93.69 219 PHE B O 1
ATOM 5395 N N . THR B 1 220 ? -15.852 24.75 8.125 1 92.62 220 THR B N 1
ATOM 5396 C CA . THR B 1 220 ? -16.375 25.938 7.477 1 92.62 220 THR B CA 1
ATOM 5397 C C . THR B 1 220 ? -16 25.969 6 1 92.62 220 THR B C 1
ATOM 5399 O O . THR B 1 220 ? -15.078 25.266 5.578 1 92.62 220 THR B O 1
ATOM 5402 N N . PRO B 1 221 ? -16.641 26.766 5.211 1 89.75 221 PRO B N 1
ATOM 5403 C CA . PRO B 1 221 ? -16.344 26.812 3.775 1 89.75 221 PRO B CA 1
ATOM 5404 C C . PRO B 1 221 ? -14.914 27.25 3.48 1 89.75 221 PRO B C 1
ATOM 5406 O O . PRO B 1 221 ? -14.266 26.688 2.6 1 89.75 221 PRO B O 1
ATOM 5409 N N . SER B 1 222 ? -14.336 28.203 4.188 1 86.44 222 SER B N 1
ATOM 5410 C CA . SER B 1 222 ? -13 28.719 3.916 1 86.44 222 SER B CA 1
ATOM 5411 C C . SER B 1 222 ? -11.93 27.703 4.328 1 86.44 222 SER B C 1
ATOM 5413 O O . SER B 1 222 ? -10.773 27.828 3.918 1 86.44 222 SER B O 1
ATOM 5415 N N . ASN B 1 223 ? -12.352 26.766 5.105 1 90 223 ASN B N 1
ATOM 5416 C CA . ASN B 1 223 ? -11.414 25.75 5.609 1 90 223 ASN B CA 1
ATOM 5417 C C . ASN B 1 223 ? -11.656 24.391 4.973 1 90 223 ASN B C 1
ATOM 5419 O O . ASN B 1 223 ? -11.25 23.359 5.523 1 90 223 ASN B O 1
ATOM 5423 N N . ALA B 1 224 ? -12.414 24.422 3.904 1 92.12 224 ALA B N 1
ATOM 5424 C CA . ALA B 1 224 ? -12.781 23.156 3.279 1 92.12 224 ALA B CA 1
ATOM 5425 C C . ALA B 1 224 ? -12.453 23.172 1.79 1 92.12 224 ALA B C 1
ATOM 5427 O O . ALA B 1 224 ? -12.477 24.219 1.146 1 92.12 224 ALA B O 1
ATOM 5428 N N . VAL B 1 225 ? -12.133 22.031 1.299 1 93.06 225 VAL B N 1
ATOM 5429 C CA . VAL B 1 225 ? -11.945 21.812 -0.131 1 93.06 225 VAL B CA 1
ATOM 5430 C C . VAL B 1 225 ? -12.68 20.547 -0.553 1 93.06 225 VAL B C 1
ATOM 5432 O O . VAL B 1 225 ? -12.531 19.484 0.076 1 93.06 225 VAL B O 1
ATOM 5435 N N . PHE B 1 226 ? -13.555 20.672 -1.511 1 94.06 226 PHE B N 1
ATOM 5436 C CA . PHE B 1 226 ? -14.141 19.5 -2.16 1 94.06 226 PHE B CA 1
ATOM 5437 C C . PHE B 1 226 ? -13.398 19.172 -3.453 1 94.06 226 PHE B C 1
ATOM 5439 O O . PHE B 1 226 ? -13.039 20.078 -4.211 1 94.06 226 PHE B O 1
ATOM 5446 N N . LEU B 1 227 ? -13.062 17.938 -3.578 1 92.88 227 LEU B N 1
ATOM 5447 C CA . LEU B 1 227 ? -12.305 17.5 -4.75 1 92.88 227 LEU B CA 1
ATOM 5448 C C . LEU B 1 227 ? -13 16.328 -5.434 1 92.88 227 LEU B C 1
ATOM 5450 O O . LEU B 1 227 ? -13.508 15.43 -4.762 1 92.88 227 LEU B O 1
ATOM 5454 N N . VAL B 1 228 ? -13.062 16.328 -6.766 1 89.88 228 VAL B N 1
ATOM 5455 C CA . VAL B 1 228 ? -13.594 15.234 -7.566 1 89.88 228 VAL B CA 1
ATOM 5456 C C . VAL B 1 228 ? -12.609 14.875 -8.672 1 89.88 228 VAL B C 1
ATOM 5458 O O . VAL B 1 228 ? -12.031 15.758 -9.305 1 89.88 228 VAL B O 1
ATOM 5461 N N . THR B 1 229 ? -12.359 13.609 -8.758 1 84.56 229 THR B N 1
ATOM 5462 C CA . THR B 1 229 ? -11.469 13.156 -9.828 1 84.56 229 THR B CA 1
ATOM 5463 C C . THR B 1 229 ? -12.273 12.594 -11 1 84.56 229 THR B C 1
ATOM 5465 O O . THR B 1 229 ? -13.406 12.141 -10.82 1 84.56 229 THR B O 1
ATOM 5468 N N . GLY B 1 230 ? -11.664 12.562 -12.203 1 71.94 230 GLY B N 1
ATOM 5469 C CA . GLY B 1 230 ? -12.219 11.906 -13.375 1 71.94 230 GLY B CA 1
ATOM 5470 C C . GLY B 1 230 ? -13.211 12.766 -14.133 1 71.94 230 GLY B C 1
ATOM 5471 O O . GLY B 1 230 ? -13.953 12.266 -14.984 1 71.94 230 GLY B O 1
ATOM 5472 N N . CYS B 1 231 ? -13.414 13.969 -13.656 1 65.62 231 CYS B N 1
ATOM 5473 C CA . CYS B 1 231 ? -14.383 14.828 -14.344 1 65.62 231 CYS B CA 1
ATOM 5474 C C . CYS B 1 231 ? -13.742 16.141 -14.75 1 65.62 231 CYS B C 1
ATOM 5476 O O . CYS B 1 231 ? -12.797 16.609 -14.109 1 65.62 231 CYS B O 1
ATOM 5478 N N . GLY B 1 232 ? -14.055 16.516 -15.945 1 62.5 232 GLY B N 1
ATOM 5479 C CA . GLY B 1 232 ? -13.641 17.844 -16.359 1 62.5 232 GLY B CA 1
ATOM 5480 C C . GLY B 1 232 ? -14.453 18.953 -15.719 1 62.5 232 GLY B C 1
ATOM 5481 O O . GLY B 1 232 ? -15.414 18.672 -14.992 1 62.5 232 GLY B O 1
ATOM 5482 N N . PRO B 1 233 ? -13.844 20.109 -15.766 1 61.22 233 PRO B N 1
ATOM 5483 C CA . PRO B 1 233 ? -14.531 21.266 -15.18 1 61.22 233 PRO B CA 1
ATOM 5484 C C . PRO B 1 233 ? -15.922 21.484 -15.766 1 61.22 233 PRO B C 1
ATOM 5486 O O . PRO B 1 233 ? -16.625 22.406 -15.367 1 61.22 233 PRO B O 1
ATOM 5489 N N . GLU B 1 234 ? -16.219 20.484 -16.484 1 64.38 234 GLU B N 1
ATOM 5490 C CA . GLU B 1 234 ? -17.5 20.656 -17.172 1 64.38 234 GLU B CA 1
ATOM 5491 C C . GLU B 1 234 ? -18.672 20.531 -16.219 1 64.38 234 GLU B C 1
ATOM 5493 O O . GLU B 1 234 ? -18.484 20.453 -15 1 64.38 234 GLU B O 1
ATOM 5498 N N . THR B 1 235 ? -19.766 20.516 -16.719 1 63.66 235 THR B N 1
ATOM 5499 C CA . THR B 1 235 ? -21.062 20.578 -16.062 1 63.66 235 THR B CA 1
ATOM 5500 C C . THR B 1 235 ? -21.234 19.422 -15.094 1 63.66 235 THR B C 1
ATOM 5502 O O . THR B 1 235 ? -21.828 19.578 -14.023 1 63.66 235 THR B O 1
ATOM 5505 N N . GLU B 1 236 ? -20.484 18.453 -15.258 1 74.62 236 GLU B N 1
ATOM 5506 C CA . GLU B 1 236 ? -20.734 17.297 -14.398 1 74.62 236 GLU B CA 1
ATOM 5507 C C . GLU B 1 236 ? -20.109 17.484 -13.023 1 74.62 236 GLU B C 1
ATOM 5509 O O . GLU B 1 236 ? -20.734 17.203 -12 1 74.62 236 GLU B O 1
ATOM 5514 N N . SER B 1 237 ? -18.938 18.031 -13.008 1 80.38 237 SER B N 1
ATOM 5515 C CA . SER B 1 237 ? -18.266 18.25 -11.734 1 80.38 237 SER B CA 1
ATOM 5516 C C . SER B 1 237 ? -19 19.297 -10.891 1 80.38 237 SER B C 1
ATOM 5518 O O . SER B 1 237 ? -19.109 19.156 -9.672 1 80.38 237 SER B O 1
ATOM 5520 N N . VAL B 1 238 ? -19.484 20.25 -11.57 1 82.25 238 VAL B N 1
ATOM 5521 C CA . VAL B 1 238 ? -20.203 21.312 -10.867 1 82.25 238 VAL B CA 1
ATOM 5522 C C . VAL B 1 238 ? -21.469 20.766 -10.227 1 82.25 238 VAL B C 1
ATOM 5524 O O . VAL B 1 238 ? -21.797 21.125 -9.094 1 82.25 238 VAL B O 1
ATOM 5527 N N . GLN B 1 239 ? -22.047 19.875 -10.883 1 84.06 239 GLN B N 1
ATOM 5528 C CA . GLN B 1 239 ? -23.25 19.266 -10.336 1 84.06 239 GLN B CA 1
ATOM 5529 C C . GLN B 1 239 ? -22.938 18.453 -9.086 1 84.06 239 GLN B C 1
ATOM 5531 O O . GLN B 1 239 ? -23.703 18.469 -8.117 1 84.06 239 GLN B O 1
ATOM 5536 N N . ILE B 1 240 ? -21.875 17.75 -9.156 1 88.19 240 ILE B N 1
ATOM 5537 C CA . ILE B 1 240 ? -21.469 16.953 -8 1 88.19 240 ILE B CA 1
ATOM 5538 C C . ILE B 1 240 ? -21.172 17.875 -6.82 1 88.19 240 ILE B C 1
ATOM 5540 O O . ILE B 1 240 ? -21.625 17.625 -5.699 1 88.19 240 ILE B O 1
ATOM 5544 N N . PHE B 1 241 ? -20.516 18.984 -7.109 1 89.38 241 PHE B N 1
ATOM 5545 C CA . PHE B 1 241 ? -20.156 19.922 -6.055 1 89.38 241 PHE B CA 1
ATOM 5546 C C . PHE B 1 241 ? -21.406 20.578 -5.461 1 89.38 241 PHE B C 1
ATOM 5548 O O . PHE B 1 241 ? -21.484 20.75 -4.246 1 89.38 241 PHE B O 1
ATOM 5555 N N . ASP B 1 242 ? -22.312 20.891 -6.305 1 87.75 242 ASP B N 1
ATOM 5556 C CA . ASP B 1 242 ? -23.547 21.469 -5.824 1 87.75 242 ASP B CA 1
ATOM 5557 C C . ASP B 1 242 ? -24.297 20.5 -4.91 1 87.75 242 ASP B C 1
ATOM 5559 O O . ASP B 1 242 ? -24.812 20.891 -3.857 1 87.75 242 ASP B O 1
ATOM 5563 N N . THR B 1 243 ? -24.312 19.344 -5.328 1 89.44 243 THR B N 1
ATOM 5564 C CA . THR B 1 243 ? -24.984 18.312 -4.52 1 89.44 243 THR B CA 1
ATOM 5565 C C . THR B 1 243 ? -24.281 18.156 -3.172 1 89.44 243 THR B C 1
ATOM 5567 O O . THR B 1 243 ? -24.938 18.031 -2.139 1 89.44 243 THR B O 1
ATOM 5570 N N . MET B 1 244 ? -23 18.172 -3.195 1 91.81 244 MET B N 1
ATOM 5571 C CA . MET B 1 244 ? -22.219 18.062 -1.96 1 91.81 244 MET B CA 1
ATOM 5572 C C . MET B 1 244 ? -22.484 19.25 -1.046 1 91.81 244 MET B C 1
ATOM 5574 O O . MET B 1 244 ? -22.734 19.078 0.15 1 91.81 244 MET B O 1
ATOM 5578 N N . TYR B 1 245 ? -22.438 20.391 -1.65 1 89.5 245 TYR B N 1
ATOM 5579 C CA . TYR B 1 245 ? -22.609 21.609 -0.871 1 89.5 245 TYR B CA 1
ATOM 5580 C C . TYR B 1 245 ? -23.984 21.672 -0.241 1 89.5 245 TYR B C 1
ATOM 5582 O O . TYR B 1 245 ? -24.125 22.031 0.931 1 89.5 245 TYR B O 1
ATOM 5590 N N . ASP B 1 246 ? -24.938 21.312 -0.982 1 88.25 246 ASP B N 1
ATOM 5591 C CA . ASP B 1 246 ? -26.297 21.328 -0.487 1 88.25 246 ASP B CA 1
ATOM 5592 C C . ASP B 1 246 ? -26.5 20.328 0.65 1 88.25 246 ASP B C 1
ATOM 5594 O O . ASP B 1 246 ? -27.266 20.578 1.584 1 88.25 246 ASP B O 1
ATOM 5598 N N . ALA B 1 247 ? -25.828 19.297 0.528 1 88.69 247 ALA B N 1
ATOM 5599 C CA . ALA B 1 247 ? -25.969 18.234 1.521 1 88.69 247 ALA B CA 1
ATOM 5600 C C . ALA B 1 247 ? -25.141 18.531 2.766 1 88.69 247 ALA B C 1
ATOM 5602 O O . ALA B 1 247 ? -25.453 18.047 3.857 1 88.69 247 ALA B O 1
ATOM 5603 N N . ALA B 1 248 ? -24.094 19.297 2.605 1 90.94 248 ALA B N 1
ATOM 5604 C CA . ALA B 1 248 ? -23.156 19.531 3.695 1 90.94 248 ALA B CA 1
ATOM 5605 C C . ALA B 1 248 ? -23.719 20.547 4.691 1 90.94 248 ALA B C 1
ATOM 5607 O O . ALA B 1 248 ? -24.406 21.5 4.301 1 90.94 248 ALA B O 1
ATOM 5608 N N . LEU B 1 249 ? -23.5 20.266 5.949 1 86.31 249 LEU B N 1
ATOM 5609 C CA . LEU B 1 249 ? -23.75 21.25 6.988 1 86.31 249 LEU B CA 1
ATOM 5610 C C . LEU B 1 249 ? -22.484 21.984 7.371 1 86.31 249 LEU B C 1
ATOM 5612 O O . LEU B 1 249 ? -21.859 21.688 8.398 1 86.31 249 LEU B O 1
ATOM 5616 N N . LEU B 1 250 ? -22.109 22.922 6.57 1 90.06 250 LEU B N 1
ATOM 5617 C CA . LEU B 1 250 ? -20.938 23.766 6.844 1 90.06 250 LEU B CA 1
ATOM 5618 C C . LEU B 1 250 ? -21.312 24.953 7.711 1 90.06 250 LEU B C 1
ATOM 5620 O O . LEU B 1 250 ? -22.375 25.547 7.527 1 90.06 250 LEU B O 1
ATOM 5624 N N . ARG B 1 251 ? -20.453 25.203 8.625 1 89.94 251 ARG B N 1
ATOM 5625 C CA . ARG B 1 251 ? -20.688 26.312 9.547 1 89.94 251 ARG B CA 1
ATOM 5626 C C . ARG B 1 251 ? -20.188 27.625 8.961 1 89.94 251 ARG B C 1
ATOM 5628 O O . ARG B 1 251 ? -19.391 27.625 8.023 1 89.94 251 ARG B O 1
ATOM 5635 N N . PRO B 1 252 ? -20.766 28.703 9.523 1 87.31 252 PRO B N 1
ATOM 5636 C CA . PRO B 1 252 ? -20.297 29.984 9.008 1 87.31 252 PRO B CA 1
ATOM 5637 C C . PRO B 1 252 ? -18.812 30.234 9.281 1 87.31 252 PRO B C 1
ATOM 5639 O O . PRO B 1 252 ? -18.297 29.828 10.328 1 87.31 252 PRO B O 1
ATOM 5642 N N . ASN B 1 253 ? -18.188 30.859 8.281 1 83.75 253 ASN B N 1
ATOM 5643 C CA . ASN B 1 253 ? -16.781 31.172 8.43 1 83.75 253 ASN B CA 1
ATOM 5644 C C . ASN B 1 253 ? -16.516 32 9.688 1 83.75 253 ASN B C 1
ATOM 5646 O O . ASN B 1 253 ? -17.266 32.938 9.984 1 83.75 253 ASN B O 1
ATOM 5650 N N . ALA B 1 254 ? -15.797 31.359 10.578 1 70.19 254 ALA B N 1
ATOM 5651 C CA . ALA B 1 254 ? -15.375 32.156 11.734 1 70.19 254 ALA B CA 1
ATOM 5652 C C . ALA B 1 254 ? -14.227 33.094 11.383 1 70.19 254 ALA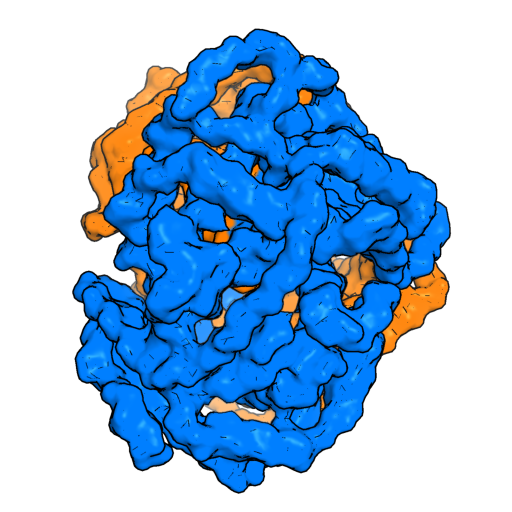 B C 1
ATOM 5654 O O . ALA B 1 254 ? -13.609 32.938 10.32 1 70.19 254 ALA B O 1
ATOM 5655 N N . SER B 1 255 ? -14.016 34.188 12.109 1 60.25 255 SER B N 1
ATOM 5656 C CA . SER B 1 255 ? -12.875 35.094 11.914 1 60.25 255 SER B CA 1
ATOM 5657 C C . SER B 1 255 ? -11.562 34.312 11.906 1 60.25 255 SER B C 1
ATOM 5659 O O . SER B 1 255 ? -11.383 33.375 12.688 1 60.25 255 SER B O 1
ATOM 5661 N N . PRO B 1 256 ? -10.859 34.5 10.789 1 54.16 256 PRO B N 1
ATOM 5662 C CA . PRO B 1 256 ? -9.609 33.719 10.672 1 54.16 256 PRO B CA 1
ATOM 5663 C C . PRO B 1 256 ? -8.789 33.75 11.961 1 54.16 256 PRO B C 1
ATOM 5665 O O . PRO B 1 256 ? -8.539 34.812 12.523 1 54.16 256 PRO B O 1
ATOM 5668 N N . SER B 1 257 ? -9.031 32.938 12.875 1 52.44 257 SER B N 1
ATOM 5669 C CA . SER B 1 257 ? -8.07 32.938 13.977 1 52.44 257 SER B CA 1
ATOM 5670 C C . SER B 1 257 ? -6.703 32.438 13.516 1 52.44 257 SER B C 1
ATOM 5672 O O . SER B 1 257 ? -6.609 31.453 12.773 1 52.44 257 SER B O 1
ATOM 5674 N N . SER B 1 258 ? -5.719 33.375 13.492 1 50.03 258 SER B N 1
ATOM 5675 C CA . SER B 1 258 ? -4.344 33.062 13.117 1 50.03 258 SER B CA 1
ATOM 5676 C C . SER B 1 258 ? -3.834 31.812 13.852 1 50.03 258 SER B C 1
ATOM 5678 O O . SER B 1 258 ? -3.99 31.703 15.062 1 50.03 258 SER B O 1
ATOM 5680 N N . ALA B 1 259 ? -3.801 30.719 13.195 1 55.31 259 ALA B N 1
ATOM 5681 C CA . ALA B 1 259 ? -3.162 29.578 13.844 1 55.31 259 ALA B CA 1
ATOM 5682 C C . ALA B 1 259 ? -1.915 30.016 14.609 1 55.31 259 ALA B C 1
ATOM 5684 O O . ALA B 1 259 ? -1.117 30.812 14.109 1 55.31 259 ALA B O 1
ATOM 5685 N N . PRO B 1 260 ? -1.922 29.859 15.992 1 56.78 260 PRO B N 1
ATOM 5686 C CA . PRO B 1 260 ? -0.721 30.266 16.734 1 56.78 260 PRO B CA 1
ATOM 5687 C C . PRO B 1 260 ? 0.563 29.734 16.109 1 56.78 260 PRO B C 1
ATOM 5689 O O . PRO B 1 260 ? 0.56 28.641 15.508 1 56.78 260 PRO B O 1
ATOM 5692 N N . LYS B 1 261 ? 1.51 30.703 15.852 1 60.34 261 LYS B N 1
ATOM 5693 C CA . LYS B 1 261 ? 2.824 30.344 15.328 1 60.34 261 LYS B CA 1
ATOM 5694 C C . LYS B 1 261 ? 3.51 29.312 16.203 1 60.34 261 LYS B C 1
ATOM 5696 O O . LYS B 1 261 ? 3.594 29.469 17.422 1 60.34 261 LYS B O 1
ATOM 5701 N N . HIS B 1 262 ? 3.662 28.109 15.727 1 67.69 262 HIS B N 1
ATOM 5702 C CA . HIS B 1 262 ? 4.336 27.031 16.438 1 67.69 262 HIS B CA 1
ATOM 5703 C C . HIS B 1 262 ? 5.852 27.172 16.359 1 67.69 262 HIS B C 1
ATOM 5705 O O . HIS B 1 262 ? 6.375 27.734 15.391 1 67.69 262 HIS B O 1
ATOM 5711 N N . THR B 1 263 ? 6.398 26.984 17.578 1 78.44 263 THR B N 1
ATOM 5712 C CA . THR B 1 263 ? 7.852 27.078 17.594 1 78.44 263 THR B CA 1
ATOM 5713 C C . THR B 1 263 ? 8.492 25.719 17.859 1 78.44 263 THR B C 1
ATOM 5715 O O . THR B 1 263 ? 7.906 24.875 18.547 1 78.44 263 THR B O 1
ATOM 5718 N N . PHE B 1 264 ? 9.617 25.531 17.312 1 88.81 264 PHE B N 1
ATOM 5719 C CA . PHE B 1 2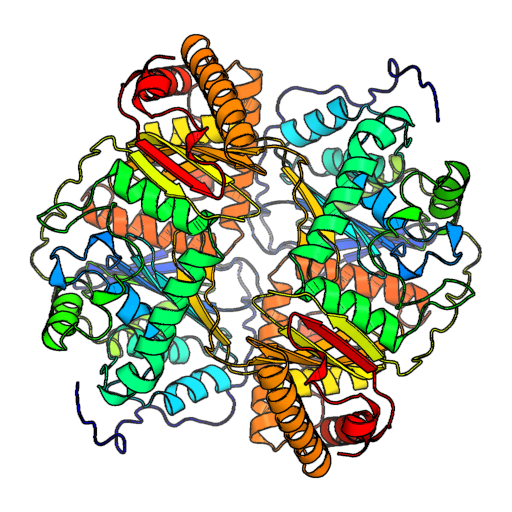64 ? 10.422 24.344 17.516 1 88.81 264 PHE B CA 1
ATOM 5720 C C . PHE B 1 264 ? 11.07 24.359 18.891 1 88.81 264 PHE B C 1
ATOM 5722 O O . PHE B 1 264 ? 11.711 25.344 19.266 1 88.81 264 PHE B O 1
ATOM 5729 N N . VAL B 1 265 ? 10.922 23.469 19.875 1 85.62 265 VAL B N 1
ATOM 5730 C CA . VAL B 1 265 ? 11.359 23.484 21.266 1 85.62 265 VAL B CA 1
ATOM 5731 C C . VAL B 1 265 ? 12.602 22.609 21.422 1 85.62 265 VAL B C 1
ATOM 5733 O O . VAL B 1 265 ? 13.344 22.766 22.406 1 85.62 265 VAL B O 1
ATOM 5736 N N . SER B 1 266 ? 13.172 21.922 20.484 1 86.56 266 SER B N 1
ATOM 5737 C CA . SER B 1 266 ? 14.297 21 20.594 1 86.56 266 SER B CA 1
ATOM 5738 C C . SER B 1 266 ? 14.148 20.078 21.797 1 86.56 266 SER B C 1
ATOM 5740 O O . SER B 1 266 ? 14.492 20.453 22.922 1 86.56 266 SER B O 1
ATOM 5742 N N . GLY B 1 267 ? 13.625 18.984 21.844 1 92.06 267 GLY B N 1
ATOM 5743 C CA . GLY B 1 267 ? 13.438 18.078 22.969 1 92.06 267 GLY B CA 1
ATOM 5744 C C . GLY B 1 267 ? 13.758 16.641 22.641 1 92.06 267 GLY B C 1
ATOM 5745 O O . GLY B 1 267 ? 14.25 16.344 21.562 1 92.06 267 GLY B O 1
ATOM 5746 N N . GLU B 1 268 ? 13.711 15.852 23.719 1 96.25 268 GLU B N 1
ATOM 5747 C CA . GLU B 1 268 ? 13.984 14.422 23.609 1 96.25 268 GLU B CA 1
ATOM 5748 C C . GLU B 1 268 ? 12.891 13.594 24.281 1 96.25 268 GLU B C 1
ATOM 5750 O O . GLU B 1 268 ? 12.391 13.969 25.344 1 96.25 268 GLU B O 1
ATOM 5755 N N . ARG B 1 269 ? 12.484 12.578 23.578 1 96.44 269 ARG B N 1
ATOM 5756 C CA . ARG B 1 269 ? 11.555 11.609 24.141 1 96.44 269 ARG B CA 1
ATOM 5757 C C . ARG B 1 269 ? 12.039 10.18 23.906 1 96.44 269 ARG B C 1
ATOM 5759 O O . ARG B 1 269 ? 12.531 9.852 22.828 1 96.44 269 ARG B O 1
ATOM 5766 N N . ARG B 1 270 ? 11.969 9.352 24.984 1 97 270 ARG B N 1
ATOM 5767 C CA . ARG B 1 270 ? 12.375 7.953 24.891 1 97 270 ARG B CA 1
ATOM 5768 C C . ARG B 1 270 ? 11.312 7.039 25.5 1 97 270 ARG B C 1
ATOM 5770 O O . ARG B 1 270 ? 10.703 7.379 26.516 1 97 270 ARG B O 1
ATOM 5777 N N . ARG B 1 271 ? 11.078 5.988 24.891 1 96.94 271 ARG B N 1
ATOM 5778 C CA . ARG B 1 271 ? 10.164 4.98 25.406 1 96.94 271 ARG B CA 1
ATOM 5779 C C . ARG B 1 271 ? 10.773 3.584 25.312 1 96.94 271 ARG B C 1
ATOM 5781 O O . ARG B 1 271 ? 10.945 3.053 24.219 1 96.94 271 ARG B O 1
ATOM 5788 N N . GLU B 1 272 ? 11.008 2.998 26.422 1 96.44 272 GLU B N 1
ATOM 5789 C CA . GLU B 1 272 ? 11.539 1.641 26.5 1 96.44 272 GLU B CA 1
ATOM 5790 C C . GLU B 1 272 ? 10.422 0.604 26.406 1 96.44 272 GLU B C 1
ATOM 5792 O O . GLU B 1 272 ? 9.469 0.643 27.188 1 96.44 272 GLU B O 1
ATOM 5797 N N . ILE B 1 273 ? 10.508 -0.201 25.469 1 93.19 273 ILE B N 1
ATOM 5798 C CA . ILE B 1 273 ? 9.586 -1.327 25.344 1 93.19 273 ILE B CA 1
ATOM 5799 C C . ILE B 1 273 ? 10.367 -2.639 25.375 1 93.19 273 ILE B C 1
ATOM 5801 O O . ILE B 1 273 ? 10.922 -3.07 24.359 1 93.19 273 ILE B O 1
ATOM 5805 N N . THR B 1 274 ? 10.242 -3.271 26.422 1 87.19 274 THR B N 1
ATOM 5806 C CA . THR B 1 274 ? 11.008 -4.496 26.625 1 87.19 274 THR B CA 1
ATOM 5807 C C . THR B 1 274 ? 10.547 -5.594 25.672 1 87.19 274 THR B C 1
ATOM 5809 O O . THR B 1 274 ? 9.352 -5.871 25.562 1 87.19 274 THR B O 1
ATOM 5812 N N . GLY B 1 275 ? 11.492 -6.176 25.016 1 79.06 275 GLY B N 1
ATOM 5813 C CA . GLY B 1 275 ? 11.195 -7.305 24.141 1 79.06 275 GLY B CA 1
ATOM 5814 C C . GLY B 1 275 ? 10.812 -6.891 22.734 1 79.06 275 GLY B C 1
ATOM 5815 O O . GLY B 1 275 ? 10.484 -7.738 21.906 1 79.06 275 GLY B O 1
ATOM 5816 N N . ALA B 1 276 ? 10.844 -5.598 22.5 1 83.5 276 ALA B N 1
ATOM 5817 C CA . ALA B 1 276 ? 10.57 -5.152 21.141 1 83.5 276 ALA B CA 1
ATOM 5818 C C . ALA B 1 276 ? 11.586 -5.727 20.156 1 83.5 276 ALA B C 1
ATOM 5820 O O . ALA B 1 276 ? 12.781 -5.812 20.469 1 83.5 276 ALA B O 1
ATOM 5821 N N . ASP B 1 277 ? 11.164 -6.102 19.016 1 76.62 277 ASP B N 1
ATOM 5822 C CA . ASP B 1 277 ? 12.031 -6.727 18.016 1 76.62 277 ASP B CA 1
ATOM 5823 C C . ASP B 1 277 ? 12.742 -5.676 17.172 1 76.62 277 ASP B C 1
ATOM 5825 O O . ASP B 1 277 ? 13.727 -5.98 16.484 1 76.62 277 ASP B O 1
ATOM 5829 N N . THR B 1 278 ? 12.211 -4.504 17.141 1 84.69 278 THR B N 1
ATOM 5830 C CA . THR B 1 278 ? 12.797 -3.412 16.375 1 84.69 278 THR B CA 1
ATOM 5831 C C . THR B 1 278 ? 12.883 -2.141 17.203 1 84.69 278 THR B C 1
ATOM 5833 O O . THR B 1 278 ? 11.969 -1.839 17.984 1 84.69 278 THR B O 1
ATOM 5836 N N . THR B 1 279 ? 13.977 -1.525 17.141 1 92.94 279 THR B N 1
ATOM 5837 C CA . THR B 1 279 ? 14.18 -0.241 17.812 1 92.94 279 THR B CA 1
ATOM 5838 C C . THR B 1 279 ? 14.344 0.876 16.781 1 92.94 279 THR B C 1
ATOM 5840 O O . THR B 1 279 ? 14.969 0.68 15.734 1 92.94 279 THR B O 1
ATOM 5843 N N . TYR B 1 280 ? 13.734 2.004 17.078 1 95.81 280 TYR B N 1
ATOM 5844 C CA . TYR B 1 280 ? 13.758 3.16 16.188 1 95.81 280 TYR B CA 1
ATOM 5845 C C . TYR B 1 280 ? 14.383 4.367 16.875 1 95.81 280 TYR B C 1
ATOM 5847 O O . TYR B 1 280 ? 14.156 4.594 18.078 1 95.81 280 TYR B O 1
ATOM 5855 N N . ALA B 1 281 ? 15.102 5.109 16.188 1 97.75 281 ALA B N 1
ATOM 5856 C CA . ALA B 1 281 ? 15.586 6.422 16.609 1 97.75 281 ALA B CA 1
ATOM 5857 C C . ALA B 1 281 ? 15.406 7.449 15.492 1 97.75 281 ALA B C 1
ATOM 5859 O O . ALA B 1 281 ? 15.891 7.258 14.375 1 97.75 281 ALA B O 1
ATOM 5860 N N . ALA B 1 282 ? 14.719 8.492 15.781 1 97.94 282 ALA B N 1
ATOM 5861 C CA . ALA B 1 282 ? 14.492 9.57 14.82 1 97.94 282 ALA B CA 1
ATOM 5862 C C . ALA B 1 282 ? 15.125 10.875 15.305 1 97.94 282 ALA B C 1
ATOM 5864 O O . ALA B 1 282 ? 14.859 11.32 16.422 1 97.94 282 ALA B O 1
ATOM 5865 N N . LEU B 1 283 ? 15.938 11.438 14.539 1 97.94 283 LEU B N 1
ATOM 5866 C CA . LEU B 1 283 ? 16.609 12.703 14.797 1 97.94 283 LEU B CA 1
ATOM 5867 C C . LEU B 1 283 ? 16.25 13.742 13.734 1 97.94 283 LEU B C 1
ATOM 5869 O O . LEU B 1 283 ? 16.406 13.484 12.531 1 97.94 283 LEU B O 1
ATOM 5873 N N . VAL B 1 284 ? 15.789 14.938 14.195 1 97.38 284 VAL B N 1
ATOM 5874 C CA . VAL B 1 284 ? 15.32 15.867 13.172 1 97.38 284 VAL B CA 1
ATOM 5875 C C . VAL B 1 284 ? 15.805 17.281 13.5 1 97.38 284 VAL B C 1
ATOM 5877 O O . VAL B 1 284 ? 16.172 17.562 14.641 1 97.38 284 VAL B O 1
ATOM 5880 N N . TRP B 1 285 ? 15.844 18.172 12.5 1 96.94 285 TRP B N 1
ATOM 5881 C CA . TRP B 1 285 ? 16.078 19.609 12.539 1 96.94 285 TRP B CA 1
ATOM 5882 C C . TRP B 1 285 ? 14.859 20.359 12.008 1 96.94 285 TRP B C 1
ATOM 5884 O O . TRP B 1 285 ? 14.133 19.859 11.148 1 96.94 285 TRP B O 1
ATOM 5894 N N . PRO B 1 286 ? 14.625 21.5 12.57 1 93.88 286 PRO B N 1
ATOM 5895 C CA . PRO B 1 286 ? 13.523 22.297 12.023 1 93.88 286 PRO B CA 1
ATOM 5896 C C . PRO B 1 286 ? 13.836 22.875 10.641 1 93.88 286 PRO B C 1
ATOM 5898 O O . PRO B 1 286 ? 14.992 23.172 10.344 1 93.88 286 PRO B O 1
ATOM 5901 N N . THR B 1 287 ? 12.914 22.922 9.797 1 92.25 287 THR B N 1
ATOM 5902 C CA . THR B 1 287 ? 12.984 23.562 8.492 1 92.25 287 THR B CA 1
ATOM 5903 C C . THR B 1 287 ? 11.734 24.406 8.234 1 92.25 287 THR B C 1
ATOM 5905 O O . THR B 1 287 ? 10.859 24.5 9.094 1 92.25 287 THR B O 1
ATOM 5908 N N . THR B 1 288 ? 11.828 24.984 7.031 1 87.81 288 THR B N 1
ATOM 5909 C CA . THR B 1 288 ? 10.656 25.766 6.668 1 87.81 288 THR B CA 1
ATOM 5910 C C . THR B 1 288 ? 9.555 24.875 6.109 1 87.81 288 THR B C 1
ATOM 5912 O O . THR B 1 288 ? 9.836 23.781 5.594 1 87.81 288 THR B O 1
ATOM 5915 N N . GLY B 1 289 ? 8.344 25.156 6.457 1 85.5 289 GLY B N 1
ATOM 5916 C CA . GLY B 1 289 ? 7.207 24.422 5.918 1 85.5 289 GLY B CA 1
ATOM 5917 C C . GLY B 1 289 ? 6.762 24.938 4.559 1 85.5 289 GLY B C 1
ATOM 5918 O O . GLY B 1 289 ? 7.52 25.609 3.865 1 85.5 289 GLY B O 1
ATOM 5919 N N . GLY B 1 290 ? 5.641 24.328 4.055 1 84.56 290 GLY B N 1
ATOM 5920 C CA . GLY B 1 290 ? 5.094 24.734 2.77 1 84.56 290 GLY B CA 1
ATOM 5921 C C . GLY B 1 290 ? 5.246 23.672 1.692 1 84.56 290 GLY B C 1
ATOM 5922 O O . GLY B 1 290 ? 5.871 22.641 1.92 1 84.56 290 GLY B O 1
ATOM 5923 N N . HIS B 1 291 ? 4.652 23.984 0.609 1 86.94 291 HIS B N 1
ATOM 5924 C CA . HIS B 1 291 ? 4.742 23.078 -0.53 1 86.94 291 HIS B CA 1
ATOM 5925 C C . HIS B 1 291 ? 6.121 23.156 -1.18 1 86.94 291 HIS B C 1
ATOM 5927 O O . HIS B 1 291 ? 6.754 24.203 -1.198 1 86.94 291 HIS B O 1
ATOM 5933 N N . LEU B 1 292 ? 6.582 22.094 -1.74 1 85.19 292 LEU B N 1
ATOM 5934 C CA . LEU B 1 292 ? 7.918 21.953 -2.314 1 85.19 292 LEU B CA 1
ATOM 5935 C C . LEU B 1 292 ? 8.156 23.016 -3.379 1 85.19 292 LEU B C 1
ATOM 5937 O O . LEU B 1 292 ? 9.289 23.5 -3.539 1 85.19 292 LEU B O 1
ATOM 5941 N N . SER B 1 293 ? 7.141 23.453 -4.047 1 82.12 293 SER B N 1
ATOM 5942 C CA . SER B 1 293 ? 7.312 24.406 -5.137 1 82.12 293 SER B CA 1
ATOM 5943 C C . SER B 1 293 ? 7.465 25.828 -4.605 1 82.12 293 SER B C 1
ATOM 5945 O O . SER B 1 293 ? 7.965 26.719 -5.309 1 82.12 293 SER B O 1
ATOM 5947 N N . THR B 1 294 ? 7.105 26.078 -3.439 1 82.31 294 THR B N 1
ATOM 5948 C CA . THR B 1 294 ? 7.105 27.453 -2.941 1 82.31 294 THR B CA 1
ATOM 5949 C C . THR B 1 294 ? 8.133 27.625 -1.825 1 82.31 294 THR B C 1
ATOM 5951 O O . THR B 1 294 ? 8.414 28.75 -1.399 1 82.31 294 THR B O 1
ATOM 5954 N N . SER B 1 295 ? 8.641 26.578 -1.354 1 88.25 295 SER B N 1
ATOM 5955 C CA . SER B 1 295 ? 9.609 26.641 -0.265 1 88.25 295 SER B CA 1
ATOM 5956 C C . SER B 1 295 ? 10.992 26.172 -0.724 1 88.25 295 SER B C 1
ATOM 5958 O O . SER B 1 295 ? 11.266 24.969 -0.76 1 88.25 295 SER B O 1
ATOM 5960 N N . PRO B 1 296 ? 11.867 27.062 -0.936 1 91 296 PRO B N 1
ATOM 5961 C CA . PRO B 1 296 ? 13.211 26.688 -1.388 1 91 296 PRO B CA 1
ATOM 5962 C C . PRO B 1 296 ? 13.938 25.797 -0.386 1 91 296 PRO B C 1
ATOM 5964 O O . PRO B 1 296 ? 14.672 24.875 -0.784 1 91 296 PRO B O 1
ATOM 5967 N N . ASP B 1 297 ? 13.781 26.062 0.887 1 93.62 297 ASP B N 1
ATOM 5968 C CA . ASP B 1 297 ? 14.438 25.234 1.898 1 93.62 297 ASP B CA 1
ATOM 5969 C C . ASP B 1 297 ? 13.922 23.797 1.855 1 93.62 297 ASP B C 1
ATOM 5971 O O . ASP B 1 297 ? 14.711 22.859 1.924 1 93.62 297 ASP B O 1
ATOM 5975 N N . ALA B 1 298 ? 12.609 23.75 1.782 1 91.5 298 ALA B N 1
ATOM 5976 C CA . ALA B 1 298 ? 12.016 22.422 1.716 1 91.5 298 ALA B CA 1
ATOM 5977 C C . ALA B 1 298 ? 12.5 21.672 0.478 1 91.5 298 ALA B C 1
ATOM 5979 O O . ALA B 1 298 ? 12.812 20.484 0.55 1 91.5 298 ALA B O 1
ATOM 5980 N N . MET B 1 299 ? 12.578 22.344 -0.609 1 93.62 299 MET B N 1
ATOM 5981 C CA . MET B 1 299 ? 13.047 21.734 -1.856 1 93.62 299 MET B CA 1
ATOM 5982 C C . MET B 1 299 ? 14.492 21.266 -1.724 1 93.62 299 MET B C 1
ATOM 5984 O O . MET B 1 299 ? 14.82 20.141 -2.104 1 93.62 299 MET B O 1
ATOM 5988 N N . ALA B 1 300 ? 15.289 22.109 -1.211 1 95.81 300 ALA B N 1
ATOM 5989 C CA . ALA B 1 300 ? 16.703 21.797 -1.058 1 95.81 300 ALA B CA 1
ATOM 5990 C C . ALA B 1 300 ? 16.891 20.578 -0.159 1 95.81 300 ALA B C 1
ATOM 5992 O O . ALA B 1 300 ? 17.656 19.656 -0.492 1 95.81 300 ALA B O 1
ATOM 5993 N N . LEU B 1 301 ? 16.219 20.547 0.932 1 95.81 301 LEU B N 1
ATOM 5994 C CA . LEU B 1 301 ? 16.406 19.469 1.889 1 95.81 301 LEU B CA 1
ATOM 5995 C C . LEU B 1 301 ? 15.797 18.172 1.36 1 95.81 301 LEU B C 1
ATOM 5997 O O . LEU B 1 301 ? 16.281 17.078 1.678 1 95.81 301 LEU B O 1
ATOM 6001 N N . THR B 1 302 ? 14.711 18.281 0.587 1 94.69 302 THR B N 1
ATOM 6002 C CA . THR B 1 302 ? 14.164 17.094 -0.069 1 94.69 302 THR B CA 1
ATOM 6003 C C . THR B 1 302 ? 15.172 16.531 -1.069 1 94.69 302 THR B C 1
ATOM 6005 O O . THR B 1 302 ? 15.266 15.312 -1.236 1 94.69 302 THR B O 1
ATOM 6008 N N . LEU B 1 303 ? 15.867 17.391 -1.704 1 95.06 303 LEU B N 1
ATOM 6009 C CA . LEU B 1 303 ? 16.922 16.953 -2.623 1 95.06 303 LEU B CA 1
ATOM 6010 C C . LEU B 1 303 ? 18.047 16.266 -1.87 1 95.06 303 LEU B C 1
ATOM 6012 O O . LEU B 1 303 ? 18.594 15.266 -2.342 1 95.06 303 LEU B O 1
ATOM 6016 N N . VAL B 1 304 ? 18.391 16.812 -0.765 1 95.69 304 VAL B N 1
ATOM 6017 C CA . VAL B 1 304 ? 19.406 16.172 0.065 1 95.69 304 VAL B CA 1
ATOM 6018 C C . VAL B 1 304 ? 18.938 14.781 0.49 1 95.69 304 VAL B C 1
ATOM 6020 O O . VAL B 1 304 ? 19.703 13.82 0.442 1 95.69 304 VAL B O 1
ATOM 6023 N N . ALA B 1 305 ? 17.688 14.734 0.91 1 94.31 305 ALA B N 1
ATOM 6024 C CA . ALA B 1 305 ? 17.109 13.445 1.292 1 94.31 305 ALA B CA 1
ATOM 6025 C C . ALA B 1 305 ? 17.203 12.445 0.143 1 94.31 305 ALA B C 1
ATOM 6027 O O . ALA B 1 305 ? 17.531 11.281 0.354 1 94.31 305 ALA B O 1
ATOM 6028 N N . ALA B 1 306 ? 16.875 12.898 -1.014 1 91.88 306 ALA B N 1
ATOM 6029 C CA . ALA B 1 306 ? 16.969 12.031 -2.189 1 91.88 306 ALA B CA 1
ATOM 6030 C C . ALA B 1 306 ? 18.391 11.562 -2.42 1 91.88 306 ALA B C 1
ATOM 6032 O O . ALA B 1 306 ? 18.609 10.43 -2.861 1 91.88 306 ALA B O 1
ATOM 6033 N N . ALA B 1 307 ? 19.344 12.375 -2.121 1 91.94 307 ALA B N 1
ATOM 6034 C CA . ALA B 1 307 ? 20.75 12.07 -2.354 1 91.94 307 ALA B CA 1
ATOM 6035 C C . ALA B 1 307 ? 21.25 11.016 -1.371 1 91.94 307 ALA B C 1
ATOM 6037 O O . ALA B 1 307 ? 22.109 10.195 -1.711 1 91.94 307 ALA B O 1
ATOM 6038 N N . ILE B 1 308 ? 20.734 11.023 -0.204 1 90.31 308 ILE B N 1
ATOM 6039 C CA . ILE B 1 308 ? 21.297 10.148 0.812 1 90.31 308 ILE B CA 1
ATOM 6040 C C . ILE B 1 308 ? 20.438 8.891 0.945 1 90.31 308 ILE B C 1
ATOM 6042 O O . ILE B 1 308 ? 20.781 7.984 1.712 1 90.31 308 ILE B O 1
ATOM 6046 N N . THR B 1 309 ? 19.328 8.828 0.309 1 87.62 309 THR B N 1
ATOM 6047 C CA . THR B 1 309 ? 18.484 7.637 0.327 1 87.62 309 THR B CA 1
ATOM 6048 C C . THR B 1 309 ? 19.156 6.492 -0.434 1 87.62 309 THR B C 1
ATOM 6050 O O . THR B 1 309 ? 19.625 6.68 -1.559 1 87.62 309 THR B O 1
ATOM 6053 N N . PRO B 1 310 ? 19.203 5.391 0.185 1 78.62 310 PRO B N 1
ATOM 6054 C CA . PRO B 1 310 ? 19.766 4.242 -0.523 1 78.62 310 PRO B CA 1
ATOM 6055 C C . PRO B 1 310 ? 18.938 3.824 -1.733 1 78.62 310 PRO B C 1
ATOM 6057 O O . PRO B 1 310 ? 17.75 4.164 -1.82 1 78.62 310 PRO B O 1
ATOM 6060 N N . PRO B 1 311 ? 19.641 3.158 -2.621 1 76.69 311 PRO B N 1
ATOM 6061 C CA . PRO B 1 311 ? 18.891 2.699 -3.799 1 76.69 311 PRO B CA 1
ATOM 6062 C C . PRO B 1 311 ? 17.688 1.835 -3.436 1 76.69 311 PRO B C 1
ATOM 6064 O O . PRO B 1 311 ? 17.75 1.035 -2.5 1 76.69 311 PRO B O 1
ATOM 6067 N N . ARG B 1 312 ? 16.719 2.059 -4.23 1 70.44 312 ARG B N 1
ATOM 6068 C CA . ARG B 1 312 ? 15.461 1.39 -3.941 1 70.44 312 ARG B CA 1
ATOM 6069 C C . ARG B 1 312 ? 15.383 0.035 -4.637 1 70.44 312 ARG B C 1
ATOM 6071 O O . ARG B 1 312 ? 15.367 -0.035 -5.867 1 70.44 312 ARG B O 1
ATOM 6078 N N . LYS B 1 313 ? 15.562 -0.911 -3.914 1 79.25 313 LYS B N 1
ATOM 6079 C CA . LYS B 1 313 ? 15.359 -2.289 -4.352 1 79.25 313 LYS B CA 1
ATOM 6080 C C . LYS B 1 313 ? 14.344 -3 -3.459 1 79.25 313 LYS B C 1
ATOM 6082 O O . LYS B 1 313 ? 14.523 -3.07 -2.242 1 79.25 313 LYS B O 1
ATOM 6087 N N . THR B 1 314 ? 13.25 -3.322 -4.152 1 76.94 314 THR B N 1
ATOM 6088 C CA . THR B 1 314 ? 12.195 -3.99 -3.393 1 76.94 314 THR B CA 1
ATOM 6089 C C . THR B 1 314 ? 12.148 -5.477 -3.729 1 76.94 314 THR B C 1
ATOM 6091 O O . THR B 1 314 ? 12.078 -5.852 -4.902 1 76.94 314 THR B O 1
ATOM 6094 N N . ILE B 1 315 ? 12.312 -6.27 -2.703 1 82.12 315 ILE B N 1
ATOM 6095 C CA . ILE B 1 315 ? 12.164 -7.711 -2.842 1 82.12 315 ILE B CA 1
ATOM 6096 C C . ILE B 1 315 ? 10.875 -8.164 -2.158 1 82.12 315 ILE B C 1
ATOM 6098 O O . ILE B 1 315 ? 10.68 -7.922 -0.965 1 82.12 315 ILE B O 1
ATOM 6102 N N . ALA B 1 316 ? 9.992 -8.719 -2.951 1 81 316 ALA B N 1
ATOM 6103 C CA . ALA B 1 316 ? 8.672 -9.07 -2.438 1 81 316 ALA B CA 1
ATOM 6104 C C . ALA B 1 316 ? 8.352 -10.539 -2.707 1 81 316 ALA B C 1
ATOM 6106 O O . ALA B 1 316 ? 9.125 -11.242 -3.361 1 81 316 ALA B O 1
ATOM 6107 N N . TYR B 1 317 ? 7.273 -11.031 -2.023 1 81.12 317 TYR B N 1
ATOM 6108 C CA . TYR B 1 317 ? 6.844 -12.414 -2.207 1 81.12 317 TYR B CA 1
ATOM 6109 C C . TYR B 1 317 ? 5.328 -12.539 -2.092 1 81.12 317 TYR B C 1
ATOM 6111 O O . TYR B 1 317 ? 4.668 -11.656 -1.54 1 81.12 317 TYR B O 1
ATOM 6119 N N . GLY B 1 318 ? 4.82 -13.578 -2.691 1 79.12 318 GLY B N 1
ATOM 6120 C CA . GLY B 1 318 ? 3.41 -13.898 -2.533 1 79.12 318 GLY B CA 1
ATOM 6121 C C . GLY B 1 318 ? 2.514 -13.164 -3.506 1 79.12 318 GLY B C 1
ATOM 6122 O O . GLY B 1 318 ? 2.977 -12.289 -4.246 1 79.12 318 GLY B O 1
ATOM 6123 N N . SER B 1 319 ? 1.271 -13.492 -3.4 1 69.19 319 SER B N 1
ATOM 6124 C CA . SER B 1 319 ? 0.299 -12.93 -4.332 1 69.19 319 SER B CA 1
ATOM 6125 C C . SER B 1 319 ? 0.024 -11.461 -4.023 1 69.19 319 SER B C 1
ATOM 6127 O O . SER B 1 319 ? -0.323 -10.688 -4.922 1 69.19 319 SER B O 1
ATOM 6129 N N . THR B 1 320 ? 0.21 -11.102 -2.799 1 61.09 320 THR B N 1
ATOM 6130 C CA . THR B 1 320 ? -0.122 -9.734 -2.42 1 61.09 320 THR B CA 1
ATOM 6131 C C . THR B 1 320 ? 1.123 -8.852 -2.428 1 61.09 320 THR B C 1
ATOM 6133 O O . THR B 1 320 ? 1.033 -7.637 -2.232 1 61.09 320 THR B O 1
ATOM 6136 N N . GLY B 1 321 ? 2.264 -9.438 -2.695 1 69.06 321 GLY B N 1
ATOM 6137 C CA . GLY B 1 321 ? 3.486 -8.656 -2.779 1 69.06 321 GLY B CA 1
ATOM 6138 C C . GLY B 1 321 ? 3.979 -8.172 -1.428 1 69.06 321 GLY B C 1
ATOM 6139 O O . GLY B 1 321 ? 4.285 -6.992 -1.26 1 69.06 321 GLY B O 1
ATOM 6140 N N . ASN B 1 322 ? 4.055 -9.078 -0.466 1 70.44 322 ASN B N 1
ATOM 6141 C CA . ASN B 1 322 ? 4.57 -8.734 0.854 1 70.44 322 ASN B CA 1
ATOM 6142 C C . ASN B 1 322 ? 6.066 -8.422 0.807 1 70.44 322 ASN B C 1
ATOM 6144 O O . ASN B 1 322 ? 6.809 -9.039 0.044 1 70.44 322 ASN B O 1
ATOM 6148 N N . PHE B 1 323 ? 6.434 -7.379 1.49 1 69.69 323 PHE B N 1
ATOM 6149 C CA . PHE B 1 323 ? 7.797 -6.883 1.382 1 69.69 323 PHE B CA 1
ATOM 6150 C C . PHE B 1 323 ? 8.664 -7.438 2.504 1 69.69 323 PHE B C 1
ATOM 6152 O O . PHE B 1 323 ? 8.172 -7.707 3.602 1 69.69 323 PHE B O 1
ATOM 6159 N N . MET B 1 324 ? 9.945 -7.645 2.09 1 67.88 324 MET B N 1
ATOM 6160 C CA . MET B 1 324 ? 10.977 -8.016 3.055 1 67.88 324 MET B CA 1
ATOM 6161 C C . MET B 1 324 ? 12.008 -6.898 3.215 1 67.88 324 MET B C 1
ATOM 6163 O O . MET B 1 324 ? 12.359 -6.23 2.24 1 67.88 324 MET B O 1
ATOM 6167 N N . PRO B 1 325 ? 12.43 -6.648 4.391 1 65.75 325 PRO B N 1
ATOM 6168 C CA . PRO B 1 325 ? 13.406 -5.574 4.602 1 65.75 325 PRO B CA 1
ATOM 6169 C C . PRO B 1 325 ? 14.727 -5.828 3.877 1 65.75 325 PRO B C 1
ATOM 6171 O O . PRO B 1 325 ? 15.164 -6.977 3.758 1 65.75 325 PRO B O 1
ATOM 6174 N N . PRO B 1 326 ? 15.375 -4.789 3.412 1 58.47 326 PRO B N 1
ATOM 6175 C CA . PRO B 1 326 ? 16.578 -4.902 2.596 1 58.47 326 PRO B CA 1
ATOM 6176 C C . PRO B 1 326 ? 17.844 -5.148 3.432 1 58.47 326 PRO B C 1
ATOM 6178 O O . PRO B 1 326 ? 18.906 -5.445 2.883 1 58.47 326 PRO B O 1
ATOM 6181 N N . SER B 1 327 ? 17.859 -4.816 4.707 1 62.91 327 SER B N 1
ATOM 6182 C CA . SER B 1 327 ? 19.109 -4.938 5.445 1 62.91 327 SER B CA 1
ATOM 6183 C C . SER B 1 327 ? 18.938 -5.801 6.691 1 62.91 327 SER B C 1
ATOM 6185 O O . SER B 1 327 ? 17.922 -5.691 7.395 1 62.91 327 SER B O 1
ATOM 6187 N N . PRO B 1 328 ? 20.016 -6.559 6.883 1 58.91 328 PRO B N 1
ATOM 6188 C CA . PRO B 1 328 ? 19.969 -7.438 8.055 1 58.91 328 PRO B CA 1
ATOM 6189 C C . PRO B 1 328 ? 20.203 -6.684 9.367 1 58.91 328 PRO B C 1
ATOM 6191 O O . PRO B 1 328 ? 19.781 -7.145 10.43 1 58.91 328 PRO B O 1
ATOM 6194 N N . ASP B 1 329 ? 20.844 -5.621 9.344 1 69.62 329 ASP B N 1
ATOM 6195 C CA . ASP B 1 329 ? 21.281 -5.078 10.625 1 69.62 329 ASP B CA 1
ATOM 6196 C C . ASP B 1 329 ? 20.562 -3.764 10.938 1 69.62 329 ASP B C 1
ATOM 6198 O O . ASP B 1 329 ? 19.766 -3.688 11.883 1 69.62 329 ASP B O 1
ATOM 6202 N N . ALA B 1 330 ? 21.125 -2.684 10.523 1 77 330 ALA B N 1
ATOM 6203 C CA . ALA B 1 330 ? 20.531 -1.368 10.773 1 77 330 ALA B CA 1
ATOM 6204 C C . ALA B 1 330 ? 20.344 -0.604 9.469 1 77 330 ALA B C 1
ATOM 6206 O O . ALA B 1 330 ? 21.078 -0.813 8.5 1 77 330 ALA B O 1
ATOM 6207 N N . LEU B 1 331 ? 19.25 0.116 9.414 1 84.81 331 LEU B N 1
ATOM 6208 C CA . LEU B 1 331 ? 18.938 0.927 8.242 1 84.81 331 LEU B CA 1
ATOM 6209 C C . LEU B 1 331 ? 18.672 2.377 8.641 1 84.81 331 LEU B C 1
ATOM 6211 O O . LEU B 1 331 ? 17.984 2.641 9.625 1 84.81 331 LEU B O 1
ATOM 6215 N N . ALA B 1 332 ? 19.391 3.279 7.988 1 89.81 332 ALA B N 1
ATOM 6216 C CA . ALA B 1 332 ? 19.141 4.707 8.164 1 89.81 332 ALA B CA 1
ATOM 6217 C C . ALA B 1 332 ? 18.422 5.289 6.941 1 89.81 332 ALA B C 1
ATOM 6219 O O . ALA B 1 332 ? 18.859 5.082 5.805 1 89.81 332 ALA B O 1
ATOM 6220 N N . MET B 1 333 ? 17.344 5.98 7.176 1 90.38 333 MET B N 1
ATOM 6221 C CA . MET B 1 333 ? 16.578 6.621 6.113 1 90.38 333 MET B CA 1
ATOM 6222 C C . MET B 1 333 ? 16.344 8.094 6.43 1 90.38 333 MET B C 1
ATOM 6224 O O . MET B 1 333 ? 16.203 8.469 7.594 1 90.38 333 MET B O 1
ATOM 6228 N N . PRO B 1 334 ? 16.297 8.875 5.383 1 93.62 334 PRO B N 1
ATOM 6229 C CA . PRO B 1 334 ? 15.961 10.273 5.637 1 93.62 334 PRO B CA 1
ATOM 6230 C C . PRO B 1 334 ? 14.5 10.469 6.043 1 93.62 334 PRO B C 1
ATOM 6232 O O . PRO B 1 334 ? 13.641 9.664 5.668 1 93.62 334 PRO B O 1
ATOM 6235 N N . LEU B 1 335 ? 14.211 11.469 6.816 1 93.94 335 LEU B N 1
ATOM 6236 C CA . LEU B 1 335 ? 12.875 11.875 7.242 1 93.94 335 LEU B CA 1
ATOM 6237 C C . LEU B 1 335 ? 12.57 13.297 6.785 1 93.94 335 LEU B C 1
ATOM 6239 O O . LEU B 1 335 ? 13.414 14.188 6.914 1 93.94 335 LEU B O 1
ATOM 6243 N N . ASN B 1 336 ? 11.445 13.422 6.18 1 91.69 336 ASN B N 1
ATOM 6244 C CA . ASN B 1 336 ? 11 14.742 5.75 1 91.69 336 ASN B CA 1
ATOM 6245 C C . ASN B 1 336 ? 9.516 14.945 6.027 1 91.69 336 ASN B C 1
ATOM 6247 O O . ASN B 1 336 ? 8.672 14.195 5.527 1 91.69 336 ASN B O 1
ATOM 6251 N N . PHE B 1 337 ? 9.203 15.914 6.855 1 92.12 337 PHE B N 1
ATOM 6252 C CA . PHE B 1 337 ? 7.824 16.344 7.086 1 92.12 337 PHE B CA 1
ATOM 6253 C C . PHE B 1 337 ? 7.629 17.797 6.668 1 92.12 337 PHE B C 1
ATOM 6255 O O . PHE B 1 337 ? 8.453 18.656 6.988 1 92.12 337 PHE B O 1
ATOM 6262 N N . SER B 1 338 ? 6.637 18 5.91 1 89.81 338 SER B N 1
ATOM 6263 C CA . SER B 1 338 ? 6.32 19.359 5.496 1 89.81 338 SER B CA 1
ATOM 6264 C C . SER B 1 338 ? 4.891 19.734 5.867 1 89.81 338 SER B C 1
ATOM 6266 O O . SER B 1 338 ? 3.938 19.109 5.398 1 89.81 338 SER B O 1
ATOM 6268 N N . TYR B 1 339 ? 4.777 20.688 6.695 1 89.81 339 TYR B N 1
ATOM 6269 C CA . TYR B 1 339 ? 3.48 21.25 7.059 1 89.81 339 TYR B CA 1
ATOM 6270 C C . TYR B 1 339 ? 3.295 22.625 6.449 1 89.81 339 TYR B C 1
ATOM 6272 O O . TYR B 1 339 ? 4.16 23.109 5.707 1 89.81 339 TYR B O 1
ATOM 6280 N N . SER B 1 340 ? 2.172 23.281 6.637 1 86.12 340 SER B N 1
ATOM 6281 C CA . SER B 1 340 ? 1.834 24.547 6 1 86.12 340 SER B CA 1
ATOM 6282 C C . SER B 1 340 ? 2.818 25.656 6.395 1 86.12 340 SER B C 1
ATOM 6284 O O . SER B 1 340 ? 3.115 26.547 5.602 1 86.12 340 SER B O 1
ATOM 6286 N N . ASP B 1 341 ? 3.424 25.562 7.574 1 85.75 341 ASP B N 1
ATOM 6287 C CA . ASP B 1 341 ? 4.25 26.656 8.055 1 85.75 341 ASP B CA 1
ATOM 6288 C C . ASP B 1 341 ? 5.582 26.156 8.602 1 85.75 341 ASP B C 1
ATOM 6290 O O . ASP B 1 341 ? 6.516 26.922 8.805 1 85.75 341 ASP B O 1
ATOM 6294 N N . HIS B 1 342 ? 5.645 24.922 8.977 1 88.19 342 HIS B N 1
ATOM 6295 C CA . HIS B 1 342 ? 6.852 24.328 9.547 1 88.19 342 HIS B CA 1
ATOM 6296 C C . HIS B 1 342 ? 7.191 23 8.859 1 88.19 342 HIS B C 1
ATOM 6298 O O . HIS B 1 342 ? 6.348 22.422 8.188 1 88.19 342 HIS B O 1
ATOM 6304 N N . GLY B 1 343 ? 8.391 22.641 9.008 1 90.62 343 GLY B N 1
ATOM 6305 C CA . GLY B 1 343 ? 8.828 21.359 8.5 1 90.62 343 GLY B CA 1
ATOM 6306 C C . GLY B 1 343 ? 9.898 20.703 9.352 1 90.62 343 GLY B C 1
ATOM 6307 O O . GLY B 1 343 ? 10.453 21.344 10.258 1 90.62 343 GLY B O 1
ATOM 6308 N N . LEU B 1 344 ? 10.102 19.484 9.188 1 94.38 344 LEU B N 1
ATOM 6309 C CA . LEU B 1 344 ? 11.148 18.719 9.859 1 94.38 344 LEU B CA 1
ATOM 6310 C C . LEU B 1 344 ? 11.984 17.938 8.852 1 94.38 344 LEU B C 1
ATOM 6312 O O . LEU B 1 344 ? 11.438 17.344 7.918 1 94.38 344 LEU B O 1
ATOM 6316 N N . PHE B 1 345 ? 13.273 18.078 9 1 96.56 345 PHE B N 1
ATOM 6317 C CA . PHE B 1 345 ? 14.227 17.297 8.227 1 96.56 345 PHE B CA 1
ATOM 6318 C C . PHE B 1 345 ? 15.125 16.484 9.148 1 96.56 345 PHE B C 1
ATOM 6320 O O . PHE B 1 345 ? 15.555 16.969 10.203 1 96.56 345 PHE B O 1
ATOM 6327 N N . GLY B 1 346 ? 15.32 15.195 8.711 1 96.62 346 GLY B N 1
ATOM 6328 C CA . GLY B 1 346 ? 16.234 14.453 9.57 1 96.62 346 GLY B CA 1
ATOM 6329 C C . GLY B 1 346 ? 16.422 13.008 9.141 1 96.62 346 GLY B C 1
ATOM 6330 O O . GLY B 1 346 ? 16.438 12.711 7.941 1 96.62 346 GLY B O 1
ATOM 6331 N N . LEU B 1 347 ? 16.719 12.125 10.18 1 96 347 LEU B N 1
ATOM 6332 C CA . LEU B 1 347 ? 17.062 10.727 9.945 1 96 347 LEU B CA 1
ATOM 6333 C C . LEU B 1 347 ? 16.234 9.805 10.836 1 96 347 LEU B C 1
ATOM 6335 O O . LEU B 1 347 ? 15.984 10.125 12 1 96 347 LEU B O 1
ATOM 6339 N N . LEU B 1 348 ? 15.805 8.766 10.227 1 95.88 348 LEU B N 1
ATOM 6340 C CA . LEU B 1 348 ? 15.203 7.656 10.961 1 95.88 348 LEU B CA 1
ATOM 6341 C C . LEU B 1 348 ? 16.094 6.414 10.891 1 95.88 348 LEU B C 1
ATOM 6343 O O . LEU B 1 348 ? 16.359 5.902 9.805 1 95.88 348 LEU B O 1
ATOM 6347 N N . VAL B 1 349 ? 16.578 5.969 12.016 1 94.69 349 VAL B N 1
ATOM 6348 C CA . VAL B 1 349 ? 17.422 4.777 12.086 1 94.69 349 VAL B CA 1
ATOM 6349 C C . VAL B 1 349 ? 16.641 3.629 12.727 1 94.69 349 VAL B C 1
ATOM 6351 O O . VAL B 1 349 ? 15.984 3.809 13.75 1 94.69 349 VAL B O 1
ATOM 6354 N N . THR B 1 350 ? 16.688 2.479 12.078 1 91.94 350 THR B N 1
ATOM 6355 C CA . THR B 1 350 ? 16.016 1.275 12.555 1 91.94 350 THR B CA 1
ATOM 6356 C C . THR B 1 350 ? 17.016 0.139 12.75 1 91.94 350 THR B C 1
ATOM 6358 O O . THR B 1 350 ? 17.938 -0.024 11.961 1 91.94 350 THR B O 1
ATOM 6361 N N . GLY B 1 351 ? 16.812 -0.595 13.797 1 88.19 351 GLY B N 1
ATOM 6362 C CA . GLY B 1 351 ? 17.672 -1.727 14.094 1 88.19 351 GLY B CA 1
ATOM 6363 C C . GLY B 1 351 ? 17.078 -2.693 15.094 1 88.19 351 GLY B C 1
ATOM 6364 O O . GLY B 1 351 ? 15.953 -2.49 15.562 1 88.19 351 GLY B O 1
ATOM 6365 N N . SER B 1 352 ? 17.859 -3.686 15.422 1 83.75 352 SER B N 1
ATOM 6366 C CA . SER B 1 352 ? 17.359 -4.766 16.266 1 83.75 352 SER B CA 1
ATOM 6367 C C . SER B 1 352 ? 17.234 -4.316 17.719 1 83.75 352 SER B C 1
ATOM 6369 O O . SER B 1 352 ? 16.375 -4.801 18.453 1 83.75 352 SER B O 1
ATOM 6371 N N . ASN B 1 353 ? 18.188 -3.463 18.156 1 90.12 353 ASN B N 1
ATOM 6372 C CA . ASN B 1 353 ? 18.156 -2.951 19.516 1 90.12 353 ASN B CA 1
ATOM 6373 C C . ASN B 1 353 ? 18.812 -1.58 19.609 1 90.12 353 ASN B C 1
ATOM 6375 O O . ASN B 1 353 ? 19.328 -1.055 18.625 1 90.12 353 ASN B O 1
ATOM 6379 N N . GLY B 1 354 ? 18.766 -1.035 20.812 1 93.44 354 GLY B N 1
ATOM 6380 C CA . GLY B 1 354 ? 19.266 0.315 21.016 1 93.44 354 GLY B CA 1
ATOM 6381 C C . GLY B 1 354 ? 20.766 0.438 20.797 1 93.44 354 GLY B C 1
ATOM 6382 O O . GLY B 1 354 ? 21.25 1.497 20.406 1 93.44 354 GLY B O 1
ATOM 6383 N N . GLN B 1 355 ? 21.484 -0.575 21.078 1 93.81 355 GLN B N 1
ATOM 6384 C CA . GLN B 1 355 ? 22.938 -0.542 20.859 1 93.81 355 GLN B CA 1
ATOM 6385 C C . GLN B 1 355 ? 23.266 -0.388 19.391 1 93.81 355 GLN B C 1
ATOM 6387 O O . GLN B 1 355 ? 24.094 0.443 19.016 1 93.81 355 GLN B O 1
ATOM 6392 N N . VAL B 1 356 ? 22.609 -1.158 18.594 1 91.62 356 VAL B N 1
ATOM 6393 C CA . VAL B 1 356 ? 22.812 -1.121 17.141 1 91.62 356 VAL B CA 1
ATOM 6394 C C . VAL B 1 356 ? 22.344 0.219 16.594 1 91.62 356 VAL B C 1
ATOM 6396 O O . VAL B 1 356 ? 23.062 0.865 15.82 1 91.62 356 VAL B O 1
ATOM 6399 N N . VAL B 1 357 ? 21.219 0.628 17 1 94.69 357 VAL B N 1
ATOM 6400 C CA . VAL B 1 357 ? 20.609 1.864 16.516 1 94.69 357 VAL B CA 1
ATOM 6401 C C . VAL B 1 357 ? 21.453 3.059 16.953 1 94.69 357 VAL B C 1
ATOM 6403 O O . VAL B 1 357 ? 21.672 3.988 16.172 1 94.69 357 VAL B O 1
ATOM 6406 N N . GLY B 1 358 ? 21.891 3.035 18.188 1 95.5 358 GLY B N 1
ATOM 6407 C CA . GLY B 1 358 ? 22.734 4.113 18.688 1 95.5 358 GLY B CA 1
ATOM 6408 C C . GLY B 1 358 ? 24.016 4.273 17.906 1 95.5 358 GLY B C 1
ATOM 6409 O O . GLY B 1 358 ? 24.391 5.387 17.516 1 95.5 358 GLY B O 1
ATOM 6410 N N . GLY B 1 359 ? 24.672 3.154 17.719 1 94.5 359 GLY B N 1
ATOM 6411 C CA . GLY B 1 359 ? 25.891 3.193 16.938 1 94.5 359 GLY B CA 1
ATOM 6412 C C . GLY B 1 359 ? 25.656 3.703 15.523 1 94.5 359 GLY B C 1
ATOM 6413 O O . GLY B 1 359 ? 26.422 4.543 15.031 1 94.5 359 GLY B O 1
ATOM 6414 N N . HIS B 1 360 ? 24.641 3.244 14.898 1 93.94 360 HIS B N 1
ATOM 6415 C CA . HIS B 1 360 ? 24.344 3.635 13.523 1 93.94 360 HIS B CA 1
ATOM 6416 C C . HIS B 1 360 ? 23.906 5.09 13.453 1 93.94 360 HIS B C 1
ATOM 6418 O O . HIS B 1 360 ? 24.156 5.773 12.453 1 93.94 360 HIS B O 1
ATOM 6424 N N . LEU B 1 361 ? 23.188 5.523 14.438 1 95.75 361 LEU B N 1
ATOM 6425 C CA . LEU B 1 361 ? 22.75 6.918 14.477 1 95.75 361 LEU B CA 1
ATOM 6426 C C . LEU B 1 361 ? 23.953 7.852 14.547 1 95.75 361 LEU B C 1
ATOM 6428 O O . LEU B 1 361 ? 24.016 8.852 13.828 1 95.75 361 LEU B O 1
ATOM 6432 N N . VAL B 1 362 ? 24.922 7.52 15.383 1 96 362 VAL B N 1
ATOM 6433 C CA . VAL B 1 362 ? 26.141 8.32 15.516 1 96 362 VAL B CA 1
ATOM 6434 C C . VAL B 1 362 ? 26.875 8.344 14.18 1 96 362 VAL B C 1
ATOM 6436 O O . VAL B 1 362 ? 27.312 9.406 13.719 1 96 362 VAL B O 1
ATOM 6439 N N . ASP B 1 363 ? 26.984 7.211 13.57 1 95.06 363 ASP B N 1
ATOM 6440 C CA . ASP B 1 363 ? 27.672 7.129 12.289 1 95.06 363 ASP B CA 1
ATOM 6441 C C . ASP B 1 363 ? 26.953 7.953 11.219 1 95.06 363 ASP B C 1
ATOM 6443 O O . ASP B 1 363 ? 27.578 8.641 10.422 1 95.06 363 ASP B O 1
ATOM 6447 N N . SER B 1 364 ? 25.672 7.84 11.164 1 94.19 364 SER B N 1
ATOM 6448 C CA . SER B 1 364 ? 24.875 8.57 10.188 1 94.19 364 SER B CA 1
ATOM 6449 C C . SER B 1 364 ? 24.969 10.078 10.414 1 94.19 364 SER B C 1
ATOM 6451 O O . SER B 1 364 ? 25.047 10.852 9.453 1 94.19 364 SER B O 1
ATOM 6453 N N . LEU B 1 365 ? 24.953 10.469 11.656 1 95.12 365 LEU B N 1
ATOM 6454 C CA . LEU B 1 365 ? 25.062 11.883 11.977 1 95.12 365 LEU B CA 1
ATOM 6455 C C . LEU B 1 365 ? 26.422 12.43 11.57 1 95.12 365 LEU B C 1
ATOM 6457 O O . LEU B 1 365 ? 26.516 13.523 11.008 1 95.12 365 LEU B O 1
ATOM 6461 N N . LYS B 1 366 ? 27.469 11.719 11.852 1 94.75 366 LYS B N 1
ATOM 6462 C CA . LYS B 1 366 ? 28.797 12.125 11.43 1 94.75 366 LYS B CA 1
ATOM 6463 C C . LYS B 1 366 ? 28.875 12.273 9.914 1 94.75 366 LYS B C 1
ATOM 6465 O O . LYS B 1 366 ? 29.469 13.219 9.406 1 94.75 366 LYS B O 1
ATOM 6470 N N . ALA B 1 367 ? 28.281 11.305 9.266 1 94 367 ALA B N 1
ATOM 6471 C CA . ALA B 1 367 ? 28.25 11.359 7.809 1 94 367 ALA B CA 1
ATOM 6472 C C . ALA B 1 367 ? 27.5 12.586 7.316 1 94 367 ALA B C 1
ATOM 6474 O O . ALA B 1 367 ? 27.906 13.234 6.352 1 94 367 ALA B O 1
ATOM 6475 N N . LEU B 1 368 ? 26.422 12.867 7.926 1 94.44 368 LEU B N 1
ATOM 6476 C CA . LEU B 1 368 ? 25.609 14.023 7.535 1 94.44 368 LEU B CA 1
ATOM 6477 C C . LEU B 1 368 ? 26.359 15.32 7.82 1 94.44 368 LEU B C 1
ATOM 6479 O O . LEU B 1 368 ? 26.297 16.266 7.023 1 94.44 368 LEU B O 1
ATOM 6483 N N . ASN B 1 369 ? 27.031 15.406 8.961 1 94.5 369 ASN B N 1
ATOM 6484 C CA . ASN B 1 369 ? 27.844 16.562 9.281 1 94.5 369 ASN B CA 1
ATOM 6485 C C . ASN B 1 369 ? 28.953 16.781 8.258 1 94.5 369 ASN B C 1
ATOM 6487 O O . ASN B 1 369 ? 29.219 17.906 7.848 1 94.5 369 ASN B O 1
ATOM 6491 N N . LEU B 1 370 ? 29.562 15.703 7.91 1 94.56 370 LEU B N 1
ATOM 6492 C CA . LEU B 1 370 ? 30.609 15.789 6.891 1 94.56 370 LEU B CA 1
ATOM 6493 C C . LEU B 1 370 ? 30.031 16.281 5.566 1 94.56 370 LEU B C 1
ATOM 6495 O O . LEU B 1 370 ? 30.656 17.078 4.871 1 94.56 370 LEU B O 1
ATOM 6499 N N . LEU B 1 371 ? 28.906 15.781 5.242 1 94.69 371 LEU B N 1
ATOM 6500 C CA . LEU B 1 371 ? 28.234 16.219 4.023 1 94.69 371 LEU B CA 1
ATOM 6501 C C . LEU B 1 371 ? 27.891 17.703 4.09 1 94.69 371 LEU B C 1
ATOM 6503 O O . LEU B 1 371 ? 28 18.422 3.088 1 94.69 371 LEU B O 1
ATOM 6507 N N . ALA B 1 372 ? 27.422 18.141 5.199 1 94.75 372 ALA B N 1
ATOM 6508 C CA . ALA B 1 372 ? 27.078 19.547 5.391 1 94.75 372 ALA B CA 1
ATOM 6509 C C . ALA B 1 372 ? 28.312 20.438 5.25 1 94.75 372 ALA B C 1
ATOM 6511 O O . ALA B 1 372 ? 28.203 21.578 4.777 1 94.75 372 ALA B O 1
ATOM 6512 N N . GLN B 1 373 ? 29.422 19.969 5.617 1 94.38 373 GLN B N 1
ATOM 6513 C CA . GLN B 1 373 ? 30.672 20.734 5.547 1 94.38 373 GLN B CA 1
ATOM 6514 C C . GLN B 1 373 ? 31.234 20.734 4.129 1 94.38 373 GLN B C 1
ATOM 6516 O O . GLN B 1 373 ? 31.656 21.781 3.631 1 94.38 373 GLN B O 1
ATOM 6521 N N . ASN B 1 374 ? 31.203 19.562 3.502 1 94.81 374 ASN B N 1
ATOM 6522 C CA . ASN B 1 374 ? 31.844 19.422 2.197 1 94.81 374 ASN B CA 1
ATOM 6523 C C . ASN B 1 374 ? 30.859 19.703 1.062 1 94.81 374 ASN B C 1
ATOM 6525 O O . ASN B 1 374 ? 31.266 20.094 -0.036 1 94.81 374 ASN B O 1
ATOM 6529 N N . GLY B 1 375 ? 29.641 19.438 1.358 1 94.19 375 GLY B N 1
ATOM 6530 C CA . GLY B 1 375 ? 28.609 19.594 0.349 1 94.19 375 GLY B CA 1
ATOM 6531 C C . GLY B 1 375 ? 28.453 18.375 -0.541 1 94.19 375 GLY B C 1
ATOM 6532 O O . GLY B 1 375 ? 29.344 17.531 -0.592 1 94.19 375 GLY B O 1
ATOM 6533 N N . LEU B 1 376 ? 27.328 18.328 -1.203 1 93.81 376 LEU B N 1
ATOM 6534 C CA . LEU B 1 376 ? 27.094 17.344 -2.246 1 93.81 376 LEU B CA 1
ATOM 6535 C C . LEU B 1 376 ? 27.984 17.609 -3.457 1 93.81 376 LEU B C 1
ATOM 6537 O O . LEU B 1 376 ? 28.203 18.766 -3.818 1 93.81 376 LEU B O 1
ATOM 6541 N N . ASN B 1 377 ? 28.453 16.594 -4.023 1 90.38 377 ASN B N 1
ATOM 6542 C CA . ASN B 1 377 ? 29.172 16.797 -5.277 1 90.38 377 ASN B CA 1
ATOM 6543 C C . ASN B 1 377 ? 28.219 16.828 -6.469 1 90.38 377 ASN B C 1
ATOM 6545 O O . ASN B 1 377 ? 27.016 16.547 -6.324 1 90.38 377 ASN B O 1
ATOM 6549 N N . GLY B 1 378 ? 28.781 17.172 -7.637 1 88.62 378 GLY B N 1
ATOM 6550 C CA . GLY B 1 378 ? 27.969 17.344 -8.836 1 88.62 378 GLY B CA 1
ATOM 6551 C C . GLY B 1 378 ? 27.219 16.094 -9.242 1 88.62 378 GLY B C 1
ATOM 6552 O O . GLY B 1 378 ? 26.047 16.156 -9.586 1 88.62 378 GLY B O 1
ATOM 6553 N N . LYS B 1 379 ? 27.828 14.992 -9.156 1 85.12 379 LYS B N 1
ATOM 6554 C CA . LYS B 1 379 ? 27.203 13.734 -9.57 1 85.12 379 LYS B CA 1
ATOM 6555 C C . LYS B 1 379 ? 26.078 13.336 -8.625 1 85.12 379 LYS B C 1
ATOM 6557 O O . LYS B 1 379 ? 25 12.93 -9.07 1 85.12 379 LYS B O 1
ATOM 6562 N N . GLN B 1 380 ? 26.375 13.461 -7.355 1 88.56 380 GLN B N 1
ATOM 6563 C CA . GLN B 1 380 ? 25.359 13.172 -6.359 1 88.56 380 GLN B CA 1
ATOM 6564 C C . GLN B 1 380 ? 24.125 14.062 -6.555 1 88.56 380 GLN B C 1
ATOM 6566 O O . GLN B 1 380 ? 23 13.594 -6.43 1 88.56 380 GLN B O 1
ATOM 6571 N N . PHE B 1 381 ? 24.438 15.273 -6.879 1 92.62 381 PHE B N 1
ATOM 6572 C CA . PHE B 1 381 ? 23.375 16.25 -7.062 1 92.62 381 PHE B CA 1
ATOM 6573 C C . PHE B 1 381 ? 22.516 15.906 -8.273 1 92.62 381 PHE B C 1
ATOM 6575 O O . PHE B 1 381 ? 21.281 15.945 -8.203 1 92.62 381 PHE B O 1
ATOM 6582 N N . GLU B 1 382 ? 23.078 15.531 -9.328 1 88.5 382 GLU B N 1
ATOM 6583 C CA . GLU B 1 382 ? 22.359 15.172 -10.547 1 88.5 382 GLU B CA 1
ATOM 6584 C C . GLU B 1 382 ? 21.531 13.906 -10.336 1 88.5 382 GLU B C 1
ATOM 6586 O O . GLU B 1 382 ? 20.391 13.82 -10.82 1 88.5 382 GLU B O 1
ATOM 6591 N N . ASN B 1 383 ? 22.109 13 -9.641 1 86.06 383 ASN B N 1
ATOM 6592 C CA . ASN B 1 383 ? 21.359 11.781 -9.328 1 86.06 383 ASN B CA 1
ATOM 6593 C C . ASN B 1 383 ? 20.156 12.078 -8.445 1 86.06 383 ASN B C 1
ATOM 6595 O O . ASN B 1 383 ? 19.094 11.484 -8.617 1 86.06 383 ASN B O 1
ATOM 6599 N N . ALA B 1 384 ? 20.406 12.938 -7.496 1 92 384 ALA B N 1
ATOM 6600 C CA . ALA B 1 384 ? 19.328 13.312 -6.594 1 92 384 ALA B CA 1
ATOM 6601 C C . ALA B 1 384 ? 18.188 13.992 -7.352 1 92 384 ALA B C 1
ATOM 6603 O O . ALA B 1 384 ? 17.016 13.742 -7.074 1 92 384 ALA B O 1
ATOM 6604 N N . LYS B 1 385 ? 18.531 14.828 -8.281 1 90.94 385 LYS B N 1
ATOM 6605 C CA . LYS B 1 385 ? 17.516 15.5 -9.094 1 90.94 385 LYS B CA 1
ATOM 6606 C C . LYS B 1 385 ? 16.719 14.484 -9.914 1 90.94 385 LYS B C 1
ATOM 6608 O O . LYS B 1 385 ? 15.492 14.57 -9.977 1 90.94 385 LYS B O 1
ATOM 6613 N N . ALA B 1 386 ? 17.438 13.602 -10.492 1 86.75 386 ALA B N 1
ATOM 6614 C CA . ALA B 1 386 ? 16.766 12.562 -11.273 1 86.75 386 ALA B CA 1
ATOM 6615 C C . ALA B 1 386 ? 15.797 11.758 -10.406 1 86.75 386 ALA B C 1
ATOM 6617 O O . ALA B 1 386 ? 14.672 11.484 -10.82 1 86.75 386 ALA B O 1
ATOM 6618 N N . ARG B 1 387 ? 16.234 11.375 -9.273 1 88.56 387 ARG B N 1
ATOM 6619 C CA . ARG B 1 387 ? 15.398 10.602 -8.352 1 88.56 387 ARG B CA 1
ATOM 6620 C C . ARG B 1 387 ? 14.164 11.391 -7.934 1 88.56 387 ARG B C 1
ATOM 6622 O O . ARG B 1 387 ? 13.062 10.844 -7.883 1 88.56 387 ARG B O 1
ATOM 6629 N N . LEU B 1 388 ? 14.391 12.633 -7.555 1 91.56 388 LEU B N 1
ATOM 6630 C CA . LEU B 1 388 ? 13.273 13.461 -7.098 1 91.56 388 LEU B CA 1
ATOM 6631 C C . LEU B 1 388 ? 12.258 13.656 -8.211 1 91.56 388 LEU B C 1
ATOM 6633 O O . LEU B 1 388 ? 11.047 13.68 -7.953 1 91.56 388 LEU B O 1
ATOM 6637 N N . ILE B 1 389 ? 12.734 13.828 -9.406 1 89 389 ILE B N 1
ATOM 6638 C CA . ILE B 1 389 ? 11.836 13.969 -10.547 1 89 389 ILE B CA 1
ATOM 6639 C C . ILE B 1 389 ? 11.039 12.68 -10.742 1 89 389 ILE B C 1
ATOM 6641 O O . ILE B 1 389 ? 9.82 12.719 -10.953 1 89 389 ILE B O 1
ATOM 6645 N N . MET B 1 390 ? 11.68 11.523 -10.609 1 87.38 390 MET B N 1
ATOM 6646 C CA . MET B 1 390 ? 10.992 10.242 -10.734 1 87.38 390 MET B CA 1
ATOM 6647 C C . MET B 1 390 ? 9.945 10.086 -9.641 1 87.38 390 MET B C 1
ATOM 6649 O O . MET B 1 390 ? 8.852 9.57 -9.898 1 87.38 390 MET B O 1
ATOM 6653 N N . GLU B 1 391 ? 10.328 10.484 -8.5 1 88.19 391 GLU B N 1
ATOM 6654 C CA . GLU B 1 391 ? 9.383 10.406 -7.391 1 88.19 391 GLU B CA 1
ATOM 6655 C C . GLU B 1 391 ? 8.18 11.328 -7.625 1 88.19 391 GLU B C 1
ATOM 6657 O O . GLU B 1 391 ? 7.051 10.977 -7.289 1 88.19 391 GLU B O 1
ATOM 6662 N N . ALA B 1 392 ? 8.445 12.492 -8.148 1 87.94 392 ALA B N 1
ATOM 6663 C CA . ALA B 1 392 ? 7.371 13.43 -8.453 1 87.94 392 ALA B CA 1
ATOM 6664 C C . ALA B 1 392 ? 6.422 12.852 -9.5 1 87.94 392 ALA B C 1
ATOM 6666 O O . ALA B 1 392 ? 5.199 12.977 -9.367 1 87.94 392 ALA B O 1
ATOM 6667 N N . ILE B 1 393 ? 6.973 12.227 -10.492 1 83.44 393 ILE B N 1
ATOM 6668 C CA . ILE B 1 393 ? 6.156 11.602 -11.531 1 83.44 393 ILE B CA 1
ATOM 6669 C C . ILE B 1 393 ? 5.332 10.469 -10.93 1 83.44 393 ILE B C 1
ATOM 6671 O O . ILE B 1 393 ? 4.129 10.359 -11.18 1 83.44 393 ILE B O 1
ATOM 6675 N N . SER B 1 394 ? 5.992 9.648 -10.141 1 83.94 394 SER B N 1
ATOM 6676 C CA . SER B 1 394 ? 5.305 8.539 -9.492 1 83.94 394 SER B CA 1
ATOM 6677 C C . SER B 1 394 ? 4.152 9.023 -8.625 1 83.94 394 SER B C 1
ATOM 6679 O O . SER B 1 394 ? 3.062 8.445 -8.641 1 83.94 394 SER B O 1
ATOM 6681 N N . LYS B 1 395 ? 4.363 10.039 -7.859 1 83.94 395 LYS B N 1
ATOM 6682 C CA . LYS B 1 395 ? 3.34 10.602 -6.98 1 83.94 395 LYS B CA 1
ATOM 6683 C C . LYS B 1 395 ? 2.166 11.148 -7.785 1 83.94 395 LYS B C 1
ATOM 6685 O O . LYS B 1 395 ? 1.018 11.086 -7.344 1 83.94 395 LYS B O 1
ATOM 6690 N N . SER B 1 396 ? 2.426 11.688 -8.922 1 80.5 396 SER B N 1
ATOM 6691 C CA . SER B 1 396 ? 1.379 12.266 -9.75 1 80.5 396 SER B CA 1
ATOM 6692 C C . SER B 1 396 ? 0.49 11.188 -10.359 1 80.5 396 SER B C 1
ATOM 6694 O O . SER B 1 396 ? -0.646 11.461 -10.758 1 80.5 396 SER B O 1
ATOM 6696 N N . GLU B 1 397 ? 0.992 9.992 -10.344 1 78.31 397 GLU B N 1
ATOM 6697 C CA . GLU B 1 397 ? 0.217 8.891 -10.906 1 78.31 397 GLU B CA 1
ATOM 6698 C C . GLU B 1 397 ? -0.598 8.18 -9.836 1 78.31 397 GLU B C 1
ATOM 6700 O O . GLU B 1 397 ? -1.53 7.434 -10.148 1 78.31 397 GLU B O 1
ATOM 6705 N N . ASP B 1 398 ? -0.268 8.383 -8.703 1 79.94 398 ASP B N 1
ATOM 6706 C CA . ASP B 1 398 ? -1.029 7.852 -7.578 1 79.94 398 ASP B CA 1
ATOM 6707 C C . ASP B 1 398 ? -2.129 8.82 -7.152 1 79.94 398 ASP B C 1
ATOM 6709 O O . ASP B 1 398 ? -1.846 9.891 -6.602 1 79.94 398 ASP B O 1
ATOM 6713 N N . ILE B 1 399 ? -3.311 8.43 -7.293 1 78.25 399 ILE B N 1
ATOM 6714 C CA . ILE B 1 399 ? -4.453 9.32 -7.117 1 78.25 399 ILE B CA 1
ATOM 6715 C C . ILE B 1 399 ? -4.516 9.797 -5.668 1 78.25 399 ILE B C 1
ATOM 6717 O O . ILE B 1 399 ? -4.902 10.938 -5.398 1 78.25 399 ILE B O 1
ATOM 6721 N N . ASN B 1 400 ? -4.168 8.93 -4.738 1 79.75 400 ASN B N 1
ATOM 6722 C CA . ASN B 1 400 ? -4.191 9.328 -3.336 1 79.75 400 ASN B CA 1
ATOM 6723 C C . ASN B 1 400 ? -3.17 10.43 -3.049 1 79.75 400 ASN B C 1
ATOM 6725 O O . ASN B 1 400 ? -3.484 11.414 -2.387 1 79.75 400 ASN B O 1
ATOM 6729 N N . GLN B 1 401 ? -2.027 10.219 -3.562 1 84.94 401 GLN B N 1
ATOM 6730 C CA . GLN B 1 401 ? -0.978 11.203 -3.338 1 84.94 401 GLN B CA 1
ATOM 6731 C C . GLN B 1 401 ? -1.268 12.5 -4.094 1 84.94 401 GLN B C 1
ATOM 6733 O O . GLN B 1 401 ? -1.048 13.594 -3.574 1 84.94 401 GLN B O 1
ATOM 6738 N N . LEU B 1 402 ? -1.754 12.391 -5.266 1 85 402 LEU B N 1
ATOM 6739 C CA . LEU B 1 402 ? -2.053 13.562 -6.086 1 85 402 LEU B CA 1
ATOM 6740 C C . LEU B 1 402 ? -3.141 14.414 -5.441 1 85 402 LEU B C 1
ATOM 6742 O O . LEU B 1 402 ? -2.979 15.625 -5.301 1 85 402 LEU B O 1
ATOM 6746 N N . THR B 1 403 ? -4.211 13.766 -5.07 1 87.81 403 THR B N 1
ATOM 6747 C CA . THR B 1 403 ? -5.324 14.516 -4.5 1 87.81 403 THR B CA 1
ATOM 6748 C C . THR B 1 403 ? -4.941 15.109 -3.15 1 87.81 403 THR B C 1
ATOM 6750 O O . THR B 1 403 ? -5.371 16.219 -2.805 1 87.81 403 THR B O 1
ATOM 6753 N N . GLY B 1 404 ? -4.176 14.367 -2.395 1 87.19 404 GLY B N 1
ATOM 6754 C CA . GLY B 1 404 ? -3.678 14.914 -1.141 1 87.19 404 GLY B CA 1
ATOM 6755 C C . GLY B 1 404 ? -2.814 16.141 -1.328 1 87.19 404 GLY B C 1
ATOM 6756 O O . GLY B 1 404 ? -2.912 17.109 -0.555 1 87.19 404 GLY B O 1
ATOM 6757 N N . ASP B 1 405 ? -2.016 16.078 -2.318 1 88.38 405 ASP B N 1
ATOM 6758 C CA . ASP B 1 405 ? -1.14 17.203 -2.607 1 88.38 405 ASP B CA 1
ATOM 6759 C C . ASP B 1 405 ? -1.946 18.438 -3.045 1 88.38 405 ASP B C 1
ATOM 6761 O O . ASP B 1 405 ? -1.643 19.562 -2.646 1 88.38 405 ASP B O 1
ATOM 6765 N N . ILE B 1 406 ? -2.924 18.25 -3.865 1 88.75 406 ILE B N 1
ATOM 6766 C CA . ILE B 1 406 ? -3.773 19.328 -4.336 1 88.75 406 ILE B CA 1
ATOM 6767 C C . ILE B 1 406 ? -4.504 19.969 -3.152 1 88.75 406 ILE B C 1
ATOM 6769 O O . ILE B 1 406 ? -4.543 21.188 -3.021 1 88.75 406 ILE B O 1
ATOM 6773 N N . ALA B 1 407 ? -5.059 19.094 -2.348 1 90 407 ALA B N 1
ATOM 6774 C CA . ALA B 1 407 ? -5.77 19.609 -1.174 1 90 407 ALA B CA 1
ATOM 6775 C C . ALA B 1 407 ? -4.836 20.406 -0.27 1 90 407 ALA B C 1
ATOM 6777 O O . ALA B 1 407 ? -5.215 21.469 0.238 1 90 407 ALA B O 1
ATOM 6778 N N . PHE B 1 408 ? -3.682 19.938 -0.114 1 89.12 408 PHE B N 1
ATOM 6779 C CA . PHE B 1 408 ? -2.689 20.625 0.708 1 89.12 408 PHE B CA 1
ATOM 6780 C C . PHE B 1 408 ? -2.369 22 0.139 1 89.12 408 PHE B C 1
ATOM 6782 O O . PHE B 1 408 ? -2.326 22.984 0.876 1 89.12 408 PHE B O 1
ATOM 6789 N N . GLN B 1 409 ? -2.135 22.062 -1.083 1 88.75 409 GLN B N 1
ATOM 6790 C CA . GLN B 1 409 ? -1.802 23.344 -1.727 1 88.75 409 GLN B CA 1
ATOM 6791 C C . GLN B 1 409 ? -2.943 24.344 -1.585 1 88.75 409 GLN B C 1
ATOM 6793 O O . GLN B 1 409 ? -2.709 25.516 -1.311 1 88.75 409 GLN B O 1
ATOM 6798 N N . LEU B 1 410 ? -4.129 23.875 -1.756 1 87.69 410 LEU B N 1
ATOM 6799 C CA . LEU B 1 410 ? -5.285 24.766 -1.729 1 87.69 410 LEU B CA 1
ATOM 6800 C C . LEU B 1 410 ? -5.551 25.266 -0.313 1 87.69 410 LEU B C 1
ATOM 6802 O O . LEU B 1 410 ? -5.922 26.422 -0.121 1 87.69 410 LEU B O 1
ATOM 6806 N N . LEU B 1 411 ? -5.34 24.391 0.607 1 86.06 411 LEU B N 1
ATOM 6807 C CA . LEU B 1 411 ? -5.641 24.766 1.986 1 86.06 411 LEU B CA 1
ATOM 6808 C C . LEU B 1 411 ? -4.484 25.531 2.609 1 86.06 411 LEU B C 1
ATOM 6810 O O . LEU B 1 411 ? -4.691 26.359 3.504 1 86.06 411 LEU B O 1
ATOM 6814 N N . CYS B 1 412 ? -3.242 25.203 2.189 1 77.75 412 CYS B N 1
ATOM 6815 C CA . CYS B 1 412 ? -2.09 25.969 2.658 1 77.75 412 CYS B CA 1
ATOM 6816 C C . CYS B 1 412 ? -2.113 27.391 2.107 1 77.75 412 CYS B C 1
ATOM 6818 O O . CYS B 1 412 ? -1.769 28.344 2.812 1 77.75 412 CYS B O 1
ATOM 6820 N N . ALA B 1 413 ? -2.361 27.578 0.837 1 64.19 413 ALA B N 1
ATOM 6821 C CA . ALA B 1 413 ? -2.451 28.891 0.206 1 64.19 413 ALA B CA 1
ATOM 6822 C C . ALA B 1 413 ? -3.48 29.766 0.911 1 64.19 413 ALA B C 1
ATOM 6824 O O . ALA B 1 413 ? -3.277 30.969 1.059 1 64.19 413 ALA B O 1
ATOM 6825 N N . SER B 1 414 ? -4.465 29.219 1.269 1 57.41 414 SER B N 1
ATOM 6826 C CA . SER B 1 414 ? -5.527 29.969 1.941 1 57.41 414 SER B CA 1
ATOM 6827 C C . SER B 1 414 ? -5.055 30.516 3.279 1 57.41 414 SER B C 1
ATOM 6829 O O . SER B 1 414 ? -5.449 31.609 3.68 1 57.41 414 SER B O 1
ATOM 6831 N N . ARG B 1 415 ? -4.113 29.922 3.805 1 54.75 415 ARG B N 1
ATOM 6832 C CA . ARG B 1 415 ? -3.645 30.312 5.129 1 54.75 415 ARG B CA 1
ATOM 6833 C C . ARG B 1 415 ? -2.609 31.438 5.035 1 54.75 415 ARG B C 1
ATOM 6835 O O . ARG B 1 415 ? -2.582 32.344 5.879 1 54.75 415 ARG B O 1
ATOM 6842 N N . ASN B 1 416 ? -1.78 31.281 4.012 1 53.66 416 ASN B N 1
ATOM 6843 C CA . ASN B 1 416 ? -0.665 32.219 3.938 1 53.66 416 ASN B CA 1
ATOM 6844 C C . ASN B 1 416 ? -1.011 33.438 3.08 1 53.66 416 ASN B C 1
ATOM 6846 O O . ASN B 1 416 ? -0.251 34.406 3.033 1 53.66 416 ASN B O 1
ATOM 6850 N N . GLY B 1 417 ? -2.285 33.594 2.654 1 52.41 417 GLY B N 1
ATOM 6851 C CA . GLY B 1 417 ? -2.688 34.688 1.822 1 52.41 417 GLY B CA 1
ATOM 6852 C C . GLY B 1 417 ? -1.869 34.812 0.55 1 52.41 417 GLY B C 1
ATOM 6853 O O . GLY B 1 417 ? -1.868 35.875 -0.095 1 52.41 417 GLY B O 1
ATOM 6854 N N . GLU B 1 418 ? -0.959 34.062 0.368 1 50.69 418 GLU B N 1
ATOM 6855 C CA . GLU B 1 418 ? 0.11 34.281 -0.603 1 50.69 418 GLU B CA 1
ATOM 6856 C C . GLU B 1 418 ? -0.389 34.062 -2.029 1 50.69 418 GLU B C 1
ATOM 6858 O O . GLU B 1 418 ? 0.097 34.688 -2.967 1 50.69 418 GLU B O 1
ATOM 6863 N N . ARG B 1 419 ? -0.752 32.938 -2.547 1 53.19 419 ARG B N 1
ATOM 6864 C CA . ARG B 1 419 ? -0.963 32.625 -3.959 1 53.19 419 ARG B CA 1
ATOM 6865 C C . ARG B 1 419 ? -2.445 32.688 -4.316 1 53.19 419 ARG B C 1
ATOM 6867 O O . ARG B 1 419 ? -3.301 32.406 -3.473 1 53.19 419 ARG B O 1
ATOM 6874 N N . LYS B 1 420 ? -2.67 33.375 -5.332 1 52.03 420 LYS B N 1
ATOM 6875 C CA . LYS B 1 420 ? -3.984 33.281 -5.961 1 52.03 420 LYS B CA 1
ATOM 6876 C C . LYS B 1 420 ? -4.43 31.844 -6.125 1 52.03 420 LYS B C 1
ATOM 6878 O O . LYS B 1 420 ? -3.629 30.984 -6.5 1 52.03 420 LYS B O 1
ATOM 6883 N N . SER B 1 421 ? -5.477 31.344 -5.41 1 52 421 SER B N 1
ATOM 6884 C CA . SER B 1 421 ? -6.145 30.047 -5.277 1 52 421 SER B CA 1
ATOM 6885 C C . SER B 1 421 ? -6.082 29.266 -6.582 1 52 421 SER B C 1
ATOM 6887 O O . SER B 1 421 ? -6.043 28.031 -6.562 1 52 421 SER B O 1
ATOM 6889 N N . SER B 1 422 ? -5.875 30.031 -7.66 1 55.59 422 SER B N 1
ATOM 6890 C CA . SER B 1 422 ? -6.062 29.359 -8.945 1 55.59 422 SER B CA 1
ATOM 6891 C C . SER B 1 422 ? -4.809 28.609 -9.375 1 55.59 422 SER B C 1
ATOM 6893 O O . SER B 1 422 ? -4.848 27.797 -10.297 1 55.59 422 SER B O 1
ATOM 6895 N N . ASP B 1 423 ? -3.709 28.734 -8.508 1 68.62 423 ASP B N 1
ATOM 6896 C CA . ASP B 1 423 ? -2.494 28.25 -9.156 1 68.62 423 ASP B CA 1
ATOM 6897 C C . ASP B 1 423 ? -1.954 27 -8.445 1 68.62 423 ASP B C 1
ATOM 6899 O O . ASP B 1 423 ? -1.17 27.109 -7.504 1 68.62 423 ASP B O 1
ATOM 6903 N N . ILE B 1 424 ? -2.449 25.891 -8.719 1 81.44 424 ILE B N 1
ATOM 6904 C CA . ILE B 1 424 ? -1.89 24.625 -8.258 1 81.44 424 ILE B CA 1
ATOM 6905 C C . ILE B 1 424 ? -0.634 24.297 -9.062 1 81.44 424 ILE B C 1
ATOM 6907 O O . ILE B 1 424 ? -0.596 24.5 -10.273 1 81.44 424 ILE B O 1
ATOM 6911 N N . CYS B 1 425 ? 0.39 24.016 -8.297 1 84.44 425 CYS B N 1
ATOM 6912 C CA . CYS B 1 425 ? 1.635 23.609 -8.938 1 84.44 425 CYS B CA 1
ATOM 6913 C C . CYS B 1 425 ? 1.441 22.312 -9.727 1 84.44 425 CYS B C 1
ATOM 6915 O O . CYS B 1 425 ? 1.113 21.281 -9.156 1 84.44 425 CYS B O 1
ATOM 6917 N N . SER B 1 426 ? 1.622 22.438 -11.016 1 79.62 426 SER B N 1
ATOM 6918 C CA . SER B 1 426 ? 1.514 21.25 -11.867 1 79.62 426 SER B CA 1
ATOM 6919 C C . SER B 1 426 ? 2.77 20.391 -11.773 1 79.62 426 SER B C 1
ATOM 6921 O O . SER B 1 426 ? 3.795 20.828 -11.25 1 79.62 426 SER B O 1
ATOM 6923 N N . LEU B 1 427 ? 2.643 19.172 -12.258 1 81.75 427 LEU B N 1
ATOM 6924 C CA . LEU B 1 427 ? 3.809 18.297 -12.289 1 81.75 427 LEU B CA 1
ATOM 6925 C C . LEU B 1 427 ? 4.938 18.938 -13.094 1 81.75 427 LEU B C 1
ATOM 6927 O O . LEU B 1 427 ? 6.102 18.875 -12.688 1 81.75 427 LEU B O 1
ATOM 6931 N N . VAL B 1 428 ? 4.605 19.547 -14.211 1 79.81 428 VAL B N 1
ATOM 6932 C CA . VAL B 1 428 ? 5.594 20.188 -15.07 1 79.81 428 VAL B CA 1
ATOM 6933 C C . VAL B 1 428 ? 6.266 21.344 -14.328 1 79.81 428 VAL B C 1
ATOM 6935 O O . VAL B 1 428 ? 7.484 21.516 -14.406 1 79.81 428 VAL B O 1
ATOM 6938 N N . ASP B 1 429 ? 5.449 22.031 -13.641 1 84.44 429 ASP B N 1
ATOM 6939 C CA . ASP B 1 429 ? 5.996 23.141 -12.852 1 84.44 429 ASP B CA 1
ATOM 6940 C C . ASP B 1 429 ? 6.938 22.625 -11.766 1 84.44 429 ASP B C 1
ATOM 6942 O O . ASP B 1 429 ? 7.98 23.219 -11.5 1 84.44 429 ASP B O 1
ATOM 6946 N N . LEU B 1 430 ? 6.496 21.578 -11.141 1 87.88 430 LEU B N 1
ATOM 6947 C CA . LEU B 1 430 ? 7.324 21 -10.094 1 87.88 430 LEU B CA 1
ATOM 6948 C C . LEU B 1 430 ? 8.648 20.5 -10.656 1 87.88 430 LEU B C 1
ATOM 6950 O O . LEU B 1 430 ? 9.703 20.703 -10.055 1 87.88 430 LEU B O 1
ATOM 6954 N N . MET B 1 431 ? 8.609 19.859 -11.773 1 87 431 MET B N 1
ATOM 6955 C CA . MET B 1 431 ? 9.828 19.344 -12.406 1 87 431 MET B CA 1
ATOM 6956 C C . MET B 1 431 ? 10.758 20.5 -12.781 1 87 431 MET B C 1
ATOM 6958 O O . MET B 1 431 ? 11.977 20.406 -12.586 1 87 431 MET B O 1
ATOM 6962 N N . THR B 1 432 ? 10.164 21.547 -13.281 1 87.69 432 THR B N 1
ATOM 6963 C CA . THR B 1 432 ? 10.953 22.734 -13.633 1 87.69 432 THR B CA 1
ATOM 6964 C C . THR B 1 432 ? 11.594 23.344 -12.391 1 87.69 432 THR B C 1
ATOM 6966 O O . THR B 1 432 ? 12.742 23.781 -12.43 1 87.69 432 THR B O 1
ATOM 6969 N N . ALA B 1 433 ? 10.797 23.359 -11.383 1 90.25 433 ALA B N 1
ATOM 6970 C CA . ALA B 1 433 ? 11.32 23.875 -10.125 1 90.25 433 ALA B CA 1
ATOM 6971 C C . ALA B 1 433 ? 12.492 23.047 -9.625 1 90.25 433 ALA B C 1
ATOM 6973 O O . ALA B 1 433 ? 13.5 23.578 -9.156 1 90.25 433 ALA B O 1
ATOM 6974 N N . ILE B 1 434 ? 12.422 21.75 -9.688 1 92.56 434 ILE B N 1
ATOM 6975 C CA . ILE B 1 434 ? 13.484 20.844 -9.266 1 92.56 434 ILE B CA 1
ATOM 6976 C C . ILE B 1 434 ? 14.727 21.078 -10.117 1 92.56 434 ILE B C 1
ATOM 6978 O O . ILE B 1 434 ? 15.844 21.172 -9.602 1 92.56 434 ILE B O 1
ATOM 6982 N N . GLU B 1 435 ? 14.555 21.281 -11.367 1 90.44 435 GLU B N 1
ATOM 6983 C CA . GLU B 1 435 ? 15.672 21.453 -12.297 1 90.44 435 GLU B CA 1
ATOM 6984 C C . GLU B 1 435 ? 16.359 22.797 -12.086 1 90.44 435 GLU B C 1
ATOM 6986 O O . GLU B 1 435 ? 17.562 22.938 -12.32 1 90.44 435 GLU B O 1
ATOM 6991 N N . SER B 1 436 ? 15.656 23.703 -11.617 1 92.44 436 SER B N 1
ATOM 6992 C CA . SER B 1 436 ? 16.172 25.062 -11.484 1 92.44 436 SER B CA 1
ATOM 6993 C C . SER B 1 436 ? 16.969 25.234 -10.195 1 92.44 436 SER B C 1
ATOM 6995 O O . SER B 1 436 ? 17.688 26.219 -10.031 1 92.44 436 SER B O 1
ATOM 6997 N N . VAL B 1 437 ? 16.875 24.328 -9.336 1 95.38 437 VAL B N 1
ATOM 6998 C CA . VAL B 1 437 ? 17.578 24.422 -8.062 1 95.38 437 VAL B CA 1
ATOM 6999 C C . VAL B 1 437 ? 19.094 24.391 -8.312 1 95.38 437 VAL B C 1
ATOM 7001 O O . VAL B 1 437 ? 19.562 23.625 -9.156 1 95.38 437 VAL B O 1
ATOM 7004 N N . LYS B 1 438 ? 19.781 25.172 -7.574 1 96.31 438 LYS B N 1
ATOM 7005 C CA . LYS B 1 438 ? 21.234 25.234 -7.707 1 96.31 438 LYS B CA 1
ATOM 7006 C C . LYS B 1 438 ? 21.922 24.469 -6.578 1 96.31 438 LYS B C 1
ATOM 7008 O O . LYS B 1 438 ? 21.484 24.516 -5.43 1 96.31 438 LYS B O 1
ATOM 7013 N N . LEU B 1 439 ? 23.078 23.844 -6.953 1 96.88 439 LEU B N 1
ATOM 7014 C CA . LEU B 1 439 ? 23.844 23.016 -6.012 1 96.88 439 LEU B CA 1
ATOM 7015 C C . LEU B 1 439 ? 24.297 23.859 -4.824 1 96.88 439 LEU B C 1
ATOM 7017 O O . LEU B 1 439 ? 24.219 23.406 -3.678 1 96.88 439 LEU B O 1
ATOM 7021 N N . ASP B 1 440 ? 24.719 25.031 -5.109 1 96.94 440 ASP B N 1
ATOM 7022 C CA . ASP B 1 440 ? 25.234 25.906 -4.051 1 96.94 440 ASP B CA 1
ATOM 7023 C C . ASP B 1 440 ? 24.141 26.234 -3.029 1 96.94 440 ASP B C 1
ATOM 7025 O O . ASP B 1 440 ? 24.422 26.328 -1.831 1 96.94 440 ASP B O 1
ATOM 7029 N N . ASP B 1 441 ? 23 26.406 -3.48 1 96.88 441 ASP B N 1
ATOM 7030 C CA . ASP B 1 441 ? 21.891 26.703 -2.582 1 96.88 441 ASP B CA 1
ATOM 7031 C C . ASP B 1 441 ? 21.562 25.516 -1.69 1 96.88 441 ASP B C 1
ATOM 7033 O O . ASP B 1 441 ? 21.297 25.672 -0.497 1 96.88 441 ASP B O 1
ATOM 7037 N N . VAL B 1 442 ? 21.578 24.359 -2.283 1 97.44 442 VAL B N 1
ATOM 7038 C CA . VAL B 1 442 ? 21.297 23.141 -1.543 1 97.44 442 VAL B CA 1
ATOM 7039 C C . VAL B 1 442 ? 22.328 22.953 -0.435 1 97.44 442 VAL B C 1
ATOM 7041 O O . VAL B 1 442 ? 21.984 22.672 0.714 1 97.44 442 VAL B O 1
ATOM 7044 N N . ASN B 1 443 ? 23.594 23.188 -0.774 1 97.56 443 ASN B N 1
ATOM 7045 C CA . ASN B 1 443 ? 24.672 23.016 0.197 1 97.56 443 ASN B CA 1
ATOM 7046 C C . ASN B 1 443 ? 24.594 24.047 1.308 1 97.56 443 ASN B C 1
ATOM 7048 O O . ASN B 1 443 ? 24.828 23.734 2.477 1 97.56 443 ASN B O 1
ATOM 7052 N N . ARG B 1 444 ? 24.297 25.203 0.922 1 97.31 444 ARG B N 1
ATOM 7053 C CA . ARG B 1 444 ? 24.172 26.266 1.903 1 97.31 444 ARG B CA 1
ATOM 7054 C C . ARG B 1 444 ? 23.031 25.984 2.883 1 97.31 444 ARG B C 1
ATOM 7056 O O . ARG B 1 444 ? 23.203 26.141 4.094 1 97.31 444 ARG B O 1
ATOM 7063 N N . ILE B 1 445 ? 21.906 25.609 2.357 1 96.88 445 ILE B N 1
ATOM 7064 C CA . ILE B 1 445 ? 20.734 25.359 3.182 1 96.88 445 ILE B CA 1
ATOM 7065 C C . ILE B 1 445 ? 20.984 24.156 4.078 1 96.88 445 ILE B C 1
ATOM 7067 O O . ILE B 1 445 ? 20.594 24.141 5.25 1 96.88 445 ILE B O 1
ATOM 7071 N N . LEU B 1 446 ? 21.625 23.094 3.539 1 97 446 LEU B N 1
ATOM 7072 C CA . LEU B 1 446 ? 21.969 21.922 4.336 1 97 446 LEU B CA 1
ATOM 7073 C C . LEU B 1 446 ? 22.875 22.297 5.496 1 97 446 LEU B C 1
ATOM 7075 O O . LEU B 1 446 ? 22.625 21.906 6.641 1 97 446 LEU B O 1
ATOM 7079 N N . ALA B 1 447 ? 23.891 23.078 5.176 1 96.69 447 ALA B N 1
ATOM 7080 C CA . ALA B 1 447 ? 24.844 23.5 6.203 1 96.69 447 ALA B CA 1
ATOM 7081 C C . ALA B 1 447 ? 24.141 24.328 7.281 1 96.69 447 ALA B C 1
ATOM 7083 O O . ALA B 1 447 ? 24.359 24.094 8.477 1 96.69 447 ALA B O 1
ATOM 7084 N N . LYS B 1 448 ? 23.344 25.203 6.859 1 96.12 448 LYS B N 1
ATOM 7085 C CA . LYS B 1 448 ? 22.625 26.047 7.789 1 96.12 448 LYS B CA 1
ATOM 7086 C C . LYS B 1 448 ? 21.719 25.234 8.703 1 96.12 448 LYS B C 1
ATOM 7088 O O . LYS B 1 448 ? 21.625 25.5 9.898 1 96.12 448 LYS B O 1
ATOM 7093 N N . THR B 1 449 ? 21.031 24.25 8.156 1 95.44 449 THR B N 1
ATOM 7094 C CA . THR B 1 449 ? 20.078 23.438 8.898 1 95.44 449 THR B CA 1
ATOM 7095 C C . THR B 1 449 ? 20.781 22.562 9.922 1 95.44 449 THR B C 1
ATOM 7097 O O . THR B 1 449 ? 20.406 22.547 11.102 1 95.44 449 THR B O 1
ATOM 7100 N N . VAL B 1 450 ? 21.859 21.938 9.547 1 93.94 450 VAL B N 1
ATOM 7101 C CA . VAL B 1 450 ? 22.531 20.938 10.383 1 93.94 450 VAL B CA 1
ATOM 7102 C C . VAL B 1 450 ? 23.344 21.656 11.469 1 93.94 450 VAL B C 1
ATOM 7104 O O . VAL B 1 450 ? 23.5 21.109 12.57 1 93.94 450 VAL B O 1
ATOM 7107 N N . THR B 1 451 ? 23.75 22.891 11.195 1 91.75 451 THR B N 1
ATOM 7108 C CA . THR B 1 451 ? 24.578 23.609 12.156 1 91.75 451 THR B CA 1
ATOM 7109 C C . THR B 1 451 ? 23.734 24.531 13.016 1 91.75 451 THR B C 1
ATOM 7111 O O . THR B 1 451 ? 24.25 25.344 13.781 1 91.75 451 THR B O 1
ATOM 7114 N N . SER B 1 452 ? 22.453 24.484 12.883 1 89.75 452 SER B N 1
ATOM 7115 C CA . SER B 1 452 ? 21.562 25.406 13.594 1 89.75 452 SER B CA 1
ATOM 7116 C C . SER B 1 452 ? 21.609 25.172 15.102 1 89.75 452 SER B C 1
ATOM 7118 O O . SER B 1 452 ? 21.219 26.031 15.883 1 89.75 452 SER B O 1
ATOM 7120 N N . GLY B 1 453 ? 22 24 15.516 1 87.06 453 GLY B N 1
ATOM 7121 C CA . GLY B 1 453 ? 22 23.656 16.922 1 87.06 453 GLY B CA 1
ATOM 7122 C C . GLY B 1 453 ? 20.641 23.219 17.438 1 87.06 453 GLY B C 1
ATOM 7123 O O . GLY B 1 453 ? 20.516 22.828 18.609 1 87.06 453 GLY B O 1
ATOM 7124 N N . LYS B 1 454 ? 19.641 23.344 16.703 1 93.12 454 LYS B N 1
ATOM 7125 C CA . LYS B 1 454 ? 18.297 22.891 17.062 1 93.12 454 LYS B CA 1
ATOM 7126 C C . LYS B 1 454 ? 18.062 21.453 16.578 1 93.12 454 LYS B C 1
ATOM 7128 O O . LYS B 1 454 ? 18.25 21.156 15.406 1 93.12 454 LYS B O 1
ATOM 7133 N N . MET B 1 455 ? 17.75 20.625 17.531 1 95.88 455 MET B N 1
ATOM 7134 C CA . MET B 1 455 ? 17.5 19.219 17.219 1 95.88 455 MET B CA 1
ATOM 7135 C C . MET B 1 455 ? 16.469 18.625 18.156 1 95.88 455 MET B C 1
ATOM 7137 O O . MET B 1 455 ? 16.312 19.078 19.297 1 95.88 455 MET B O 1
ATOM 7141 N N . ALA B 1 456 ? 15.789 17.672 17.656 1 96.62 456 ALA B N 1
ATOM 7142 C CA . ALA B 1 456 ? 14.898 16.875 18.484 1 96.62 456 ALA B CA 1
ATOM 7143 C C . ALA B 1 456 ? 15.117 15.383 18.234 1 96.62 456 ALA B C 1
ATOM 7145 O O . ALA B 1 456 ? 15.461 14.969 17.125 1 96.62 456 ALA B O 1
ATOM 7146 N N . LEU B 1 457 ? 15 14.578 19.281 1 98.19 457 LEU B N 1
ATOM 7147 C CA . LEU B 1 457 ? 15.281 13.148 19.219 1 98.19 457 LEU B CA 1
ATOM 7148 C C . LEU B 1 457 ? 14.164 12.344 19.859 1 98.19 457 LEU B C 1
ATOM 7150 O O . LEU B 1 457 ? 13.664 12.703 20.938 1 98.19 457 LEU B O 1
ATOM 7154 N N . ALA B 1 458 ? 13.688 11.32 19.188 1 98.06 458 ALA B N 1
ATOM 7155 C CA . ALA B 1 458 ? 12.766 10.336 19.734 1 98.06 458 ALA B CA 1
ATOM 7156 C C . ALA B 1 458 ? 13.281 8.914 19.531 1 98.06 458 ALA B C 1
ATOM 7158 O O . ALA B 1 458 ? 13.758 8.578 18.438 1 98.06 458 ALA B O 1
ATOM 7159 N N . THR B 1 459 ? 13.297 8.094 20.547 1 98.19 459 THR B N 1
ATOM 7160 C CA . THR B 1 459 ? 13.742 6.703 20.469 1 98.19 459 THR B CA 1
ATOM 7161 C C . THR B 1 459 ? 12.703 5.77 21.094 1 98.19 459 THR B C 1
ATOM 7163 O O . THR B 1 459 ? 12.219 6.023 22.203 1 98.19 459 THR B O 1
ATOM 7166 N N . VAL B 1 460 ? 12.344 4.75 20.391 1 97.56 460 VAL B N 1
ATOM 7167 C CA . VAL B 1 460 ? 11.359 3.775 20.859 1 97.56 460 VAL B CA 1
ATOM 7168 C C . VAL B 1 460 ? 11.859 2.361 20.562 1 97.56 460 VAL B C 1
ATOM 7170 O O . VAL B 1 460 ? 12.336 2.078 19.469 1 97.56 460 VAL B O 1
ATOM 7173 N N . GLY B 1 461 ? 11.75 1.439 21.469 1 95.38 461 GLY B N 1
ATOM 7174 C CA . GLY B 1 461 ? 12.125 0.047 21.281 1 95.38 461 GLY B CA 1
ATOM 7175 C C . GLY B 1 461 ? 12.82 -0.549 22.484 1 95.38 461 GLY B C 1
ATOM 7176 O O . GLY B 1 461 ? 12.531 -0.177 23.625 1 95.38 461 GLY B O 1
ATOM 7177 N N . THR B 1 462 ? 13.711 -1.497 22.203 1 93.94 462 THR B N 1
ATOM 7178 C CA . THR B 1 462 ? 14.438 -2.158 23.281 1 93.94 462 THR B CA 1
ATOM 7179 C C . THR B 1 462 ? 15.828 -1.559 23.438 1 93.94 462 THR B C 1
ATOM 7181 O O . THR B 1 462 ? 16.469 -1.176 22.453 1 93.94 462 THR B O 1
ATOM 7184 N N . ASP B 1 463 ? 16.328 -1.385 24.641 1 95.31 463 ASP B N 1
ATOM 7185 C CA . ASP B 1 463 ? 17.656 -0.923 25 1 95.31 463 ASP B CA 1
ATOM 7186 C C . ASP B 1 463 ? 17.891 0.515 24.531 1 95.31 463 ASP B C 1
ATOM 7188 O O . ASP B 1 463 ? 18.922 0.835 23.969 1 95.31 463 ASP B O 1
ATOM 7192 N N . VAL B 1 464 ? 16.891 1.304 24.719 1 96.25 464 VAL B N 1
ATOM 7193 C CA . VAL B 1 464 ? 16.953 2.666 24.188 1 96.25 464 VAL B CA 1
ATOM 7194 C C . VAL B 1 464 ? 17.984 3.477 24.953 1 96.25 464 VAL B C 1
ATOM 7196 O O . VAL B 1 464 ? 18.469 4.504 24.469 1 96.25 464 VAL B O 1
ATOM 7199 N N . ALA B 1 465 ? 18.344 3.041 26.125 1 95.31 465 ALA B N 1
ATOM 7200 C CA . ALA B 1 465 ? 19.328 3.736 26.953 1 95.31 465 ALA B CA 1
ATOM 7201 C C . ALA B 1 465 ? 20.688 3.789 26.266 1 95.31 465 ALA B C 1
ATOM 7203 O O . ALA B 1 465 ? 21.516 4.656 26.562 1 95.31 465 ALA B O 1
ATOM 7204 N N . TYR B 1 466 ? 20.891 2.885 25.328 1 95.69 466 TYR B N 1
ATOM 7205 C CA . TYR B 1 466 ? 22.172 2.818 24.641 1 95.69 466 TYR B CA 1
ATOM 7206 C C . TYR B 1 466 ? 22.25 3.848 23.531 1 95.69 466 TYR B C 1
ATOM 7208 O O . TYR B 1 466 ? 23.328 4.098 22.984 1 95.69 466 TYR B O 1
ATOM 7216 N N . VAL B 1 467 ? 21.203 4.422 23.125 1 97.12 467 VAL B N 1
ATOM 7217 C CA . VAL B 1 467 ? 21.234 5.52 22.172 1 97.12 467 VAL B CA 1
ATOM 7218 C C . VAL B 1 467 ? 21.734 6.789 22.844 1 97.12 467 VAL B C 1
ATOM 7220 O O . VAL B 1 467 ? 21.219 7.191 23.891 1 97.12 467 VAL B O 1
ATOM 7223 N N . PRO B 1 468 ? 22.688 7.406 22.328 1 97.06 468 PRO B N 1
ATOM 7224 C CA . PRO B 1 468 ? 23.219 8.609 22.969 1 97.06 468 PRO B CA 1
ATOM 7225 C C . PRO B 1 468 ? 22.156 9.695 23.172 1 97.06 468 PRO B C 1
ATOM 7227 O O . PRO B 1 468 ? 21.297 9.875 22.312 1 97.06 468 PRO B O 1
ATOM 7230 N N . PRO B 1 469 ? 22.266 10.406 24.297 1 96.44 469 PRO B N 1
ATOM 7231 C CA . PRO B 1 469 ? 21.328 11.508 24.531 1 96.44 469 PRO B CA 1
ATOM 7232 C C . PRO B 1 469 ? 21.516 12.656 23.531 1 96.44 469 PRO B C 1
ATOM 7234 O O . PRO B 1 469 ? 22.578 12.773 22.906 1 96.44 469 PRO B O 1
ATOM 7237 N N . LEU B 1 470 ? 20.469 13.414 23.438 1 96.62 470 LEU B N 1
ATOM 7238 C CA . LEU B 1 470 ? 20.438 14.508 22.469 1 96.62 470 LEU B CA 1
ATOM 7239 C C . LEU B 1 470 ? 21.625 15.445 22.656 1 96.62 470 LEU B C 1
ATOM 7241 O O . LEU B 1 470 ? 22.219 15.891 21.688 1 96.62 470 LEU B O 1
ATOM 7245 N N . ASP B 1 471 ? 21.969 15.781 23.859 1 94.88 471 ASP B N 1
ATOM 7246 C CA . ASP B 1 471 ? 23.062 16.703 24.141 1 94.88 471 ASP B CA 1
ATOM 7247 C C . ASP B 1 471 ? 24.391 16.156 23.625 1 94.88 471 ASP B C 1
ATOM 7249 O O . ASP B 1 471 ? 25.234 16.922 23.141 1 94.88 471 ASP B O 1
ATOM 7253 N N . ALA B 1 472 ? 24.531 14.875 23.734 1 95.25 472 ALA B N 1
ATOM 7254 C CA . ALA B 1 472 ? 25.75 14.242 23.234 1 95.25 472 ALA B CA 1
ATOM 7255 C C . ALA B 1 472 ? 25.797 14.297 21.703 1 95.25 472 ALA B C 1
ATOM 7257 O O . ALA B 1 472 ? 26.875 14.453 21.109 1 95.25 472 ALA B O 1
ATOM 7258 N N . LEU B 1 473 ? 24.688 14.109 21.109 1 95.12 473 LEU B N 1
ATOM 7259 C CA . LEU B 1 473 ? 24.609 14.141 19.641 1 95.12 473 LEU B CA 1
ATOM 7260 C C . LEU B 1 473 ? 24.859 15.547 19.109 1 95.12 473 LEU B C 1
ATOM 7262 O O . LEU B 1 473 ? 25.469 15.719 18.062 1 95.12 473 LEU B O 1
ATOM 7266 N N . LYS B 1 474 ? 24.453 16.594 19.828 1 92.25 474 LYS B N 1
ATOM 7267 C CA . LYS B 1 474 ? 24.656 17.984 19.438 1 92.25 474 LYS B CA 1
ATOM 7268 C C . LYS B 1 474 ? 26.141 18.328 19.422 1 92.25 474 LYS B C 1
ATOM 7270 O O . LYS B 1 474 ? 26.578 19.234 18.703 1 92.25 474 LYS B O 1
ATOM 7275 N N . SER B 1 475 ? 26.875 17.594 20.203 1 89.88 475 SER B N 1
ATOM 7276 C CA . SER B 1 475 ? 28.297 17.906 20.375 1 89.88 475 SER B CA 1
ATOM 7277 C C . SER B 1 475 ? 29.156 17.172 19.344 1 89.88 475 SER B C 1
ATOM 7279 O O . SER B 1 475 ? 30.359 17.375 19.297 1 89.88 475 SER B O 1
ATOM 7281 N N . LEU B 1 476 ? 28.578 16.375 18.594 1 86.38 476 LEU B N 1
ATOM 7282 C CA . LEU B 1 476 ? 29.344 15.656 17.578 1 86.38 476 LEU B CA 1
ATOM 7283 C C . LEU B 1 476 ? 29.688 16.578 16.406 1 86.38 476 LEU B C 1
ATOM 7285 O O . LEU B 1 476 ? 28.875 17.391 15.984 1 86.38 476 LEU B O 1
#

pLDDT: mean 84.28, std 14.24, range [31.03, 98.19]

Sequence (952 aa):
MKSVNISKILKLPVRNAANPALKIYDEANEQTISILEREGGMKYACVPKPNMWNGLTRIMAVFNAGSRFENRPHLHGITHLIRRSCGLSTTDYTAVNLTRHVQQMGGQLHCHTTREQMIYSIDVAPNLASRAGLILATIATKTTFYDWELKDNVYKLMRKDLDMLNRRRFDALTIELLHEAAYGQHPDGTGLGNSLFANPYRIGTHKLEDIESFYNTYFTPSNAVFLVTGCGPETESVQIFDTMYDAALLRPNASPSSAPKHTFVSGERRREITGADTTYAALVWPTTGGHLSTSPDAMALTLVAAAITPPRKTIAYGSTGNFMPPSPDALAMPLNFSYSDHGLFGLLVTGSNGQVVGGHLVDSLKALNLLAQNGLNGKQFENAKARLIMEAISKSEDINQLTGDIAFQLLCASRNGERKSSDICSLVDLMTAIESVKLDDVNRILAKTVTSGKMALATVGTDVAYVPPLDALKSLMKSVNISKILKLPVRNAANPALKIYDEANEQTISILEREGGMKYACVPKPNMWNGLTRIMAVFNAGSRFENRPHLHGITHLIRRSCGLSTTDYTAVNLTRHVQQMGGQLHCHTTREQMIYSIDVAPNLASRAGLILATIATKTTFYDWELKDNVYKLMRKDLDMLNRRRFDALTIELLHEAAYGQHPDGTGLGNSLFANPYRIGTHKLEDIESFYNTYFTPSNAVFLVTGCGPETESVQIFDTMYDAALLRPNASPSSAPKHTFVSGERRREITGADTTYAALVWPTTGGHLSTSPDAMALTLVAAAITPPRKTIAYGSTGNFMPPSPDALAMPLNFSYSDHGLFGLLVTGSNGQVVGGHLVDSLKALNLLAQNGLNGKQFENAKARLIMEAISKSEDINQLTGDIAFQLLCASRNGERKSSDICSLVDLMTAIESVKLDDVNRILAKTVTSGKMALATVGTDVAYVPPLDALKSL

Foldseek 3Di:
DDPDPQPAQAPDPLDAQDDFDWQQDPDQFPQDWFWDADPQAAIEIEGADRDSTLAKKKKKKKWQQAQLPLQAPLCFAVLVLLQLCQQAAFSRHHSVSLVSSCVSQVKDWDWDHDRGMTMIMIIGHLVCLLVVLLSRQRRNAGRPPDPVCCVVGRLVVLVVVVVCCQPPPLVLVLVLVQQCFFQNCDNSRHGSNRGNGGDNVSRPVDDPVSSVVSQQAIQASNRMYIYMYNDHVDPSSVSSVVSNVVSHDHHRHDDPDQRPDTDTPQGEAEDADPPFQKKKKKKKFKDWAADLLVGLLLVLLLLVQLLVADDDDWDFDDPVTHTDDDDDAKDKHWDWAHALTIIITTIMMMGRAQQRRQVVRLVVLVVLQVCLVVHDDPVSSVSSLVRVLVVLVVLCPDPVSVVVLLSRNQNSCSNVVPDDSRDDQDSVSSNVSSVPDDRVSSSNSSNCRSLVLRMYMYMYYHPNVNRDDPVVSSVD/DDPDPQPAQAPDPLDAQDDFDWAFDPDQFPQDWFWDADPQQAIEIEGADRHRTLAKKKKKKKWQQAQLPLQAPLCFAVLVLLQLCQQAAFSRHHSVSLVSSCVSQVKDWDWDHDRGMTMIMIIGHLVCLLVVLLSRQRRNAGRPPDPVCCVVGRLVVLVVVVVCVQPPPLVLVLVLVQLCFFQNCDNSRGGSNRGNGGDNVSRPVDDPVSSVVSQQAIQASNRMYIYMYNDHVDPSSVSSVVSNVVSHDHHRHDDPDQRPDTDTPQGEAEAADPPFQKKKKKKKFKDWAADCLVGLLLVLLLLVQLLVADDDDWDADDPVTHTDDDDDAKDKHWDWAHALTIIITTIMMMGRAQQRRQVVRLVVLVVLQVCLVVHDDPVSSVSSLVRVLVVLVVLCPDPVSVVVQLSRNQNSCSNVVPDDSGDDQDSVNSNVSSVPRDRVSSSNSSNCRSLVLRMYMGMYYHPNVNRDDPVVSSVD

Solvent-accessible surface area (backbone atoms only — not comparable to full-atom values): 48514 Å² total; per-residue (Å²): 104,69,83,69,81,74,81,78,22,66,79,68,77,80,63,74,52,46,78,71,40,80,44,73,52,92,60,83,64,73,79,56,71,38,68,45,73,48,93,72,55,24,36,34,38,24,36,36,49,56,40,45,56,28,49,61,20,39,37,36,43,38,25,60,45,12,26,26,67,25,43,38,68,83,42,49,27,48,51,38,51,52,51,60,47,61,58,46,36,30,75,46,31,48,31,68,53,49,51,48,48,37,40,21,47,25,29,41,41,36,32,37,33,29,58,54,30,32,36,37,36,37,38,28,32,49,82,47,41,45,61,49,27,29,51,49,27,28,45,75,46,32,55,61,69,36,45,66,58,37,66,71,42,37,48,54,48,51,51,48,51,52,49,42,37,76,71,67,34,52,68,59,42,28,52,46,37,29,29,27,14,27,36,29,79,38,85,65,21,46,21,77,12,40,47,76,55,49,49,81,88,44,64,86,63,68,48,69,68,56,53,51,50,51,41,42,62,27,43,13,36,62,37,30,38,41,36,38,36,43,29,50,83,43,74,64,43,53,50,26,49,50,39,18,56,71,46,31,57,62,29,67,72,56,78,85,68,76,74,78,85,70,57,79,61,44,29,71,35,76,46,77,35,87,83,37,73,51,12,40,38,37,40,36,24,73,45,53,18,37,56,60,83,79,16,67,61,40,36,31,53,50,39,50,38,44,49,68,39,71,80,54,63,45,44,30,36,48,92,84,52,48,77,52,82,86,65,89,57,67,49,76,38,63,39,79,46,70,38,71,72,41,21,40,39,38,39,36,25,35,14,53,27,13,57,56,26,23,54,49,45,53,52,50,48,51,51,49,52,50,37,34,72,69,34,76,50,72,66,53,48,43,24,11,48,22,29,49,46,43,50,51,41,53,37,63,68,33,64,68,53,35,52,51,50,52,50,46,52,56,58,37,30,64,70,66,72,68,54,70,83,77,67,70,82,42,71,66,54,43,48,49,51,60,69,66,59,50,70,67,56,31,31,50,51,44,29,52,44,74,66,60,78,50,44,20,30,10,32,28,15,16,55,44,81,53,30,73,53,65,71,60,59,70,72,104,88,55,85,68,84,72,82,79,28,64,82,68,77,80,64,74,54,44,77,69,42,79,44,74,48,92,62,78,56,73,74,55,71,36,69,44,72,47,92,72,55,25,36,34,38,23,35,36,50,44,38,41,62,33,48,63,19,39,38,35,42,36,26,60,45,12,25,25,67,25,44,38,70,82,42,48,27,50,50,40,51,53,53,61,45,59,57,45,36,31,75,44,30,47,30,68,53,50,51,48,48,38,40,22,47,26,28,41,41,36,33,34,34,28,56,54,30,31,36,39,36,37,39,28,30,49,80,46,42,44,63,50,28,28,52,51,26,29,44,74,44,32,54,56,64,32,44,68,57,37,68,71,42,38,49,54,48,52,52,47,51,50,50,42,37,77,72,66,34,52,70,58,41,28,55,45,37,28,29,26,15,25,36,28,79,39,87,69,21,46,23,77,12,41,46,74,54,48,50,81,88,45,65,85,64,69,48,61,69,56,53,49,51,50,41,43,61,28,43,13,36,62,37,30,38,42,36,38,37,46,30,49,82,43,72,64,41,52,50,26,48,48,39,19,56,70,46,32,57,62,29,66,71,54,77,83,68,75,72,77,83,72,57,78,61,45,30,72,35,76,44,78,35,85,82,39,72,53,12,40,38,37,41,36,23,71,46,54,18,38,55,60,83,77,16,69,60,39,38,32,52,52,40,51,37,45,50,67,40,69,82,54,64,45,44,30,36,48,91,82,52,50,77,54,83,86,61,89,57,66,47,74,38,61,40,78,45,67,38,71,73,40,20,38,39,36,39,36,26,36,14,54,26,12,57,57,26,22,54,50,44,52,53,50,48,53,50,49,51,50,37,35,73,71,33,76,49,73,66,52,48,44,23,10,49,23,30,49,46,42,49,50,41,53,37,62,69,33,64,67,53,35,54,50,50,52,51,46,52,55,56,38,30,64,70,65,72,68,52,70,83,77,67,72,82,44,72,68,53,42,46,51,51,60,68,65,57,52,70,67,57,31,30,50,50,45,28,52,42,74,68,61,77,51,43,21,30,10,32,27,16,17,54,46,82,53,30,74,52,65,72,59,60,70,70,103

Nearest PDB structures (foldseek):
  5hxk-assembly2_C  TM=8.358E-01  e=4.630E-22  Thermus thermophilus HB8
  7rze-assembly1_A  TM=7.183E-01  e=2.804E-14  Homo sapiens
  4m1c-assembly1_A  TM=6.737E-01  e=1.061E-14  Homo sapiens
  5wob-assembly2_D  TM=6.753E-01  e=2.384E-14  Homo sapiens
  1q2l-assembly1_A  TM=6.047E-01  e=3.806E-15  Escherichia coli str. K-12 substr. W3110